Protein AF-0000000077122809 (afdb_homodimer)

Structure (mmCIF, N/CA/C/O backbone):
data_AF-0000000077122809-model_v1
#
loop_
_entity.id
_entity.type
_entity.pdbx_description
1 polymer 'Pyruvate decarboxylase'
#
loop_
_atom_site.group_PDB
_atom_site.id
_atom_site.type_symbol
_atom_site.label_atom_id
_atom_site.label_alt_id
_atom_site.label_comp_id
_atom_site.label_asym_id
_atom_site.label_entity_id
_atom_site.label_seq_id
_atom_site.pdbx_PDB_ins_code
_atom_site.Cartn_x
_atom_site.Cartn_y
_atom_site.Cartn_z
_atom_site.occupancy
_atom_site.B_iso_or_equiv
_atom_site.auth_seq_id
_atom_site.auth_comp_id
_atom_site.auth_asym_id
_atom_site.auth_atom_id
_atom_site.pdbx_PDB_model_num
ATOM 1 N N . MET A 1 1 ? 47.25 -5.969 -13.57 1 22.34 1 MET A N 1
ATOM 2 C CA . MET A 1 1 ? 46.344 -5.777 -12.445 1 22.34 1 MET A CA 1
ATOM 3 C C . MET A 1 1 ? 46 -4.301 -12.273 1 22.34 1 MET A C 1
ATOM 5 O O . MET A 1 1 ? 46.844 -3.494 -11.914 1 22.34 1 MET A O 1
ATOM 9 N N . GLY A 1 2 ? 45.219 -3.748 -13.172 1 27.33 2 GLY A N 1
ATOM 10 C CA . GLY A 1 2 ? 45.219 -2.369 -13.633 1 27.33 2 GLY A CA 1
ATOM 11 C C . GLY A 1 2 ? 44.844 -1.376 -12.555 1 27.33 2 GLY A C 1
ATOM 12 O O . GLY A 1 2 ? 44.219 -1.742 -11.562 1 27.33 2 GLY A O 1
ATOM 13 N N . ASP A 1 3 ? 45.625 -0.295 -12.414 1 30.34 3 ASP A N 1
ATOM 14 C CA . ASP A 1 3 ? 45.5 0.813 -11.477 1 30.34 3 ASP A CA 1
ATOM 15 C C . ASP A 1 3 ? 44.062 1.25 -11.344 1 30.34 3 ASP A C 1
ATOM 17 O O . ASP A 1 3 ? 43.438 1.667 -12.328 1 30.34 3 ASP A O 1
ATOM 21 N N . VAL A 1 4 ? 43.094 0.472 -10.688 1 37.81 4 VAL A N 1
ATOM 22 C CA . VAL A 1 4 ? 41.812 1.066 -10.312 1 37.81 4 VAL A CA 1
ATOM 23 C C . VAL A 1 4 ? 42 2.572 -10.125 1 37.81 4 VAL A C 1
ATOM 25 O O . VAL A 1 4 ? 42.719 3.016 -9.227 1 37.81 4 VAL A O 1
ATOM 28 N N . THR A 1 5 ? 42.094 3.377 -11.133 1 41.06 5 THR A N 1
ATOM 29 C CA . THR A 1 5 ? 42.312 4.82 -11.148 1 41.06 5 THR A CA 1
ATOM 30 C C . THR A 1 5 ? 41.5 5.5 -10.055 1 41.06 5 THR A C 1
ATOM 32 O O . THR A 1 5 ? 40.281 5.25 -9.93 1 41.06 5 THR A O 1
ATOM 35 N N . ALA A 1 6 ? 42 6.066 -8.883 1 53.34 6 ALA A N 1
ATOM 36 C CA . ALA A 1 6 ? 41.75 6.707 -7.598 1 53.34 6 ALA A CA 1
ATOM 37 C C . ALA A 1 6 ? 40.625 7.727 -7.703 1 53.34 6 ALA A C 1
ATOM 39 O O . ALA A 1 6 ? 40.125 8.211 -6.688 1 53.34 6 ALA A O 1
ATOM 40 N N . ASP A 1 7 ? 39.938 8.086 -8.859 1 84.69 7 ASP A N 1
ATOM 41 C CA . ASP A 1 7 ? 39.094 9.281 -8.906 1 84.69 7 ASP A CA 1
ATOM 42 C C . ASP A 1 7 ? 37.688 8.953 -9.414 1 84.69 7 ASP A C 1
ATOM 44 O O . ASP A 1 7 ? 37 9.828 -9.938 1 84.69 7 ASP A O 1
ATOM 48 N N . LYS A 1 8 ? 37.281 7.676 -9.445 1 96.31 8 LYS A N 1
ATOM 49 C CA . LYS A 1 8 ? 35.969 7.32 -9.938 1 96.31 8 LYS A CA 1
ATOM 50 C C . LYS A 1 8 ? 35.156 6.602 -8.859 1 96.31 8 LYS A C 1
ATOM 52 O O . LYS A 1 8 ? 35.719 5.949 -7.984 1 96.31 8 LYS A O 1
ATOM 57 N N . ILE A 1 9 ? 33.875 6.66 -8.891 1 97.44 9 ILE A N 1
ATOM 58 C CA . ILE A 1 9 ? 32.906 5.977 -8.031 1 97.44 9 ILE A CA 1
ATOM 59 C C . ILE A 1 9 ? 31.734 5.469 -8.867 1 97.44 9 ILE A C 1
ATOM 61 O O . ILE A 1 9 ? 31.531 5.914 -10 1 97.44 9 ILE A O 1
ATOM 65 N N . SER A 1 10 ? 31.031 4.445 -8.352 1 98 10 SER A N 1
ATOM 66 C CA . SER A 1 10 ? 29.859 3.973 -9.07 1 98 10 SER A CA 1
ATOM 67 C C . SER A 1 10 ? 28.766 5.039 -9.117 1 98 10 SER A C 1
ATOM 69 O O . SER A 1 10 ? 28.719 5.918 -8.258 1 98 10 SER A O 1
ATOM 71 N N . LEU A 1 11 ? 27.922 5.012 -10.141 1 98.56 11 LEU A N 1
ATOM 72 C CA . LEU A 1 11 ? 26.797 5.938 -10.234 1 98.56 11 LEU A CA 1
ATOM 73 C C . LEU A 1 11 ? 25.891 5.824 -9.008 1 98.56 11 LEU A C 1
ATOM 75 O O . LEU A 1 11 ? 25.344 6.828 -8.539 1 98.56 11 LEU A O 1
ATOM 79 N N . GLY A 1 12 ? 25.672 4.539 -8.523 1 98.44 12 GLY A N 1
ATOM 80 C CA . GLY A 1 12 ? 24.922 4.363 -7.289 1 98.44 12 GLY A CA 1
ATOM 81 C C . GLY A 1 12 ? 25.516 5.129 -6.121 1 98.44 12 GLY A C 1
ATOM 82 O O . GLY A 1 12 ? 24.797 5.816 -5.398 1 98.44 12 GLY A O 1
ATOM 83 N N . GLN A 1 13 ? 26.797 4.988 -5.938 1 98.31 13 GLN A N 1
ATOM 84 C CA . GLN A 1 13 ? 27.469 5.707 -4.859 1 98.31 13 GLN A CA 1
ATOM 85 C C . GLN A 1 13 ? 27.375 7.215 -5.066 1 98.31 13 GLN A C 1
ATOM 87 O O . GLN A 1 13 ? 27.219 7.969 -4.102 1 98.31 13 GLN A O 1
ATOM 92 N N . TYR A 1 14 ? 27.547 7.672 -6.332 1 98.56 14 TYR A N 1
ATOM 93 C CA . TYR A 1 14 ? 27.406 9.086 -6.656 1 98.56 14 TYR A CA 1
ATOM 94 C C . TYR A 1 14 ? 26.047 9.609 -6.184 1 98.56 14 TYR A C 1
ATOM 96 O O . TYR A 1 14 ? 25.984 10.633 -5.496 1 98.56 14 TYR A O 1
ATOM 104 N N . MET A 1 15 ? 24.969 8.93 -6.539 1 98.75 15 MET A N 1
ATOM 105 C CA . MET A 1 15 ? 23.594 9.336 -6.199 1 98.75 15 MET A CA 1
ATOM 106 C C . MET A 1 15 ? 23.422 9.43 -4.688 1 98.75 15 MET A C 1
ATOM 108 O O . MET A 1 15 ? 22.922 10.438 -4.176 1 98.75 15 MET A O 1
ATOM 112 N N . TRP A 1 16 ? 23.906 8.398 -3.961 1 98.88 16 TRP A N 1
ATOM 113 C CA . TRP A 1 16 ? 23.734 8.383 -2.512 1 98.88 16 TRP A CA 1
ATOM 114 C C . TRP A 1 16 ? 24.562 9.492 -1.858 1 98.88 16 TRP A C 1
ATOM 116 O O . TRP A 1 16 ? 24.109 10.133 -0.904 1 98.88 16 TRP A O 1
ATOM 126 N N . THR A 1 17 ? 25.766 9.68 -2.352 1 98.62 17 THR A N 1
ATOM 127 C CA . THR A 1 17 ? 26.609 10.742 -1.829 1 98.62 17 THR A CA 1
ATOM 128 C C . THR A 1 17 ? 25.969 12.109 -2.061 1 98.62 17 THR A C 1
ATOM 130 O O . THR A 1 17 ? 26 12.969 -1.18 1 98.62 17 THR A O 1
ATOM 133 N N . ARG A 1 18 ? 25.391 12.32 -3.23 1 98.44 18 ARG A N 1
ATOM 134 C CA . ARG A 1 18 ? 24.703 13.57 -3.541 1 98.44 18 ARG A CA 1
ATOM 135 C C . ARG A 1 18 ? 23.562 13.828 -2.559 1 98.44 18 ARG A C 1
ATOM 137 O O . ARG A 1 18 ? 23.406 14.938 -2.062 1 98.44 18 ARG A O 1
ATOM 144 N N . LEU A 1 19 ? 22.781 12.797 -2.303 1 98.75 19 LEU A N 1
ATOM 145 C CA . LEU A 1 19 ? 21.672 12.922 -1.376 1 98.75 19 LEU A CA 1
ATOM 146 C C . LEU A 1 19 ? 22.156 13.25 0.029 1 98.75 19 LEU A C 1
ATOM 148 O O . LEU A 1 19 ? 21.547 14.055 0.733 1 98.75 19 LEU A O 1
ATOM 152 N N . HIS A 1 20 ? 23.281 12.633 0.409 1 98.75 20 HIS A N 1
ATOM 153 C CA . HIS A 1 20 ? 23.875 12.945 1.703 1 98.75 20 HIS A CA 1
ATOM 154 C C . HIS A 1 20 ? 24.375 14.391 1.739 1 98.75 20 HIS A C 1
ATOM 156 O O . HIS A 1 20 ? 24.25 15.062 2.764 1 98.75 20 HIS A O 1
ATOM 162 N N . GLN A 1 21 ? 24.906 14.852 0.613 1 98.44 21 GLN A N 1
ATOM 163 C CA . GLN A 1 21 ? 25.484 16.188 0.53 1 98.44 21 GLN A CA 1
ATOM 164 C C . GLN A 1 21 ? 24.406 17.25 0.707 1 98.44 21 GLN A C 1
ATOM 166 O O . GLN A 1 21 ? 24.688 18.359 1.172 1 98.44 21 GLN A O 1
ATOM 171 N N . ILE A 1 22 ? 23.188 16.922 0.423 1 98.12 22 ILE A N 1
ATOM 172 C CA . ILE A 1 22 ? 22.141 17.922 0.556 1 98.12 22 ILE A CA 1
ATOM 173 C C . ILE A 1 22 ? 21.5 17.828 1.942 1 98.12 22 ILE A C 1
ATOM 175 O O . ILE A 1 22 ? 20.531 18.547 2.24 1 98.12 22 ILE A O 1
ATOM 179 N N . GLY A 1 23 ? 21.969 16.906 2.746 1 97.75 23 GLY A N 1
ATOM 180 C CA . GLY A 1 23 ? 21.594 16.938 4.148 1 97.75 23 GLY A CA 1
ATOM 181 C C . GLY A 1 23 ? 20.844 15.695 4.59 1 97.75 23 GLY A C 1
ATOM 182 O O . GLY A 1 23 ? 20.516 15.547 5.77 1 97.75 23 GLY A O 1
ATOM 183 N N . ILE A 1 24 ? 20.594 14.758 3.713 1 98.69 24 ILE A N 1
ATOM 184 C CA . ILE A 1 24 ? 19.906 13.523 4.074 1 98.69 24 ILE A CA 1
ATOM 185 C C . ILE A 1 24 ? 20.891 12.594 4.789 1 98.69 24 ILE A C 1
ATOM 187 O O . ILE A 1 24 ? 21.953 12.266 4.254 1 98.69 24 ILE A O 1
ATOM 191 N N . ASN A 1 25 ? 20.531 12.164 5.93 1 98.69 25 ASN A N 1
ATOM 192 C CA . ASN A 1 25 ? 21.406 11.258 6.668 1 98.69 25 ASN A CA 1
ATOM 193 C C . ASN A 1 25 ? 20.812 9.859 6.773 1 98.69 25 ASN A C 1
ATOM 195 O O . ASN A 1 25 ? 21.5 8.898 7.117 1 98.69 25 ASN A O 1
ATOM 199 N N . THR A 1 26 ? 19.5 9.727 6.488 1 98.81 26 THR A N 1
ATOM 200 C CA . THR A 1 26 ? 18.844 8.43 6.578 1 98.81 26 THR A CA 1
ATOM 201 C C . THR A 1 26 ? 17.938 8.195 5.371 1 98.81 26 THR A C 1
ATOM 203 O O . THR A 1 26 ? 17.125 9.055 5.031 1 98.81 26 THR A O 1
ATOM 206 N N . ILE A 1 27 ? 18.141 7.098 4.742 1 98.75 27 ILE A N 1
ATOM 207 C CA . ILE A 1 27 ? 17.297 6.617 3.658 1 98.75 27 ILE A CA 1
ATOM 208 C C . ILE A 1 27 ? 16.297 5.594 4.195 1 98.75 27 ILE A C 1
ATOM 210 O O . ILE A 1 27 ? 16.641 4.758 5.035 1 98.75 27 ILE A O 1
ATOM 214 N N . PHE A 1 28 ? 15.016 5.684 3.795 1 98.88 28 PHE A N 1
ATOM 215 C CA . PHE A 1 28 ? 14 4.684 4.121 1 98.88 28 PHE A CA 1
ATOM 216 C C . PHE A 1 28 ? 13.711 3.793 2.922 1 98.88 28 PHE A C 1
ATOM 218 O O . PHE A 1 28 ? 13.969 4.18 1.778 1 98.88 28 PHE A O 1
ATOM 225 N N . GLY A 1 29 ? 13.242 2.629 3.135 1 98.38 29 GLY A N 1
ATOM 226 C CA . GLY A 1 29 ? 12.922 1.812 1.977 1 98.38 29 GLY A CA 1
ATOM 227 C C . GLY A 1 29 ? 12.734 0.345 2.314 1 98.38 29 GLY A C 1
ATOM 228 O O . GLY A 1 29 ? 12.633 -0.019 3.488 1 98.38 29 GLY A O 1
ATOM 229 N N . VAL A 1 30 ? 12.484 -0.468 1.307 1 98.25 30 VAL A N 1
ATOM 230 C CA . VAL A 1 30 ? 12.383 -1.924 1.336 1 98.25 30 VAL A CA 1
ATOM 231 C C . VAL A 1 30 ? 13.32 -2.527 0.293 1 98.25 30 VAL A C 1
ATOM 233 O O . VAL A 1 30 ? 13.297 -2.135 -0.876 1 98.25 30 VAL A O 1
ATOM 236 N N . PRO A 1 31 ? 14.195 -3.445 0.746 1 97.81 31 PRO A N 1
ATOM 237 C CA . PRO A 1 31 ? 15.07 -4.082 -0.244 1 97.81 31 PRO A CA 1
ATOM 238 C C . PRO A 1 31 ? 14.312 -5 -1.199 1 97.81 31 PRO A C 1
ATOM 240 O O . PRO A 1 31 ? 13.328 -5.637 -0.801 1 97.81 31 PRO A O 1
ATOM 243 N N . GLY A 1 32 ? 14.703 -5.027 -2.412 1 96.62 32 GLY A N 1
ATOM 244 C CA . GLY A 1 32 ? 14.188 -5.918 -3.441 1 96.62 32 GLY A CA 1
ATOM 245 C C . GLY A 1 32 ? 15.203 -6.215 -4.531 1 96.62 32 GLY A C 1
ATOM 246 O O . GLY A 1 32 ? 16.25 -5.562 -4.609 1 96.62 32 GLY A O 1
ATOM 247 N N . ASP A 1 33 ? 14.945 -7.168 -5.32 1 94.69 33 ASP A N 1
ATOM 248 C CA . ASP A 1 33 ? 15.914 -7.77 -6.238 1 94.69 33 ASP A CA 1
ATOM 249 C C . ASP A 1 33 ? 16.469 -6.727 -7.203 1 94.69 33 ASP A C 1
ATOM 251 O O . ASP A 1 33 ? 17.641 -6.816 -7.613 1 94.69 33 ASP A O 1
ATOM 255 N N . PHE A 1 34 ? 15.75 -5.605 -7.445 1 96.88 34 PHE A N 1
ATOM 256 C CA . PHE A 1 34 ? 16.234 -4.656 -8.438 1 96.88 34 PHE A CA 1
ATOM 257 C C . PHE A 1 34 ? 16.859 -3.438 -7.762 1 96.88 34 PHE A C 1
ATOM 259 O O . PHE A 1 34 ? 17.062 -2.404 -8.398 1 96.88 34 PHE A O 1
ATOM 266 N N . ASN A 1 35 ? 17.062 -3.51 -6.508 1 97.5 35 ASN A N 1
ATOM 267 C CA . ASN A 1 35 ? 17.734 -2.375 -5.891 1 97.5 35 ASN A CA 1
ATOM 268 C C . ASN A 1 35 ? 18.875 -2.832 -4.984 1 97.5 35 ASN A C 1
ATOM 270 O O . ASN A 1 35 ? 19.656 -2.012 -4.496 1 97.5 35 ASN A O 1
ATOM 274 N N . LEU A 1 36 ? 19.141 -4.141 -4.777 1 97 36 LEU A N 1
ATOM 275 C CA . LEU A 1 36 ? 20.062 -4.656 -3.777 1 97 36 LEU A CA 1
ATOM 276 C C . LEU A 1 36 ? 21.484 -4.176 -4.055 1 97 36 LEU A C 1
ATOM 278 O O . LEU A 1 36 ? 22.188 -3.734 -3.141 1 97 36 LEU A O 1
ATOM 282 N N . GLN A 1 37 ? 21.875 -4.176 -5.289 1 94.44 37 GLN A N 1
ATOM 283 C CA . GLN A 1 37 ? 23.266 -3.873 -5.645 1 94.44 37 GLN A CA 1
ATOM 284 C C . GLN A 1 37 ? 23.625 -2.441 -5.262 1 94.44 37 GLN A C 1
ATOM 286 O O . GLN A 1 37 ? 24.719 -2.193 -4.727 1 94.44 37 GLN A O 1
ATOM 291 N N . PHE A 1 38 ? 22.703 -1.53 -5.539 1 95.88 38 PHE A N 1
ATOM 292 C CA . PHE A 1 38 ? 23.109 -0.164 -5.23 1 95.88 38 PHE A CA 1
ATOM 293 C C . PHE A 1 38 ? 22.734 0.2 -3.799 1 95.88 38 PHE A C 1
ATOM 295 O O . PHE A 1 38 ? 23.141 1.246 -3.291 1 95.88 38 PHE A O 1
ATOM 302 N N . LEU A 1 39 ? 21.969 -0.646 -3.08 1 98.31 39 LEU A N 1
ATOM 303 C CA . LEU A 1 39 ? 21.828 -0.47 -1.64 1 98.31 39 LEU A CA 1
ATOM 304 C C . LEU A 1 39 ? 23.172 -0.644 -0.939 1 98.31 39 LEU A C 1
ATOM 306 O O . LEU A 1 39 ? 23.438 0.03 0.055 1 98.31 39 LEU A O 1
ATOM 310 N N . ASP A 1 40 ? 24.047 -1.552 -1.474 1 97.19 40 ASP A N 1
ATOM 311 C CA . ASP A 1 40 ? 25.391 -1.738 -0.925 1 97.19 40 ASP A CA 1
ATOM 312 C C . ASP A 1 40 ? 26.156 -0.414 -0.859 1 97.19 40 ASP A C 1
ATOM 314 O O . ASP A 1 40 ? 26.891 -0.16 0.097 1 97.19 40 ASP A O 1
ATOM 318 N N . SER A 1 41 ? 25.953 0.368 -1.872 1 96.94 41 SER A N 1
ATOM 319 C CA . SER A 1 41 ? 26.719 1.596 -2.018 1 96.94 41 SER A CA 1
ATOM 320 C C . SER A 1 41 ? 26.375 2.607 -0.935 1 96.94 41 SER A C 1
ATOM 322 O O . SER A 1 41 ? 27.125 3.547 -0.683 1 96.94 41 SER A O 1
ATOM 324 N N . ILE A 1 42 ? 25.188 2.451 -0.277 1 98.12 42 ILE A N 1
ATOM 325 C CA . ILE A 1 42 ? 24.812 3.326 0.829 1 98.12 42 ILE A CA 1
ATOM 326 C C . ILE A 1 42 ? 25.859 3.232 1.938 1 98.12 42 ILE A C 1
ATOM 328 O O . ILE A 1 42 ? 26.219 4.242 2.539 1 98.12 42 ILE A O 1
ATOM 332 N N . TYR A 1 43 ? 26.422 2.045 2.152 1 96.75 43 TYR A N 1
ATOM 333 C CA . TYR A 1 43 ? 27.344 1.789 3.252 1 96.75 43 TYR A CA 1
ATOM 334 C C . TYR A 1 43 ? 28.734 2.309 2.924 1 96.75 43 TYR A C 1
ATOM 336 O O . TYR A 1 43 ? 29.609 2.35 3.793 1 96.75 43 TYR A O 1
ATOM 344 N N . HIS A 1 44 ? 28.922 2.74 1.677 1 96.38 44 HIS A N 1
ATOM 345 C CA . HIS A 1 44 ? 30.188 3.352 1.275 1 96.38 44 HIS A CA 1
ATOM 346 C C . HIS A 1 44 ? 30.156 4.863 1.479 1 96.38 44 HIS A C 1
ATOM 348 O O . HIS A 1 44 ? 31.156 5.543 1.266 1 96.38 44 HIS A O 1
ATOM 354 N N . VAL A 1 45 ? 29.062 5.379 1.909 1 98.12 45 VAL A N 1
ATOM 355 C CA . VAL A 1 45 ? 28.922 6.805 2.186 1 98.12 45 VAL A CA 1
ATOM 356 C C . VAL A 1 45 ? 28.906 7.039 3.693 1 98.12 45 VAL A C 1
ATOM 358 O O . VAL A 1 45 ? 27.859 6.914 4.336 1 98.12 45 VAL A O 1
ATOM 361 N N . PRO A 1 46 ? 30.016 7.469 4.223 1 97.62 46 PRO A N 1
ATOM 362 C CA . PRO A 1 46 ? 30.062 7.68 5.672 1 97.62 46 PRO A CA 1
ATOM 363 C C . PRO A 1 46 ? 28.984 8.641 6.16 1 97.62 46 PRO A C 1
ATOM 365 O O . PRO A 1 46 ? 28.844 9.742 5.621 1 97.62 46 PRO A O 1
ATOM 368 N N . GLY A 1 47 ? 28.266 8.211 7.145 1 97.5 47 GLY A N 1
ATOM 369 C CA . GLY A 1 47 ? 27.25 9.055 7.762 1 97.5 47 GLY A CA 1
ATOM 370 C C . GLY A 1 47 ? 25.859 8.836 7.184 1 97.5 47 GLY A C 1
ATOM 371 O O . GLY A 1 47 ? 24.875 9.352 7.715 1 97.5 47 GLY A O 1
ATOM 372 N N . LEU A 1 48 ? 25.781 8.133 6.105 1 98.38 48 LEU A N 1
ATOM 373 C CA . LEU A 1 48 ? 24.484 7.82 5.508 1 98.38 48 LEU A CA 1
ATOM 374 C C . LEU A 1 48 ? 23.969 6.48 6.016 1 98.38 48 LEU A C 1
ATOM 376 O O . LEU A 1 48 ? 24.719 5.504 6.094 1 98.38 48 LEU A O 1
ATOM 380 N N . ASN A 1 49 ? 22.672 6.434 6.414 1 98.25 49 ASN A N 1
ATOM 381 C CA . ASN A 1 49 ? 22.062 5.234 6.988 1 98.25 49 ASN A CA 1
ATOM 382 C C . ASN A 1 49 ? 20.875 4.758 6.168 1 98.25 49 ASN A C 1
ATOM 384 O O . ASN A 1 49 ? 20.266 5.543 5.438 1 98.25 49 ASN A O 1
ATOM 388 N N . LEU A 1 50 ? 20.641 3.488 6.27 1 98.31 50 LEU A N 1
ATOM 389 C CA . LEU A 1 50 ? 19.453 2.896 5.66 1 98.31 50 LEU A CA 1
ATOM 390 C C . LEU A 1 50 ? 18.547 2.275 6.723 1 98.31 50 LEU A C 1
ATOM 392 O O . LEU A 1 50 ? 19 1.42 7.492 1 98.31 50 LEU A O 1
ATOM 396 N N . THR A 1 51 ? 17.344 2.768 6.852 1 98.31 51 THR A N 1
ATOM 397 C CA . THR A 1 51 ? 16.297 2.17 7.68 1 98.31 51 THR A CA 1
ATOM 398 C C . THR A 1 51 ? 15.281 1.423 6.82 1 98.31 51 THR A C 1
ATOM 400 O O . THR A 1 51 ? 14.547 2.037 6.043 1 98.31 51 THR A O 1
ATOM 403 N N . CYS A 1 52 ? 15.211 0.134 6.969 1 98.25 52 CYS A N 1
ATOM 404 C CA . CYS A 1 52 ? 14.297 -0.681 6.18 1 98.25 52 CYS A CA 1
ATOM 405 C C . CYS A 1 52 ? 12.93 -0.779 6.852 1 98.25 52 CYS A C 1
ATOM 407 O O . CYS A 1 52 ? 12.844 -1.13 8.031 1 98.25 52 CYS A O 1
ATOM 409 N N . ASN A 1 53 ? 11.945 -0.423 6.133 1 98.56 53 ASN A N 1
ATOM 410 C CA . ASN A 1 53 ? 10.562 -0.474 6.598 1 98.56 53 ASN A CA 1
ATOM 411 C C . ASN A 1 53 ? 9.914 -1.818 6.281 1 98.56 53 ASN A C 1
ATOM 413 O O . ASN A 1 53 ? 10.492 -2.637 5.562 1 98.56 53 ASN A O 1
ATOM 417 N N . GLN A 1 54 ? 8.719 -2.035 6.863 1 97.75 54 GLN A N 1
ATOM 418 C CA . GLN A 1 54 ? 8.07 -3.334 6.691 1 97.75 54 GLN A CA 1
ATOM 419 C C . GLN A 1 54 ? 7.09 -3.314 5.527 1 97.75 54 GLN A C 1
ATOM 421 O O . GLN A 1 54 ? 6.312 -4.258 5.348 1 97.75 54 GLN A O 1
ATOM 426 N N . ASN A 1 55 ? 6.992 -2.291 4.746 1 97.56 55 ASN A N 1
ATOM 427 C CA . ASN A 1 55 ? 6.453 -2.189 3.393 1 97.56 55 ASN A CA 1
ATOM 428 C C . ASN A 1 55 ? 6.695 -0.808 2.793 1 97.56 55 ASN A C 1
ATOM 430 O O . ASN A 1 55 ? 7.133 0.108 3.492 1 97.56 55 ASN A O 1
ATOM 434 N N . GLU A 1 56 ? 6.484 -0.633 1.555 1 98.69 56 GLU A N 1
ATOM 435 C CA . GLU A 1 56 ? 6.902 0.553 0.814 1 98.69 56 GLU A CA 1
ATOM 436 C C . GLU A 1 56 ? 5.988 1.74 1.108 1 98.69 56 GLU A C 1
ATOM 438 O O . GLU A 1 56 ? 6.43 2.891 1.089 1 98.69 56 GLU A O 1
ATOM 443 N N . LEU A 1 57 ? 4.645 1.502 1.414 1 98.75 57 LEU A N 1
ATOM 444 C CA . LEU A 1 57 ? 3.766 2.59 1.828 1 98.75 57 LEU A CA 1
ATOM 445 C C . LEU A 1 57 ? 4.273 3.24 3.109 1 98.75 57 LEU A C 1
ATOM 447 O O . LEU A 1 57 ? 4.336 4.469 3.205 1 98.75 57 LEU A O 1
ATOM 451 N N . ASN A 1 58 ? 4.641 2.412 4.109 1 98.81 58 ASN A N 1
ATOM 452 C CA . ASN A 1 58 ? 5.199 2.9 5.367 1 98.81 58 ASN A CA 1
ATOM 453 C C . ASN A 1 58 ? 6.508 3.656 5.145 1 98.81 58 ASN A C 1
ATOM 455 O O . ASN A 1 58 ? 6.77 4.66 5.809 1 98.81 58 ASN A O 1
ATOM 459 N N . ALA A 1 59 ? 7.324 3.16 4.184 1 98.94 59 ALA A N 1
ATOM 460 C CA . ALA A 1 59 ? 8.57 3.855 3.852 1 98.94 59 ALA A CA 1
ATOM 461 C C . ALA A 1 59 ? 8.281 5.258 3.314 1 98.94 59 ALA A C 1
ATOM 463 O O . ALA A 1 59 ? 8.977 6.215 3.664 1 98.94 59 ALA A O 1
ATOM 464 N N . ALA A 1 60 ? 7.316 5.355 2.455 1 98.94 60 ALA A N 1
ATOM 465 C CA . ALA A 1 60 ? 6.945 6.648 1.889 1 98.94 60 ALA A CA 1
ATOM 466 C C . ALA A 1 60 ? 6.461 7.605 2.977 1 98.94 60 ALA A C 1
ATOM 468 O O . ALA A 1 60 ? 6.816 8.789 2.977 1 98.94 60 ALA A O 1
ATOM 469 N N . TYR A 1 61 ? 5.656 7.125 3.932 1 98.94 61 TYR A N 1
ATOM 470 C CA . TYR A 1 61 ? 5.176 7.938 5.043 1 98.94 61 TYR A CA 1
ATOM 471 C C . TYR A 1 61 ? 6.328 8.367 5.941 1 98.94 61 TYR A C 1
ATOM 473 O O . TYR A 1 61 ? 6.363 9.508 6.418 1 98.94 61 TYR A O 1
ATOM 481 N N . ALA A 1 62 ? 7.266 7.426 6.16 1 98.94 62 ALA A N 1
ATOM 482 C CA . ALA A 1 62 ? 8.43 7.758 6.973 1 98.94 62 ALA A CA 1
ATOM 483 C C . ALA A 1 62 ? 9.266 8.852 6.316 1 98.94 62 ALA A C 1
ATOM 485 O O . ALA A 1 62 ? 9.711 9.789 6.984 1 98.94 62 ALA A O 1
ATOM 486 N N . ALA A 1 63 ? 9.469 8.742 4.996 1 98.94 63 ALA A N 1
ATOM 487 C CA . ALA A 1 63 ? 10.211 9.758 4.262 1 98.94 63 ALA A CA 1
ATOM 488 C C . ALA A 1 63 ? 9.516 11.117 4.352 1 98.94 63 ALA A C 1
ATOM 490 O O . ALA A 1 63 ? 10.172 12.148 4.496 1 98.94 63 ALA A O 1
ATOM 491 N N . ASP A 1 64 ? 8.227 11.117 4.285 1 98.88 64 ASP A N 1
ATOM 492 C CA . ASP A 1 64 ? 7.426 12.328 4.434 1 98.88 64 ASP A CA 1
ATOM 493 C C . ASP A 1 64 ? 7.641 12.969 5.801 1 98.88 64 ASP A C 1
ATOM 495 O O . ASP A 1 64 ? 8.008 14.141 5.895 1 98.88 64 ASP A O 1
ATOM 499 N N . GLY A 1 65 ? 7.473 12.172 6.867 1 98.88 65 GLY A N 1
ATOM 500 C CA . GLY A 1 65 ? 7.691 12.672 8.211 1 98.88 65 GLY A CA 1
ATOM 501 C C . GLY A 1 65 ? 9.094 13.203 8.43 1 98.88 65 GLY A C 1
ATOM 502 O O . GLY A 1 65 ? 9.281 14.258 9.039 1 98.88 65 GLY A O 1
ATOM 503 N N . TYR A 1 66 ? 10.07 12.484 7.887 1 98.88 66 TYR A N 1
ATOM 504 C CA . TYR A 1 66 ? 11.469 12.883 7.977 1 98.88 66 TYR A CA 1
ATOM 505 C C . TYR A 1 66 ? 11.68 14.266 7.359 1 98.88 66 TYR A C 1
ATOM 507 O O . TYR A 1 66 ? 12.312 15.133 7.969 1 98.88 66 TYR A O 1
ATOM 515 N N . ALA A 1 67 ? 11.133 14.469 6.215 1 98.81 67 ALA A N 1
ATOM 516 C CA . ALA A 1 67 ? 11.328 15.703 5.453 1 98.81 67 ALA A CA 1
ATOM 517 C C . ALA A 1 67 ? 10.742 16.906 6.191 1 98.81 67 ALA A C 1
ATOM 519 O O . ALA A 1 67 ? 11.336 17.984 6.211 1 98.81 67 ALA A O 1
ATOM 520 N N . ARG A 1 68 ? 9.594 16.75 6.812 1 98.19 68 ARG A N 1
ATOM 521 C CA . ARG A 1 68 ? 8.883 17.844 7.473 1 98.19 68 ARG A CA 1
ATOM 522 C C . ARG A 1 68 ? 9.664 18.359 8.68 1 98.19 68 ARG A C 1
ATOM 524 O O . ARG A 1 68 ? 9.57 19.531 9.039 1 98.19 68 ARG A O 1
ATOM 531 N N . VAL A 1 69 ? 10.43 17.484 9.242 1 97.56 69 VAL A N 1
ATOM 532 C CA . VAL A 1 69 ? 11.148 17.844 10.461 1 97.56 69 VAL A CA 1
ATOM 533 C C . VAL A 1 69 ? 12.578 18.25 10.125 1 97.56 69 VAL A C 1
ATOM 535 O O . VAL A 1 69 ? 13.078 19.266 10.617 1 97.56 69 VAL A O 1
ATOM 538 N N . LYS A 1 70 ? 13.219 17.5 9.227 1 95.94 70 LYS A N 1
ATOM 539 C CA . LYS A 1 70 ? 14.641 17.672 8.922 1 95.94 70 LYS A CA 1
ATOM 540 C C . LYS A 1 70 ? 14.883 18.953 8.133 1 95.94 70 LYS A C 1
ATOM 542 O O . LYS A 1 70 ? 15.961 19.531 8.219 1 95.94 70 LYS A O 1
ATOM 547 N N . GLY A 1 71 ? 13.852 19.297 7.285 1 93.31 71 GLY A N 1
ATOM 548 C CA . GLY A 1 71 ? 13.992 20.484 6.473 1 93.31 71 GLY A CA 1
ATOM 549 C C . GLY A 1 71 ? 14.656 20.234 5.137 1 93.31 71 GLY A C 1
ATOM 550 O O . GLY A 1 71 ? 14.812 21.156 4.328 1 93.31 71 GLY A O 1
ATOM 551 N N . VAL A 1 72 ? 15.094 19.078 4.922 1 97.19 72 VAL A N 1
ATOM 552 C CA . VAL A 1 72 ? 15.57 18.609 3.625 1 97.19 72 VAL A CA 1
ATOM 553 C C . VAL A 1 72 ? 14.68 17.469 3.137 1 97.19 72 VAL A C 1
ATOM 555 O O . VAL A 1 72 ? 13.836 16.953 3.887 1 97.19 72 VAL A O 1
ATOM 558 N N . PRO A 1 73 ? 14.844 17.094 1.858 1 98.75 73 PRO A N 1
ATOM 559 C CA . PRO A 1 73 ? 13.969 16.031 1.349 1 98.75 73 PRO A CA 1
ATOM 560 C C . PRO A 1 73 ? 14.125 14.711 2.111 1 98.75 73 PRO A C 1
ATOM 562 O O . PRO A 1 73 ? 15.234 14.367 2.525 1 98.75 73 PRO A O 1
ATOM 565 N N . GLY A 1 74 ? 12.969 14.062 2.377 1 98.88 74 GLY A N 1
ATOM 566 C CA . GLY A 1 74 ? 13.07 12.641 2.688 1 98.88 74 GLY A CA 1
ATOM 567 C C . GLY A 1 74 ? 13.422 11.789 1.482 1 98.88 74 GLY A C 1
ATOM 568 O O . GLY A 1 74 ? 13.273 12.234 0.34 1 98.88 74 GLY A O 1
ATOM 569 N N . CYS A 1 75 ? 13.945 10.633 1.727 1 98.94 75 CYS A N 1
ATOM 570 C CA . CYS A 1 75 ? 14.297 9.734 0.635 1 98.94 75 CYS A CA 1
ATOM 571 C C . CYS A 1 75 ? 13.789 8.32 0.905 1 98.94 75 CYS A C 1
ATOM 573 O O . CYS A 1 75 ? 13.898 7.824 2.027 1 98.94 75 CYS A O 1
ATOM 575 N N . LEU A 1 76 ? 13.109 7.738 -0.08 1 98.69 76 LEU A N 1
ATOM 576 C CA . LEU A 1 76 ? 12.797 6.312 -0.02 1 98.69 76 LEU A CA 1
ATOM 577 C C . LEU A 1 76 ? 13.312 5.594 -1.263 1 98.69 76 LEU A C 1
ATOM 579 O O . LEU A 1 76 ? 13.422 6.195 -2.332 1 98.69 76 LEU A O 1
ATOM 583 N N . VAL A 1 77 ? 13.688 4.336 -1.079 1 98.88 77 VAL A N 1
ATOM 584 C CA . VAL A 1 77 ? 14.188 3.488 -2.156 1 98.88 77 VAL A CA 1
ATOM 585 C C . VAL A 1 77 ? 13.344 2.221 -2.256 1 98.88 77 VAL A C 1
ATOM 587 O O . VAL A 1 77 ? 12.984 1.624 -1.238 1 98.88 77 VAL A O 1
ATOM 590 N N . THR A 1 78 ? 12.914 1.878 -3.477 1 98.69 78 THR A N 1
ATOM 591 C CA . THR A 1 78 ? 12.086 0.699 -3.715 1 98.69 78 THR A CA 1
ATOM 592 C C . THR A 1 78 ? 12.586 -0.077 -4.93 1 98.69 78 THR A C 1
ATOM 594 O O . THR A 1 78 ? 13.383 0.438 -5.715 1 98.69 78 THR A O 1
ATOM 597 N N . THR A 1 79 ? 12.195 -1.337 -5.008 1 98.19 79 THR A N 1
ATOM 598 C CA . THR A 1 79 ? 12.461 -2.172 -6.172 1 98.19 79 THR A CA 1
ATOM 599 C C . THR A 1 79 ? 11.469 -1.87 -7.293 1 98.19 79 THR A C 1
ATOM 601 O O . THR A 1 79 ? 10.484 -1.156 -7.082 1 98.19 79 THR A O 1
ATOM 604 N N . HIS A 1 80 ? 11.688 -2.426 -8.461 1 97.88 80 HIS A N 1
ATOM 605 C CA . HIS A 1 80 ? 10.93 -2.205 -9.688 1 97.88 80 HIS A CA 1
ATOM 606 C C . HIS A 1 80 ? 9.508 -2.748 -9.57 1 97.88 80 HIS A C 1
ATOM 608 O O . HIS A 1 80 ? 9.312 -3.924 -9.25 1 97.88 80 HIS A O 1
ATOM 614 N N . GLY A 1 81 ? 8.562 -1.872 -9.93 1 97.81 81 GLY A N 1
ATOM 615 C CA . GLY A 1 81 ? 7.184 -2.295 -10.102 1 97.81 81 GLY A CA 1
ATOM 616 C C . GLY A 1 81 ? 6.453 -2.502 -8.789 1 97.81 81 GLY A C 1
ATOM 617 O O . GLY A 1 81 ? 5.781 -1.592 -8.297 1 97.81 81 GLY A O 1
ATOM 618 N N . VAL A 1 82 ? 6.695 -3.607 -8.102 1 98 82 VAL A N 1
ATOM 619 C CA . VAL A 1 82 ? 5.938 -4.039 -6.926 1 98 82 VAL A CA 1
ATOM 620 C C . VAL A 1 82 ? 6.164 -3.062 -5.777 1 98 82 VAL A C 1
ATOM 622 O O . VAL A 1 82 ? 5.211 -2.643 -5.113 1 98 82 VAL A O 1
ATOM 625 N N . GLY A 1 83 ? 7.402 -2.646 -5.551 1 98.06 83 GLY A N 1
ATOM 626 C CA . GLY A 1 83 ? 7.691 -1.683 -4.5 1 98.06 83 GLY A CA 1
ATOM 627 C C . GLY A 1 83 ? 7.293 -0.265 -4.863 1 98.06 83 GLY A C 1
ATOM 628 O O . GLY A 1 83 ? 6.719 0.455 -4.043 1 98.06 83 GLY A O 1
ATOM 629 N N . GLU A 1 84 ? 7.594 0.089 -6.109 1 97.75 84 GLU A N 1
ATOM 630 C CA . GLU A 1 84 ? 7.301 1.419 -6.633 1 97.75 84 GLU A CA 1
ATOM 631 C C . GLU A 1 84 ? 5.816 1.744 -6.516 1 97.75 84 GLU A C 1
ATOM 633 O O . GLU A 1 84 ? 5.445 2.805 -6.008 1 97.75 84 GLU A O 1
ATOM 638 N N . LEU A 1 85 ? 4.945 0.824 -6.895 1 98.56 85 LEU A N 1
ATOM 639 C CA . LEU A 1 85 ? 3.502 1.036 -6.891 1 98.56 85 LEU A CA 1
ATOM 640 C C . LEU A 1 85 ? 2.957 1.018 -5.465 1 98.56 85 LEU A C 1
ATOM 642 O O . LEU A 1 85 ? 1.989 1.718 -5.16 1 98.56 85 LEU A O 1
ATOM 646 N N . SER A 1 86 ? 3.572 0.247 -4.57 1 98.69 86 SER A N 1
ATOM 647 C CA . SER A 1 86 ? 3.127 0.159 -3.182 1 98.69 86 SER A CA 1
ATOM 648 C C . SER A 1 86 ? 3.367 1.469 -2.439 1 98.69 86 SER A C 1
ATOM 650 O O . SER A 1 86 ? 2.73 1.735 -1.418 1 98.69 86 SER A O 1
ATOM 652 N N . ALA A 1 87 ? 4.27 2.322 -2.977 1 98.75 87 ALA A N 1
ATOM 653 C CA . ALA A 1 87 ? 4.629 3.574 -2.316 1 98.75 87 ALA A CA 1
ATOM 654 C C . ALA A 1 87 ? 3.793 4.734 -2.854 1 98.75 87 ALA A C 1
ATOM 656 O O . ALA A 1 87 ? 3.834 5.84 -2.309 1 98.75 87 ALA A O 1
ATOM 657 N N . LEU A 1 88 ? 2.996 4.516 -3.836 1 98.75 88 LEU A N 1
ATOM 658 C CA . LEU A 1 88 ? 2.465 5.59 -4.668 1 98.75 88 LEU A CA 1
ATOM 659 C C . LEU A 1 88 ? 1.512 6.473 -3.871 1 98.75 88 LEU A C 1
ATOM 661 O O . LEU A 1 88 ? 1.469 7.688 -4.074 1 98.75 88 LEU A O 1
ATOM 665 N N . ASN A 1 89 ? 0.695 5.883 -3.004 1 98.75 89 ASN A N 1
ATOM 666 C CA . ASN A 1 89 ? -0.181 6.691 -2.162 1 98.75 89 ASN A CA 1
ATOM 667 C C . ASN A 1 89 ? 0.616 7.656 -1.285 1 98.75 89 ASN A C 1
ATOM 669 O O . ASN A 1 89 ? 0.231 8.812 -1.119 1 98.75 89 ASN A O 1
ATOM 673 N N . GLY A 1 90 ? 1.729 7.145 -0.654 1 98.81 90 GLY A N 1
ATOM 674 C CA . GLY A 1 90 ? 2.576 8.016 0.143 1 98.81 90 GLY A CA 1
ATOM 675 C C . GLY A 1 90 ? 3.191 9.148 -0.658 1 98.81 90 GLY A C 1
ATOM 676 O O . GLY A 1 90 ? 3.285 10.273 -0.176 1 98.81 90 GLY A O 1
ATOM 677 N N . ILE A 1 91 ? 3.57 8.875 -1.931 1 98.88 91 ILE A N 1
ATOM 678 C CA . ILE A 1 91 ? 4.137 9.883 -2.82 1 98.88 91 ILE A CA 1
ATOM 679 C C . ILE A 1 91 ? 3.076 10.93 -3.154 1 98.88 91 ILE A C 1
ATOM 681 O O . ILE A 1 91 ? 3.354 12.133 -3.131 1 98.88 91 ILE A O 1
ATOM 685 N N . ALA A 1 92 ? 1.879 10.445 -3.447 1 98.69 92 ALA A N 1
ATOM 686 C CA . ALA A 1 92 ? 0.775 11.359 -3.732 1 98.69 92 ALA A CA 1
ATOM 687 C C . ALA A 1 92 ? 0.503 12.281 -2.547 1 98.69 92 ALA A C 1
ATOM 689 O O . ALA A 1 92 ? 0.183 13.453 -2.727 1 98.69 92 ALA A O 1
ATOM 690 N N . GLY A 1 93 ? 0.586 11.734 -1.333 1 98.56 93 GLY A N 1
ATOM 691 C CA . GLY A 1 93 ? 0.44 12.562 -0.144 1 98.56 93 GLY A CA 1
ATOM 692 C C . GLY A 1 93 ? 1.488 13.656 -0.043 1 98.56 93 GLY A C 1
ATOM 693 O O . GLY A 1 93 ? 1.171 14.797 0.295 1 98.56 93 GLY A O 1
ATOM 694 N N . ALA A 1 94 ? 2.725 13.266 -0.342 1 98.69 94 ALA A N 1
ATOM 695 C CA . ALA A 1 94 ? 3.797 14.258 -0.334 1 98.69 94 ALA A CA 1
ATOM 696 C C . ALA A 1 94 ? 3.537 15.359 -1.358 1 98.69 94 ALA A C 1
ATOM 698 O O . ALA A 1 94 ? 3.84 16.531 -1.113 1 98.69 94 ALA A O 1
ATOM 699 N N . MET A 1 95 ? 3.016 14.977 -2.473 1 98.44 95 MET A N 1
ATOM 700 C CA . MET A 1 95 ? 2.699 15.953 -3.506 1 98.44 95 MET A CA 1
ATOM 701 C C . MET A 1 95 ? 1.587 16.891 -3.045 1 98.44 95 MET A C 1
ATOM 703 O O . MET A 1 95 ? 1.71 18.109 -3.158 1 98.44 95 MET A O 1
ATOM 707 N N . CYS A 1 96 ? 0.533 16.328 -2.527 1 98 96 CYS A N 1
ATOM 708 C CA . CYS A 1 96 ? -0.622 17.094 -2.061 1 98 96 CYS A CA 1
ATOM 709 C C . CYS A 1 96 ? -0.221 18.078 -0.973 1 98 96 CYS A C 1
ATOM 711 O O . CYS A 1 96 ? -0.67 19.234 -0.974 1 98 96 CYS A O 1
ATOM 713 N N . GLU A 1 97 ? 0.653 17.656 -0.096 1 98.06 97 GLU A N 1
ATOM 714 C CA . GLU A 1 97 ? 1.051 18.422 1.077 1 98.06 97 GLU A CA 1
ATOM 715 C C . GLU A 1 97 ? 2.299 19.25 0.793 1 98.06 97 GLU A C 1
ATOM 717 O O . GLU A 1 97 ? 2.783 19.984 1.668 1 98.06 97 GLU A O 1
ATOM 722 N N . HIS A 1 98 ? 2.877 19.203 -0.385 1 98 98 HIS A N 1
ATOM 723 C CA . HIS A 1 98 ? 4.082 19.922 -0.798 1 98 98 HIS A CA 1
ATOM 724 C C . HIS A 1 98 ? 5.266 19.562 0.098 1 98 98 HIS A C 1
ATOM 726 O O . HIS A 1 98 ? 5.961 20.438 0.597 1 98 98 HIS A O 1
ATOM 732 N N . VAL A 1 99 ? 5.469 18.281 0.256 1 98.69 99 VAL A N 1
ATOM 733 C CA . VAL A 1 99 ? 6.582 17.766 1.053 1 98.69 99 VAL A CA 1
ATOM 734 C C . VAL A 1 99 ? 7.688 17.25 0.13 1 98.69 99 VAL A C 1
ATOM 736 O O . VAL A 1 99 ? 7.414 16.531 -0.827 1 98.69 99 VAL A O 1
ATOM 739 N N . LYS A 1 100 ? 8.898 17.656 0.351 1 98.81 100 LYS A N 1
ATOM 740 C CA . LYS A 1 100 ? 10.055 17.266 -0.461 1 98.81 100 LYS A CA 1
ATOM 741 C C . LYS A 1 100 ? 10.422 15.805 -0.234 1 98.81 100 LYS A C 1
ATOM 743 O O . LYS A 1 100 ? 10.922 15.438 0.832 1 98.81 100 LYS A O 1
ATOM 748 N N . VAL A 1 101 ? 10.266 14.961 -1.27 1 98.94 101 VAL A N 1
ATOM 749 C CA . VAL A 1 101 ? 10.617 13.547 -1.176 1 98.94 101 VAL A CA 1
ATOM 750 C C . VAL A 1 101 ? 11.32 13.109 -2.457 1 98.94 101 VAL A C 1
ATOM 752 O O . VAL A 1 101 ? 10.875 13.422 -3.561 1 98.94 101 VAL A O 1
ATOM 755 N N . VAL A 1 102 ? 12.461 12.453 -2.334 1 98.94 102 VAL A N 1
ATOM 756 C CA . VAL A 1 102 ? 13.133 11.812 -3.457 1 98.94 102 VAL A CA 1
ATOM 757 C C . VAL A 1 102 ? 12.859 10.305 -3.434 1 98.94 102 VAL A C 1
ATOM 759 O O . VAL A 1 102 ? 13.227 9.617 -2.479 1 98.94 102 VAL A O 1
ATOM 762 N N . HIS A 1 103 ? 12.164 9.828 -4.41 1 98.94 103 HIS A N 1
ATOM 763 C CA . HIS A 1 103 ? 11.891 8.406 -4.551 1 98.94 103 HIS A CA 1
ATOM 764 C C . HIS A 1 103 ? 12.859 7.75 -5.531 1 98.94 103 HIS A C 1
ATOM 766 O O . HIS A 1 103 ? 12.789 8 -6.734 1 98.94 103 HIS A O 1
ATOM 772 N N . VAL A 1 104 ? 13.781 6.98 -5 1 98.94 104 VAL A N 1
ATOM 773 C CA . VAL A 1 104 ? 14.711 6.223 -5.828 1 98.94 104 VAL A CA 1
ATOM 774 C C . VAL A 1 104 ? 14.133 4.848 -6.141 1 98.94 104 VAL A C 1
ATOM 776 O O . VAL A 1 104 ? 13.789 4.09 -5.23 1 98.94 104 VAL A O 1
ATOM 779 N N . VAL A 1 105 ? 14.031 4.543 -7.414 1 98.81 105 VAL A N 1
ATOM 780 C CA . VAL A 1 105 ? 13.461 3.268 -7.836 1 98.81 105 VAL A CA 1
ATOM 781 C C . VAL A 1 105 ? 14.516 2.459 -8.594 1 98.81 105 VAL A C 1
ATOM 783 O O . VAL A 1 105 ? 15.008 2.896 -9.641 1 98.81 105 VAL A O 1
ATOM 786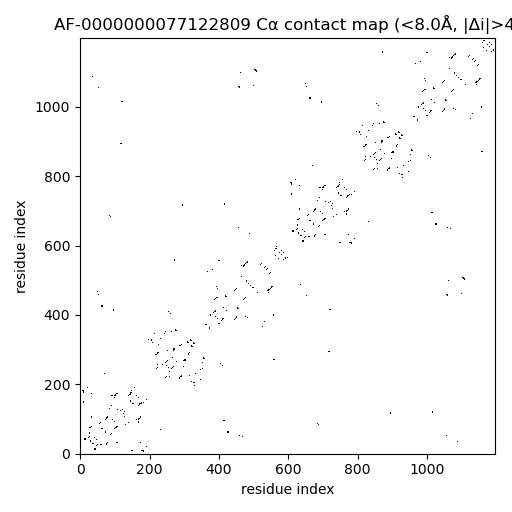 N N . GLY A 1 106 ? 14.867 1.275 -8.047 1 98.44 106 GLY A N 1
ATOM 787 C CA . GLY A 1 106 ? 15.633 0.34 -8.859 1 98.44 106 GLY A CA 1
ATOM 788 C C . GLY A 1 106 ? 14.852 -0.211 -10.031 1 98.44 106 GLY A C 1
ATOM 789 O O . GLY A 1 106 ? 13.672 -0.547 -9.898 1 98.44 106 GLY A O 1
ATOM 790 N N . GLN A 1 107 ? 15.508 -0.282 -11.195 1 97.5 107 GLN A N 1
ATOM 791 C CA . GLN A 1 107 ? 14.828 -0.76 -12.398 1 97.5 107 GLN A CA 1
ATOM 792 C C . GLN A 1 107 ? 15.555 -1.967 -12.992 1 97.5 107 GLN A C 1
ATOM 794 O O . GLN A 1 107 ? 16.719 -2.215 -12.672 1 97.5 107 GLN A O 1
ATOM 799 N N . THR A 1 108 ? 14.836 -2.707 -13.844 1 97.19 108 THR A N 1
ATOM 800 C CA . THR A 1 108 ? 15.461 -3.754 -14.648 1 97.19 108 THR A CA 1
ATOM 801 C C . THR A 1 108 ? 16.609 -3.188 -15.477 1 97.19 108 THR A C 1
ATOM 803 O O . THR A 1 108 ? 16.688 -1.978 -15.695 1 97.19 108 THR A O 1
ATOM 806 N N . THR A 1 109 ? 17.531 -3.998 -15.883 1 96.81 109 THR A N 1
ATOM 807 C CA . THR A 1 109 ? 18.688 -3.527 -16.641 1 96.81 109 THR A CA 1
ATOM 808 C C . THR A 1 109 ? 18.266 -2.93 -17.969 1 96.81 109 THR A C 1
ATOM 810 O O . THR A 1 109 ? 17.156 -3.178 -18.438 1 96.81 109 THR A O 1
ATOM 813 N N . ARG A 1 110 ? 19.172 -2.15 -18.594 1 96.88 110 ARG A N 1
ATOM 814 C CA . ARG A 1 110 ? 18.891 -1.536 -19.891 1 96.88 110 ARG A CA 1
ATOM 815 C C . ARG A 1 110 ? 18.672 -2.596 -20.953 1 96.88 110 ARG A C 1
ATOM 817 O O . ARG A 1 110 ? 17.781 -2.457 -21.797 1 96.88 110 ARG A O 1
ATOM 824 N N . ALA A 1 111 ? 19.297 -3.684 -20.844 1 95.94 111 ALA A N 1
ATOM 825 C CA . ALA A 1 111 ? 19.141 -4.773 -21.797 1 95.94 111 ALA A CA 1
ATOM 826 C C . ALA A 1 111 ? 17.766 -5.434 -21.656 1 95.94 111 ALA A C 1
ATOM 828 O O . ALA A 1 111 ? 17.109 -5.738 -22.656 1 95.94 111 ALA A O 1
ATOM 829 N N . MET A 1 112 ? 17.328 -5.727 -20.422 1 96.69 112 MET A N 1
ATOM 830 C CA . MET A 1 112 ? 16.016 -6.32 -20.172 1 96.69 112 MET A CA 1
ATOM 831 C C . MET A 1 112 ? 14.898 -5.43 -20.719 1 96.69 112 MET A C 1
ATOM 833 O O . MET A 1 112 ? 13.938 -5.926 -21.297 1 96.69 112 MET A O 1
ATOM 837 N N . GLN A 1 113 ? 15.047 -4.125 -20.453 1 97.06 113 GLN A N 1
ATOM 838 C CA . GLN A 1 113 ? 14.055 -3.162 -20.922 1 97.06 113 GLN A CA 1
ATOM 839 C C . GLN A 1 113 ? 14.023 -3.104 -22.438 1 97.06 113 GLN A C 1
ATOM 841 O O . GLN A 1 113 ? 12.953 -3.197 -23.047 1 97.06 113 GLN A O 1
ATOM 846 N N . ASN A 1 114 ? 15.234 -2.951 -23.078 1 96.81 114 ASN A N 1
ATOM 847 C CA . ASN A 1 114 ? 15.336 -2.82 -24.531 1 96.81 114 ASN A CA 1
ATOM 848 C C . ASN A 1 114 ? 14.781 -4.047 -25.234 1 96.81 114 ASN A C 1
ATOM 850 O O . ASN A 1 114 ? 14.203 -3.932 -26.328 1 96.81 114 ASN A O 1
ATOM 854 N N . ASN A 1 115 ? 14.984 -5.219 -24.672 1 96.38 115 ASN A N 1
ATOM 855 C CA . ASN A 1 115 ? 14.578 -6.469 -25.297 1 96.38 115 ASN A CA 1
ATOM 856 C C . ASN A 1 115 ? 13.18 -6.891 -24.875 1 96.38 115 ASN A C 1
ATOM 858 O O . ASN A 1 115 ? 12.703 -7.961 -25.25 1 96.38 115 ASN A O 1
ATOM 862 N N . HIS A 1 116 ? 12.539 -6.086 -24.047 1 97.25 116 HIS A N 1
ATOM 863 C CA . HIS A 1 116 ? 11.188 -6.348 -23.578 1 97.25 116 HIS A CA 1
ATOM 864 C C . HIS A 1 116 ? 11.07 -7.742 -22.984 1 97.25 116 HIS A C 1
ATOM 866 O O . HIS A 1 116 ? 10.148 -8.492 -23.312 1 97.25 116 HIS A O 1
ATOM 872 N N . MET A 1 117 ? 12.023 -8.125 -22.156 1 96.56 117 MET A N 1
ATOM 873 C CA . MET A 1 117 ? 12.062 -9.469 -21.594 1 96.56 117 MET A CA 1
ATOM 874 C C . MET A 1 117 ? 10.945 -9.68 -20.594 1 96.56 117 MET A C 1
ATOM 876 O O . MET A 1 117 ? 10.641 -8.773 -19.797 1 96.56 117 MET A O 1
ATOM 880 N N . MET A 1 118 ? 10.367 -10.875 -20.578 1 97.12 118 MET A N 1
ATOM 881 C CA . MET A 1 118 ? 9.344 -11.234 -19.609 1 97.12 118 MET A CA 1
ATOM 882 C C . MET A 1 118 ? 9.969 -11.562 -18.25 1 97.12 118 MET A C 1
ATOM 884 O O . MET A 1 118 ? 9.852 -12.688 -17.766 1 97.12 118 MET A O 1
ATOM 888 N N . ILE A 1 119 ? 10.5 -10.438 -17.656 1 96.44 119 ILE A N 1
ATOM 889 C CA . ILE A 1 119 ? 11.07 -10.5 -16.312 1 96.44 119 ILE A CA 1
ATOM 890 C C . ILE A 1 119 ? 9.953 -10.352 -15.281 1 96.44 119 ILE A C 1
ATOM 892 O O . ILE A 1 119 ? 9 -9.602 -15.492 1 96.44 119 ILE A O 1
ATOM 896 N N . HIS A 1 120 ? 10.055 -11.141 -14.164 1 96.25 120 HIS A N 1
ATOM 897 C CA . HIS A 1 120 ? 9.07 -10.938 -13.109 1 96.25 120 HIS A CA 1
ATOM 898 C C . HIS A 1 120 ? 8.883 -9.453 -12.805 1 96.25 120 HIS A C 1
ATOM 900 O O . HIS A 1 120 ? 9.805 -8.656 -13 1 96.25 120 HIS A O 1
ATOM 906 N N . HIS A 1 121 ? 7.699 -8.969 -12.398 1 96.12 121 HIS A N 1
ATOM 907 C CA . HIS A 1 121 ? 7.223 -7.609 -12.172 1 96.12 121 HIS A CA 1
ATOM 908 C C . HIS A 1 121 ? 6.891 -6.914 -13.484 1 96.12 121 HIS A C 1
ATOM 910 O O . HIS A 1 121 ? 6.793 -5.684 -13.539 1 96.12 121 HIS A O 1
ATOM 916 N N . SER A 1 122 ? 6.84 -7.609 -14.586 1 96.06 122 SER A N 1
ATOM 917 C CA . SER A 1 122 ? 6.484 -6.961 -15.844 1 96.06 122 SER A CA 1
ATOM 918 C C . SER A 1 122 ? 5.152 -7.473 -16.375 1 96.06 122 SER A C 1
ATOM 920 O O . SER A 1 122 ? 4.684 -8.539 -15.961 1 96.06 122 SER A O 1
ATOM 922 N N . ILE A 1 123 ? 4.543 -6.754 -17.203 1 96.06 123 ILE A N 1
ATOM 923 C CA . ILE A 1 123 ? 3.188 -7.074 -17.625 1 96.06 123 ILE A CA 1
ATOM 924 C C . ILE A 1 123 ? 3.158 -7.266 -19.141 1 96.06 123 ILE A C 1
ATOM 926 O O . ILE A 1 123 ? 3.623 -6.402 -19.891 1 96.06 123 ILE A O 1
ATOM 930 N N . GLY A 1 124 ? 2.607 -8.414 -19.578 1 92.19 124 GLY A N 1
ATOM 931 C CA . GLY A 1 124 ? 2.385 -8.664 -21 1 92.19 124 GLY A CA 1
ATOM 932 C C . GLY A 1 124 ? 3.42 -9.594 -21.609 1 92.19 124 GLY A C 1
ATOM 933 O O . GLY A 1 124 ? 4.363 -10 -20.938 1 92.19 124 GLY A O 1
ATOM 934 N N . HIS A 1 125 ? 3.279 -9.922 -22.875 1 92.38 125 HIS A N 1
ATOM 935 C CA . HIS A 1 125 ? 4.141 -10.844 -23.594 1 92.38 125 HIS A CA 1
ATOM 936 C C . HIS A 1 125 ? 5.367 -10.133 -24.156 1 92.38 125 HIS A C 1
ATOM 938 O O . HIS A 1 125 ? 6.383 -10.773 -24.453 1 92.38 125 HIS A O 1
ATOM 944 N N . LYS A 1 126 ? 5.227 -8.898 -24.359 1 95.75 126 LYS A N 1
ATOM 945 C CA . LYS A 1 126 ? 6.301 -7.973 -24.703 1 95.75 126 LYS A CA 1
ATOM 946 C C . LYS A 1 126 ? 6.273 -6.738 -23.812 1 95.75 126 LYS A C 1
ATOM 948 O O . LYS A 1 126 ? 5.949 -5.641 -24.266 1 95.75 126 LYS A O 1
ATOM 953 N N . PRO A 1 127 ? 6.75 -6.949 -22.625 1 97.38 127 PRO A N 1
ATOM 954 C CA . PRO A 1 127 ? 6.477 -5.953 -21.594 1 97.38 127 PRO A CA 1
ATOM 955 C C . PRO A 1 127 ? 7.18 -4.621 -21.859 1 97.38 127 PRO A C 1
ATOM 957 O O . PRO A 1 127 ? 8.32 -4.605 -22.312 1 97.38 127 PRO A O 1
ATOM 960 N N . ASP A 1 128 ? 6.453 -3.537 -21.641 1 97.69 128 ASP A N 1
ATOM 961 C CA . ASP A 1 128 ? 7.059 -2.229 -21.406 1 97.69 128 ASP A CA 1
ATOM 962 C C . ASP A 1 128 ? 7.406 -2.045 -19.922 1 97.69 128 ASP A C 1
ATOM 964 O O . ASP A 1 128 ? 6.523 -1.82 -19.094 1 97.69 128 ASP A O 1
ATOM 968 N N . HIS A 1 129 ? 8.711 -2.133 -19.672 1 97.44 129 HIS A N 1
ATOM 969 C CA . HIS A 1 129 ? 9.141 -2.092 -18.281 1 97.44 129 HIS A CA 1
ATOM 970 C C . HIS A 1 129 ? 8.945 -0.703 -17.688 1 97.44 129 HIS A C 1
ATOM 972 O O . HIS A 1 129 ? 9.055 -0.526 -16.469 1 97.44 129 HIS A O 1
ATOM 978 N N . GLN A 1 130 ? 8.578 0.297 -18.484 1 96.94 130 GLN A N 1
ATOM 979 C CA . GLN A 1 130 ? 8.367 1.663 -18.016 1 96.94 130 GLN A CA 1
ATOM 980 C C . GLN A 1 130 ? 6.902 1.911 -17.672 1 96.94 130 GLN A C 1
ATOM 982 O O . GLN A 1 130 ? 6.508 3.045 -17.406 1 96.94 130 GLN A O 1
ATOM 987 N N . LEU A 1 131 ? 6.125 0.857 -17.719 1 97 131 LEU A N 1
ATOM 988 C CA . LEU A 1 131 ? 4.695 0.965 -17.438 1 97 131 LEU A CA 1
ATOM 989 C C . LEU A 1 131 ? 4.449 1.568 -16.062 1 97 131 LEU A C 1
ATOM 991 O O . LEU A 1 131 ? 3.562 2.41 -15.898 1 97 131 LEU A O 1
ATOM 995 N N . TYR A 1 132 ? 5.195 1.16 -15.086 1 97.5 132 TYR A N 1
ATOM 996 C CA . TYR A 1 132 ? 5.012 1.623 -13.711 1 97.5 132 TYR A CA 1
ATOM 997 C C . TYR A 1 132 ? 5.461 3.072 -13.562 1 97.5 132 TYR A C 1
ATOM 999 O O . TYR A 1 132 ? 4.871 3.834 -12.789 1 97.5 132 TYR A O 1
ATOM 1007 N N . ASN A 1 133 ? 6.551 3.453 -14.281 1 97.31 133 ASN A N 1
ATOM 1008 C CA . ASN A 1 133 ? 6.984 4.844 -14.344 1 97.31 133 ASN A CA 1
ATOM 1009 C C . ASN A 1 133 ? 5.84 5.77 -14.758 1 97.31 133 ASN A C 1
ATOM 1011 O O . ASN A 1 133 ? 5.668 6.844 -14.18 1 97.31 133 ASN A O 1
ATOM 1015 N N . LYS A 1 134 ? 5.039 5.309 -15.664 1 97.12 134 LYS A N 1
ATOM 1016 C CA . LYS A 1 134 ? 3.924 6.094 -16.188 1 97.12 134 LYS A CA 1
ATOM 1017 C C . LYS A 1 134 ? 2.852 6.297 -15.117 1 97.12 134 LYS A C 1
ATOM 1019 O O . LYS A 1 134 ? 2.168 7.324 -15.102 1 97.12 134 LYS A O 1
ATOM 1024 N N . ALA A 1 135 ? 2.697 5.383 -14.227 1 97.56 135 ALA A N 1
ATOM 1025 C CA . ALA A 1 135 ? 1.672 5.445 -13.188 1 97.56 135 ALA A CA 1
ATOM 1026 C C . ALA A 1 135 ? 1.929 6.605 -12.234 1 97.56 135 ALA A C 1
ATOM 1028 O O . ALA A 1 135 ? 0.99 7.172 -11.672 1 97.56 135 ALA A O 1
ATOM 1029 N N . SER A 1 136 ? 3.182 7.043 -12.055 1 97.88 136 SER A N 1
ATOM 1030 C CA . SER A 1 136 ? 3.525 8.094 -11.094 1 97.88 136 SER A CA 1
ATOM 1031 C C . SER A 1 136 ? 3.656 9.445 -11.781 1 97.88 136 SER A C 1
ATOM 1033 O O . SER A 1 136 ? 3.885 10.461 -11.125 1 97.88 136 SER A O 1
ATOM 1035 N N . ALA A 1 137 ? 3.518 9.508 -13.109 1 98 137 ALA A N 1
ATOM 1036 C CA . ALA A 1 137 ? 3.855 10.695 -13.883 1 98 137 ALA A CA 1
ATOM 1037 C C . ALA A 1 137 ? 3.053 11.906 -13.414 1 98 137 ALA A C 1
ATOM 1039 O O . ALA A 1 137 ? 3.58 13.016 -13.336 1 98 137 ALA A O 1
ATOM 1040 N N . GLY A 1 138 ? 1.821 11.758 -13.07 1 97 138 GLY A N 1
ATOM 1041 C CA . GLY A 1 138 ? 0.982 12.859 -12.641 1 97 138 GLY A CA 1
ATOM 1042 C C . GLY A 1 138 ? 1.109 13.164 -11.156 1 97 138 GLY A C 1
ATOM 1043 O O . GLY A 1 138 ? 0.487 14.094 -10.648 1 97 138 GLY A O 1
ATOM 1044 N N . LEU A 1 139 ? 1.941 12.406 -10.461 1 98.12 139 LEU A N 1
ATOM 1045 C CA . LEU A 1 139 ? 2.012 12.484 -9.008 1 98.12 139 LEU A CA 1
ATOM 1046 C C . LEU A 1 139 ? 3.418 12.867 -8.547 1 98.12 139 LEU A C 1
ATOM 1048 O O . LEU A 1 139 ? 3.789 12.625 -7.398 1 98.12 139 LEU A O 1
ATOM 1052 N N . ARG A 1 140 ? 4.25 13.406 -9.398 1 98.38 140 ARG A N 1
ATOM 1053 C CA . ARG A 1 140 ? 5.598 13.891 -9.125 1 98.38 140 ARG A CA 1
ATOM 1054 C C . ARG A 1 140 ? 5.895 15.156 -9.914 1 98.38 140 ARG A C 1
ATOM 1056 O O . ARG A 1 140 ? 5.211 15.461 -10.891 1 98.38 140 ARG A O 1
ATOM 1063 N N . TYR A 1 141 ? 6.922 15.945 -9.547 1 98.25 141 TYR A N 1
ATOM 1064 C CA . TYR A 1 141 ? 7.258 17.188 -10.227 1 98.25 141 TYR A CA 1
ATOM 1065 C C . TYR A 1 141 ? 8.32 16.953 -11.297 1 98.25 141 TYR A C 1
ATOM 1067 O O . TYR A 1 141 ? 8.383 17.688 -12.297 1 98.25 141 TYR A O 1
ATOM 1075 N N . ALA A 1 142 ? 9.203 15.969 -11.031 1 98.69 142 ALA A N 1
ATOM 1076 C CA . ALA A 1 142 ? 10.281 15.68 -11.969 1 98.69 142 ALA A CA 1
ATOM 1077 C C . ALA A 1 142 ? 10.75 14.234 -11.828 1 98.69 142 ALA A C 1
ATOM 1079 O O . ALA A 1 142 ? 10.461 13.57 -10.828 1 98.69 142 ALA A O 1
ATOM 1080 N N . ALA A 1 143 ? 11.383 13.727 -12.859 1 98.75 143 ALA A N 1
ATOM 1081 C CA . ALA A 1 143 ? 11.945 12.383 -12.828 1 98.75 143 ALA A CA 1
ATOM 1082 C C . ALA A 1 143 ? 13.25 12.32 -13.625 1 98.75 143 ALA A C 1
ATOM 1084 O O . ALA A 1 143 ? 13.367 12.945 -14.68 1 98.75 143 ALA A O 1
ATOM 1085 N N . ALA A 1 144 ? 14.211 11.625 -13.055 1 98.75 144 ALA A N 1
ATOM 1086 C CA . ALA A 1 144 ? 15.406 11.219 -13.781 1 98.75 144 ALA A CA 1
ATOM 1087 C C . ALA A 1 144 ? 15.281 9.797 -14.305 1 98.75 144 ALA A C 1
ATOM 1089 O O . ALA A 1 144 ? 15.484 8.836 -13.562 1 98.75 144 ALA A O 1
ATOM 1090 N N . GLU A 1 145 ? 14.914 9.641 -15.539 1 97.94 145 GLU A N 1
ATOM 1091 C CA . GLU A 1 145 ? 14.906 8.352 -16.219 1 97.94 145 GLU A CA 1
ATOM 1092 C C . GLU A 1 145 ? 16.266 8.055 -16.859 1 97.94 145 GLU A C 1
ATOM 1094 O O . GLU A 1 145 ? 16.516 8.43 -18.016 1 97.94 145 GLU A O 1
ATOM 1099 N N . LEU A 1 146 ? 17.109 7.352 -16.188 1 98.31 146 LEU A N 1
ATOM 1100 C CA . LEU A 1 146 ? 18.531 7.273 -16.5 1 98.31 146 LEU A CA 1
ATOM 1101 C C . LEU A 1 146 ? 18.812 6.141 -17.484 1 98.31 146 LEU A C 1
ATOM 1103 O O . LEU A 1 146 ? 18.375 5.008 -17.266 1 98.31 146 LEU A O 1
ATOM 1107 N N . TRP A 1 147 ? 19.578 6.449 -18.516 1 97.25 147 TRP A N 1
ATOM 1108 C CA . TRP A 1 147 ? 19.875 5.469 -19.547 1 97.25 147 TRP A CA 1
ATOM 1109 C C . TRP A 1 147 ? 21.359 5.543 -19.938 1 97.25 147 TRP A C 1
ATOM 1111 O O . TRP A 1 147 ? 21.875 4.613 -20.562 1 97.25 147 TRP A O 1
ATOM 1121 N N . ASP A 1 148 ? 22.031 6.695 -19.75 1 98 148 ASP A N 1
ATOM 1122 C CA . ASP A 1 148 ? 23.406 6.953 -20.156 1 98 148 ASP A CA 1
ATOM 1123 C C . ASP A 1 148 ? 24.234 7.457 -18.984 1 98 148 ASP A C 1
ATOM 1125 O O . ASP A 1 148 ? 23.938 8.492 -18.391 1 98 148 ASP A O 1
ATOM 1129 N N . VAL A 1 149 ? 25.328 6.766 -18.672 1 98.19 149 VAL A N 1
ATOM 1130 C CA . VAL A 1 149 ? 26.156 7.047 -17.5 1 98.19 149 VAL A CA 1
ATOM 1131 C C . VAL A 1 149 ? 26.797 8.43 -17.656 1 98.19 149 VAL A C 1
ATOM 1133 O O . VAL A 1 149 ? 27.078 9.094 -16.656 1 98.19 149 VAL A O 1
ATOM 1136 N N . LYS A 1 150 ? 26.984 8.906 -18.828 1 98 150 LYS A N 1
ATOM 1137 C CA . LYS A 1 150 ? 27.625 10.195 -19.078 1 98 150 LYS A CA 1
ATOM 1138 C C . LYS A 1 150 ? 26.734 11.352 -18.641 1 98 150 LYS A C 1
ATOM 1140 O O . LYS A 1 150 ? 27.219 12.367 -18.125 1 98 150 LYS A O 1
ATOM 1145 N N . THR A 1 151 ? 25.453 11.227 -18.812 1 98.31 151 THR A N 1
ATOM 1146 C CA . THR A 1 151 ? 24.531 12.32 -18.531 1 98.31 151 THR A CA 1
ATOM 1147 C C . THR A 1 151 ? 23.828 12.102 -17.188 1 98.31 151 THR A C 1
ATOM 1149 O O . THR A 1 151 ? 23.25 13.023 -16.625 1 98.31 151 THR A O 1
ATOM 1152 N N . ALA A 1 152 ? 23.938 10.891 -16.641 1 98.75 152 ALA A N 1
ATOM 1153 C CA . ALA A 1 152 ? 23.172 10.477 -15.461 1 98.75 152 ALA A CA 1
ATOM 1154 C C . ALA A 1 152 ? 23.453 11.383 -14.273 1 98.75 152 ALA A C 1
ATOM 1156 O O . ALA A 1 152 ? 22.531 11.828 -13.586 1 98.75 152 ALA A O 1
ATOM 1157 N N . PRO A 1 153 ? 24.734 11.719 -14 1 98.62 153 PRO A N 1
ATOM 1158 C CA . PRO A 1 153 ? 25 12.578 -12.844 1 98.62 153 PRO A CA 1
ATOM 1159 C C . PRO A 1 153 ? 24.281 13.922 -12.93 1 98.62 153 PRO A C 1
ATOM 1161 O O . PRO A 1 153 ? 23.656 14.352 -11.961 1 98.62 153 PRO A O 1
ATOM 1164 N N . ALA A 1 154 ? 24.312 14.562 -14.086 1 98.62 154 ALA A N 1
ATOM 1165 C CA . ALA A 1 154 ? 23.672 15.859 -14.266 1 98.62 154 ALA A CA 1
ATOM 1166 C C . ALA A 1 154 ? 22.156 15.758 -14.086 1 98.62 154 ALA A C 1
ATOM 1168 O O . ALA A 1 154 ? 21.531 16.656 -13.539 1 98.62 154 ALA A O 1
ATOM 1169 N N . GLU A 1 155 ? 21.578 14.68 -14.594 1 98.69 155 GLU A N 1
ATOM 1170 C CA . GLU A 1 155 ? 20.141 14.461 -14.469 1 98.69 155 GLU A CA 1
ATOM 1171 C C . GLU A 1 155 ? 19.734 14.25 -13.008 1 98.69 155 GLU A C 1
ATOM 1173 O O . GLU A 1 155 ? 18.688 14.719 -12.57 1 98.69 155 GLU A O 1
ATOM 1178 N N . ILE A 1 156 ? 20.516 13.516 -12.297 1 98.88 156 ILE A N 1
ATOM 1179 C CA . ILE A 1 156 ? 20.281 13.305 -10.875 1 98.88 156 ILE A CA 1
ATOM 1180 C C . ILE A 1 156 ? 20.281 14.648 -10.148 1 98.88 156 ILE A C 1
ATOM 1182 O O . ILE A 1 156 ? 19.359 14.953 -9.391 1 98.88 156 ILE A O 1
ATOM 1186 N N . ASP A 1 157 ? 21.312 15.469 -10.414 1 98.81 157 ASP A N 1
ATOM 1187 C CA . ASP A 1 157 ? 21.422 16.781 -9.773 1 98.81 157 ASP A CA 1
ATOM 1188 C C . ASP A 1 157 ? 20.234 17.656 -10.117 1 98.81 157 ASP A C 1
ATOM 1190 O O . ASP A 1 157 ? 19.703 18.359 -9.25 1 98.81 157 ASP A O 1
ATOM 1194 N N . ARG A 1 158 ? 19.797 17.625 -11.359 1 98.62 158 ARG A N 1
ATOM 1195 C CA . ARG A 1 158 ? 18.672 18.438 -11.812 1 98.62 158 ARG A CA 1
ATOM 1196 C C . ARG A 1 158 ? 17.406 18.078 -11.039 1 98.62 158 ARG A C 1
ATOM 1198 O O . ARG A 1 158 ? 16.672 18.969 -10.602 1 98.62 158 ARG A O 1
ATOM 1205 N N . VAL A 1 159 ? 17.172 16.844 -10.93 1 98.69 159 VAL A N 1
ATOM 1206 C CA . VAL A 1 159 ? 15.938 16.375 -10.305 1 98.69 159 VAL A CA 1
ATOM 1207 C C . VAL A 1 159 ? 15.969 16.672 -8.812 1 98.69 159 VAL A C 1
ATOM 1209 O O . VAL A 1 159 ? 14.938 17.016 -8.219 1 98.69 159 VAL A O 1
ATOM 1212 N N . ILE A 1 160 ? 17.094 16.516 -8.172 1 98.81 160 ILE A N 1
ATOM 1213 C CA . ILE A 1 160 ? 17.234 16.875 -6.762 1 98.81 160 ILE A CA 1
ATOM 1214 C C . ILE A 1 160 ? 16.938 18.359 -6.574 1 98.81 160 ILE A C 1
ATOM 1216 O O . ILE A 1 160 ? 16.219 18.734 -5.641 1 98.81 160 ILE A O 1
ATOM 1220 N N . ARG A 1 161 ? 17.469 19.203 -7.445 1 98.56 161 ARG A N 1
ATOM 1221 C CA . ARG A 1 161 ? 17.188 20.625 -7.379 1 98.56 161 ARG A CA 1
ATOM 1222 C C . ARG A 1 161 ? 15.688 20.891 -7.5 1 98.56 161 ARG A C 1
ATOM 1224 O O . ARG A 1 161 ? 15.125 21.703 -6.754 1 98.56 161 ARG A O 1
ATOM 1231 N N . GLU A 1 162 ? 15.016 20.234 -8.422 1 98.5 162 GLU A N 1
ATOM 1232 C CA . GLU A 1 162 ? 13.586 20.422 -8.617 1 98.5 162 GLU A CA 1
ATOM 1233 C C . GLU A 1 162 ? 12.797 20.062 -7.359 1 98.5 162 GLU A C 1
ATOM 1235 O O . GLU A 1 162 ? 11.773 20.688 -7.07 1 98.5 162 GLU A O 1
ATOM 1240 N N . CYS A 1 163 ? 13.266 19.062 -6.668 1 98.81 163 CYS A N 1
ATOM 1241 C CA . CYS A 1 163 ? 12.641 18.672 -5.41 1 98.81 163 CYS A CA 1
ATOM 1242 C C . CYS A 1 163 ? 12.586 19.844 -4.441 1 98.81 163 CYS A C 1
ATOM 1244 O O . CYS A 1 163 ? 11.562 20.062 -3.791 1 98.81 163 CYS A O 1
ATOM 1246 N N . PHE A 1 164 ? 13.664 20.625 -4.359 1 98.19 164 PHE A N 1
ATOM 1247 C CA . PHE A 1 164 ? 13.75 21.797 -3.482 1 98.19 164 PHE A CA 1
ATOM 1248 C C . PHE A 1 164 ? 12.898 22.938 -4.016 1 98.19 164 PHE A C 1
ATOM 1250 O O . PHE A 1 164 ? 12.109 23.531 -3.277 1 98.19 164 PHE A O 1
ATOM 1257 N N . ILE A 1 165 ? 13 23.203 -5.305 1 97 165 ILE A N 1
ATOM 1258 C CA . ILE A 1 165 ? 12.383 24.375 -5.906 1 97 165 ILE A CA 1
ATOM 1259 C C . ILE A 1 165 ? 10.859 24.219 -5.895 1 97 165 ILE A C 1
ATOM 1261 O O . ILE A 1 165 ? 10.141 25.188 -5.609 1 97 165 ILE A O 1
ATOM 1265 N N . LYS A 1 166 ? 10.422 23.016 -6.152 1 97 166 LYS A N 1
ATOM 1266 C CA . LYS A 1 166 ? 8.984 22.781 -6.277 1 97 166 LYS A CA 1
ATOM 1267 C C . LYS A 1 166 ? 8.375 22.359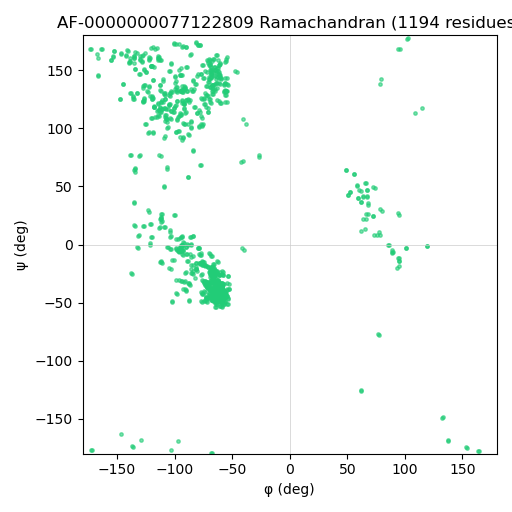 -4.945 1 97 166 LYS A C 1
ATOM 1269 O O . LYS A 1 166 ? 7.156 22.375 -4.777 1 97 166 LYS A O 1
ATOM 1274 N N . SER A 1 167 ? 9.234 22.094 -3.986 1 98.12 167 SER A N 1
ATOM 1275 C CA . SER A 1 167 ? 8.797 21.562 -2.701 1 98.12 167 SER A CA 1
ATOM 1276 C C . SER A 1 167 ? 7.848 20.375 -2.885 1 98.12 167 SER A C 1
ATOM 1278 O O . SER A 1 167 ? 6.707 20.422 -2.422 1 98.12 167 SER A O 1
ATOM 1280 N N . GLY A 1 168 ? 8.281 19.312 -3.43 1 98.31 168 GLY A N 1
ATOM 1281 C CA . GLY A 1 168 ? 7.453 18.141 -3.689 1 98.31 168 GLY A CA 1
ATOM 1282 C C . GLY A 1 168 ? 8.242 16.953 -4.18 1 98.31 168 GLY A C 1
ATOM 1283 O O . GLY A 1 168 ? 9.469 17 -4.254 1 98.31 168 GLY A O 1
ATOM 1284 N N . PRO A 1 169 ? 7.559 15.883 -4.492 1 98.81 169 PRO A N 1
ATOM 1285 C CA . PRO A 1 169 ? 8.25 14.625 -4.789 1 98.81 169 PRO A CA 1
ATOM 1286 C C . PRO A 1 169 ? 8.867 14.609 -6.188 1 98.81 169 PRO A C 1
ATOM 1288 O O . PRO A 1 169 ? 8.305 15.18 -7.121 1 98.81 169 PRO A O 1
ATOM 1291 N N . VAL A 1 170 ? 9.992 13.922 -6.281 1 98.94 170 VAL A N 1
ATOM 1292 C CA . VAL A 1 170 ? 10.648 13.625 -7.547 1 98.94 170 VAL A CA 1
ATOM 1293 C C . VAL A 1 170 ? 11.086 12.164 -7.566 1 98.94 170 VAL A C 1
ATOM 1295 O O . VAL A 1 170 ? 11.125 11.508 -6.527 1 98.94 170 VAL A O 1
ATOM 1298 N N . TYR A 1 171 ? 11.352 11.672 -8.789 1 98.94 171 TYR A N 1
ATOM 1299 C CA . TYR A 1 171 ? 11.781 10.289 -8.953 1 98.94 171 TYR A CA 1
ATOM 1300 C C . TYR A 1 171 ? 13.172 10.219 -9.57 1 98.94 171 TYR A C 1
ATOM 1302 O O . TYR A 1 171 ? 13.523 11.039 -10.422 1 98.94 171 TYR A O 1
ATOM 1310 N N . ILE A 1 172 ? 13.938 9.289 -9.086 1 98.94 172 ILE A N 1
ATOM 1311 C CA . ILE A 1 172 ? 15.156 8.859 -9.758 1 98.94 172 ILE A CA 1
ATOM 1312 C C . ILE A 1 172 ? 15.062 7.371 -10.094 1 98.94 172 ILE A C 1
ATOM 1314 O O . ILE A 1 172 ? 15.055 6.523 -9.203 1 98.94 172 ILE A O 1
ATOM 1318 N N . PHE A 1 173 ? 14.922 7.082 -11.383 1 98.75 173 PHE A N 1
ATOM 1319 C CA . PHE A 1 173 ? 14.883 5.703 -11.852 1 98.75 173 PHE A CA 1
ATOM 1320 C C . PHE A 1 173 ? 16.281 5.215 -12.219 1 98.75 173 PHE A C 1
ATOM 1322 O O . PHE A 1 173 ? 16.922 5.762 -13.117 1 98.75 173 PHE A O 1
ATOM 1329 N N . LEU A 1 174 ? 16.703 4.176 -11.555 1 98.5 174 LEU A N 1
ATOM 1330 C CA . LEU A 1 174 ? 18.094 3.74 -11.688 1 98.5 174 LEU A CA 1
ATOM 1331 C C . LEU A 1 174 ? 18.156 2.275 -12.102 1 98.5 174 LEU A C 1
ATOM 1333 O O . LEU A 1 174 ? 18.016 1.379 -11.266 1 98.5 174 LEU A O 1
ATOM 1337 N N . PRO A 1 175 ? 18.469 1.987 -13.422 1 98 175 PRO A N 1
ATOM 1338 C CA . PRO A 1 175 ? 18.688 0.598 -13.836 1 98 175 PRO A CA 1
ATOM 1339 C C . PRO A 1 175 ? 19.844 -0.064 -13.086 1 98 175 PRO A C 1
ATOM 1341 O O . PRO A 1 175 ? 20.859 0.576 -12.828 1 98 175 PRO A O 1
ATOM 1344 N N . LEU A 1 176 ? 19.656 -1.332 -12.797 1 96.06 176 LEU A N 1
ATOM 1345 C CA . LEU A 1 176 ? 20.609 -2.08 -11.992 1 96.06 176 LEU A CA 1
ATOM 1346 C C . LEU A 1 176 ? 22 -2.045 -12.617 1 96.06 176 LEU A C 1
ATOM 1348 O O . LEU A 1 176 ? 22.984 -1.815 -11.922 1 96.06 176 LEU A O 1
ATOM 1352 N N . ASP A 1 177 ? 22.141 -2.256 -13.898 1 96.25 177 ASP A N 1
ATOM 1353 C CA . ASP A 1 177 ? 23.422 -2.301 -14.586 1 96.25 177 ASP A CA 1
ATOM 1354 C C . ASP A 1 177 ? 24.078 -0.922 -14.609 1 96.25 177 ASP A C 1
ATOM 1356 O O . ASP A 1 177 ? 25.281 -0.801 -14.43 1 96.25 177 ASP A O 1
ATOM 1360 N N . LEU A 1 178 ? 23.266 0.089 -14.781 1 97.81 178 LEU A N 1
ATOM 1361 C CA . LEU A 1 178 ? 23.766 1.455 -14.844 1 97.81 178 LEU A CA 1
ATOM 1362 C C . LEU A 1 178 ? 24.312 1.9 -13.492 1 97.81 178 LEU A C 1
ATOM 1364 O O . LEU A 1 178 ? 25.297 2.654 -13.43 1 97.81 178 LEU A O 1
ATOM 1368 N N . SER A 1 179 ? 23.75 1.48 -12.43 1 97.62 179 SER A N 1
ATOM 1369 C CA . SER A 1 179 ? 24.141 1.894 -11.086 1 97.62 179 SER A CA 1
ATOM 1370 C C . SER A 1 179 ? 25.594 1.509 -10.781 1 97.62 179 SER A C 1
ATOM 1372 O O . SER A 1 179 ? 26.25 2.158 -9.977 1 97.62 179 SER A O 1
ATOM 1374 N N . ALA A 1 180 ? 26.094 0.464 -11.453 1 96.38 180 ALA A N 1
ATOM 1375 C CA . ALA A 1 180 ? 27.422 -0.063 -11.18 1 96.38 180 ALA A CA 1
ATOM 1376 C C . ALA A 1 180 ? 28.484 0.641 -12.039 1 96.38 180 ALA A C 1
ATOM 1378 O O . ALA A 1 180 ? 29.672 0.526 -11.773 1 96.38 180 ALA A O 1
ATOM 1379 N N . GLU A 1 181 ? 28.047 1.337 -13.023 1 98 181 GLU A N 1
ATOM 1380 C CA . GLU A 1 181 ? 28.984 2.027 -13.898 1 98 181 GLU A CA 1
ATOM 1381 C C . GLU A 1 181 ? 29.672 3.182 -13.172 1 98 181 GLU A C 1
ATOM 1383 O O . GLU A 1 181 ? 29.141 3.705 -12.188 1 98 181 GLU A O 1
ATOM 1388 N N . MET A 1 182 ? 30.875 3.529 -13.688 1 98.12 182 MET A N 1
ATOM 1389 C CA . MET A 1 182 ? 31.734 4.449 -12.961 1 98.12 182 MET A CA 1
ATOM 1390 C C . MET A 1 182 ? 31.609 5.867 -13.516 1 98.12 182 MET A C 1
ATOM 1392 O O . MET A 1 182 ? 31.469 6.055 -14.719 1 98.12 182 MET A O 1
ATOM 1396 N N . VAL A 1 183 ? 31.609 6.871 -12.586 1 98.38 183 VAL A N 1
ATOM 1397 C CA . VAL A 1 183 ? 31.578 8.281 -12.945 1 98.38 183 VAL A CA 1
ATOM 1398 C C . VAL A 1 183 ? 32.688 9.023 -12.195 1 98.38 183 VAL A C 1
ATOM 1400 O O . VAL A 1 183 ? 33.25 8.5 -11.234 1 98.38 183 VAL A O 1
ATOM 1403 N N . ASP A 1 184 ? 33.031 10.203 -12.664 1 97.62 184 ASP A N 1
ATOM 1404 C CA . ASP A 1 184 ? 34.094 11.008 -12.055 1 97.62 184 ASP A CA 1
ATOM 1405 C C . ASP A 1 184 ? 33.656 11.516 -10.68 1 97.62 184 ASP A C 1
ATOM 1407 O O . ASP A 1 184 ? 32.688 12.242 -10.547 1 97.62 184 ASP A O 1
ATOM 1411 N N . ALA A 1 185 ? 34.438 11.18 -9.68 1 97.38 185 ALA A N 1
ATOM 1412 C CA . ALA A 1 185 ? 34.125 11.602 -8.312 1 97.38 185 ALA A CA 1
ATOM 1413 C C . ALA A 1 185 ? 34.219 13.117 -8.172 1 97.38 185 ALA A C 1
ATOM 1415 O O . ALA A 1 185 ? 33.594 13.695 -7.281 1 97.38 185 ALA A O 1
ATOM 1416 N N . LYS A 1 186 ? 34.906 13.781 -9.031 1 97.31 186 LYS A N 1
ATOM 1417 C CA . LYS A 1 186 ? 35.125 15.219 -8.953 1 97.31 186 LYS A CA 1
ATOM 1418 C C . LYS A 1 186 ? 33.812 15.984 -9.156 1 97.31 186 LYS A C 1
ATOM 1420 O O . LYS A 1 186 ? 33.688 17.141 -8.766 1 97.31 186 LYS A O 1
ATOM 1425 N N . LEU A 1 187 ? 32.875 15.32 -9.789 1 97.69 187 LEU A N 1
ATOM 1426 C CA . LEU A 1 187 ? 31.578 15.945 -10 1 97.69 187 LEU A CA 1
ATOM 1427 C C . LEU A 1 187 ? 30.922 16.297 -8.664 1 97.69 187 LEU A C 1
ATOM 1429 O O . LEU A 1 187 ? 30.094 17.219 -8.594 1 97.69 187 LEU A O 1
ATOM 1433 N N . LEU A 1 188 ? 31.297 15.617 -7.602 1 97.94 188 LEU A N 1
ATOM 1434 C CA . LEU A 1 188 ? 30.719 15.805 -6.273 1 97.94 188 LEU A CA 1
ATOM 1435 C C . LEU A 1 188 ? 31.25 17.094 -5.641 1 97.94 188 LEU A C 1
ATOM 1437 O O . LEU A 1 188 ? 30.688 17.578 -4.648 1 97.94 188 LEU A O 1
ATOM 1441 N N . ASN A 1 189 ? 32.281 17.609 -6.195 1 97.75 189 ASN A N 1
ATOM 1442 C CA . ASN A 1 189 ? 32.906 18.797 -5.617 1 97.75 189 ASN A CA 1
ATOM 1443 C C . ASN A 1 189 ? 32.062 20.047 -5.867 1 97.75 189 ASN A C 1
ATOM 1445 O O . ASN A 1 189 ? 32.219 21.062 -5.199 1 97.75 189 ASN A O 1
ATOM 1449 N N . THR A 1 190 ? 31.156 20 -6.832 1 97.81 190 THR A N 1
ATOM 1450 C CA . THR A 1 190 ? 30.266 21.125 -7.102 1 97.81 190 THR A CA 1
ATOM 1451 C C . THR A 1 190 ? 28.938 20.953 -6.363 1 97.81 190 THR A C 1
ATOM 1453 O O . THR A 1 190 ? 28.188 20.016 -6.648 1 97.81 190 THR A O 1
ATOM 1456 N N . PRO A 1 191 ? 28.672 21.781 -5.398 1 97.5 191 PRO A N 1
ATOM 1457 C CA . PRO A 1 191 ? 27.406 21.656 -4.684 1 97.5 191 PRO A CA 1
ATOM 1458 C C . PRO A 1 191 ? 26.188 21.859 -5.59 1 97.5 191 PRO A C 1
ATOM 1460 O O . PRO A 1 191 ? 26.266 22.594 -6.574 1 97.5 191 PRO A O 1
ATOM 1463 N N . ILE A 1 192 ? 25.094 21.203 -5.293 1 97.62 192 ILE A N 1
ATOM 1464 C CA . ILE A 1 192 ? 23.828 21.422 -5.996 1 97.62 192 ILE A CA 1
ATOM 1465 C C . ILE A 1 192 ? 23.203 22.734 -5.555 1 97.62 192 ILE A C 1
ATOM 1467 O O . ILE A 1 192 ? 23.047 22.984 -4.355 1 97.62 192 ILE A O 1
ATOM 1471 N N . ASP A 1 193 ? 22.891 23.609 -6.492 1 96.62 193 ASP A N 1
ATOM 1472 C CA . ASP A 1 193 ? 22.188 24.844 -6.176 1 96.62 193 ASP A CA 1
ATOM 1473 C C . ASP A 1 193 ? 20.719 24.578 -5.902 1 96.62 193 ASP A C 1
ATOM 1475 O O . ASP A 1 193 ? 19.922 24.453 -6.832 1 96.62 193 ASP A O 1
ATOM 1479 N N . THR A 1 194 ? 20.344 24.594 -4.625 1 96.31 194 THR A N 1
ATOM 1480 C CA . THR A 1 194 ? 18.984 24.219 -4.238 1 96.31 194 THR A CA 1
ATOM 1481 C C . THR A 1 194 ? 18.125 25.469 -4.023 1 96.31 194 THR A C 1
ATOM 1483 O O . THR A 1 194 ? 16.969 25.359 -3.6 1 96.31 194 THR A O 1
ATOM 1486 N N . GLU A 1 195 ? 18.594 26.641 -4.281 1 95.69 195 GLU A N 1
ATOM 1487 C CA . GLU A 1 195 ? 17.875 27.891 -4.023 1 95.69 195 GLU A CA 1
ATOM 1488 C C . GLU A 1 195 ? 17.141 28.375 -5.27 1 95.69 195 GLU A C 1
ATOM 1490 O O . GLU A 1 195 ? 17.656 28.234 -6.387 1 95.69 195 GLU A O 1
ATOM 1495 N N . PRO A 1 196 ? 15.992 28.984 -5.078 1 96.19 196 PRO A N 1
ATOM 1496 C CA . PRO A 1 196 ? 15.289 29.547 -6.23 1 96.19 196 PRO A CA 1
ATOM 1497 C C . PRO A 1 196 ? 15.914 30.844 -6.738 1 96.19 196 PRO A C 1
ATOM 1499 O O . PRO A 1 196 ? 16.578 31.547 -5.977 1 96.19 196 PRO A O 1
ATOM 1502 N N . HIS A 1 197 ? 15.68 31.062 -7.988 1 95.69 197 HIS A N 1
ATOM 1503 C CA . HIS A 1 197 ? 16.047 32.375 -8.539 1 95.69 197 HIS A CA 1
ATOM 1504 C C . HIS A 1 197 ? 15.102 33.469 -8.055 1 95.69 197 HIS A C 1
ATOM 1506 O O . HIS A 1 197 ? 13.883 33.281 -8.031 1 95.69 197 HIS A O 1
ATOM 1512 N N . ILE A 1 198 ? 15.68 34.625 -7.672 1 97.62 198 ILE A N 1
ATOM 1513 C CA . ILE A 1 198 ? 14.883 35.719 -7.164 1 97.62 198 ILE A CA 1
ATOM 1514 C C . ILE A 1 198 ? 14.812 36.844 -8.219 1 97.62 198 ILE A C 1
ATOM 1516 O O . ILE A 1 198 ? 15.844 37.375 -8.625 1 97.62 198 ILE A O 1
ATOM 1520 N N . ASP A 1 199 ? 13.625 37.125 -8.703 1 98.25 199 ASP A N 1
ATOM 1521 C CA . ASP A 1 199 ? 13.375 38.312 -9.516 1 98.25 199 ASP A CA 1
ATOM 1522 C C . ASP A 1 199 ? 13.242 39.562 -8.648 1 98.25 199 ASP A C 1
ATOM 1524 O O . ASP A 1 199 ? 12.156 39.875 -8.172 1 98.25 199 ASP A O 1
ATOM 1528 N N . GLN A 1 200 ? 14.297 40.375 -8.578 1 98.12 200 GLN A N 1
ATOM 1529 C CA . GLN A 1 200 ? 14.367 41.5 -7.652 1 98.12 200 GLN A CA 1
ATOM 1530 C C . GLN A 1 200 ? 13.312 42.531 -7.984 1 98.12 200 GLN A C 1
ATOM 1532 O O . GLN A 1 200 ? 12.703 43.125 -7.082 1 98.12 200 GLN A O 1
ATOM 1537 N N . GLU A 1 201 ? 13.125 42.812 -9.195 1 98.44 201 GLU A N 1
ATOM 1538 C CA . GLU A 1 201 ? 12.125 43.812 -9.609 1 98.44 201 GLU A CA 1
ATOM 1539 C C . GLU A 1 201 ? 10.719 43.375 -9.203 1 98.44 201 GLU A C 1
ATOM 1541 O O . GLU A 1 201 ? 9.945 44.188 -8.688 1 98.44 201 GLU A O 1
ATOM 1546 N N . ALA A 1 202 ? 10.461 42.125 -9.492 1 98.44 202 ALA A N 1
ATOM 1547 C CA . ALA A 1 202 ? 9.156 41.594 -9.109 1 98.44 202 ALA A CA 1
ATOM 1548 C C . ALA A 1 202 ? 8.969 41.625 -7.598 1 98.44 202 ALA A C 1
ATOM 1550 O O . ALA A 1 202 ? 7.891 42 -7.113 1 98.44 202 ALA A O 1
ATOM 1551 N N . GLN A 1 203 ? 9.961 41.25 -6.871 1 98.56 203 GLN A N 1
ATOM 1552 C CA . GLN A 1 203 ? 9.914 41.25 -5.414 1 98.56 203 GLN A CA 1
ATOM 1553 C C . GLN A 1 203 ? 9.703 42.656 -4.875 1 98.56 203 GLN A C 1
ATOM 1555 O O . GLN A 1 203 ? 8.875 42.875 -3.982 1 98.56 203 GLN A O 1
ATOM 1560 N N . ASP A 1 204 ? 10.43 43.656 -5.434 1 98.62 204 ASP A N 1
ATOM 1561 C CA . ASP A 1 204 ? 10.32 45.031 -4.969 1 98.62 204 ASP A CA 1
ATOM 1562 C C . ASP A 1 204 ? 8.914 45.594 -5.203 1 98.62 204 ASP A C 1
ATOM 1564 O O . ASP A 1 204 ? 8.375 46.281 -4.352 1 98.62 204 ASP A O 1
ATOM 1568 N N . ALA A 1 205 ? 8.406 45.281 -6.328 1 98.69 205 ALA A N 1
ATOM 1569 C CA . ALA A 1 205 ? 7.047 45.719 -6.645 1 98.69 205 ALA A CA 1
ATOM 1570 C C . ALA A 1 205 ? 6.039 45.125 -5.664 1 98.69 205 ALA A C 1
ATOM 1572 O O . ALA A 1 205 ? 5.129 45.812 -5.207 1 98.69 205 ALA A O 1
ATOM 1573 N N . ALA A 1 206 ? 6.18 43.844 -5.379 1 98.81 206 ALA A N 1
ATOM 1574 C CA . ALA A 1 206 ? 5.289 43.188 -4.438 1 98.81 206 ALA A CA 1
ATOM 1575 C C . ALA A 1 206 ? 5.438 43.781 -3.033 1 98.81 206 ALA A C 1
ATOM 1577 O O . ALA A 1 206 ? 4.441 44 -2.338 1 98.81 206 ALA A O 1
ATOM 1578 N N . VAL A 1 207 ? 6.672 44 -2.629 1 98.81 207 VAL A N 1
ATOM 1579 C CA . VAL A 1 207 ? 6.945 44.562 -1.305 1 98.81 207 VAL A CA 1
ATOM 1580 C C . VAL A 1 207 ? 6.273 45.906 -1.163 1 98.81 207 VAL A C 1
ATOM 1582 O O . VAL A 1 207 ? 5.621 46.188 -0.155 1 98.81 207 VAL A O 1
ATOM 1585 N N . LYS A 1 208 ? 6.418 46.75 -2.145 1 98.5 208 LYS A N 1
ATOM 1586 C CA . LYS A 1 208 ? 5.82 48.094 -2.119 1 98.5 208 LYS A CA 1
ATOM 1587 C C . LYS A 1 208 ? 4.301 48 -1.989 1 98.5 208 LYS A C 1
ATOM 1589 O O . LYS A 1 208 ? 3.699 48.719 -1.195 1 98.5 208 LYS A O 1
ATOM 1594 N N . ALA A 1 209 ? 3.754 47.125 -2.77 1 98.69 209 ALA A N 1
ATOM 1595 C CA . ALA A 1 209 ? 2.303 46.969 -2.766 1 98.69 209 ALA A CA 1
ATOM 1596 C C . ALA A 1 209 ? 1.808 46.469 -1.409 1 98.69 209 ALA A C 1
ATOM 1598 O O . ALA A 1 209 ? 0.794 46.938 -0.897 1 98.69 209 ALA A O 1
ATOM 1599 N N . VAL A 1 210 ? 2.475 45.5 -0.831 1 98.75 210 VAL A N 1
ATOM 1600 C CA . VAL A 1 210 ? 2.068 44.906 0.435 1 98.75 210 VAL A CA 1
ATOM 1601 C C . VAL A 1 210 ? 2.223 45.906 1.564 1 98.75 210 VAL A C 1
ATOM 1603 O O . VAL A 1 210 ? 1.324 46.062 2.395 1 98.75 210 VAL A O 1
ATOM 1606 N N . VAL A 1 211 ? 3.352 46.625 1.608 1 98.19 211 VAL A N 1
ATOM 1607 C CA . VAL A 1 211 ? 3.607 47.625 2.654 1 98.19 211 VAL A CA 1
ATOM 1608 C C . VAL A 1 211 ? 2.561 48.719 2.586 1 98.19 211 VAL A C 1
ATOM 1610 O O . VAL A 1 211 ? 2.08 49.188 3.619 1 98.19 211 VAL A O 1
ATOM 1613 N N . SER A 1 212 ? 2.264 49.125 1.387 1 98.12 212 SER A N 1
ATOM 1614 C CA . SER A 1 212 ? 1.23 50.156 1.214 1 98.12 212 SER A CA 1
ATOM 1615 C C . SER A 1 212 ? -0.11 49.656 1.764 1 98.12 212 SER A C 1
ATOM 1617 O O . SER A 1 212 ? -0.785 50.406 2.49 1 98.12 212 SER A O 1
ATOM 1619 N N . ALA A 1 213 ? -0.49 48.469 1.433 1 98.44 213 ALA A N 1
ATOM 1620 C CA . ALA A 1 213 ? -1.754 47.906 1.906 1 98.44 213 ALA A CA 1
ATOM 1621 C C . ALA A 1 213 ? -1.782 47.844 3.43 1 98.44 213 ALA A C 1
ATOM 1623 O O . ALA A 1 213 ? -2.793 48.156 4.055 1 98.44 213 ALA A O 1
ATOM 1624 N N . ILE A 1 214 ? -0.706 47.438 4.012 1 98.25 214 ILE A N 1
ATOM 1625 C CA . ILE A 1 214 ? -0.605 47.281 5.461 1 98.25 214 ILE A CA 1
ATOM 1626 C C . ILE A 1 214 ? -0.702 48.656 6.117 1 98.25 214 ILE A C 1
ATOM 1628 O O . ILE A 1 214 ? -1.417 48.844 7.105 1 98.25 214 ILE A O 1
ATOM 1632 N N . SER A 1 215 ? -0.045 49.594 5.531 1 96.88 215 SER A N 1
ATOM 1633 C CA . SER A 1 215 ? 0.005 50.938 6.109 1 96.88 215 SER A CA 1
ATOM 1634 C C . SER A 1 215 ? -1.362 51.625 6.062 1 96.88 215 SER A C 1
ATOM 1636 O O . SER A 1 215 ? -1.679 52.438 6.91 1 96.88 215 SER A O 1
ATOM 1638 N N . GLU A 1 216 ? -2.143 51.25 5.125 1 97.25 216 GLU A N 1
ATOM 1639 C CA . GLU A 1 216 ? -3.457 51.844 4.938 1 97.25 216 GLU A CA 1
ATOM 1640 C C . GLU A 1 216 ? -4.5 51.188 5.844 1 97.25 216 GLU A C 1
ATOM 1642 O O . GLU A 1 216 ? -5.562 51.781 6.086 1 97.25 216 GLU A O 1
ATOM 1647 N N . ALA A 1 217 ? -4.211 50.062 6.348 1 97.88 217 ALA A N 1
ATOM 1648 C CA . ALA A 1 217 ? -5.16 49.312 7.168 1 97.88 217 ALA A CA 1
ATOM 1649 C C . ALA A 1 217 ? -5.195 49.844 8.594 1 97.88 217 ALA A C 1
ATOM 1651 O O . ALA A 1 217 ? -4.164 50.25 9.141 1 97.88 217 ALA A O 1
ATOM 1652 N N . LYS A 1 218 ? -6.332 49.812 9.172 1 97.31 218 LYS A N 1
ATOM 1653 C CA . LYS A 1 218 ? -6.496 50.219 10.562 1 97.31 218 LYS A CA 1
ATOM 1654 C C . LYS A 1 218 ? -6.344 49.062 11.516 1 97.31 218 LYS A C 1
ATOM 1656 O O . LYS A 1 218 ? -5.852 49.219 12.633 1 97.31 218 LYS A O 1
ATOM 1661 N N . HIS A 1 219 ? -6.832 47.969 11.133 1 97.56 219 HIS A N 1
ATOM 1662 C CA . HIS A 1 219 ? -6.824 46.781 11.969 1 97.56 219 HIS A CA 1
ATOM 1663 C C . HIS A 1 219 ? -6.387 45.562 11.18 1 97.56 219 HIS A C 1
ATOM 1665 O O . HIS A 1 219 ? -7.137 44.562 11.07 1 97.56 219 HIS A O 1
ATOM 1671 N N . PRO A 1 220 ? -5.117 45.531 10.727 1 98.19 220 PRO A N 1
ATOM 1672 C CA . PRO A 1 220 ? -4.629 44.344 9.992 1 98.19 220 PRO A CA 1
ATOM 1673 C C . PRO A 1 220 ? -4.398 43.156 10.906 1 98.19 220 PRO A C 1
ATOM 1675 O O . PRO A 1 220 ? -4.172 43.312 12.102 1 98.19 220 PRO A O 1
ATOM 1678 N N . SER A 1 221 ? -4.562 41.969 10.438 1 98.31 221 SER A N 1
ATOM 1679 C CA . SER A 1 221 ? -4.215 40.719 11.094 1 98.31 221 SER A CA 1
ATOM 1680 C C . SER A 1 221 ? -3.494 39.781 10.133 1 98.31 221 SER A C 1
ATOM 1682 O O . SER A 1 221 ? -3.463 40.031 8.922 1 98.31 221 SER A O 1
ATOM 1684 N N . VAL A 1 222 ? -2.865 38.75 10.672 1 98.56 222 VAL A N 1
ATOM 1685 C CA . VAL A 1 222 ? -2.127 37.781 9.875 1 98.56 222 VAL A CA 1
ATOM 1686 C C . VAL A 1 222 ? -2.68 36.375 10.125 1 98.56 222 VAL A C 1
ATOM 1688 O O . VAL A 1 222 ? -3.027 36.031 11.258 1 98.56 222 VAL A O 1
ATOM 1691 N N . ILE A 1 223 ? -2.863 35.594 9.086 1 98.62 223 ILE A N 1
ATOM 1692 C CA . ILE A 1 223 ? -3.107 34.156 9.203 1 98.62 223 ILE A CA 1
ATOM 1693 C C . ILE A 1 223 ? -1.936 33.406 8.602 1 98.62 223 ILE A C 1
ATOM 1695 O O . ILE A 1 223 ? -1.592 33.594 7.434 1 98.62 223 ILE A O 1
ATOM 1699 N N . VAL A 1 224 ? -1.293 32.562 9.391 1 98.75 224 VAL A N 1
ATOM 1700 C CA . VAL A 1 224 ? -0.154 31.766 8.969 1 98.75 224 VAL A CA 1
ATOM 1701 C C . VAL A 1 224 ? -0.616 30.344 8.648 1 98.75 224 VAL A C 1
ATOM 1703 O O . VAL A 1 224 ? -1.366 29.75 9.422 1 98.75 224 VAL A O 1
ATOM 1706 N N . ASP A 1 225 ? -0.163 29.812 7.496 1 98.44 225 ASP A N 1
ATOM 1707 C CA . ASP A 1 225 ? -0.564 28.469 7.066 1 98.44 225 ASP A CA 1
ATOM 1708 C C . ASP A 1 225 ? 0.63 27.688 6.527 1 98.44 225 ASP A C 1
ATOM 1710 O O . ASP A 1 225 ? 1.769 28.156 6.594 1 98.44 225 ASP A O 1
ATOM 1714 N N . ALA A 1 226 ? 0.46 26.562 6.004 1 97.88 226 ALA A N 1
ATOM 1715 C CA . ALA A 1 226 ? 1.434 25.469 5.93 1 97.88 226 ALA A CA 1
ATOM 1716 C C . ALA A 1 226 ? 2.471 25.734 4.844 1 97.88 226 ALA A C 1
ATOM 1718 O O . ALA A 1 226 ? 3.605 25.266 4.93 1 97.88 226 ALA A O 1
ATOM 1719 N N . TRP A 1 227 ? 2.15 26.516 3.797 1 98.06 227 TRP A N 1
ATOM 1720 C CA . TRP A 1 227 ? 3.117 26.703 2.725 1 98.06 227 TRP A CA 1
ATOM 1721 C C . TRP A 1 227 ? 4.336 27.484 3.227 1 98.06 227 TRP A C 1
ATOM 1723 O O . TRP A 1 227 ? 5.41 27.406 2.625 1 98.06 227 TRP A O 1
ATOM 1733 N N . VAL A 1 228 ? 4.152 28.172 4.363 1 98.31 228 VAL A N 1
ATOM 1734 C CA . VAL A 1 228 ? 5.281 28.859 4.992 1 98.31 228 VAL A CA 1
ATOM 1735 C C . VAL A 1 228 ? 6.371 27.844 5.332 1 98.31 228 VAL A C 1
ATOM 1737 O O . VAL A 1 228 ? 7.531 28.016 4.949 1 98.31 228 VAL A O 1
ATOM 1740 N N . GLN A 1 229 ? 5.941 26.766 5.977 1 97.62 229 GLN A N 1
ATOM 1741 C CA . GLN A 1 229 ? 6.891 25.734 6.387 1 97.62 229 GLN A CA 1
ATOM 1742 C C . GLN A 1 229 ? 7.359 24.906 5.188 1 97.62 229 GLN A C 1
ATOM 1744 O O . GLN A 1 229 ? 8.539 24.578 5.086 1 97.62 229 GLN A O 1
ATOM 1749 N N . ARG A 1 230 ? 6.469 24.594 4.277 1 98 230 ARG A N 1
ATOM 1750 C CA . ARG A 1 230 ? 6.773 23.703 3.16 1 98 230 ARG A CA 1
ATOM 1751 C C . ARG A 1 230 ? 7.816 24.312 2.236 1 98 230 ARG A C 1
ATOM 1753 O O . ARG A 1 230 ? 8.586 23.594 1.597 1 98 230 ARG A O 1
ATOM 1760 N N . PHE A 1 231 ? 7.828 25.641 2.207 1 97.75 231 PHE A N 1
ATOM 1761 C CA . PHE A 1 231 ? 8.758 26.328 1.32 1 97.75 231 PHE A CA 1
ATOM 1762 C C . PHE A 1 231 ? 9.867 27 2.117 1 97.75 231 PHE A C 1
ATOM 1764 O O . PHE A 1 231 ? 10.539 27.906 1.619 1 97.75 231 PHE A O 1
ATOM 1771 N N . GLY A 1 232 ? 10.047 26.641 3.418 1 96.38 232 GLY A N 1
ATOM 1772 C CA . GLY A 1 232 ? 11.234 26.938 4.203 1 96.38 232 GLY A CA 1
ATOM 1773 C C . GLY A 1 232 ? 11.242 28.359 4.734 1 96.38 232 GLY A C 1
ATOM 1774 O O . GLY A 1 232 ? 12.312 28.922 4.98 1 96.38 232 GLY A O 1
ATOM 1775 N N . ALA A 1 233 ? 10.078 28.953 4.977 1 98 233 ALA A N 1
ATOM 1776 C CA . ALA A 1 233 ? 10.023 30.375 5.32 1 98 233 ALA A CA 1
ATOM 1777 C C . ALA A 1 233 ? 9.594 30.562 6.773 1 98 233 ALA A C 1
ATOM 1779 O O . ALA A 1 233 ? 9.07 31.625 7.137 1 98 233 ALA A O 1
ATOM 1780 N N . THR A 1 234 ? 9.773 29.547 7.621 1 97.69 234 THR A N 1
ATOM 1781 C CA . THR A 1 234 ? 9.281 29.594 8.992 1 97.69 234 THR A CA 1
ATOM 1782 C C . THR A 1 234 ? 9.953 30.734 9.773 1 97.69 234 THR A C 1
ATOM 1784 O O . THR A 1 234 ? 9.273 31.547 10.398 1 97.69 234 THR A O 1
ATOM 1787 N N . LYS A 1 235 ? 11.289 30.844 9.719 1 97.19 235 LYS A N 1
ATOM 1788 C CA . LYS A 1 235 ? 12.016 31.891 10.453 1 97.19 235 LYS A CA 1
ATOM 1789 C C . LYS A 1 235 ? 11.625 33.281 9.969 1 97.19 235 LYS A C 1
ATOM 1791 O O . LYS A 1 235 ? 11.453 34.188 10.773 1 97.19 235 LYS A O 1
ATOM 1796 N N . GLU A 1 236 ? 11.5 33.406 8.695 1 98.44 236 GLU A N 1
ATOM 1797 C CA . GLU A 1 236 ? 11.109 34.656 8.102 1 98.44 236 GLU A CA 1
ATOM 1798 C C . GLU A 1 236 ? 9.703 35.062 8.531 1 98.44 236 GLU A C 1
ATOM 1800 O O . GLU A 1 236 ? 9.453 36.219 8.852 1 98.44 236 GLU A O 1
ATOM 1805 N N . ALA A 1 237 ? 8.82 34.094 8.57 1 98.56 237 ALA A N 1
ATOM 1806 C CA . ALA A 1 237 ? 7.445 34.344 8.977 1 98.56 237 ALA A CA 1
ATOM 1807 C C . ALA A 1 237 ? 7.387 34.781 10.438 1 98.56 237 ALA A C 1
ATOM 1809 O O . ALA A 1 237 ? 6.637 35.688 10.797 1 98.56 237 ALA A O 1
ATOM 1810 N N . GLN A 1 238 ? 8.164 34.125 11.289 1 98.19 238 GLN A N 1
ATOM 1811 C CA . GLN A 1 238 ? 8.203 34.469 12.703 1 98.19 238 GLN A CA 1
ATOM 1812 C C . GLN A 1 238 ? 8.727 35.875 12.922 1 98.19 238 GLN A C 1
ATOM 1814 O O . GLN A 1 238 ? 8.164 36.625 13.719 1 98.19 238 GLN A O 1
ATOM 1819 N N . SER A 1 239 ? 9.742 36.25 12.188 1 97.81 239 SER A N 1
ATOM 1820 C CA . SER A 1 239 ? 10.297 37.594 12.273 1 97.81 239 SER A CA 1
ATOM 1821 C C . SER A 1 239 ? 9.289 38.625 11.781 1 97.81 239 SER A C 1
ATOM 1823 O O . SER A 1 239 ? 9.18 39.719 12.359 1 97.81 239 SER A O 1
ATOM 1825 N N . PHE A 1 240 ? 8.625 38.344 10.719 1 97.94 240 PHE A N 1
ATOM 1826 C CA . PHE A 1 240 ? 7.672 39.25 10.102 1 97.94 240 PHE A CA 1
ATOM 1827 C C . PHE A 1 240 ? 6.516 39.562 11.055 1 97.94 240 PHE A C 1
ATOM 1829 O O . PHE A 1 240 ? 6.168 40.719 11.273 1 97.94 240 PHE A O 1
ATOM 1836 N N . VAL A 1 241 ? 5.926 38.5 11.656 1 97.75 241 VAL A N 1
ATOM 1837 C CA . VAL A 1 241 ? 4.742 38.688 12.484 1 97.75 241 VAL A CA 1
ATOM 1838 C C . VAL A 1 241 ? 5.121 39.406 13.766 1 97.75 241 VAL A C 1
ATOM 1840 O O . VAL A 1 241 ? 4.336 40.219 14.281 1 97.75 241 VAL A O 1
ATOM 1843 N N . ARG A 1 242 ? 6.328 39.188 14.312 1 96 242 ARG A N 1
ATOM 1844 C CA . ARG A 1 242 ? 6.785 39.906 15.508 1 96 242 ARG A CA 1
ATOM 1845 C C . ARG A 1 242 ? 6.961 41.375 15.234 1 96 242 ARG A C 1
ATOM 1847 O O . ARG A 1 242 ? 6.566 42.219 16.047 1 96 242 ARG A O 1
ATOM 1854 N N . LYS A 1 243 ? 7.551 41.656 14.094 1 96.88 243 LYS A N 1
ATOM 1855 C CA . LYS A 1 243 ? 7.801 43.031 13.758 1 96.88 243 LYS A CA 1
ATOM 1856 C C . LYS A 1 243 ? 6.496 43.781 13.438 1 96.88 243 LYS A C 1
ATOM 1858 O O . LYS A 1 243 ? 6.332 44.938 13.789 1 96.88 243 LYS A O 1
ATOM 1863 N N . LEU A 1 244 ? 5.641 43.125 12.695 1 97 244 LEU A N 1
ATOM 1864 C CA . LEU A 1 244 ? 4.367 43.719 12.312 1 97 244 LEU A CA 1
ATOM 1865 C C . LEU A 1 244 ? 3.512 44 13.547 1 97 244 LEU A C 1
ATOM 1867 O O . LEU A 1 244 ? 2.799 45 13.586 1 97 244 LEU A O 1
ATOM 1871 N N . ASP A 1 245 ? 3.527 43.125 14.547 1 97.38 245 ASP A N 1
ATOM 1872 C CA . ASP A 1 245 ? 2.943 43.281 15.875 1 97.38 245 ASP A CA 1
ATOM 1873 C C . ASP A 1 245 ? 1.434 43.5 15.789 1 97.38 245 ASP A C 1
ATOM 1875 O O . ASP A 1 245 ? 0.904 44.438 16.359 1 97.38 245 ASP A O 1
ATOM 1879 N N . VAL A 1 246 ? 0.757 42.719 15.031 1 98.12 246 VAL A N 1
ATOM 1880 C CA . VAL A 1 246 ? -0.696 42.719 14.906 1 98.12 246 VAL A CA 1
ATOM 1881 C C . VAL A 1 246 ? -1.229 41.344 15.312 1 98.12 246 VAL A C 1
ATOM 1883 O O . VAL A 1 246 ? -0.453 40.406 15.586 1 98.12 246 VAL A O 1
ATOM 1886 N N . PRO A 1 247 ? -2.584 41.094 15.508 1 98.44 247 PRO A N 1
ATOM 1887 C CA . PRO A 1 247 ? -3.115 39.781 15.867 1 98.44 247 PRO A CA 1
ATOM 1888 C C . PRO A 1 247 ? -2.701 38.688 14.883 1 98.44 247 PRO A C 1
ATOM 1890 O O . PRO A 1 247 ? -2.785 38.875 13.672 1 98.44 247 PRO A O 1
ATOM 1893 N N . ILE A 1 248 ? -2.242 37.625 15.445 1 98.5 248 ILE A N 1
ATOM 1894 C CA . ILE A 1 248 ? -1.752 36.469 14.656 1 98.5 248 ILE A CA 1
ATOM 1895 C C . ILE A 1 248 ? -2.703 35.312 14.805 1 98.5 248 ILE A C 1
ATOM 1897 O O . ILE A 1 248 ? -2.982 34.844 15.922 1 98.5 248 ILE A O 1
ATOM 1901 N N . PHE A 1 249 ? -3.223 34.812 13.727 1 98.56 249 PHE A N 1
ATOM 1902 C CA . PHE A 1 249 ? -3.994 33.562 13.648 1 98.56 249 PHE A CA 1
ATOM 1903 C C . PHE A 1 249 ? -3.246 32.5 12.852 1 98.56 249 PHE A C 1
ATOM 1905 O O . PHE A 1 249 ? -2.338 32.844 12.078 1 98.56 249 PHE A O 1
ATOM 1912 N N . THR A 1 250 ? -3.578 31.281 13.055 1 98.38 250 THR A N 1
ATOM 1913 C CA . THR A 1 250 ? -3.102 30.188 12.211 1 98.38 250 THR A CA 1
ATOM 1914 C C . THR A 1 250 ? -4.27 29.359 11.695 1 98.38 250 THR A C 1
ATOM 1916 O O . THR A 1 250 ? -5.352 29.359 12.281 1 98.38 250 THR A O 1
ATOM 1919 N N . ALA A 1 251 ? -4.055 28.797 10.516 1 98.06 251 ALA A N 1
ATOM 1920 C CA . ALA A 1 251 ? -4.91 27.688 10.109 1 98.06 251 ALA A CA 1
ATOM 1921 C C . ALA A 1 251 ? -4.496 26.391 10.805 1 98.06 251 ALA A C 1
ATOM 1923 O O . ALA A 1 251 ? -3.482 26.344 11.508 1 98.06 251 ALA A O 1
ATOM 1924 N N . ASN A 1 252 ? -5.305 25.344 10.656 1 97.62 252 ASN A N 1
ATOM 1925 C CA . ASN A 1 252 ? -4.957 24.062 11.25 1 97.62 252 ASN A CA 1
ATOM 1926 C C . ASN A 1 252 ? -3.588 23.578 10.773 1 97.62 252 ASN A C 1
ATOM 1928 O O . ASN A 1 252 ? -2.76 23.156 11.586 1 97.62 252 ASN A O 1
ATOM 1932 N N . MET A 1 253 ? -3.33 23.672 9.516 1 97.94 253 MET A N 1
ATOM 1933 C CA . MET A 1 253 ? -2.098 23.156 8.938 1 97.94 253 MET A CA 1
ATOM 1934 C C . MET A 1 253 ? -0.919 24.062 9.234 1 97.94 253 MET A C 1
ATOM 1936 O O . MET A 1 253 ? 0.238 23.672 9.078 1 97.94 253 MET A O 1
ATOM 1940 N N . GLY A 1 254 ? -1.151 25.281 9.688 1 98.12 254 GLY A N 1
ATOM 1941 C CA . GLY A 1 254 ? -0.101 26.219 10.055 1 98.12 254 GLY A CA 1
ATOM 1942 C C . GLY A 1 254 ? 0.239 26.188 11.531 1 98.12 254 GLY A C 1
ATOM 1943 O O . GLY A 1 254 ? 1.12 26.922 11.984 1 98.12 254 GLY A O 1
ATOM 1944 N N . LYS A 1 255 ? -0.451 25.359 12.297 1 98.12 255 LYS A N 1
ATOM 1945 C CA . LYS A 1 255 ? -0.261 25.266 13.742 1 98.12 255 LYS A CA 1
ATOM 1946 C C . LYS A 1 255 ? 1.194 24.969 14.094 1 98.12 255 LYS A C 1
ATOM 1948 O O . LYS A 1 255 ? 1.82 24.109 13.477 1 98.12 255 LYS A O 1
ATOM 1953 N N . GLY A 1 256 ? 1.738 25.672 15 1 97 256 GLY A N 1
ATOM 1954 C CA . GLY A 1 256 ? 3.09 25.438 15.477 1 97 256 GLY A CA 1
ATOM 1955 C C . GLY A 1 256 ? 4.145 26.188 14.68 1 97 256 GLY A C 1
ATOM 1956 O O . GLY A 1 256 ? 5.309 26.25 15.086 1 97 256 GLY A O 1
ATOM 1957 N N . ILE A 1 257 ? 3.77 26.859 13.547 1 97.81 257 ILE A N 1
ATOM 1958 C CA . ILE A 1 257 ? 4.73 27.594 12.734 1 97.81 257 ILE A CA 1
ATOM 1959 C C . ILE A 1 257 ? 5.156 28.859 13.469 1 97.81 257 ILE A C 1
ATOM 1961 O O . ILE A 1 257 ? 6.34 29.203 13.484 1 97.81 257 ILE A O 1
ATOM 1965 N N . VAL A 1 258 ? 4.16 29.547 13.992 1 97.38 258 VAL A N 1
ATOM 1966 C CA . VAL A 1 258 ? 4.453 30.656 14.906 1 97.38 258 VAL A CA 1
ATOM 1967 C C . VAL A 1 258 ? 4.281 30.188 16.359 1 97.38 258 VAL A C 1
ATOM 1969 O O . VAL A 1 258 ? 3.471 29.297 16.625 1 97.38 258 VAL A O 1
ATOM 1972 N N . ASP A 1 259 ? 5.145 30.719 17.188 1 96.31 259 ASP A N 1
ATOM 1973 C CA . ASP A 1 259 ? 5.082 30.359 18.609 1 96.31 259 ASP A CA 1
ATOM 1974 C C . ASP A 1 259 ? 3.742 30.766 19.219 1 96.31 259 ASP A C 1
ATOM 1976 O O . ASP A 1 259 ? 3.391 31.953 19.219 1 96.31 259 ASP A O 1
ATOM 1980 N N . GLU A 1 260 ? 3.068 29.812 19.766 1 97.12 260 GLU A N 1
ATOM 1981 C CA . GLU A 1 260 ? 1.714 30.047 20.266 1 97.12 260 GLU A CA 1
ATOM 1982 C C . GLU A 1 260 ? 1.734 30.75 21.625 1 97.12 260 GLU A C 1
ATOM 1984 O O . GLU A 1 260 ? 0.691 31.172 22.125 1 97.12 260 GLU A O 1
ATOM 1989 N N . THR A 1 261 ? 2.941 30.969 22.125 1 95.38 261 THR A N 1
ATOM 1990 C CA . THR A 1 261 ? 3.082 31.672 23.391 1 95.38 261 THR A CA 1
ATOM 1991 C C . THR A 1 261 ? 3.277 33.188 23.141 1 95.38 261 THR A C 1
ATOM 1993 O O . THR A 1 261 ? 3.293 33.969 24.094 1 95.38 261 THR A O 1
ATOM 1996 N N . GLU A 1 262 ? 3.389 33.562 21.891 1 94.75 262 GLU A N 1
ATOM 1997 C CA . GLU A 1 262 ? 3.537 35 21.547 1 94.75 262 GLU A CA 1
ATOM 1998 C C . GLU A 1 262 ? 2.318 35.781 22 1 94.75 262 GLU A C 1
ATOM 2000 O O . GLU A 1 262 ? 1.186 35.312 21.891 1 94.75 262 GLU A O 1
ATOM 2005 N N . PRO A 1 263 ? 2.586 37 22.453 1 93.75 263 PRO A N 1
ATOM 2006 C CA . PRO A 1 263 ? 1.496 37.812 23 1 93.75 263 PRO A CA 1
ATOM 2007 C C . PRO A 1 263 ? 0.402 38.094 21.984 1 93.75 263 PRO A C 1
ATOM 2009 O O . PRO A 1 263 ? -0.775 38.188 22.344 1 93.75 263 PRO A O 1
ATOM 2012 N N . LYS A 1 264 ? 0.788 38.281 20.734 1 96.75 264 LYS A N 1
ATOM 2013 C CA . LYS A 1 264 ? -0.195 38.656 19.734 1 96.75 264 LYS A CA 1
ATOM 2014 C C . LYS A 1 264 ? -0.849 37.438 19.094 1 96.75 264 LYS A C 1
ATOM 2016 O O . LYS A 1 264 ? -1.728 37.562 18.25 1 96.75 264 LYS A O 1
ATOM 2021 N N . TYR A 1 265 ? -0.432 36.25 19.531 1 97.56 265 TYR A N 1
ATOM 2022 C CA . TYR A 1 265 ? -1.081 35.031 19.031 1 97.56 265 TYR A CA 1
ATOM 2023 C C . TYR A 1 265 ? -2.494 34.906 19.594 1 97.56 265 TYR A C 1
ATOM 2025 O O . TYR A 1 265 ? -2.701 35 20.812 1 97.56 265 TYR A O 1
ATOM 2033 N N . VAL A 1 266 ? -3.48 34.719 18.719 1 98.25 266 VAL A N 1
ATOM 2034 C CA . VAL A 1 266 ? -4.879 34.688 19.141 1 98.25 266 VAL A CA 1
ATOM 2035 C C . VAL A 1 266 ? -5.359 33.219 19.188 1 98.25 266 VAL A C 1
ATOM 2037 O O . VAL A 1 266 ? -6.004 32.812 20.156 1 98.25 266 VAL A O 1
ATOM 2040 N N . GLY A 1 267 ? -5.125 32.438 18.141 1 97.94 267 GLY A N 1
ATOM 2041 C CA . GLY A 1 267 ? -5.57 31.062 18.062 1 97.94 267 GLY A CA 1
ATOM 2042 C C . GLY A 1 267 ? -5.762 30.594 16.625 1 97.94 267 GLY A C 1
ATOM 2043 O O . GLY A 1 267 ? -5.371 31.266 15.688 1 97.94 267 GLY A O 1
ATOM 2044 N N . ILE A 1 268 ? -6.254 29.406 16.484 1 97.94 268 ILE A N 1
ATOM 2045 C CA . ILE A 1 268 ? -6.57 28.844 15.18 1 97.94 268 ILE A CA 1
ATOM 2046 C C . ILE A 1 268 ? -7.91 29.375 14.695 1 97.94 268 ILE A C 1
ATOM 2048 O O . ILE A 1 268 ? -8.945 29.156 15.328 1 97.94 268 ILE A O 1
ATOM 2052 N N . TRP A 1 269 ? -7.863 30.156 13.641 1 98.06 269 TRP A N 1
ATOM 2053 C CA . TRP A 1 269 ? -9.117 30.562 13.008 1 98.06 269 TRP A CA 1
ATOM 2054 C C . TRP A 1 269 ? -9.578 29.5 12 1 98.06 269 TRP A C 1
ATOM 2056 O O . TRP A 1 269 ? -9.102 29.469 10.867 1 98.06 269 TRP A O 1
ATOM 2066 N N . ASN A 1 270 ? -10.508 28.688 12.359 1 96.38 270 ASN A N 1
ATOM 2067 C CA . ASN A 1 270 ? -11.062 27.625 11.539 1 96.38 270 ASN A CA 1
ATOM 2068 C C . ASN A 1 270 ? -12.492 27.938 11.102 1 96.38 270 ASN A C 1
ATOM 2070 O O . ASN A 1 270 ? -13.398 27.109 11.305 1 96.38 270 ASN A O 1
ATOM 2074 N N . GLY A 1 271 ? -12.68 29.141 10.578 1 94.12 271 GLY A N 1
ATOM 2075 C CA . GLY A 1 271 ? -13.992 29.578 10.117 1 94.12 271 GLY A CA 1
ATOM 2076 C C . GLY A 1 271 ? -15.023 29.625 11.227 1 94.12 271 GLY A C 1
ATOM 2077 O O . GLY A 1 271 ? -14.797 30.234 12.266 1 94.12 271 GLY A O 1
ATOM 2078 N N . GLU A 1 272 ? -16.078 28.953 10.961 1 93.69 272 GLU A N 1
ATOM 2079 C CA . GLU A 1 272 ? -17.203 28.938 11.891 1 93.69 272 GLU A CA 1
ATOM 2080 C C . GLU A 1 272 ? -16.938 28 13.07 1 93.69 272 GLU A C 1
ATOM 2082 O O . GLU A 1 272 ? -17.609 28.094 14.102 1 93.69 272 GLU A O 1
ATOM 2087 N N . VAL A 1 273 ? -15.984 27.156 12.914 1 94.62 273 VAL A N 1
ATOM 2088 C CA . VAL A 1 273 ? -15.672 26.156 13.938 1 94.62 273 VAL A CA 1
ATOM 2089 C C . VAL A 1 273 ? -14.375 26.531 14.656 1 94.62 273 VAL A C 1
ATOM 2091 O O . VAL A 1 273 ? -13.367 25.828 14.539 1 94.62 273 VAL A O 1
ATOM 2094 N N . SER A 1 274 ? -14.406 27.641 15.367 1 95.19 274 SER A N 1
ATOM 2095 C CA . SER A 1 274 ? -13.266 28.172 16.109 1 95.19 274 SER A CA 1
ATOM 2096 C C . SER A 1 274 ? -13.57 28.234 17.609 1 95.19 274 SER A C 1
ATOM 2098 O O . SER A 1 274 ? -14.734 28.25 18.016 1 95.19 274 SER A O 1
ATOM 2100 N N . SER A 1 275 ? -12.516 28.141 18.391 1 94.5 275 SER A N 1
ATOM 2101 C CA . SER A 1 275 ? -12.688 28.328 19.828 1 94.5 275 SER A CA 1
ATOM 2102 C C . SER A 1 275 ? -13.367 29.656 20.125 1 94.5 275 SER A C 1
ATOM 2104 O O . SER A 1 275 ? -13.297 30.609 19.328 1 94.5 275 SER A O 1
ATOM 2106 N N . PRO A 1 276 ? -13.938 29.828 21.297 1 93.75 276 PRO A N 1
ATOM 2107 C CA . PRO A 1 276 ? -14.727 31.016 21.625 1 93.75 276 PRO A CA 1
ATOM 2108 C C . PRO A 1 276 ? -13.945 32.312 21.438 1 93.75 276 PRO A C 1
ATOM 2110 O O . PRO A 1 276 ? -12.844 32.469 21.969 1 93.75 276 PRO A O 1
ATOM 2113 N N . GLY A 1 277 ? -14.484 33.156 20.625 1 95.5 277 GLY A N 1
ATOM 2114 C CA . GLY A 1 277 ? -13.945 34.5 20.469 1 95.5 277 GLY A CA 1
ATOM 2115 C C . GLY A 1 277 ? -12.969 34.625 19.312 1 95.5 277 GLY A C 1
ATOM 2116 O O . GLY A 1 277 ? -12.695 35.75 18.844 1 95.5 277 GLY A O 1
ATOM 2117 N N . VAL A 1 278 ? -12.438 33.531 18.844 1 96.94 278 VAL A N 1
ATOM 2118 C CA . VAL A 1 278 ? -11.383 33.594 17.828 1 96.94 278 VAL A CA 1
ATOM 2119 C C . VAL A 1 278 ? -11.961 34.125 16.516 1 96.94 278 VAL A C 1
ATOM 2121 O O . VAL A 1 278 ? -11.383 35 15.883 1 96.94 278 VAL A O 1
ATOM 2124 N N . LYS A 1 279 ? -13.094 33.562 16.125 1 95.5 279 LYS A N 1
ATOM 2125 C CA . LYS A 1 279 ? -13.711 33.969 14.875 1 95.5 279 LYS A CA 1
ATOM 2126 C C . LYS A 1 279 ? -14.102 35.469 14.914 1 95.5 279 LYS A C 1
ATOM 2128 O O . LYS A 1 279 ? -13.898 36.188 13.938 1 95.5 279 LYS A O 1
ATOM 2133 N N . GLU A 1 280 ? -14.609 35.906 16 1 95.06 280 GLU A N 1
ATOM 2134 C CA . GLU A 1 280 ? -14.992 37.312 16.172 1 95.06 280 GLU A CA 1
ATOM 2135 C C . GLU A 1 280 ? -13.773 38.25 16.094 1 95.06 280 GLU A C 1
ATOM 2137 O O . GLU A 1 280 ? -13.836 39.312 15.469 1 95.06 280 GLU A O 1
ATOM 2142 N N . ALA A 1 281 ? -12.742 37.75 16.703 1 97.31 281 ALA A N 1
ATOM 2143 C CA . ALA A 1 281 ? -11.5 38.531 16.656 1 97.31 281 ALA A CA 1
ATOM 2144 C C . ALA A 1 281 ? -10.969 38.625 15.234 1 97.31 281 ALA A C 1
ATOM 2146 O O . ALA A 1 281 ? -10.531 39.688 14.789 1 97.31 281 ALA A O 1
ATOM 2147 N N . ALA A 1 282 ? -10.984 37.562 14.555 1 97.31 282 ALA A N 1
ATOM 2148 C CA . ALA A 1 282 ? -10.477 37.5 13.18 1 97.31 282 ALA A CA 1
ATOM 2149 C C . ALA A 1 282 ? -11.289 38.406 12.258 1 97.31 282 ALA A C 1
ATOM 2151 O O . ALA A 1 282 ? -10.734 39.062 11.375 1 97.31 282 ALA A O 1
ATOM 2152 N N . LYS A 1 283 ? -12.516 38.5 12.453 1 95.25 283 LYS A N 1
ATOM 2153 C CA . LYS A 1 283 ? -13.438 39.219 11.578 1 95.25 283 LYS A CA 1
ATOM 2154 C C . LYS A 1 283 ? -13.336 40.719 11.789 1 95.25 283 LYS A C 1
ATOM 2156 O O . LYS A 1 283 ? -13.852 41.5 10.984 1 95.25 283 LYS A O 1
ATOM 2161 N N . GLN A 1 284 ? -12.641 41.125 12.758 1 96 284 GLN A N 1
ATOM 2162 C CA . GLN A 1 284 ? -12.453 42.562 13.008 1 96 284 GLN A CA 1
ATOM 2163 C C . GLN A 1 284 ? -11.453 43.156 12.031 1 96 284 GLN A C 1
ATOM 2165 O O . GLN A 1 284 ? -11.398 44.375 11.875 1 96 284 GLN A O 1
ATOM 2170 N N . ALA A 1 285 ? -10.727 42.344 11.414 1 97.25 285 ALA A N 1
ATOM 2171 C CA . ALA A 1 285 ? -9.648 42.844 10.555 1 97.25 285 ALA A CA 1
ATOM 2172 C C . ALA A 1 285 ? -10.203 43.531 9.328 1 97.25 285 ALA A C 1
ATOM 2174 O O . ALA A 1 285 ? -11.188 43.094 8.734 1 97.25 285 ALA A O 1
ATOM 2175 N N . ASP A 1 286 ? -9.648 44.688 8.977 1 98.06 286 ASP A N 1
ATOM 2176 C CA . ASP A 1 286 ? -9.977 45.344 7.723 1 98.06 286 ASP A CA 1
ATOM 2177 C C . ASP A 1 286 ? -8.969 45 6.629 1 98.06 286 ASP A C 1
ATOM 2179 O O . ASP A 1 286 ? -9.125 45.406 5.48 1 98.06 286 ASP A O 1
ATOM 2183 N N . LEU A 1 287 ? -7.902 44.25 7.016 1 98.56 287 LEU A N 1
ATOM 2184 C CA . LEU A 1 287 ? -6.941 43.625 6.105 1 98.56 287 LEU A CA 1
ATOM 2185 C C . LEU A 1 287 ? -6.414 42.312 6.676 1 98.56 287 LEU A C 1
ATOM 2187 O O . LEU A 1 287 ? -5.934 42.281 7.809 1 98.56 287 LEU A O 1
ATOM 2191 N N . ILE A 1 288 ? -6.543 41.281 5.938 1 98.69 288 ILE A N 1
ATOM 2192 C CA . ILE A 1 288 ? -5.996 40 6.332 1 98.69 288 ILE A CA 1
ATOM 2193 C C . ILE A 1 288 ? -4.793 39.656 5.457 1 98.69 288 ILE A C 1
ATOM 2195 O O . ILE A 1 288 ? -4.922 39.531 4.238 1 98.69 288 ILE A O 1
ATOM 2199 N N . VAL A 1 289 ? -3.645 39.531 6.031 1 98.81 289 VAL A N 1
ATOM 2200 C CA . VAL A 1 289 ? -2.449 39.094 5.34 1 98.81 289 VAL A CA 1
ATOM 2201 C C . VAL A 1 289 ? -2.279 37.562 5.551 1 98.81 289 VAL A C 1
ATOM 2203 O O . VAL A 1 289 ? -2.055 37.125 6.676 1 98.81 289 VAL A O 1
ATOM 2206 N N . THR A 1 290 ? -2.441 36.812 4.531 1 98.75 290 THR A N 1
ATOM 2207 C CA . THR A 1 290 ? -2.229 35.375 4.648 1 98.75 290 THR A CA 1
ATOM 2208 C C . THR A 1 290 ? -0.809 35 4.227 1 98.75 290 THR A C 1
ATOM 2210 O O . THR A 1 290 ? -0.293 35.531 3.236 1 98.75 290 THR A O 1
ATOM 2213 N N . LEU A 1 291 ? -0.11 34.219 5 1 98.75 291 LEU A N 1
ATOM 2214 C CA . LEU A 1 291 ? 1.202 33.656 4.684 1 98.75 291 LEU A CA 1
ATOM 2215 C C . LEU A 1 291 ? 1.103 32.156 4.371 1 98.75 291 LEU A C 1
ATOM 2217 O O . LEU A 1 291 ? 0.905 31.344 5.273 1 98.75 291 LEU A O 1
ATOM 2221 N N . GLY A 1 292 ? 1.264 31.812 3.08 1 98.25 292 GLY A N 1
ATOM 2222 C CA . GLY A 1 292 ? 1.258 30.406 2.689 1 98.25 292 GLY A CA 1
ATOM 2223 C C . GLY A 1 292 ? -0.087 29.734 2.893 1 98.25 292 GLY A C 1
ATOM 2224 O O . GLY A 1 292 ? -0.164 28.656 3.484 1 98.25 292 GLY A O 1
ATOM 2225 N N . PHE A 1 293 ? -1.108 30.266 2.398 1 97.62 293 PHE A N 1
ATOM 2226 C CA . PHE A 1 293 ? -2.5 29.953 2.695 1 97.62 293 PHE A CA 1
ATOM 2227 C C . PHE A 1 293 ? -2.977 28.766 1.866 1 97.62 293 PHE A C 1
ATOM 2229 O O . PHE A 1 293 ? -2.725 28.703 0.661 1 97.62 293 PHE A O 1
ATOM 2236 N N . ILE A 1 294 ? -3.662 27.734 2.502 1 97.06 294 ILE A N 1
ATOM 2237 C CA . ILE A 1 294 ? -4.23 26.547 1.85 1 97.06 294 ILE A CA 1
ATOM 2238 C C . ILE A 1 294 ? -5.723 26.469 2.156 1 97.06 294 ILE A C 1
ATOM 2240 O O . ILE A 1 294 ? -6.125 25.844 3.146 1 97.06 294 ILE A O 1
ATOM 2244 N N . PRO A 1 295 ? -6.535 26.953 1.283 1 96.31 295 PRO A N 1
ATOM 2245 C CA . PRO A 1 295 ? -7.969 27.031 1.572 1 96.31 295 PRO A CA 1
ATOM 2246 C C . PRO A 1 295 ? -8.727 25.766 1.175 1 96.31 295 PRO A C 1
ATOM 2248 O O . PRO A 1 295 ? -9.734 25.844 0.475 1 96.31 295 PRO A O 1
ATOM 2251 N N . CYS A 1 296 ? -8.336 24.625 1.724 1 96.56 296 CYS A N 1
ATOM 2252 C CA . CYS A 1 296 ? -9.039 23.375 1.438 1 96.56 296 CYS A CA 1
ATOM 2253 C C . CYS A 1 296 ? -10.117 23.109 2.479 1 96.56 296 CYS A C 1
ATOM 2255 O O . CYS A 1 296 ? -10.18 23.781 3.504 1 96.56 296 CYS A O 1
ATOM 2257 N N . ASP A 1 297 ? -10.938 22.109 2.227 1 95.69 297 ASP A N 1
ATOM 2258 C CA . ASP A 1 297 ? -12.109 21.844 3.047 1 95.69 297 ASP A CA 1
ATOM 2259 C C . ASP A 1 297 ? -11.719 21.516 4.484 1 95.69 297 ASP A C 1
ATOM 2261 O O . ASP A 1 297 ? -12.211 22.125 5.426 1 95.69 297 ASP A O 1
ATOM 2265 N N . THR A 1 298 ? -10.758 20.672 4.715 1 95.88 298 THR A N 1
ATOM 2266 C CA . THR A 1 298 ? -10.422 20.156 6.039 1 95.88 298 THR A CA 1
ATOM 2267 C C . THR A 1 298 ? -9.555 21.156 6.805 1 95.88 298 THR A C 1
ATOM 2269 O O . THR A 1 298 ? -9.422 21.062 8.023 1 95.88 298 THR A O 1
ATOM 2272 N N . ASN A 1 299 ? -8.984 22.125 6.07 1 97.25 299 ASN A N 1
ATOM 2273 C CA . ASN A 1 299 ? -8.164 23.156 6.688 1 97.25 299 ASN A CA 1
ATOM 2274 C C . ASN A 1 299 ? -8.977 24.406 6.988 1 97.25 299 ASN A C 1
ATOM 2276 O O . ASN A 1 299 ? -8.461 25.359 7.574 1 97.25 299 ASN A O 1
ATOM 2280 N N . SER A 1 300 ? -10.297 24.453 6.578 1 96 300 SER A N 1
ATOM 2281 C CA . SER A 1 300 ? -11.133 25.641 6.727 1 96 300 SER A CA 1
ATOM 2282 C C . SER A 1 300 ? -12.508 25.281 7.273 1 96 300 SER A C 1
ATOM 2284 O O . SER A 1 300 ? -13.469 26.016 7.09 1 96 300 SER A O 1
ATOM 2286 N N . ALA A 1 301 ? -12.609 24.062 7.828 1 94.25 301 ALA A N 1
ATOM 2287 C CA . ALA A 1 301 ? -13.867 23.562 8.367 1 94.25 301 ALA A CA 1
ATOM 2288 C C . ALA A 1 301 ? -14.969 23.594 7.309 1 94.25 301 ALA A C 1
ATOM 2290 O O . ALA A 1 301 ? -16.016 24.203 7.516 1 94.25 301 ALA A O 1
ATOM 2291 N N . GLY A 1 302 ? -14.75 22.875 6.266 1 93.5 302 GLY A N 1
ATOM 2292 C CA . GLY A 1 302 ? -15.727 22.781 5.191 1 93.5 302 GLY A CA 1
ATOM 2293 C C . GLY A 1 302 ? -15.906 24.078 4.426 1 93.5 302 GLY A C 1
ATOM 2294 O O . GLY A 1 302 ? -17.031 24.484 4.113 1 93.5 302 GLY A O 1
ATOM 2295 N N . PHE A 1 303 ? -14.914 24.812 4.266 1 94.5 303 PHE A N 1
ATOM 2296 C CA . PHE A 1 303 ? -14.883 26.062 3.518 1 94.5 303 PHE A CA 1
ATOM 2297 C C . PHE A 1 303 ? -15.617 27.156 4.277 1 94.5 303 PHE A C 1
ATOM 2299 O O . PHE A 1 303 ? -16.062 28.141 3.68 1 94.5 303 PHE A O 1
ATOM 2306 N N . SER A 1 304 ? -15.711 27.047 5.547 1 93.94 304 SER A N 1
ATOM 2307 C CA . SER A 1 304 ? -16.438 28.031 6.328 1 93.94 304 SER A CA 1
ATOM 2308 C C . SER A 1 304 ? -15.578 29.266 6.598 1 93.94 304 SER A C 1
ATOM 2310 O O . SER A 1 304 ? -16.094 30.312 6.988 1 93.94 304 SER A O 1
ATOM 2312 N N . ARG A 1 305 ? -14.258 29.109 6.5 1 95.25 305 ARG A N 1
ATOM 2313 C CA . ARG A 1 305 ? -13.391 30.266 6.641 1 95.25 305 ARG A CA 1
ATOM 2314 C C . ARG A 1 305 ? -13.398 31.109 5.371 1 95.25 305 ARG A C 1
ATOM 2316 O O . ARG A 1 305 ? -12.773 30.75 4.371 1 95.25 305 ARG A O 1
ATOM 2323 N N . LYS A 1 306 ? -13.969 32.25 5.438 1 91.88 306 LYS A N 1
ATOM 2324 C CA . LYS A 1 306 ? -14.047 33.156 4.281 1 91.88 306 LYS A CA 1
ATOM 2325 C C . LYS A 1 306 ? -13.07 34.312 4.418 1 91.88 306 LYS A C 1
ATOM 2327 O O . LYS A 1 306 ? -13.078 35.031 5.43 1 91.88 306 LYS A O 1
ATOM 2332 N N . VAL A 1 307 ? -12.211 34.406 3.52 1 95.44 307 VAL A N 1
ATOM 2333 C CA . VAL A 1 307 ? -11.305 35.531 3.402 1 95.44 307 VAL A CA 1
ATOM 2334 C C . VAL A 1 307 ? -11.617 36.312 2.123 1 95.44 307 VAL A C 1
ATOM 2336 O O . VAL A 1 307 ? -11.5 35.781 1.02 1 95.44 307 VAL A O 1
ATOM 2339 N N . ASP A 1 308 ? -12.055 37.562 2.254 1 95.44 308 ASP A N 1
ATOM 2340 C CA . ASP A 1 308 ? -12.406 38.406 1.115 1 95.44 308 ASP A CA 1
ATOM 2341 C C . ASP A 1 308 ? -11.148 38.906 0.385 1 95.44 308 ASP A C 1
ATOM 2343 O O . ASP A 1 308 ? -10.344 39.625 0.951 1 95.44 308 ASP A O 1
ATOM 2347 N N . ASP A 1 309 ? -11.055 38.594 -0.825 1 95.75 309 ASP A N 1
ATOM 2348 C CA . ASP A 1 309 ? -9.875 38.938 -1.623 1 95.75 309 ASP A CA 1
ATOM 2349 C C . ASP A 1 309 ? -9.68 40.438 -1.707 1 95.75 309 ASP A C 1
ATOM 2351 O O . ASP A 1 309 ? -8.547 40.906 -1.809 1 95.75 309 ASP A O 1
ATOM 2355 N N . LYS A 1 310 ? -10.711 41.188 -1.58 1 96.62 310 LYS A N 1
ATOM 2356 C CA . LYS A 1 310 ? -10.633 42.625 -1.688 1 96.62 310 LYS A CA 1
ATOM 2357 C C . LYS A 1 310 ? -10.016 43.25 -0.433 1 96.62 310 LYS A C 1
ATOM 2359 O O . LYS A 1 310 ? -9.586 44.406 -0.446 1 96.62 310 LYS A O 1
ATOM 2364 N N . MET A 1 311 ? -10.023 42.469 0.564 1 97.5 311 MET A N 1
ATOM 2365 C CA . MET A 1 311 ? -9.469 42.938 1.835 1 97.5 311 MET A CA 1
ATOM 2366 C C . MET A 1 311 ? -8.344 42.031 2.301 1 97.5 311 MET A C 1
ATOM 2368 O O . MET A 1 311 ? -8.172 41.781 3.5 1 97.5 311 MET A O 1
ATOM 2372 N N . ALA A 1 312 ? -7.684 41.406 1.326 1 98.62 312 ALA A N 1
ATOM 2373 C CA . ALA A 1 312 ? -6.656 40.469 1.73 1 98.62 312 ALA A CA 1
ATOM 2374 C C . ALA A 1 312 ? -5.371 40.656 0.928 1 98.62 312 ALA A C 1
ATOM 2376 O O . ALA A 1 312 ? -5.406 41.188 -0.186 1 98.62 312 ALA A O 1
ATOM 2377 N N . VAL A 1 313 ? -4.273 40.344 1.515 1 98.81 313 VAL A N 1
ATOM 2378 C CA . VAL A 1 313 ? -2.98 40.125 0.873 1 98.81 313 VAL A CA 1
ATOM 2379 C C . VAL A 1 313 ? -2.574 38.688 1.006 1 98.81 313 VAL A C 1
ATOM 2381 O O . VAL A 1 313 ? -2.371 38.188 2.117 1 98.81 313 VAL A O 1
ATOM 2384 N N . HIS A 1 314 ? -2.584 37.969 -0.107 1 98.75 314 HIS A N 1
ATOM 2385 C CA . HIS A 1 314 ? -2.158 36.562 -0.096 1 98.75 314 HIS A CA 1
ATOM 2386 C C . HIS A 1 314 ? -0.701 36.438 -0.524 1 98.75 314 HIS A C 1
ATOM 2388 O O . HIS A 1 314 ? -0.371 36.656 -1.692 1 98.75 314 HIS A O 1
ATOM 2394 N N . ILE A 1 315 ? 0.147 36.094 0.387 1 98.75 315 ILE A N 1
ATOM 2395 C CA . ILE A 1 315 ? 1.536 35.781 0.078 1 98.75 315 ILE A CA 1
ATOM 2396 C C . ILE A 1 315 ? 1.678 34.281 -0.166 1 98.75 315 ILE A C 1
ATOM 2398 O O . ILE A 1 315 ? 1.741 33.5 0.783 1 98.75 315 ILE A O 1
ATOM 2402 N N . ASN A 1 316 ? 1.801 33.938 -1.424 1 98.06 316 ASN A N 1
ATOM 2403 C CA . ASN A 1 316 ? 1.883 32.531 -1.855 1 98.06 316 ASN A CA 1
ATOM 2404 C C . ASN A 1 316 ? 3.322 32.125 -2.148 1 98.06 316 ASN A C 1
ATOM 2406 O O . ASN A 1 316 ? 4.223 32.969 -2.152 1 98.06 316 ASN A O 1
ATOM 2410 N N . PRO A 1 317 ? 3.529 30.844 -2.408 1 97.5 317 PRO A N 1
ATOM 2411 C CA . PRO A 1 317 ? 4.895 30.375 -2.646 1 97.5 317 PRO A CA 1
ATOM 2412 C C . PRO A 1 317 ? 5.566 31.062 -3.824 1 97.5 317 PRO A C 1
ATOM 2414 O O . PRO A 1 317 ? 6.766 31.359 -3.775 1 97.5 317 PRO A O 1
ATOM 2417 N N . HIS A 1 318 ? 4.711 31.406 -4.871 1 97.25 318 HIS A N 1
ATOM 2418 C CA . HIS A 1 318 ? 5.348 31.859 -6.102 1 97.25 318 HIS A CA 1
ATOM 2419 C C . HIS A 1 318 ? 4.707 33.156 -6.613 1 97.25 318 HIS A C 1
ATOM 2421 O O . HIS A 1 318 ? 4.984 33.562 -7.734 1 97.25 318 HIS A O 1
ATOM 2427 N N . ASP A 1 319 ? 3.861 33.688 -5.84 1 98.12 319 ASP A N 1
ATOM 2428 C CA . ASP A 1 319 ? 3.225 34.969 -6.211 1 98.12 319 ASP A CA 1
ATOM 2429 C C . ASP A 1 319 ? 2.59 35.625 -5 1 98.12 319 ASP A C 1
ATOM 2431 O O . ASP A 1 319 ? 2.533 35.031 -3.916 1 98.12 319 ASP A O 1
ATOM 2435 N N . VAL A 1 320 ? 2.207 36.875 -5.18 1 98.75 320 VAL A N 1
ATOM 2436 C CA . VAL A 1 320 ? 1.475 37.656 -4.184 1 98.75 320 VAL A CA 1
ATOM 2437 C C . VAL A 1 320 ? 0.214 38.25 -4.812 1 98.75 320 VAL A C 1
ATOM 2439 O O . VAL A 1 320 ? 0.237 38.688 -5.961 1 98.75 320 VAL A O 1
ATOM 2442 N N . VAL A 1 321 ? -0.87 38.156 -4.141 1 98.75 321 VAL A N 1
ATOM 2443 C CA . VAL A 1 321 ? -2.102 38.844 -4.559 1 98.75 321 VAL A CA 1
ATOM 2444 C C . VAL A 1 321 ? -2.486 39.906 -3.541 1 98.75 321 VAL A C 1
ATOM 2446 O O . VAL A 1 321 ? -2.713 39.594 -2.367 1 98.75 321 VAL A O 1
ATOM 2449 N N . VAL A 1 322 ? -2.473 41.156 -3.939 1 98.81 322 VAL A N 1
ATOM 2450 C CA . VAL A 1 322 ? -2.805 42.281 -3.072 1 98.81 322 VAL A CA 1
ATOM 2451 C C . VAL A 1 322 ? -4.168 42.875 -3.467 1 98.81 322 VAL A C 1
ATOM 2453 O O . VAL A 1 322 ? -4.293 43.531 -4.5 1 98.81 322 VAL A O 1
ATOM 2456 N N . LYS A 1 323 ? -5.156 42.594 -2.617 1 98.25 323 LYS A N 1
ATOM 2457 C CA . LYS A 1 323 ? -6.508 43.094 -2.844 1 98.25 323 LYS A CA 1
ATOM 2458 C C . LYS A 1 323 ? -6.98 42.781 -4.258 1 98.25 323 LYS A C 1
ATOM 2460 O O . LYS A 1 323 ? -7.492 43.656 -4.961 1 98.25 323 LYS A O 1
ATOM 2465 N N . GLY A 1 324 ? -6.672 41.531 -4.68 1 97.44 324 GLY A N 1
ATOM 2466 C CA . GLY A 1 324 ? -7.16 41.031 -5.957 1 97.44 324 GLY A CA 1
ATOM 2467 C C . GLY A 1 324 ? -6.164 41.219 -7.086 1 97.44 324 GLY A C 1
ATOM 2468 O O . GLY A 1 324 ? -6.305 40.625 -8.148 1 97.44 324 GLY A O 1
ATOM 2469 N N . LYS A 1 325 ? -5.133 42.031 -6.887 1 98.06 325 LYS A N 1
ATOM 2470 C CA . LYS A 1 325 ? -4.129 42.25 -7.922 1 98.06 325 LYS A CA 1
ATOM 2471 C C . LYS A 1 325 ? -2.945 41.312 -7.75 1 98.06 325 LYS A C 1
ATOM 2473 O O . LYS A 1 325 ? -2.383 41.219 -6.66 1 98.06 325 LYS A O 1
ATOM 2478 N N . SER A 1 326 ? -2.598 40.688 -8.844 1 98 326 SER A N 1
ATOM 2479 C CA . SER A 1 326 ? -1.562 39.656 -8.797 1 98 326 SER A CA 1
ATOM 2480 C C . SER A 1 326 ? -0.18 40.25 -9.047 1 98 326 SER A C 1
ATOM 2482 O O . SER A 1 326 ? -0.016 41.125 -9.914 1 98 326 SER A O 1
ATOM 2484 N N . TYR A 1 327 ? 0.782 39.875 -8.273 1 98.44 327 TYR A N 1
ATOM 2485 C CA . TYR A 1 327 ? 2.213 40.094 -8.43 1 98.44 327 TYR A CA 1
ATOM 2486 C C . TYR A 1 327 ? 2.973 38.781 -8.547 1 98.44 327 TYR A C 1
ATOM 2488 O O . TYR A 1 327 ? 3.32 38.188 -7.535 1 98.44 327 TYR A O 1
ATOM 2496 N N . PRO A 1 328 ? 3.266 38.344 -9.805 1 97.94 328 PRO A N 1
ATOM 2497 C CA . PRO A 1 328 ? 3.869 37.031 -10.039 1 97.94 328 PRO A CA 1
ATOM 2498 C C . PRO A 1 328 ? 5.383 37.031 -9.836 1 97.94 328 PRO A C 1
ATOM 2500 O O . PRO A 1 328 ? 5.973 38.094 -9.586 1 97.94 328 PRO A O 1
ATOM 2503 N N . ASN A 1 329 ? 5.992 35.875 -9.914 1 97.75 329 ASN A N 1
ATOM 2504 C CA . ASN A 1 329 ? 7.43 35.625 -9.969 1 97.75 329 ASN A CA 1
ATOM 2505 C C . ASN A 1 329 ? 8.117 36.094 -8.688 1 97.75 329 ASN A C 1
ATOM 2507 O O . ASN A 1 329 ? 9.125 36.781 -8.734 1 97.75 329 ASN A O 1
ATOM 2511 N N . THR A 1 330 ? 7.477 35.812 -7.59 1 98.19 330 THR A N 1
ATOM 2512 C CA . THR A 1 330 ? 8.078 36.031 -6.277 1 98.19 330 THR A CA 1
ATOM 2513 C C . THR A 1 330 ? 8.305 34.688 -5.559 1 98.19 330 THR A C 1
ATOM 2515 O O . THR A 1 330 ? 7.816 33.656 -6 1 98.19 330 THR A O 1
ATOM 2518 N N . CYS A 1 331 ? 9.148 34.688 -4.559 1 98.12 331 CYS A N 1
ATOM 2519 C CA . CYS A 1 331 ? 9.422 33.562 -3.697 1 98.12 331 CYS A CA 1
ATOM 2520 C C . CYS A 1 331 ? 9.086 33.875 -2.244 1 98.12 331 CYS A C 1
ATOM 2522 O O . CYS A 1 331 ? 9.578 34.844 -1.687 1 98.12 331 CYS A O 1
ATOM 2524 N N . ILE A 1 332 ? 8.328 33.094 -1.644 1 98.56 332 ILE A N 1
ATOM 2525 C CA . ILE A 1 332 ? 7.711 33.406 -0.352 1 98.56 332 ILE A CA 1
ATOM 2526 C C . ILE A 1 332 ? 8.797 33.688 0.684 1 98.56 332 ILE A C 1
ATOM 2528 O O . ILE A 1 332 ? 8.68 34.625 1.476 1 98.56 332 ILE A O 1
ATOM 2532 N N . LYS A 1 333 ? 9.867 32.875 0.692 1 98.31 333 LYS A N 1
ATOM 2533 C CA . LYS A 1 333 ? 10.906 33.031 1.704 1 98.31 333 LYS A CA 1
ATOM 2534 C C . LYS A 1 333 ? 11.617 34.375 1.565 1 98.31 333 LYS A C 1
ATOM 2536 O O . LYS A 1 333 ? 11.68 35.125 2.521 1 98.31 333 LYS A O 1
ATOM 2541 N N . SER A 1 334 ? 12.102 34.625 0.372 1 98.44 334 SER A N 1
ATOM 2542 C CA . SER A 1 334 ? 12.812 35.875 0.113 1 98.44 334 SER A CA 1
ATOM 2543 C C . SER A 1 334 ? 11.883 37.094 0.247 1 98.44 334 SER A C 1
ATOM 2545 O O . SER A 1 334 ? 12.297 38.156 0.73 1 98.44 334 SER A O 1
ATOM 2547 N N . LEU A 1 335 ? 10.656 36.969 -0.177 1 98.69 335 LEU A N 1
ATOM 2548 C CA . LEU A 1 335 ? 9.68 38.031 -0.135 1 98.69 335 LEU A CA 1
ATOM 2549 C C . LEU A 1 335 ? 9.375 38.438 1.304 1 98.69 335 LEU A C 1
ATOM 2551 O O . LEU A 1 335 ? 9.336 39.625 1.629 1 98.69 335 LEU A O 1
ATOM 2555 N N . ILE A 1 336 ? 9.117 37.469 2.201 1 98.75 336 ILE A N 1
ATOM 2556 C CA . ILE A 1 336 ? 8.773 37.75 3.588 1 98.75 336 ILE A CA 1
ATOM 2557 C C . ILE A 1 336 ? 9.953 38.438 4.277 1 98.75 336 ILE A C 1
ATOM 2559 O O . ILE A 1 336 ? 9.773 39.344 5.082 1 98.75 336 ILE A O 1
ATOM 2563 N N . ALA A 1 337 ? 11.172 38 3.98 1 98.56 337 ALA A N 1
ATOM 2564 C CA . ALA A 1 337 ? 12.367 38.625 4.512 1 98.56 337 ALA A CA 1
ATOM 2565 C C . ALA A 1 337 ? 12.438 40.094 4.07 1 98.56 337 ALA A C 1
ATOM 2567 O O . ALA A 1 337 ? 12.734 40.969 4.879 1 98.56 337 ALA A O 1
ATOM 2568 N N . ALA A 1 338 ? 12.211 40.312 2.803 1 98.62 338 ALA A N 1
ATOM 2569 C CA . ALA A 1 338 ? 12.242 41.656 2.254 1 98.62 338 ALA A CA 1
ATOM 2570 C C . ALA A 1 338 ? 11.148 42.531 2.867 1 98.62 338 ALA A C 1
ATOM 2572 O O . ALA A 1 338 ? 11.367 43.719 3.129 1 98.62 338 ALA A O 1
ATOM 2573 N N . LEU A 1 339 ? 9.984 42 3.021 1 98.5 339 LEU A N 1
ATOM 2574 C CA . LEU A 1 339 ? 8.875 42.688 3.648 1 98.5 339 LEU A CA 1
ATOM 2575 C C . LEU A 1 339 ? 9.234 43.125 5.07 1 98.5 339 LEU A C 1
ATOM 2577 O O . LEU A 1 339 ? 8.945 44.25 5.477 1 98.5 339 LEU A O 1
ATOM 2581 N N . THR A 1 340 ? 9.836 42.188 5.844 1 98.38 340 THR A N 1
ATOM 2582 C CA . THR A 1 340 ? 10.234 42.469 7.219 1 98.38 340 THR A CA 1
ATOM 2583 C C . THR A 1 340 ? 11.219 43.625 7.273 1 98.38 340 THR A C 1
ATOM 2585 O O . THR A 1 340 ? 11.102 44.5 8.133 1 98.38 340 THR A O 1
ATOM 2588 N N . ALA A 1 341 ? 12.117 43.594 6.324 1 98 341 ALA A N 1
ATOM 2589 C CA . ALA A 1 341 ? 13.125 44.656 6.254 1 98 341 ALA A CA 1
ATOM 2590 C C . ALA A 1 341 ? 12.484 46 5.91 1 98 341 ALA A C 1
ATOM 2592 O O . ALA A 1 341 ? 12.953 47.062 6.359 1 98 341 ALA A O 1
ATOM 2593 N N . ALA A 1 342 ? 11.469 45.969 5.164 1 97.81 342 ALA A N 1
ATOM 2594 C CA . ALA A 1 342 ? 10.828 47.188 4.672 1 97.81 342 ALA A CA 1
ATOM 2595 C C . ALA A 1 342 ? 9.906 47.781 5.727 1 97.81 342 ALA A C 1
ATOM 2597 O O . ALA A 1 342 ? 9.539 48.969 5.633 1 97.81 342 ALA A O 1
ATOM 2598 N N . LEU A 1 343 ? 9.461 47.031 6.684 1 96.5 343 LEU A N 1
ATOM 2599 C CA . LEU A 1 343 ? 8.609 47.531 7.754 1 96.5 343 LEU A CA 1
ATOM 2600 C C . LEU A 1 343 ? 9.375 48.5 8.648 1 96.5 343 LEU A C 1
ATOM 2602 O O . LEU A 1 343 ? 10.586 48.344 8.852 1 96.5 343 LEU A O 1
ATOM 2606 N N . PRO A 1 344 ? 8.672 49.469 9.172 1 94.12 344 PRO A N 1
ATOM 2607 C CA . PRO A 1 344 ? 9.359 50.406 10.086 1 94.12 344 PRO A CA 1
ATOM 2608 C C . PRO A 1 344 ? 9.789 49.719 11.391 1 94.12 344 PRO A C 1
ATOM 2610 O O . PRO A 1 344 ? 9.234 48.688 11.766 1 94.12 344 PRO A O 1
ATOM 2613 N N . ALA A 1 345 ? 10.789 50.312 12.062 1 91.94 345 ALA A N 1
ATOM 2614 C CA . ALA A 1 345 ? 11.305 49.781 13.328 1 91.94 345 ALA A CA 1
ATOM 2615 C C . ALA A 1 345 ? 10.219 49.781 14.398 1 91.94 345 ALA A C 1
ATOM 2617 O O . ALA A 1 345 ? 10.164 48.844 15.219 1 91.94 345 ALA A O 1
ATOM 2618 N N . THR A 1 346 ? 9.469 50.875 14.352 1 92.94 346 THR A N 1
ATOM 2619 C CA . THR A 1 346 ? 8.305 50.906 15.234 1 92.94 346 THR A CA 1
ATOM 2620 C C . THR A 1 346 ? 7.059 50.438 14.516 1 92.94 346 THR A C 1
ATOM 2622 O O . THR A 1 346 ? 6.77 50.844 13.391 1 92.94 346 THR A O 1
ATOM 2625 N N . PRO A 1 347 ? 6.355 49.562 15.195 1 92.31 347 PRO A N 1
ATOM 2626 C CA . PRO A 1 347 ? 5.141 49.062 14.555 1 92.31 347 PRO A CA 1
ATOM 2627 C C . PRO A 1 347 ? 4.195 50.188 14.117 1 92.31 347 PRO A C 1
ATOM 2629 O O . PRO A 1 347 ? 4.039 51.188 14.844 1 92.31 347 PRO A O 1
ATOM 2632 N N . ILE A 1 348 ? 3.646 49.875 13.016 1 90.5 348 ILE A N 1
ATOM 2633 C CA . ILE A 1 348 ? 2.723 50.844 12.438 1 90.5 348 ILE A CA 1
ATOM 2634 C C . ILE A 1 348 ? 1.434 50.875 13.25 1 90.5 348 ILE A C 1
ATOM 2636 O O . ILE A 1 348 ? 0.867 51.938 13.484 1 90.5 348 ILE A O 1
ATOM 2640 N N . HIS A 1 349 ? 1.062 49.75 13.711 1 95.25 349 HIS A N 1
ATOM 2641 C CA . HIS A 1 349 ? -0.235 49.625 14.359 1 95.25 349 HIS A CA 1
ATOM 2642 C C . HIS A 1 349 ? -0.079 49.406 15.859 1 95.25 349 HIS A C 1
ATOM 2644 O O . HIS A 1 349 ? 0.864 48.75 16.312 1 95.25 349 HIS A O 1
ATOM 2650 N N . SER A 1 350 ? -0.973 50 16.609 1 93.56 350 SER A N 1
ATOM 2651 C CA . SER A 1 350 ? -1.098 49.75 18.047 1 93.56 350 SER A CA 1
ATOM 2652 C C . SER A 1 350 ? -2.41 49.062 18.375 1 93.56 350 SER A C 1
ATOM 2654 O O . SER A 1 350 ? -3.354 49.688 18.859 1 93.56 350 SER A O 1
ATOM 2656 N N . ILE A 1 351 ? -2.424 47.844 18.109 1 94.75 351 ILE A N 1
ATOM 2657 C CA . ILE A 1 351 ? -3.621 47.031 18.344 1 94.75 351 ILE A CA 1
ATOM 2658 C C . ILE A 1 351 ? -3.508 46.281 19.672 1 94.75 351 ILE A C 1
ATOM 2660 O O . ILE A 1 351 ? -2.535 45.562 19.906 1 94.75 351 ILE A O 1
ATOM 2664 N N . PRO A 1 352 ? -4.445 46.469 20.531 1 93.38 352 PRO A N 1
ATOM 2665 C CA . PRO A 1 352 ? -4.391 45.781 21.812 1 93.38 352 PRO A CA 1
ATOM 2666 C C . PRO A 1 352 ? -4.457 44.25 21.656 1 93.38 352 PRO A C 1
ATOM 2668 O O . PRO A 1 352 ? -4.996 43.75 20.672 1 93.38 352 PRO A O 1
ATOM 2671 N N . LYS A 1 353 ? -3.834 43.656 22.656 1 94.75 353 LYS A N 1
ATOM 2672 C CA . LYS A 1 353 ? -3.936 42.188 22.688 1 94.75 353 LYS A CA 1
ATOM 2673 C C . LYS A 1 353 ? -5.395 41.75 22.719 1 94.75 353 LYS A C 1
ATOM 2675 O O . LYS A 1 353 ? -6.211 42.344 23.453 1 94.75 353 LYS A O 1
ATOM 2680 N N . VAL A 1 354 ? -5.633 40.719 21.922 1 96.19 354 VAL A N 1
ATOM 2681 C CA . VAL A 1 354 ? -6.996 40.219 21.875 1 96.19 354 VAL A CA 1
ATOM 2682 C C . VAL A 1 354 ? -7.309 39.469 23.156 1 96.19 354 VAL A C 1
ATOM 2684 O O . VAL A 1 354 ? -6.52 38.625 23.594 1 96.19 354 VAL A O 1
ATOM 2687 N N . GLN A 1 355 ? -8.383 39.781 23.75 1 95.12 355 GLN A N 1
ATOM 2688 C CA . GLN A 1 355 ? -8.875 39.062 24.906 1 95.12 355 GLN A CA 1
ATOM 2689 C C . GLN A 1 355 ? -9.977 38.094 24.516 1 95.12 355 GLN A C 1
ATOM 2691 O O . GLN A 1 355 ? -11.039 38.5 24.031 1 95.12 355 GLN A O 1
ATOM 2696 N N . LEU A 1 356 ? -9.688 36.875 24.734 1 95.75 356 LEU A N 1
ATOM 2697 C CA . LEU A 1 356 ? -10.656 35.875 24.391 1 95.75 356 LEU A CA 1
ATOM 2698 C C . LEU A 1 356 ? -11.508 35.469 25.594 1 95.75 356 LEU A C 1
ATOM 2700 O O . LEU A 1 356 ? -11.047 35.531 26.734 1 95.75 356 LEU A O 1
ATOM 2704 N N . PRO A 1 357 ? -12.781 35.062 25.297 1 95 357 PRO A N 1
ATOM 2705 C CA . PRO A 1 357 ? -13.578 34.469 26.375 1 95 357 PRO A CA 1
ATOM 2706 C C . PRO A 1 357 ? -12.984 33.188 26.938 1 95 357 PRO A C 1
ATOM 2708 O O . PRO A 1 357 ? -12.133 32.562 26.281 1 95 357 PRO A O 1
ATOM 2711 N N . PRO A 1 358 ? -13.414 32.875 28.156 1 92.88 358 PRO A N 1
ATOM 2712 C CA . PRO A 1 358 ? -12.984 31.562 28.672 1 92.88 358 PRO A CA 1
ATOM 2713 C C . PRO A 1 358 ? -13.477 30.406 27.797 1 92.88 358 PRO A C 1
ATOM 2715 O O . PRO A 1 358 ? -14.477 30.531 27.094 1 92.88 358 PRO A O 1
ATOM 2718 N N . PRO A 1 359 ? -12.703 29.312 27.906 1 91.12 359 PRO A N 1
ATOM 2719 C CA . PRO A 1 359 ? -13.18 28.125 27.172 1 91.12 359 PRO A CA 1
ATOM 2720 C C . PRO A 1 359 ? -14.547 27.656 27.656 1 91.12 359 PRO A C 1
ATOM 2722 O O . PRO A 1 359 ? -14.906 27.875 28.812 1 91.12 359 PRO A O 1
ATOM 2725 N N . ARG A 1 360 ? -15.211 27 26.75 1 92.44 360 ARG A N 1
ATOM 2726 C CA . ARG A 1 360 ? -16.484 26.391 27.125 1 92.44 360 ARG A CA 1
ATOM 2727 C C . ARG A 1 360 ? -16.266 25.234 28.094 1 92.44 360 ARG A C 1
ATOM 2729 O O . ARG A 1 360 ? -15.227 24.578 28.062 1 92.44 360 ARG A O 1
ATOM 2736 N N . THR A 1 361 ? -17.297 25.031 28.969 1 95.31 361 THR A N 1
ATOM 2737 C CA . THR A 1 361 ? -17.281 23.891 29.875 1 95.31 361 THR A CA 1
ATOM 2738 C C . THR A 1 361 ? -18 22.703 29.25 1 95.31 361 THR A C 1
ATOM 2740 O O . THR A 1 361 ? -19.172 22.781 28.906 1 95.31 361 THR A O 1
ATOM 2743 N N . PRO A 1 362 ? -17.297 21.609 29.125 1 96.88 362 PRO A N 1
ATOM 2744 C CA . PRO A 1 362 ? -17.953 20.453 28.516 1 96.88 362 PRO A CA 1
ATOM 2745 C C . PRO A 1 362 ? -19.125 19.922 29.344 1 96.88 362 PRO A C 1
ATOM 2747 O O . PRO A 1 362 ? -19.047 19.922 30.578 1 96.88 362 PRO A O 1
ATOM 2750 N N . LEU A 1 363 ? -20.141 19.375 28.688 1 96.5 363 LEU A N 1
ATOM 2751 C CA . LEU A 1 363 ? -21.312 18.812 29.359 1 96.5 363 LEU A CA 1
ATOM 2752 C C . LEU A 1 363 ? -20.953 17.531 30.109 1 96.5 363 LEU A C 1
ATOM 2754 O O . LEU A 1 363 ? -21.625 17.172 31.078 1 96.5 363 LEU A O 1
ATOM 2758 N N . ASP A 1 364 ? -19.859 16.875 29.672 1 96.12 364 ASP A N 1
ATOM 2759 C CA . ASP A 1 364 ? -19.453 15.609 30.297 1 96.12 364 ASP A CA 1
ATOM 2760 C C . ASP A 1 364 ? -18.328 15.82 31.297 1 96.12 364 ASP A C 1
ATOM 2762 O O . ASP A 1 364 ? -17.531 14.906 31.547 1 96.12 364 ASP A O 1
ATOM 2766 N N . LYS A 1 365 ? -18.172 16.953 31.859 1 96.12 365 LYS A N 1
ATOM 2767 C CA . LYS A 1 365 ? -17.094 17.297 32.781 1 96.12 365 LYS A CA 1
ATOM 2768 C C . LYS A 1 365 ? -17.078 16.359 34 1 96.12 365 LYS A C 1
ATOM 2770 O O . LYS A 1 365 ? -16.016 16.109 34.562 1 96.12 365 LYS A O 1
ATOM 2775 N N . ASP A 1 366 ? -18.266 15.75 34.375 1 97.06 366 ASP A N 1
ATOM 2776 C CA . ASP A 1 366 ? -18.375 14.938 35.594 1 97.06 366 ASP A CA 1
ATOM 2777 C C . ASP A 1 366 ? -18.203 13.453 35.281 1 97.06 366 ASP A C 1
ATOM 2779 O O . ASP A 1 366 ? -18.234 12.609 36.188 1 97.06 366 ASP A O 1
ATOM 2783 N N . ALA A 1 367 ? -18.047 13.195 33.969 1 97.44 367 ALA A N 1
ATOM 2784 C CA . ALA A 1 367 ? -17.812 11.805 33.625 1 97.44 367 ALA A CA 1
ATOM 2785 C C . ALA A 1 367 ? -16.531 11.273 34.25 1 97.44 367 ALA A C 1
ATOM 2787 O O . ALA A 1 367 ? -15.555 12.008 34.438 1 97.44 367 ALA A O 1
ATOM 2788 N N . THR A 1 368 ? -16.547 9.938 34.656 1 98.25 368 THR A N 1
ATOM 2789 C CA . THR A 1 368 ? -15.359 9.32 35.219 1 98.25 368 THR A CA 1
ATOM 2790 C C . THR A 1 368 ? -14.57 8.547 34.188 1 98.25 368 THR A C 1
ATOM 2792 O O . THR A 1 368 ? -13.352 8.445 34.25 1 98.25 368 THR A O 1
ATOM 2795 N N . HIS A 1 369 ? -15.305 8.008 33.188 1 98.38 369 HIS A N 1
ATOM 2796 C CA . HIS A 1 369 ? -14.617 7.352 32.094 1 98.38 369 HIS A CA 1
ATOM 2797 C C . HIS A 1 369 ? -13.875 8.359 31.219 1 98.38 369 HIS A C 1
ATOM 2799 O O . HIS A 1 369 ? -14.125 9.562 31.312 1 98.38 369 HIS A O 1
ATOM 2805 N N . LEU A 1 370 ? -12.922 7.938 30.484 1 98.62 370 LEU A N 1
ATOM 2806 C CA . LEU A 1 370 ? -12.125 8.812 29.641 1 98.62 370 LEU A CA 1
ATOM 2807 C C . LEU A 1 370 ? -12.969 9.383 28.5 1 98.62 370 LEU A C 1
ATOM 2809 O O . LEU A 1 370 ? -13.703 8.648 27.844 1 98.62 370 LEU A O 1
ATOM 2813 N N . THR A 1 371 ? -12.914 10.68 28.266 1 98.38 371 THR A N 1
ATOM 2814 C CA . THR A 1 371 ? -13.656 11.359 27.203 1 98.38 371 THR A CA 1
ATOM 2815 C C . THR A 1 371 ? -12.719 12.227 26.359 1 98.38 371 THR A C 1
ATOM 2817 O O . THR A 1 371 ? -11.633 12.594 26.812 1 98.38 371 THR A O 1
ATOM 2820 N N . GLN A 1 372 ? -13.109 12.508 25.156 1 97.94 372 GLN A N 1
ATOM 2821 C CA . GLN A 1 372 ? -12.344 13.391 24.281 1 97.94 372 GLN A CA 1
ATOM 2822 C C . GLN A 1 372 ? -12.164 14.773 24.891 1 97.94 372 GLN A C 1
ATOM 2824 O O . GLN A 1 372 ? -11.109 15.391 24.766 1 97.94 372 GLN A O 1
ATOM 2829 N N . SER A 1 373 ? -13.203 15.242 25.594 1 97.62 373 SER A N 1
ATOM 2830 C CA . SER A 1 373 ? -13.164 16.594 26.141 1 97.62 373 SER A CA 1
ATOM 2831 C C . SER A 1 373 ? -12.133 16.703 27.266 1 97.62 373 SER A C 1
ATOM 2833 O O . SER A 1 373 ? -11.594 17.781 27.516 1 97.62 373 SER A O 1
ATOM 2835 N N . PHE A 1 374 ? -11.859 15.562 27.953 1 98.12 374 PHE A N 1
ATOM 2836 C CA . PHE A 1 374 ? -10.867 15.539 29.016 1 98.12 374 PHE A CA 1
ATOM 2837 C C . PHE A 1 374 ? -9.477 15.258 28.438 1 98.12 374 PHE A C 1
ATOM 2839 O O . PHE A 1 374 ? -8.477 15.766 28.953 1 98.12 374 PHE A O 1
ATOM 2846 N N . LEU A 1 375 ? -9.398 14.477 27.422 1 98.69 375 LEU A N 1
ATOM 2847 C CA . LEU A 1 375 ? -8.156 13.969 26.844 1 98.69 375 LEU A CA 1
ATOM 2848 C C . LEU A 1 375 ? -7.262 15.117 26.391 1 98.69 375 LEU A C 1
ATOM 2850 O O . LEU A 1 375 ? -6.082 15.172 26.75 1 98.69 375 LEU A O 1
ATOM 2854 N N . TRP A 1 376 ? -7.746 16.047 25.656 1 98.25 376 TRP A N 1
ATOM 2855 C CA . TRP A 1 376 ? -6.918 17 24.922 1 98.25 376 TRP A CA 1
ATOM 2856 C C . TRP A 1 376 ? -6.355 18.062 25.875 1 98.25 376 TRP A C 1
ATOM 2858 O O . TRP A 1 376 ? -5.168 18.391 25.812 1 98.25 376 TRP A O 1
ATOM 2868 N N . PRO A 1 377 ? -7.16 18.594 26.859 1 97.38 377 PRO A N 1
ATOM 2869 C CA . PRO A 1 377 ? -6.516 19.422 27.875 1 97.38 377 PRO A CA 1
ATOM 2870 C C . PRO A 1 377 ? -5.43 18.688 28.656 1 97.38 377 PRO A C 1
ATOM 2872 O O . PRO A 1 377 ? -4.43 19.281 29.047 1 97.38 377 PRO A O 1
ATOM 2875 N N . SER A 1 378 ? -5.656 17.375 28.891 1 98.62 378 SER A N 1
ATOM 2876 C CA . SER A 1 378 ? -4.637 16.578 29.562 1 98.62 378 SER A CA 1
ATOM 2877 C C . SER A 1 378 ? -3.367 16.484 28.734 1 98.62 378 SER A C 1
ATOM 2879 O O . SER A 1 378 ? -2.26 16.594 29.266 1 98.62 378 SER A O 1
ATOM 2881 N N . ILE A 1 379 ? -3.5 16.266 27.438 1 98.69 379 ILE A N 1
ATOM 2882 C CA . ILE A 1 379 ? -2.363 16.219 26.516 1 98.69 379 ILE A CA 1
ATOM 2883 C C . ILE A 1 379 ? -1.676 17.578 26.469 1 98.69 379 ILE A C 1
ATOM 2885 O O . ILE A 1 379 ? -0.446 17.656 26.453 1 98.69 379 ILE A O 1
ATOM 2889 N N . GLU A 1 380 ? -2.504 18.656 26.438 1 98.12 380 GLU A N 1
ATOM 2890 C CA . GLU A 1 380 ? -1.957 20 26.453 1 98.12 380 GLU A CA 1
ATOM 2891 C C . GLU A 1 380 ? -1.006 20.203 27.625 1 98.12 380 GLU A C 1
ATOM 2893 O O . GLU A 1 380 ? 0.102 20.719 27.453 1 98.12 380 GLU A O 1
ATOM 2898 N N . SER A 1 381 ? -1.446 19.75 28.797 1 97.94 381 SER A N 1
ATOM 2899 C CA . SER A 1 381 ? -0.663 19.922 30.031 1 97.94 381 SER A CA 1
ATOM 2900 C C . SER A 1 381 ? 0.578 19.031 30 1 97.94 381 SER A C 1
ATOM 2902 O O . SER A 1 381 ? 1.554 19.312 30.703 1 97.94 381 SER A O 1
ATOM 2904 N N . PHE A 1 382 ? 0.532 18 29.234 1 98.62 382 PHE A N 1
ATOM 2905 C CA . PHE A 1 382 ? 1.602 17 29.156 1 98.62 382 PHE A CA 1
ATOM 2906 C C . PHE A 1 382 ? 2.709 17.484 28.219 1 98.62 382 PHE A C 1
ATOM 2908 O O . PHE A 1 382 ? 3.873 17.109 28.391 1 98.62 382 PHE A O 1
ATOM 2915 N N . LEU A 1 383 ? 2.404 18.312 27.219 1 98.38 383 LEU A N 1
ATOM 2916 C CA . LEU A 1 383 ? 3.35 18.766 26.188 1 98.38 383 LEU A CA 1
ATOM 2917 C C . LEU A 1 383 ? 4.41 19.672 26.797 1 98.38 383 LEU A C 1
ATOM 2919 O O . LEU A 1 383 ? 4.156 20.344 27.812 1 98.38 383 LEU A O 1
ATOM 2923 N N . ARG A 1 384 ? 5.582 19.672 26.234 1 97.44 384 ARG A N 1
ATOM 2924 C CA . ARG A 1 384 ? 6.723 20.5 26.609 1 97.44 384 ARG A CA 1
ATOM 2925 C C . ARG A 1 384 ? 7.332 21.203 25.406 1 97.44 384 ARG A C 1
ATOM 2927 O O . ARG A 1 384 ? 7.09 20.797 24.266 1 97.44 384 ARG A O 1
ATOM 2934 N N . PRO A 1 385 ? 8.07 22.281 25.688 1 96.62 385 PRO A N 1
ATOM 2935 C CA . PRO A 1 385 ? 8.773 22.922 24.578 1 96.62 385 PRO A CA 1
ATOM 2936 C C . PRO A 1 385 ? 9.648 21.953 23.781 1 96.62 385 PRO A C 1
ATOM 2938 O O . PRO A 1 385 ? 10.297 21.078 24.375 1 96.62 385 PRO A O 1
ATOM 2941 N N . ASN A 1 386 ? 9.664 22 22.531 1 96.31 386 ASN A N 1
ATOM 2942 C CA . ASN A 1 386 ? 10.523 21.266 21.609 1 96.31 386 ASN A CA 1
ATOM 2943 C C . ASN A 1 386 ? 9.953 19.891 21.281 1 96.31 386 ASN A C 1
ATOM 2945 O O . ASN A 1 386 ? 10.523 19.156 20.484 1 96.31 386 ASN A O 1
ATOM 2949 N N . ASP A 1 387 ? 8.805 19.531 21.844 1 98 387 ASP A N 1
ATOM 2950 C CA . ASP A 1 387 ? 8.156 18.297 21.406 1 98 387 ASP A CA 1
ATOM 2951 C C . ASP A 1 387 ? 7.773 18.359 19.938 1 98 387 ASP A C 1
ATOM 2953 O O . ASP A 1 387 ? 7.547 19.438 19.391 1 98 387 ASP A O 1
ATOM 2957 N N . ILE A 1 388 ? 7.824 17.281 19.266 1 98.44 388 ILE A N 1
ATOM 2958 C CA . ILE A 1 388 ? 7.223 17.125 17.938 1 98.44 388 ILE A CA 1
ATOM 2959 C C . ILE A 1 388 ? 6.043 16.156 18.016 1 98.44 388 ILE A C 1
ATOM 2961 O O . ILE A 1 388 ? 6.191 15.023 18.469 1 98.44 388 ILE A O 1
ATOM 2965 N N . ILE A 1 389 ? 4.906 16.609 17.609 1 98.75 389 ILE A N 1
ATOM 2966 C CA . ILE A 1 389 ? 3.674 15.828 17.703 1 98.75 389 ILE A CA 1
ATOM 2967 C C . ILE A 1 389 ? 3.227 15.398 16.312 1 98.75 389 ILE A C 1
ATOM 2969 O O . ILE A 1 389 ? 3.203 16.203 15.383 1 98.75 389 ILE A O 1
ATOM 2973 N N . VAL A 1 390 ? 2.963 14.141 16.156 1 98.81 390 VAL A N 1
ATOM 2974 C CA . VAL A 1 390 ? 2.363 13.609 14.945 1 98.81 390 VAL A CA 1
ATOM 2975 C C . VAL A 1 390 ? 0.889 13.289 15.188 1 98.81 390 VAL A C 1
ATOM 2977 O O . VAL A 1 390 ? 0.553 12.539 16.109 1 98.81 390 VAL A O 1
ATOM 2980 N N . GLY A 1 391 ? 0.052 13.898 14.438 1 98.56 391 GLY A N 1
ATOM 2981 C CA . GLY A 1 391 ? -1.381 13.688 14.57 1 98.56 391 GLY A CA 1
ATOM 2982 C C . GLY A 1 391 ? -1.993 12.984 13.375 1 98.56 391 GLY A C 1
ATOM 2983 O O . GLY A 1 391 ? -1.716 13.344 12.227 1 98.56 391 GLY A O 1
ATOM 2984 N N . GLU A 1 392 ? -2.816 11.977 13.625 1 98.12 392 GLU A N 1
ATOM 2985 C CA . GLU A 1 392 ? -3.494 11.211 12.586 1 98.12 392 GLU A CA 1
ATOM 2986 C C . GLU A 1 392 ? -4.848 11.82 12.242 1 98.12 392 GLU A C 1
ATOM 2988 O O . GLU A 1 392 ? -5.477 12.461 13.078 1 98.12 392 GLU A O 1
ATOM 2993 N N . THR A 1 393 ? -5.258 11.57 10.969 1 94.81 393 THR A N 1
ATOM 2994 C CA . THR A 1 393 ? -6.617 11.906 10.562 1 94.81 393 THR A CA 1
ATOM 2995 C C . THR A 1 393 ? -7.637 11.211 11.453 1 94.81 393 THR A C 1
ATOM 2997 O O . THR A 1 393 ? -7.512 10.016 11.734 1 94.81 393 THR A O 1
ATOM 3000 N N . GLY A 1 394 ? -8.562 11.914 11.93 1 94.5 394 GLY A N 1
ATOM 3001 C CA . GLY A 1 394 ? -9.562 11.422 12.859 1 94.5 394 GLY A CA 1
ATOM 3002 C C . GLY A 1 394 ? -9.773 12.344 14.055 1 94.5 394 GLY A C 1
ATOM 3003 O O . GLY A 1 394 ? -9.602 13.555 13.938 1 94.5 394 GLY A O 1
ATOM 3004 N N . THR A 1 395 ? -10.125 11.758 15.219 1 96.12 395 THR A N 1
ATOM 3005 C CA . THR A 1 395 ? -10.391 12.57 16.406 1 96.12 395 THR A CA 1
ATOM 3006 C C . THR A 1 395 ? -9.102 13.211 16.922 1 96.12 395 THR A C 1
ATOM 3008 O O . THR A 1 395 ? -9.133 14.305 17.484 1 96.12 395 THR A O 1
ATOM 3011 N N . SER A 1 396 ? -7.988 12.586 16.625 1 97 396 SER A N 1
ATOM 3012 C CA . SER A 1 396 ? -6.715 13.062 17.156 1 97 396 SER A CA 1
ATOM 3013 C C . SER A 1 396 ? -6.336 14.406 16.547 1 97 396 SER A C 1
ATOM 3015 O O . SER A 1 396 ? -6.02 15.359 17.266 1 97 396 SER A O 1
ATOM 3017 N N . ASN A 1 397 ? -6.426 14.547 15.234 1 96.81 397 ASN A N 1
ATOM 3018 C CA . ASN A 1 397 ? -6.082 15.805 14.578 1 96.81 397 ASN A CA 1
ATOM 3019 C C . ASN A 1 397 ? -6.953 16.953 15.086 1 96.81 397 ASN A C 1
ATOM 3021 O O . ASN A 1 397 ? -6.461 18.062 15.312 1 96.81 397 ASN A O 1
ATOM 3025 N N . TRP A 1 398 ? -8.18 16.672 15.25 1 96.94 398 TRP A N 1
ATOM 3026 C CA . TRP A 1 398 ? -9.125 17.719 15.656 1 96.94 398 TRP A CA 1
ATOM 3027 C C . TRP A 1 398 ? -8.898 18.109 17.109 1 96.94 398 TRP A C 1
ATOM 3029 O O . TRP A 1 398 ? -9.062 19.281 17.469 1 96.94 398 TRP A O 1
ATOM 3039 N N . GLY A 1 399 ? -8.555 17.125 17.922 1 97.38 399 GLY A N 1
ATOM 3040 C CA . GLY A 1 399 ? -8.211 17.406 19.312 1 97.38 399 GLY A CA 1
ATOM 3041 C C . GLY A 1 399 ? -6.93 18.203 19.453 1 97.38 399 GLY A C 1
ATOM 3042 O O . GLY A 1 399 ? -6.879 19.172 20.219 1 97.38 399 GLY A O 1
ATOM 3043 N N . LEU A 1 400 ? -5.938 17.828 18.688 1 98.06 400 LEU A N 1
ATOM 3044 C CA . LEU A 1 400 ? -4.637 18.484 18.75 1 98.06 400 LEU A CA 1
ATOM 3045 C C . LEU A 1 400 ? -4.738 19.922 18.266 1 98.06 400 LEU A C 1
ATOM 3047 O O . LEU A 1 400 ? -4.027 20.797 18.766 1 98.06 400 LEU A O 1
ATOM 3051 N N . CYS A 1 401 ? -5.633 20.172 17.328 1 97.19 401 CYS A N 1
ATOM 3052 C CA . CYS A 1 401 ? -5.797 21.5 16.781 1 97.19 401 CYS A CA 1
ATOM 3053 C C . CYS A 1 401 ? -6.621 22.375 17.719 1 97.19 401 CYS A C 1
ATOM 3055 O O . CYS A 1 401 ? -6.762 23.578 17.484 1 97.19 401 CYS A O 1
ATOM 3057 N N . ASP A 1 402 ? -7.086 21.828 18.797 1 95.88 402 ASP A N 1
ATOM 3058 C CA . ASP A 1 402 ? -7.922 22.578 19.734 1 95.88 402 ASP A CA 1
ATOM 3059 C C . ASP A 1 402 ? -7.133 22.984 20.969 1 95.88 402 ASP A C 1
ATOM 3061 O O . ASP A 1 402 ? -7.668 23.641 21.875 1 95.88 402 ASP A O 1
ATOM 3065 N N . ILE A 1 403 ? -5.934 22.594 21.109 1 96.75 403 ILE A N 1
ATOM 3066 C CA . ILE A 1 403 ? -5.168 22.922 22.312 1 96.75 403 ILE A CA 1
ATOM 3067 C C . ILE A 1 403 ? -4.012 23.844 21.953 1 96.75 403 ILE A C 1
ATOM 3069 O O . ILE A 1 403 ? -3.627 23.953 20.781 1 96.75 403 ILE A O 1
ATOM 3073 N N . THR A 1 404 ? -3.488 24.516 22.922 1 96.62 404 THR A N 1
ATOM 3074 C CA . THR A 1 404 ? -2.379 25.453 22.734 1 96.62 404 THR A CA 1
ATOM 3075 C C . THR A 1 404 ? -1.043 24.75 22.984 1 96.62 404 THR A C 1
ATOM 3077 O O . THR A 1 404 ? -0.907 23.969 23.922 1 96.62 404 THR A O 1
ATOM 3080 N N . PHE A 1 405 ? -0.113 25 22.141 1 98.12 405 PHE A N 1
ATOM 3081 C CA . PHE A 1 405 ? 1.198 24.359 22.234 1 98.12 405 PHE A CA 1
ATOM 3082 C C . PHE A 1 405 ? 2.168 25.234 23.016 1 98.12 405 PHE A C 1
ATOM 3084 O O . PHE A 1 405 ? 2.119 26.469 22.922 1 98.12 405 PHE A O 1
ATOM 3091 N N . PRO A 1 406 ? 3.117 24.562 23.812 1 97.06 406 PRO A N 1
ATOM 3092 C CA . PRO A 1 406 ? 4.262 25.312 24.328 1 97.06 406 PRO A CA 1
ATOM 3093 C C . PRO A 1 406 ? 5.223 25.766 23.234 1 97.06 406 PRO A C 1
ATOM 3095 O O . PRO A 1 406 ? 4.977 25.5 22.047 1 97.06 406 PRO A O 1
ATOM 3098 N N . ALA A 1 407 ? 6.258 26.422 23.656 1 95.44 407 ALA A N 1
ATOM 3099 C CA . ALA A 1 407 ? 7.188 27.031 22.703 1 95.44 407 ALA A CA 1
ATOM 3100 C C . ALA A 1 407 ? 7.891 25.969 21.875 1 95.44 407 ALA A C 1
ATOM 3102 O O . ALA A 1 407 ? 8.25 24.906 22.391 1 95.44 407 ALA A O 1
ATOM 3103 N N . ASN A 1 408 ? 8.039 26.188 20.609 1 94.56 408 ASN A N 1
ATOM 3104 C CA . ASN A 1 408 ? 8.875 25.422 19.688 1 94.56 408 ASN A CA 1
ATOM 3105 C C . ASN A 1 408 ? 8.344 24.016 19.484 1 94.56 408 ASN A C 1
ATOM 3107 O O . ASN A 1 408 ? 9.125 23.078 19.312 1 94.56 408 ASN A O 1
ATOM 3111 N N . VAL A 1 409 ? 7.07 23.812 19.656 1 97.06 409 VAL A N 1
ATOM 3112 C CA . VAL A 1 409 ? 6.434 22.547 19.312 1 97.06 409 VAL A CA 1
ATOM 3113 C C . VAL A 1 409 ? 6.125 22.516 17.812 1 97.06 409 VAL A C 1
ATOM 3115 O O . VAL A 1 409 ? 5.742 23.547 17.234 1 97.06 409 VAL A O 1
ATOM 3118 N N . GLN A 1 410 ? 6.348 21.438 17.172 1 96.94 410 GLN A N 1
ATOM 3119 C CA . GLN A 1 410 ? 5.992 21.234 15.773 1 96.94 410 GLN A CA 1
ATOM 3120 C C . GLN A 1 410 ? 4.887 20.188 15.633 1 96.94 410 GLN A C 1
ATOM 3122 O O . GLN A 1 410 ? 4.887 19.172 16.328 1 96.94 410 GLN A O 1
ATOM 3127 N N . LEU A 1 411 ? 3.951 20.453 14.797 1 98.25 411 LEU A N 1
ATOM 3128 C CA . LEU A 1 411 ? 2.875 19.516 14.484 1 98.25 411 LEU A CA 1
ATOM 3129 C C . LEU A 1 411 ? 3.041 18.938 13.086 1 98.25 411 LEU A C 1
ATOM 3131 O O . LEU A 1 411 ? 3.209 19.688 12.117 1 98.25 411 LEU A O 1
ATOM 3135 N N . VAL A 1 412 ? 3.07 17.609 12.992 1 98.31 412 VAL A N 1
ATOM 3136 C CA . VAL A 1 412 ? 3.111 16.906 11.719 1 98.31 412 VAL A CA 1
ATOM 3137 C C . VAL A 1 412 ? 1.787 16.172 11.492 1 98.31 412 VAL A C 1
ATOM 3139 O O . VAL A 1 412 ? 1.407 15.305 12.281 1 98.31 412 VAL A O 1
ATOM 3142 N N . THR A 1 413 ? 1.065 16.531 10.477 1 97.38 413 THR A N 1
ATOM 3143 C CA . THR A 1 413 ? -0.22 15.906 10.172 1 97.38 413 THR A CA 1
ATOM 3144 C C . THR A 1 413 ? -0.524 16 8.68 1 97.38 413 THR A C 1
ATOM 3146 O O . THR A 1 413 ? 0.146 16.734 7.953 1 97.38 413 THR A O 1
ATOM 3149 N N . GLN A 1 414 ? -1.46 15.188 8.156 1 96.94 414 GLN A N 1
ATOM 3150 C CA . GLN A 1 414 ? -2.055 15.305 6.832 1 96.94 414 GLN A CA 1
ATOM 3151 C C . GLN A 1 414 ? -3.508 15.758 6.918 1 96.94 414 GLN A C 1
ATOM 3153 O O . GLN A 1 414 ? -4.426 14.938 6.926 1 96.94 414 GLN A O 1
ATOM 3158 N N . ILE A 1 415 ? -3.639 17.031 6.859 1 97.12 415 ILE A N 1
ATOM 3159 C CA . ILE A 1 415 ? -4.992 17.547 6.996 1 97.12 415 ILE A CA 1
ATOM 3160 C C . ILE A 1 415 ? -5.641 17.672 5.617 1 97.12 415 ILE A C 1
ATOM 3162 O O . ILE A 1 415 ? -6.848 17.469 5.469 1 97.12 415 ILE A O 1
ATOM 3166 N N . TYR A 1 416 ? -4.824 17.953 4.59 1 97.5 416 TYR A N 1
ATOM 3167 C CA . TYR A 1 416 ? -5.387 18.109 3.252 1 97.5 416 TYR A CA 1
ATOM 3168 C C . TYR A 1 416 ? -5.477 16.766 2.535 1 97.5 416 TYR A C 1
ATOM 3170 O O . TYR A 1 416 ? -6.527 16.406 1.991 1 97.5 416 TYR A O 1
ATOM 3178 N N . TYR A 1 417 ? -4.418 15.969 2.52 1 98 417 TYR A N 1
ATOM 3179 C CA . TYR A 1 417 ? -4.457 14.672 1.852 1 98 417 TYR A CA 1
ATOM 3180 C C . TYR A 1 417 ? -5.27 13.664 2.658 1 98 417 TYR A C 1
ATOM 3182 O O . TYR A 1 417 ? -6.129 12.969 2.109 1 98 417 TYR A O 1
ATOM 3190 N N . GLY A 1 418 ? -4.988 13.609 3.938 1 97.38 418 GLY A N 1
ATOM 3191 C CA . GLY A 1 418 ? -5.832 12.898 4.879 1 97.38 418 GLY A CA 1
ATOM 3192 C C . GLY A 1 418 ? -5.828 11.391 4.66 1 97.38 418 GLY A C 1
ATOM 3193 O O . GLY A 1 418 ? -6.879 10.75 4.719 1 97.38 418 GLY A O 1
ATOM 3194 N N . SER A 1 419 ? -4.699 10.766 4.379 1 97.69 419 SER A N 1
ATOM 3195 C CA . SER A 1 419 ? -4.617 9.312 4.27 1 97.69 419 SER A CA 1
ATOM 3196 C C . SER A 1 419 ? -4.59 8.656 5.645 1 97.69 419 SER A C 1
ATOM 3198 O O . SER A 1 419 ? -3.619 8.812 6.391 1 97.69 419 SER A O 1
ATOM 3200 N N .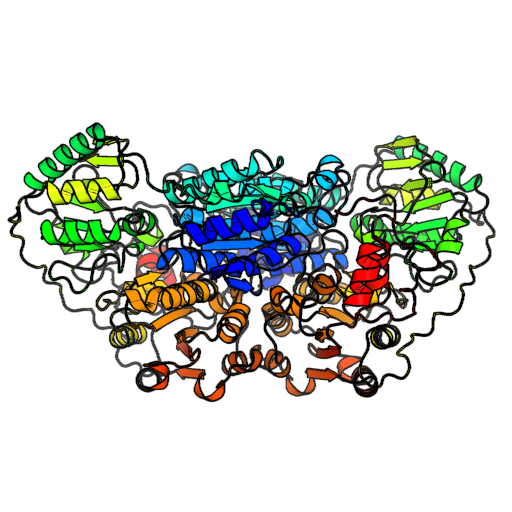 ILE A 1 420 ? -5.625 7.914 5.941 1 96.88 420 ILE A N 1
ATOM 3201 C CA . ILE A 1 420 ? -5.672 7.227 7.227 1 96.88 420 ILE A CA 1
ATOM 3202 C C . ILE A 1 420 ? -4.59 6.152 7.277 1 96.88 420 ILE A C 1
ATOM 3204 O O . ILE A 1 420 ? -4.387 5.414 6.309 1 96.88 420 ILE A O 1
ATOM 3208 N N . GLY A 1 421 ? -3.85 6.078 8.375 1 97.31 421 GLY A N 1
ATOM 3209 C CA . GLY A 1 421 ? -2.73 5.16 8.516 1 97.31 421 GLY A CA 1
ATOM 3210 C C . GLY A 1 421 ? -1.383 5.828 8.312 1 97.31 421 GLY A C 1
ATOM 3211 O O . GLY A 1 421 ? -0.34 5.219 8.57 1 97.31 421 GLY A O 1
ATOM 3212 N N . PHE A 1 422 ? -1.369 7.098 7.977 1 98.62 422 PHE A N 1
ATOM 3213 C CA . PHE A 1 422 ? -0.185 7.887 7.668 1 98.62 422 PHE A CA 1
ATOM 3214 C C . PHE A 1 422 ? 0.696 8.055 8.898 1 98.62 422 PHE A C 1
ATOM 3216 O O . PHE A 1 422 ? 1.91 7.852 8.836 1 98.62 422 PHE A O 1
ATOM 3223 N N . ALA A 1 423 ? 0.206 8.352 9.992 1 98.62 423 ALA A N 1
ATOM 3224 C CA . ALA A 1 423 ? 0.9 8.961 11.125 1 98.62 423 ALA A CA 1
ATOM 3225 C C . ALA A 1 423 ? 1.857 7.965 11.773 1 98.62 423 ALA A C 1
ATOM 3227 O O . ALA A 1 423 ? 2.928 8.344 12.258 1 98.62 423 ALA A O 1
ATOM 3228 N N . ASN A 1 424 ? 1.485 6.656 11.797 1 97.88 424 ASN A N 1
ATOM 3229 C CA . ASN A 1 424 ? 2.344 5.668 12.438 1 97.88 424 ASN A CA 1
ATOM 3230 C C . ASN A 1 424 ? 3.729 5.625 11.797 1 97.88 424 ASN A C 1
ATOM 3232 O O . ASN A 1 424 ? 4.734 5.84 12.477 1 97.88 424 ASN A O 1
ATOM 3236 N N . ALA A 1 425 ? 3.73 5.465 10.523 1 98.5 425 ALA A N 1
ATOM 3237 C CA . ALA A 1 425 ? 5.008 5.344 9.828 1 98.5 425 ALA A CA 1
ATOM 3238 C C . ALA A 1 425 ? 5.711 6.695 9.727 1 98.5 425 ALA A C 1
ATOM 3240 O O . ALA A 1 425 ? 6.941 6.77 9.773 1 98.5 425 ALA A O 1
ATOM 3241 N N . ALA A 1 426 ? 4.926 7.766 9.609 1 98.88 426 ALA A N 1
ATOM 3242 C CA . ALA A 1 426 ? 5.52 9.102 9.609 1 98.88 426 ALA A CA 1
ATOM 3243 C C . ALA A 1 426 ? 6.258 9.375 10.914 1 98.88 426 ALA A C 1
ATOM 3245 O O . ALA A 1 426 ? 7.281 10.062 10.93 1 98.88 426 ALA A O 1
ATOM 3246 N N . THR A 1 427 ? 5.758 8.836 12.016 1 98.94 427 THR A N 1
ATOM 3247 C CA . THR A 1 427 ? 6.371 9.023 13.328 1 98.94 427 THR A CA 1
ATOM 3248 C C . THR A 1 427 ? 7.797 8.484 13.344 1 98.94 427 THR A C 1
ATOM 3250 O O . THR A 1 427 ? 8.688 9.078 13.953 1 98.94 427 THR A O 1
ATOM 3253 N N . LEU A 1 428 ? 8.016 7.34 12.656 1 98.88 428 LEU A N 1
ATOM 3254 C CA . LEU A 1 428 ? 9.375 6.816 12.539 1 98.88 428 LEU A CA 1
ATOM 3255 C C . LEU A 1 428 ? 10.305 7.852 11.914 1 98.88 428 LEU A C 1
ATOM 3257 O O . LEU A 1 428 ? 11.375 8.148 12.453 1 98.88 428 LEU A O 1
ATOM 3261 N N . GLY A 1 429 ? 9.883 8.414 10.734 1 98.88 429 GLY A N 1
ATOM 3262 C CA . GLY A 1 429 ? 10.688 9.422 10.062 1 98.88 429 GLY A CA 1
ATOM 3263 C C . GLY A 1 429 ? 10.906 10.664 10.898 1 98.88 429 GLY A C 1
ATOM 3264 O O . GLY A 1 429 ? 12.016 11.211 10.93 1 98.88 429 GLY A O 1
ATOM 3265 N N . VAL A 1 430 ? 9.859 11.094 11.625 1 98.81 430 VAL A N 1
ATOM 3266 C CA . VAL A 1 430 ? 9.922 12.258 12.5 1 98.81 430 VAL A CA 1
ATOM 3267 C C . VAL A 1 430 ? 10.938 12.016 13.617 1 98.81 430 VAL A C 1
ATOM 3269 O O . VAL A 1 430 ? 11.781 12.875 13.898 1 98.81 430 VAL A O 1
ATOM 3272 N N . ASP A 1 431 ? 10.875 10.875 14.211 1 98.69 431 ASP A N 1
ATOM 3273 C CA . ASP A 1 431 ? 11.75 10.523 15.32 1 98.69 431 ASP A CA 1
ATOM 3274 C C . ASP A 1 431 ? 13.211 10.492 14.875 1 98.69 431 ASP A C 1
ATOM 3276 O O . ASP A 1 431 ? 14.094 11 15.57 1 98.69 431 ASP A O 1
ATOM 3280 N N . VAL A 1 432 ? 13.469 9.883 13.719 1 98.5 432 VAL A N 1
ATOM 3281 C CA . VAL A 1 432 ? 14.82 9.805 13.172 1 98.5 432 VAL A CA 1
ATOM 3282 C C . VAL A 1 432 ? 15.352 11.219 12.906 1 98.5 432 VAL A C 1
ATOM 3284 O O . VAL A 1 432 ? 16.469 11.547 13.305 1 98.5 432 VAL A O 1
ATOM 3287 N N . ALA A 1 433 ? 14.531 12.047 12.25 1 98.38 433 ALA A N 1
ATOM 3288 C CA . ALA A 1 433 ? 14.93 13.422 11.938 1 98.38 433 ALA A CA 1
ATOM 3289 C C . ALA A 1 433 ? 15.195 14.219 13.211 1 98.38 433 ALA A C 1
ATOM 3291 O O . ALA A 1 433 ? 16.172 14.969 13.289 1 98.38 433 ALA A O 1
ATOM 3292 N N . ARG A 1 434 ? 14.32 14.109 14.188 1 97.62 434 ARG A N 1
ATOM 3293 C CA . ARG A 1 434 ? 14.484 14.82 15.445 1 97.62 434 ARG A CA 1
ATOM 3294 C C . ARG A 1 434 ? 15.812 14.453 16.109 1 97.62 434 ARG A C 1
ATOM 3296 O O . ARG A 1 434 ? 16.547 15.328 16.578 1 97.62 434 ARG A O 1
ATOM 3303 N N . ARG A 1 435 ? 16.109 13.188 16.188 1 96.38 435 ARG A N 1
ATOM 3304 C CA . ARG A 1 435 ? 17.328 12.719 16.812 1 96.38 435 ARG A CA 1
ATOM 3305 C C . ARG A 1 435 ? 18.562 13.234 16.078 1 96.38 435 ARG A C 1
ATOM 3307 O O . ARG A 1 435 ? 19.562 13.602 16.688 1 96.38 435 ARG A O 1
ATOM 3314 N N . GLU A 1 436 ? 18.438 13.297 14.766 1 96.94 436 GLU A N 1
ATOM 3315 C CA . GLU A 1 436 ? 19.547 13.805 13.953 1 96.94 436 GLU A CA 1
ATOM 3316 C C . GLU A 1 436 ? 19.781 15.289 14.211 1 96.94 436 GLU A C 1
ATOM 3318 O O . GLU A 1 436 ? 20.891 15.797 13.984 1 96.94 436 GLU A O 1
ATOM 3323 N N . GLN A 1 437 ? 18.75 15.953 14.695 1 95.19 437 GLN A N 1
ATOM 3324 C CA . GLN A 1 437 ? 18.859 17.391 14.883 1 95.19 437 GLN A CA 1
ATOM 3325 C C . GLN A 1 437 ? 18.812 17.766 16.359 1 95.19 437 GLN A C 1
ATOM 3327 O O . GLN A 1 437 ? 18.578 18.922 16.703 1 95.19 437 GLN A O 1
ATOM 3332 N N . GLU A 1 438 ? 18.969 16.875 17.203 1 91.56 438 GLU A N 1
ATOM 3333 C CA . GLU A 1 438 ? 18.766 17.109 18.625 1 91.56 438 GLU A CA 1
ATOM 3334 C C . GLU A 1 438 ? 19.703 18.172 19.156 1 91.56 438 GLU A C 1
ATOM 3336 O O . GLU A 1 438 ? 19.312 19 20 1 91.56 438 GLU A O 1
ATOM 3341 N N . ALA A 1 439 ? 20.969 18.172 18.672 1 89.06 439 ALA A N 1
ATOM 3342 C CA . ALA A 1 439 ? 21.953 19.156 19.125 1 89.06 439 ALA A CA 1
ATOM 3343 C C . ALA A 1 439 ? 21.516 20.578 18.781 1 89.06 439 ALA A C 1
ATOM 3345 O O . ALA A 1 439 ? 21.75 21.5 19.562 1 89.06 439 ALA A O 1
ATOM 3346 N N . LYS A 1 440 ? 20.812 20.703 17.734 1 88.19 440 LYS A N 1
ATOM 3347 C CA . LYS A 1 440 ? 20.391 22.016 17.25 1 88.19 440 LYS A CA 1
ATOM 3348 C C . LYS A 1 440 ? 19.047 22.406 17.859 1 88.19 440 LYS A C 1
ATOM 3350 O O . LYS A 1 440 ? 18.844 23.578 18.188 1 88.19 440 LYS A O 1
ATOM 3355 N N . ARG A 1 441 ? 18.156 21.562 18.016 1 87.19 441 ARG A N 1
ATOM 3356 C CA . ARG A 1 441 ? 16.766 21.844 18.375 1 87.19 441 ARG A CA 1
ATOM 3357 C C . ARG A 1 441 ? 16.594 21.828 19.891 1 87.19 441 ARG A C 1
ATOM 3359 O O . ARG A 1 441 ? 15.68 22.453 20.422 1 87.19 441 ARG A O 1
ATOM 3366 N N . GLY A 1 442 ? 17.453 21.125 20.547 1 88.12 442 GLY A N 1
ATOM 3367 C CA . GLY A 1 442 ? 17.234 20.875 21.969 1 88.12 442 GLY A CA 1
ATOM 3368 C C . GLY A 1 442 ? 16.547 19.547 22.234 1 88.12 442 GLY A C 1
ATOM 3369 O O . GLY A 1 442 ? 15.969 18.953 21.328 1 88.12 442 GLY A O 1
ATOM 3370 N N . LYS A 1 443 ? 16.578 19.219 23.484 1 89.69 443 LYS A N 1
ATOM 3371 C CA . LYS A 1 443 ? 15.953 17.953 23.859 1 89.69 443 LYS A CA 1
ATOM 3372 C C . LYS A 1 443 ? 14.438 18.031 23.719 1 89.69 443 LYS A C 1
ATOM 3374 O O . LYS A 1 443 ? 13.82 19.031 24.094 1 89.69 443 LYS A O 1
ATOM 3379 N N . GLY A 1 444 ? 13.797 17.188 23.016 1 93.62 444 GLY A N 1
ATOM 3380 C CA . GLY A 1 444 ? 12.359 17.062 22.844 1 93.62 444 GLY A CA 1
ATOM 3381 C C . GLY A 1 444 ? 11.898 15.633 22.656 1 93.62 444 GLY A C 1
ATOM 3382 O O . GLY A 1 444 ? 12.727 14.727 22.516 1 93.62 444 GLY A O 1
ATOM 3383 N N . ARG A 1 445 ? 10.688 15.445 22.812 1 97.75 445 ARG A N 1
ATOM 3384 C CA . ARG A 1 445 ? 10.094 14.125 22.641 1 97.75 445 ARG A CA 1
ATOM 3385 C C . ARG A 1 445 ? 9.336 14.023 21.312 1 97.75 445 ARG A C 1
ATOM 3387 O O . ARG A 1 445 ? 8.914 15.047 20.766 1 97.75 445 ARG A O 1
ATOM 3394 N N . THR A 1 446 ? 9.289 12.812 20.703 1 98.75 446 THR A N 1
ATOM 3395 C CA . THR A 1 446 ? 8.391 12.484 19.609 1 98.75 446 THR A CA 1
ATOM 3396 C C . THR A 1 446 ? 7.109 11.836 20.125 1 98.75 446 THR A C 1
ATOM 3398 O O . THR A 1 446 ? 7.156 10.805 20.797 1 98.75 446 THR A O 1
ATOM 3401 N N . ILE A 1 447 ? 5.941 12.414 19.797 1 98.88 447 ILE A N 1
ATOM 3402 C CA . ILE A 1 447 ? 4.656 11.969 20.328 1 98.88 447 ILE A CA 1
ATOM 3403 C C . ILE A 1 447 ? 3.689 11.703 19.188 1 98.88 447 ILE A C 1
ATOM 3405 O O . ILE A 1 447 ? 3.467 12.578 18.344 1 98.88 447 ILE A O 1
ATOM 3409 N N . LEU A 1 448 ? 3.188 10.5 19.141 1 98.88 448 LEU A N 1
ATOM 3410 C CA . LEU A 1 448 ? 2.162 10.141 18.156 1 98.88 448 LEU A CA 1
ATOM 3411 C C . LEU A 1 448 ? 0.791 10.055 18.828 1 98.88 448 LEU A C 1
ATOM 3413 O O . LEU A 1 448 ? 0.641 9.422 19.875 1 98.88 448 LEU A O 1
ATOM 3417 N N . CYS A 1 449 ? -0.174 10.727 18.281 1 98.88 449 CYS A N 1
ATOM 3418 C CA . CYS A 1 449 ? -1.585 10.516 18.578 1 98.88 449 CYS A CA 1
ATOM 3419 C C . CYS A 1 449 ? -2.326 9.945 17.375 1 98.88 449 CYS A C 1
ATOM 3421 O O . CYS A 1 449 ? -2.438 10.602 16.344 1 98.88 449 CYS A O 1
ATOM 3423 N N . THR A 1 450 ? -2.807 8.711 17.516 1 98.62 450 THR A N 1
ATOM 3424 C CA . THR A 1 450 ? -3.453 8.031 16.406 1 98.62 450 THR A CA 1
ATOM 3425 C C . THR A 1 450 ? -4.672 7.25 16.891 1 98.62 450 THR A C 1
ATOM 3427 O O . THR A 1 450 ? -4.855 7.047 18.094 1 98.62 450 THR A O 1
ATOM 3430 N N . GLY A 1 451 ? -5.617 6.992 15.969 1 98 451 GLY A N 1
ATOM 3431 C CA . GLY A 1 451 ? -6.746 6.129 16.281 1 98 451 GLY A CA 1
ATOM 3432 C C . GLY A 1 451 ? -6.449 4.656 16.062 1 98 451 GLY A C 1
ATOM 3433 O O . GLY A 1 451 ? -5.512 4.309 15.336 1 98 451 GLY A O 1
ATOM 3434 N N . ASP A 1 452 ? -7.324 3.809 16.656 1 98.19 452 ASP A N 1
ATOM 3435 C CA . ASP A 1 452 ? -7.129 2.367 16.516 1 98.19 452 ASP A CA 1
ATOM 3436 C C . ASP A 1 452 ? -7.312 1.925 15.07 1 98.19 452 ASP A C 1
ATOM 3438 O O . ASP A 1 452 ? -6.609 1.031 14.594 1 98.19 452 ASP A O 1
ATOM 3442 N N . GLY A 1 453 ? -8.258 2.527 14.328 1 97.56 453 GLY A N 1
ATOM 3443 C CA . GLY A 1 453 ? -8.406 2.211 12.914 1 97.56 453 GLY A CA 1
ATOM 3444 C C . GLY A 1 453 ? -7.172 2.523 12.094 1 97.56 453 GLY A C 1
ATOM 3445 O O . GLY A 1 453 ? -6.754 1.719 11.258 1 97.56 453 GLY A O 1
ATOM 3446 N N . SER A 1 454 ? -6.605 3.727 12.312 1 97.75 454 SER A N 1
ATOM 3447 C CA . SER A 1 454 ? -5.395 4.129 11.602 1 97.75 454 SER A CA 1
ATOM 3448 C C . SER A 1 454 ? -4.207 3.256 12 1 97.75 454 SER A C 1
ATOM 3450 O O . SER A 1 454 ? -3.4 2.877 11.148 1 97.75 454 SER A O 1
ATOM 3452 N N . MET A 1 455 ? -4.102 2.977 13.266 1 98.25 455 MET A N 1
ATOM 3453 C CA . MET A 1 455 ? -3.041 2.098 13.75 1 98.25 455 MET A CA 1
ATOM 3454 C C . MET A 1 455 ? -3.086 0.747 13.047 1 98.25 455 MET A C 1
ATOM 3456 O O . MET A 1 455 ? -2.049 0.21 12.656 1 98.25 455 MET A O 1
ATOM 3460 N N . ALA A 1 456 ? -4.234 0.223 12.859 1 97.94 456 ALA A N 1
ATOM 3461 C CA . ALA A 1 456 ? -4.418 -1.097 12.258 1 97.94 456 ALA A CA 1
ATOM 3462 C C . ALA A 1 456 ? -3.873 -1.133 10.836 1 97.94 456 ALA A C 1
ATOM 3464 O O . ALA A 1 456 ? -3.338 -2.152 10.391 1 97.94 456 ALA A O 1
ATOM 3465 N N . LEU A 1 457 ? -3.914 -0.074 10.102 1 97.94 457 LEU A N 1
ATOM 3466 C CA . LEU A 1 457 ? -3.557 -0.029 8.688 1 97.94 457 LEU A CA 1
ATOM 3467 C C . LEU A 1 457 ? -2.051 -0.182 8.5 1 97.94 457 LEU A C 1
ATOM 3469 O O . LEU A 1 457 ? -1.596 -0.706 7.48 1 97.94 457 LEU A O 1
ATOM 3473 N N . THR A 1 458 ? -1.268 0.326 9.469 1 98.12 458 THR A N 1
ATOM 3474 C CA . THR A 1 458 ? 0.185 0.333 9.328 1 98.12 458 THR A CA 1
ATOM 3475 C C . THR A 1 458 ? 0.854 -0.128 10.617 1 98.12 458 THR A C 1
ATOM 3477 O O . THR A 1 458 ? 1.944 0.336 10.961 1 98.12 458 THR A O 1
ATOM 3480 N N . ILE A 1 459 ? 0.295 -1.075 11.344 1 98.38 459 ILE A N 1
ATOM 3481 C CA . ILE A 1 459 ? 0.65 -1.461 12.711 1 98.38 459 ILE A CA 1
ATOM 3482 C C . ILE A 1 459 ? 2.053 -2.066 12.727 1 98.38 459 ILE A C 1
ATOM 3484 O O . ILE A 1 459 ? 2.77 -1.958 13.719 1 98.38 459 ILE A O 1
ATOM 3488 N N . GLN A 1 460 ? 2.473 -2.689 11.648 1 97.56 460 GLN A N 1
ATOM 3489 C CA . GLN A 1 460 ? 3.754 -3.387 11.625 1 97.56 460 GLN A CA 1
ATOM 3490 C C . GLN A 1 460 ? 4.914 -2.404 11.758 1 97.56 460 GLN A C 1
ATOM 3492 O O . GLN A 1 460 ? 6.027 -2.793 12.125 1 97.56 460 GLN A O 1
ATOM 3497 N N . GLU A 1 461 ? 4.664 -1.098 11.523 1 98.25 461 GLU A N 1
ATOM 3498 C CA . GLU A 1 461 ? 5.738 -0.112 11.594 1 98.25 461 GLU A CA 1
ATOM 3499 C C . GLU A 1 461 ? 6.172 0.138 13.031 1 98.25 461 GLU A C 1
ATOM 3501 O O . GLU A 1 461 ? 7.254 0.676 13.281 1 98.25 461 GLU A O 1
ATOM 3506 N N . ILE A 1 462 ? 5.363 -0.216 14.016 1 98.69 462 ILE A N 1
ATOM 3507 C CA . ILE A 1 462 ? 5.777 -0.18 15.414 1 98.69 462 ILE A CA 1
ATOM 3508 C C . ILE A 1 462 ? 7.008 -1.062 15.609 1 98.69 462 ILE A C 1
ATOM 3510 O O . ILE A 1 462 ? 7.918 -0.71 16.359 1 98.69 462 ILE A O 1
ATOM 3514 N N . GLY A 1 463 ? 7.012 -2.223 14.898 1 98.69 463 GLY A N 1
ATOM 3515 C CA . GLY A 1 463 ? 8.188 -3.082 14.945 1 98.69 463 GLY A CA 1
ATOM 3516 C C . GLY A 1 463 ? 9.445 -2.396 14.453 1 98.69 463 GLY A C 1
ATOM 3517 O O . GLY A 1 463 ? 10.516 -2.539 15.062 1 98.69 463 GLY A O 1
ATOM 3518 N N . THR A 1 464 ? 9.359 -1.648 13.367 1 98.69 464 THR A N 1
ATOM 3519 C CA . THR A 1 464 ? 10.508 -0.921 12.828 1 98.69 464 THR A CA 1
ATOM 3520 C C . THR A 1 464 ? 11 0.125 13.82 1 98.69 464 THR A C 1
ATOM 3522 O O . THR A 1 464 ? 12.203 0.323 13.977 1 98.69 464 THR A O 1
ATOM 3525 N N . MET A 1 465 ? 10.031 0.831 14.477 1 98.81 465 MET A N 1
ATOM 3526 C CA . MET A 1 465 ? 10.406 1.822 15.477 1 98.81 465 MET A CA 1
ATOM 3527 C C . MET A 1 465 ? 11.195 1.179 16.609 1 98.81 465 MET A C 1
ATOM 3529 O O . MET A 1 465 ? 12.219 1.716 17.047 1 98.81 465 MET A O 1
ATOM 3533 N N . ILE A 1 466 ? 10.695 0.038 17.047 1 98.75 466 ILE A N 1
ATOM 3534 C CA . ILE A 1 466 ? 11.352 -0.659 18.156 1 98.75 466 ILE A CA 1
ATOM 3535 C C . ILE A 1 466 ? 12.75 -1.096 17.734 1 98.75 466 ILE A C 1
ATOM 3537 O O . ILE A 1 466 ? 13.719 -0.9 18.469 1 98.75 466 ILE A O 1
ATOM 3541 N N . LYS A 1 467 ? 12.859 -1.68 16.516 1 98.06 467 LYS A N 1
ATOM 3542 C CA . LYS A 1 467 ? 14.156 -2.1 16 1 98.06 467 LYS A CA 1
ATOM 3543 C C . LYS A 1 467 ? 15.117 -0.92 15.906 1 98.06 467 LYS A C 1
ATOM 3545 O O . LYS A 1 467 ? 16.312 -1.077 16.109 1 98.06 467 LYS A O 1
ATOM 3550 N N . ASN A 1 468 ? 14.57 0.282 15.609 1 97.56 468 ASN A N 1
ATOM 3551 C CA . ASN A 1 468 ? 15.375 1.496 15.477 1 97.56 468 ASN A CA 1
ATOM 3552 C C . ASN A 1 468 ? 15.594 2.172 16.828 1 97.56 468 ASN A C 1
ATOM 3554 O O . ASN A 1 468 ? 16.062 3.311 16.891 1 97.56 468 ASN A O 1
ATOM 3558 N N . LYS A 1 469 ? 15.18 1.561 17.938 1 97.75 469 LYS A N 1
ATOM 3559 C CA . LYS A 1 469 ? 15.383 2.027 19.312 1 97.75 469 LYS A CA 1
ATOM 3560 C C . LYS A 1 469 ? 14.695 3.373 19.531 1 97.75 469 LYS A C 1
ATOM 3562 O O . LYS A 1 469 ? 15.258 4.262 20.188 1 97.75 469 LYS A O 1
ATOM 3567 N N . SER A 1 470 ? 13.57 3.514 18.906 1 98.38 470 SER A N 1
ATOM 3568 C CA . SER A 1 470 ? 12.781 4.727 19.078 1 98.38 470 SER A CA 1
ATOM 3569 C C . SER A 1 470 ? 12.352 4.906 20.531 1 98.38 470 SER A C 1
ATOM 3571 O O . SER A 1 470 ? 12.078 3.928 21.234 1 98.38 470 SER A O 1
ATOM 3573 N N . LYS A 1 471 ? 12.289 6.164 20.969 1 98.25 471 LYS A N 1
ATOM 3574 C CA . LYS A 1 471 ? 11.812 6.512 22.297 1 98.25 471 LYS A CA 1
ATOM 3575 C C . LYS A 1 471 ? 10.477 7.254 22.234 1 98.25 471 LYS A C 1
ATOM 3577 O O . LYS A 1 471 ? 10.109 7.973 23.156 1 98.25 471 LYS A O 1
ATOM 3582 N N . ALA A 1 472 ? 9.766 7.121 21.109 1 98.69 472 ALA A N 1
ATOM 3583 C CA . ALA A 1 472 ? 8.516 7.84 20.891 1 98.69 472 ALA A CA 1
ATOM 3584 C C . ALA A 1 472 ? 7.438 7.395 21.875 1 98.69 472 ALA A C 1
ATOM 3586 O O . ALA A 1 472 ? 7.48 6.273 22.391 1 98.69 472 ALA A O 1
ATOM 3587 N N . ILE A 1 473 ? 6.574 8.297 22.172 1 98.94 473 ILE A N 1
ATOM 3588 C CA . ILE A 1 473 ? 5.348 8.008 22.906 1 98.94 473 ILE A CA 1
ATOM 3589 C C . ILE A 1 473 ? 4.18 7.863 21.938 1 98.94 473 ILE A C 1
ATOM 3591 O O . ILE A 1 473 ? 3.873 8.789 21.188 1 98.94 473 ILE A O 1
ATOM 3595 N N . VAL A 1 474 ? 3.582 6.68 21.969 1 98.88 474 VAL A N 1
ATOM 3596 C CA . VAL A 1 474 ? 2.482 6.391 21.047 1 98.88 474 VAL A CA 1
ATOM 3597 C C . VAL A 1 474 ? 1.166 6.348 21.828 1 98.88 474 VAL A C 1
ATOM 3599 O O . VAL A 1 474 ? 0.929 5.426 22.609 1 98.88 474 VAL A O 1
ATOM 3602 N N . PHE A 1 475 ? 0.322 7.336 21.625 1 98.94 475 PHE A N 1
ATOM 3603 C CA . PHE A 1 475 ? -1.05 7.32 22.109 1 98.94 475 PHE A CA 1
ATOM 3604 C C . PHE A 1 475 ? -1.995 6.742 21.062 1 98.94 475 PHE A C 1
ATOM 3606 O O . PHE A 1 475 ? -2.156 7.312 19.984 1 98.94 475 PHE A O 1
ATOM 3613 N N . VAL A 1 476 ? -2.619 5.637 21.391 1 98.81 476 VAL A N 1
ATOM 3614 C CA . VAL A 1 476 ? -3.617 5.055 20.5 1 98.81 476 VAL A CA 1
ATOM 3615 C C . VAL A 1 476 ? -5.012 5.242 21.094 1 98.81 476 VAL A C 1
ATOM 3617 O O . VAL A 1 476 ? -5.336 4.66 22.125 1 98.81 476 VAL A O 1
ATOM 3620 N N . ILE A 1 477 ? -5.746 6.062 20.438 1 98.62 477 ILE A N 1
ATOM 3621 C CA . ILE A 1 477 ? -7.141 6.25 20.812 1 98.62 477 ILE A CA 1
ATOM 3622 C C . ILE A 1 477 ? -7.977 5.07 20.328 1 98.62 477 ILE A C 1
ATOM 3624 O O . ILE A 1 477 ? -8.289 4.98 19.141 1 98.62 477 ILE A O 1
ATOM 3628 N N . ASN A 1 478 ? -8.32 4.188 21.234 1 98.5 478 ASN A N 1
ATOM 3629 C CA . ASN A 1 478 ? -9.141 3.018 20.938 1 98.5 478 ASN A CA 1
ATOM 3630 C C . ASN A 1 478 ? -10.625 3.295 21.172 1 98.5 478 ASN A C 1
ATOM 3632 O O . ASN A 1 478 ? -11.133 3.104 22.266 1 98.5 478 ASN A O 1
ATOM 3636 N N . ASN A 1 479 ? -11.258 3.711 20.156 1 97.75 479 ASN A N 1
ATOM 3637 C CA . ASN A 1 479 ? -12.688 3.957 20.219 1 97.75 479 ASN A CA 1
ATOM 3638 C C . ASN A 1 479 ? -13.477 2.951 19.375 1 97.75 479 ASN A C 1
ATOM 3640 O O . ASN A 1 479 ? -14.539 3.275 18.844 1 97.75 479 ASN A O 1
ATOM 3644 N N . ASP A 1 480 ? -12.906 1.827 19.125 1 96.94 480 ASP A N 1
ATOM 3645 C CA . ASP A 1 480 ? -13.539 0.622 18.594 1 96.94 480 ASP A CA 1
ATOM 3646 C C . ASP A 1 480 ? -14 0.833 17.156 1 96.94 480 ASP A C 1
ATOM 3648 O O . ASP A 1 480 ? -15.156 0.565 16.812 1 96.94 480 ASP A O 1
ATOM 3652 N N . GLY A 1 481 ? -13.227 1.347 16.344 1 96.88 481 GLY A N 1
ATOM 3653 C CA . GLY A 1 481 ? -13.586 1.438 14.938 1 96.88 481 GLY A CA 1
ATOM 3654 C C . GLY A 1 481 ? -13.234 2.779 14.32 1 96.88 481 GLY A C 1
ATOM 3655 O O . GLY A 1 481 ? -12.383 3.502 14.828 1 96.88 481 GLY A O 1
ATOM 3656 N N . TYR A 1 482 ? -13.719 3.033 13.133 1 97.25 482 TYR A N 1
ATOM 3657 C CA . TYR A 1 482 ? -13.531 4.285 12.406 1 97.25 482 TYR A CA 1
ATOM 3658 C C . TYR A 1 482 ? -14.555 5.324 12.844 1 97.25 482 TYR A C 1
ATOM 3660 O O . TYR A 1 482 ? -15.523 5.602 12.125 1 97.25 482 TYR A O 1
ATOM 3668 N N . THR A 1 483 ? -14.281 5.961 13.961 1 97.12 483 THR A N 1
ATOM 3669 C CA . THR A 1 483 ? -15.234 6.91 14.523 1 97.12 483 THR A CA 1
ATOM 3670 C C . THR A 1 483 ? -15.453 8.086 13.578 1 97.12 483 THR A C 1
ATOM 3672 O O . THR A 1 483 ? -16.578 8.562 13.422 1 97.12 483 THR A O 1
ATOM 3675 N N . VAL A 1 484 ? -14.414 8.547 12.969 1 96.44 484 VAL A N 1
ATOM 3676 C CA . VAL A 1 484 ? -14.594 9.656 12.039 1 96.44 484 VAL A CA 1
ATOM 3677 C C . VAL A 1 484 ? -15.516 9.234 10.906 1 96.44 484 VAL A C 1
ATOM 3679 O O . VAL A 1 484 ? -16.359 10.023 10.461 1 96.44 484 VAL A O 1
ATOM 3682 N N . GLU A 1 485 ? -15.383 8.008 10.43 1 97 485 GLU A N 1
ATOM 3683 C CA . GLU A 1 485 ? -16.266 7.512 9.383 1 97 485 GLU A CA 1
ATOM 3684 C C . GLU A 1 485 ? -17.703 7.387 9.891 1 97 485 GLU A C 1
ATOM 3686 O O . GLU A 1 485 ? -18.656 7.691 9.164 1 97 485 GLU A O 1
ATOM 3691 N N . ARG A 1 486 ? -17.859 6.945 11.156 1 97.56 486 ARG A N 1
ATOM 3692 C CA . ARG A 1 486 ? -19.188 6.863 11.766 1 97.56 486 ARG A CA 1
ATOM 3693 C C . ARG A 1 486 ? -19.875 8.227 11.758 1 97.56 486 ARG A C 1
ATOM 3695 O O . ARG A 1 486 ? -21.078 8.312 11.539 1 97.56 486 ARG A O 1
ATOM 3702 N N . LEU A 1 487 ? -19.094 9.25 12.023 1 96.94 487 LEU A N 1
ATOM 3703 C CA . LEU A 1 487 ? -19.641 10.594 12.062 1 96.94 487 LEU A CA 1
ATOM 3704 C C . LEU A 1 487 ? -20.094 11.047 10.68 1 96.94 487 LEU A C 1
ATOM 3706 O O . LEU A 1 487 ? -21.062 11.789 10.547 1 96.94 487 LEU A O 1
ATOM 3710 N N . ILE A 1 488 ? -19.391 10.555 9.719 1 95.75 488 ILE A N 1
ATOM 3711 C CA . ILE A 1 488 ? -19.703 10.945 8.352 1 95.75 488 ILE A CA 1
ATOM 3712 C C . ILE A 1 488 ? -20.953 10.195 7.867 1 95.75 488 ILE A C 1
ATOM 3714 O O . ILE A 1 488 ? -21.844 10.781 7.266 1 95.75 488 ILE A O 1
ATOM 3718 N N . TRP A 1 489 ? -20.922 8.898 8.086 1 95.44 489 TRP A N 1
ATOM 3719 C CA . TRP A 1 489 ? -22.016 8.062 7.609 1 95.44 489 TRP A CA 1
ATOM 3720 C C . TRP A 1 489 ? -21.953 6.68 8.25 1 95.44 489 TRP A C 1
ATOM 3722 O O . TRP A 1 489 ? -20.875 6.176 8.562 1 95.44 489 TRP A O 1
ATOM 3732 N N . GLY A 1 490 ? -23.125 6.156 8.492 1 96.56 490 GLY A N 1
ATOM 3733 C CA . GLY A 1 490 ? -23.203 4.758 8.883 1 96.56 490 GLY A CA 1
ATOM 3734 C C . GLY A 1 490 ? -22.75 4.508 10.305 1 96.56 490 GLY A C 1
ATOM 3735 O O . GLY A 1 490 ? -21.938 3.617 10.547 1 96.56 490 GLY A O 1
ATOM 3736 N N . ALA A 1 491 ? -23.234 5.277 11.234 1 97.06 491 ALA A N 1
ATOM 3737 C CA . ALA A 1 491 ? -22.781 5.246 12.625 1 97.06 491 ALA A CA 1
ATOM 3738 C C . ALA A 1 491 ? -22.859 3.83 13.195 1 97.06 491 ALA A C 1
ATOM 3740 O O . ALA A 1 491 ? -22.031 3.449 14.031 1 97.06 491 ALA A O 1
ATOM 3741 N N . ARG A 1 492 ? -23.75 3.02 12.664 1 95.56 492 ARG A N 1
ATOM 3742 C CA . ARG A 1 492 ? -23.984 1.702 13.242 1 95.56 492 ARG A CA 1
ATOM 3743 C C . ARG A 1 492 ? -23.703 0.597 12.234 1 95.56 492 ARG A C 1
ATOM 3745 O O . ARG A 1 492 ? -24 -0.573 12.484 1 95.56 492 ARG A O 1
ATOM 3752 N N . GLN A 1 493 ? -23.188 0.981 11.102 1 97.06 493 GLN A N 1
ATOM 3753 C CA . GLN A 1 493 ? -22.906 -0.009 10.07 1 97.06 493 GLN A CA 1
ATOM 3754 C C . GLN A 1 493 ? -21.656 -0.816 10.406 1 97.06 493 GLN A C 1
ATOM 3756 O O . GLN A 1 493 ? -20.688 -0.273 10.945 1 97.06 493 GLN A O 1
ATOM 3761 N N . PRO A 1 494 ? -21.641 -2.088 10.094 1 96.81 494 PRO A N 1
ATOM 3762 C CA . PRO A 1 494 ? -20.531 -2.973 10.484 1 96.81 494 PRO A CA 1
ATOM 3763 C C . PRO A 1 494 ? -19.219 -2.631 9.773 1 96.81 494 PRO A C 1
ATOM 3765 O O . PRO A 1 494 ? -18.141 -2.975 10.266 1 96.81 494 PRO A O 1
ATOM 3768 N N . TYR A 1 495 ? -19.312 -1.99 8.625 1 97.31 495 TYR A N 1
ATOM 3769 C CA . TYR A 1 495 ? -18.078 -1.706 7.898 1 97.31 495 TYR A CA 1
ATOM 3770 C C . TYR A 1 495 ? -17.234 -0.679 8.641 1 97.31 495 TYR A C 1
ATOM 3772 O O . TYR A 1 495 ? -16.062 -0.48 8.312 1 97.31 495 TYR A O 1
ATOM 3780 N N . ASN A 1 496 ? -17.766 -0.041 9.688 1 97.75 496 ASN A N 1
ATOM 3781 C CA . ASN A 1 496 ? -16.984 0.883 10.508 1 97.75 496 ASN A CA 1
ATOM 3782 C C . ASN A 1 496 ? -16.375 0.181 11.719 1 97.75 496 ASN A C 1
ATOM 3784 O O . ASN A 1 496 ? -15.625 0.787 12.484 1 97.75 496 ASN A O 1
ATOM 3788 N N . ASP A 1 497 ? -16.719 -1.099 11.906 1 97.25 497 ASP A N 1
ATOM 3789 C CA . ASP A 1 497 ? -16.125 -1.911 12.969 1 97.25 497 ASP A CA 1
ATOM 3790 C C . ASP A 1 497 ? -14.812 -2.553 12.5 1 97.25 497 ASP A C 1
ATOM 3792 O O . ASP A 1 497 ? -14.797 -3.299 11.523 1 97.25 497 ASP A O 1
ATOM 3796 N N . ILE A 1 498 ? -13.758 -2.338 13.203 1 97.62 498 ILE A N 1
ATOM 3797 C CA . ILE A 1 498 ? -12.445 -2.82 12.781 1 97.62 498 ILE A CA 1
ATOM 3798 C C . ILE A 1 498 ? -12.117 -4.121 13.508 1 97.62 498 ILE A C 1
ATOM 3800 O O . ILE A 1 498 ? -12.875 -4.57 14.367 1 97.62 498 ILE A O 1
ATOM 3804 N N . VAL A 1 499 ? -11.031 -4.773 13.133 1 97.94 499 VAL A N 1
ATOM 3805 C CA . VAL A 1 499 ? -10.477 -5.91 13.859 1 97.94 499 VAL A CA 1
ATOM 3806 C C . VAL A 1 499 ? -10.086 -5.48 15.273 1 97.94 499 VAL A C 1
ATOM 3808 O O . VAL A 1 499 ? -9.359 -4.5 15.453 1 97.94 499 VAL A O 1
ATOM 3811 N N . PRO A 1 500 ? -10.625 -6.098 16.25 1 96.75 500 PRO A N 1
ATOM 3812 C CA . PRO A 1 500 ? -10.234 -5.715 17.609 1 96.75 500 PRO A CA 1
ATOM 3813 C C . PRO A 1 500 ? -8.789 -6.086 17.938 1 96.75 500 PRO A C 1
ATOM 3815 O O . PRO A 1 500 ? -8.289 -7.117 17.484 1 96.75 500 PRO A O 1
ATOM 3818 N N . HIS A 1 501 ? -8.117 -5.289 18.766 1 98.12 501 HIS A N 1
ATOM 3819 C CA . HIS A 1 501 ? -6.73 -5.512 19.141 1 98.12 501 HIS A CA 1
ATOM 3820 C C . HIS A 1 501 ? -6.574 -5.539 20.672 1 98.12 501 HIS A C 1
ATOM 3822 O O . HIS A 1 501 ? -7.215 -4.758 21.375 1 98.12 501 HIS A O 1
ATOM 3828 N N . SER A 1 502 ? -5.797 -6.461 21.141 1 98.25 502 SER A N 1
ATOM 3829 C CA . SER A 1 502 ? -5.23 -6.414 22.484 1 98.25 502 SER A CA 1
ATOM 3830 C C . SER A 1 502 ? -3.799 -5.891 22.453 1 98.25 502 SER A C 1
ATOM 3832 O O . SER A 1 502 ? -2.846 -6.672 22.422 1 98.25 502 SER A O 1
ATOM 3834 N N . TYR A 1 503 ? -3.662 -4.629 22.703 1 98.38 503 TYR A N 1
ATOM 3835 C CA . TYR A 1 503 ? -2.418 -3.936 22.391 1 98.38 503 TYR A CA 1
ATOM 3836 C C . TYR A 1 503 ? -1.3 -4.363 23.328 1 98.38 503 TYR A C 1
ATOM 3838 O O . TYR A 1 503 ? -0.121 -4.137 23.047 1 98.38 503 TYR A O 1
ATOM 3846 N N . ASP A 1 504 ? -1.61 -4.945 24.484 1 97.81 504 ASP A N 1
ATOM 3847 C CA . ASP A 1 504 ? -0.582 -5.41 25.406 1 97.81 504 ASP A CA 1
ATOM 3848 C C . ASP A 1 504 ? 0.267 -6.512 24.781 1 97.81 504 ASP A C 1
ATOM 3850 O O . ASP A 1 504 ? 1.354 -6.824 25.266 1 97.81 504 ASP A O 1
ATOM 3854 N N . HIS A 1 505 ? -0.143 -7.129 23.656 1 98.56 505 HIS A N 1
ATOM 3855 C CA . HIS A 1 505 ? 0.603 -8.18 22.984 1 98.56 505 HIS A CA 1
ATOM 3856 C C . HIS A 1 505 ? 1.443 -7.617 21.844 1 98.56 505 HIS A C 1
ATOM 3858 O O . HIS A 1 505 ? 2.266 -8.328 21.266 1 98.56 505 HIS A O 1
ATOM 3864 N N . LEU A 1 506 ? 1.288 -6.328 21.531 1 98.81 506 LEU A N 1
ATOM 3865 C CA . LEU A 1 506 ? 1.956 -5.734 20.391 1 98.81 506 LEU A CA 1
ATOM 3866 C C . LEU A 1 506 ? 3.451 -5.578 20.641 1 98.81 506 LEU A C 1
ATOM 3868 O O . LEU A 1 506 ? 4.273 -5.945 19.797 1 98.81 506 LEU A O 1
ATOM 3872 N N . LEU A 1 507 ? 3.836 -5 21.812 1 98.81 507 LEU A N 1
ATOM 3873 C CA . LEU A 1 507 ? 5.234 -4.723 22.109 1 98.81 507 LEU A CA 1
ATOM 3874 C C . LEU A 1 507 ? 6.039 -6.02 22.203 1 98.81 507 LEU A C 1
ATOM 3876 O O . LEU A 1 507 ? 7.117 -6.129 21.609 1 98.81 507 LEU A O 1
ATOM 3880 N N . PRO A 1 508 ? 5.516 -7.09 22.859 1 98.5 508 PRO A N 1
ATOM 3881 C CA . PRO A 1 508 ? 6.246 -8.359 22.891 1 98.5 508 PRO A CA 1
ATOM 3882 C C . PRO A 1 508 ? 6.379 -8.984 21.5 1 98.5 508 PRO A C 1
ATOM 3884 O O . PRO A 1 508 ? 7.379 -9.648 21.203 1 98.5 508 PRO A O 1
ATOM 3887 N N . LEU A 1 509 ? 5.395 -8.828 20.656 1 98.62 509 LEU A N 1
ATOM 3888 C CA . LEU A 1 509 ? 5.453 -9.352 19.297 1 98.62 509 LEU A CA 1
ATOM 3889 C C . LEU A 1 509 ? 6.723 -8.898 18.594 1 98.62 509 LEU A C 1
ATOM 3891 O O . LEU A 1 509 ? 7.328 -9.664 17.844 1 98.62 509 LEU A O 1
ATOM 3895 N N . TYR A 1 510 ? 7.125 -7.676 18.953 1 98.62 510 TYR A N 1
ATOM 3896 C CA . TYR A 1 510 ? 8.242 -7.086 18.234 1 98.62 510 TYR A CA 1
ATOM 3897 C C . TYR A 1 510 ? 9.469 -6.973 19.141 1 98.62 510 TYR A C 1
ATOM 3899 O O . TYR A 1 510 ? 10.289 -6.062 18.969 1 98.62 510 TYR A O 1
ATOM 3907 N N . HIS A 1 511 ? 9.641 -7.73 20.109 1 98.12 511 HIS A N 1
ATOM 3908 C CA . HIS A 1 511 ? 10.82 -7.875 20.953 1 98.12 511 HIS A CA 1
ATOM 3909 C C . HIS A 1 511 ? 11.172 -6.555 21.625 1 98.12 511 HIS A C 1
ATOM 3911 O O . HIS A 1 511 ? 12.344 -6.176 21.688 1 98.12 511 HIS A O 1
ATOM 3917 N N . HIS A 1 512 ? 10.188 -5.844 22.062 1 98.62 512 HIS A N 1
ATOM 3918 C CA . HIS A 1 512 ? 10.438 -4.641 22.844 1 98.62 512 HIS A CA 1
ATOM 3919 C C . HIS A 1 512 ? 11.289 -4.945 24.078 1 98.62 512 HIS A C 1
ATOM 3921 O O . HIS A 1 512 ? 11.086 -5.973 24.734 1 98.62 512 HIS A O 1
ATOM 3927 N N . PRO A 1 513 ? 12.242 -4.07 24.391 1 98.12 513 PRO A N 1
ATOM 3928 C CA . PRO A 1 513 ? 13.148 -4.391 25.484 1 98.12 513 PRO A CA 1
ATOM 3929 C C . PRO A 1 513 ? 12.453 -4.418 26.844 1 98.12 513 PRO A C 1
ATOM 3931 O O . PRO A 1 513 ? 12.852 -5.168 27.734 1 98.12 513 PRO A O 1
ATOM 3934 N N . THR A 1 514 ? 11.414 -3.578 27.031 1 98.06 514 THR A N 1
ATOM 3935 C CA . THR A 1 514 ? 10.672 -3.502 28.281 1 98.06 514 THR A CA 1
ATOM 3936 C C . THR A 1 514 ? 9.172 -3.479 28.031 1 98.06 514 THR A C 1
ATOM 3938 O O . THR A 1 514 ? 8.484 -2.529 28.422 1 98.06 514 THR A O 1
ATOM 3941 N N . PRO A 1 515 ? 8.617 -4.562 27.438 1 97.81 515 PRO A N 1
ATOM 3942 C CA . PRO A 1 515 ? 7.23 -4.527 26.984 1 97.81 515 PRO A CA 1
ATOM 3943 C C . PRO A 1 515 ? 6.227 -4.348 28.109 1 97.81 515 PRO A C 1
ATOM 3945 O O . PRO A 1 515 ? 5.227 -3.646 27.953 1 97.81 515 PRO A O 1
ATOM 3948 N N . THR A 1 516 ? 6.469 -4.879 29.312 1 96.12 516 THR A N 1
ATOM 3949 C CA . THR A 1 516 ? 5.512 -4.867 30.422 1 96.12 516 THR A CA 1
ATOM 3950 C C . THR A 1 516 ? 5.41 -3.475 31.031 1 96.12 516 THR A C 1
ATOM 3952 O O . THR A 1 516 ? 4.328 -3.051 31.453 1 96.12 516 THR A O 1
ATOM 3955 N N . THR A 1 517 ? 6.504 -2.74 31.062 1 97.31 517 THR A N 1
ATOM 3956 C CA . THR A 1 517 ? 6.508 -1.436 31.719 1 97.31 517 THR A CA 1
ATOM 3957 C C . THR A 1 517 ? 6.301 -0.32 30.703 1 97.31 517 THR A C 1
ATOM 3959 O O . THR A 1 517 ? 6.141 0.845 31.062 1 97.31 517 THR A O 1
ATOM 3962 N N . SER A 1 518 ? 6.266 -0.723 29.391 1 98.62 518 SER A N 1
ATOM 3963 C CA . SER A 1 518 ? 6.16 0.293 28.359 1 98.62 518 SER A CA 1
ATOM 3964 C C . SER A 1 518 ? 4.762 0.316 27.75 1 98.62 518 SER A C 1
ATOM 3966 O O . SER A 1 518 ? 4.488 1.102 26.828 1 98.62 518 SER A O 1
ATOM 3968 N N . PHE A 1 519 ? 3.912 -0.581 28.203 1 98.75 519 PHE A N 1
ATOM 3969 C CA . PHE A 1 519 ? 2.506 -0.553 27.812 1 98.75 519 PHE A CA 1
ATOM 3970 C C . PHE A 1 519 ? 1.648 0.016 28.938 1 98.75 519 PHE A C 1
ATOM 3972 O O . PHE A 1 519 ? 1.818 -0.352 30.094 1 98.75 519 PHE A O 1
ATOM 3979 N N . HIS A 1 520 ? 0.776 0.951 28.609 1 98.81 520 HIS A N 1
ATOM 3980 C CA . HIS A 1 520 ? -0.172 1.568 29.531 1 98.81 520 HIS A CA 1
ATOM 3981 C C . HIS A 1 520 ? -1.581 1.575 28.953 1 98.81 520 HIS A C 1
ATOM 3983 O O . HIS A 1 520 ? -1.752 1.615 27.734 1 98.81 520 HIS A O 1
ATOM 3989 N N . ARG A 1 521 ? -2.537 1.451 29.766 1 98.81 521 ARG A N 1
ATOM 3990 C CA . ARG A 1 521 ? -3.934 1.459 29.344 1 98.81 521 ARG A CA 1
ATOM 3991 C C . ARG A 1 521 ? -4.781 2.334 30.266 1 98.81 521 ARG A C 1
ATOM 3993 O O . ARG A 1 521 ? -4.699 2.215 31.484 1 98.81 521 ARG A O 1
ATOM 4000 N N . ALA A 1 522 ? -5.488 3.295 29.703 1 98.88 522 ALA A N 1
ATOM 4001 C CA . ALA A 1 522 ? -6.375 4.176 30.469 1 98.88 522 ALA A CA 1
ATOM 4002 C C . ALA A 1 522 ? -7.82 4.043 29.984 1 98.88 522 ALA A C 1
ATOM 4004 O O . ALA A 1 522 ? -8.094 4.188 28.797 1 98.88 522 ALA A O 1
ATOM 4005 N N . THR A 1 523 ? -8.734 3.748 30.875 1 98.75 523 THR A N 1
ATOM 4006 C CA . THR A 1 523 ? -10.164 3.727 30.578 1 98.75 523 THR A CA 1
ATOM 4007 C C . THR A 1 523 ? -10.883 4.855 31.312 1 98.75 523 THR A C 1
ATOM 4009 O O . THR A 1 523 ? -12.023 5.191 31 1 98.75 523 THR A O 1
ATOM 4012 N N . THR A 1 524 ? -10.164 5.469 32.312 1 98.81 524 THR A N 1
ATOM 4013 C CA . THR A 1 524 ? -10.742 6.547 33.125 1 98.81 524 THR A CA 1
ATOM 4014 C C . THR A 1 524 ? -9.836 7.777 33.125 1 98.81 524 THR A C 1
ATOM 4016 O O . THR A 1 524 ? -8.656 7.684 32.781 1 98.81 524 THR A O 1
ATOM 4019 N N . LYS A 1 525 ? -10.43 8.898 33.531 1 98.75 525 LYS A N 1
ATOM 4020 C CA . LYS A 1 525 ? -9.688 10.156 33.656 1 98.75 525 LYS A CA 1
ATOM 4021 C C . LYS A 1 525 ? -8.555 10.023 34.688 1 98.75 525 LYS A C 1
ATOM 4023 O O . LYS A 1 525 ? -7.438 10.477 34.438 1 98.75 525 LYS A O 1
ATOM 4028 N N . ALA A 1 526 ? -8.797 9.375 35.75 1 98.69 526 ALA A N 1
ATOM 4029 C CA . ALA A 1 526 ? -7.809 9.195 36.812 1 98.69 526 ALA A CA 1
ATOM 4030 C C . ALA A 1 526 ? -6.633 8.352 36.344 1 98.69 526 ALA A C 1
ATOM 4032 O O . ALA A 1 526 ? -5.477 8.648 36.656 1 98.69 526 ALA A O 1
ATOM 4033 N N . GLU A 1 527 ? -6.918 7.316 35.594 1 98.81 527 GLU A N 1
ATOM 4034 C CA . GLU A 1 527 ? -5.863 6.461 35.062 1 98.81 527 GLU A CA 1
ATOM 4035 C C . GLU A 1 527 ? -4.957 7.23 34.094 1 98.81 527 GLU A C 1
ATOM 4037 O O . GLU A 1 527 ? -3.734 7.086 34.156 1 98.81 527 GLU A O 1
ATOM 4042 N N . LEU A 1 528 ? -5.551 8.055 33.219 1 98.88 528 LEU A N 1
ATOM 4043 C CA . LEU A 1 528 ? -4.742 8.836 32.281 1 98.88 528 LEU A CA 1
ATOM 4044 C C . LEU A 1 528 ? -3.836 9.805 33.062 1 98.88 528 LEU A C 1
ATOM 4046 O O . LEU A 1 528 ? -2.652 9.93 32.719 1 98.88 528 LEU A O 1
ATOM 4050 N N . THR A 1 529 ? -4.41 10.508 34.031 1 98.75 529 THR A N 1
ATOM 4051 C CA . THR A 1 529 ? -3.629 11.453 34.844 1 98.75 529 THR A CA 1
ATOM 4052 C C . THR A 1 529 ? -2.426 10.758 35.469 1 98.75 529 THR A C 1
ATOM 4054 O O . THR A 1 529 ? -1.31 11.281 35.438 1 98.75 529 THR A O 1
ATOM 4057 N N . ALA A 1 530 ? -2.643 9.578 36 1 98.81 530 ALA A N 1
ATOM 4058 C CA . ALA A 1 530 ? -1.573 8.812 36.625 1 98.81 530 ALA A CA 1
ATOM 4059 C C . ALA A 1 530 ? -0.525 8.383 35.625 1 98.81 530 ALA A C 1
ATOM 4061 O O . ALA A 1 530 ? 0.676 8.422 35.906 1 98.81 530 ALA A O 1
ATOM 4062 N N . ILE A 1 531 ? -0.954 7.93 34.469 1 98.81 531 ILE A N 1
ATOM 4063 C CA . ILE A 1 531 ? -0.058 7.453 33.406 1 98.81 531 ILE A CA 1
ATOM 4064 C C . ILE A 1 531 ? 0.826 8.602 32.938 1 98.81 531 ILE A C 1
ATOM 4066 O O . ILE A 1 531 ? 2.041 8.438 32.781 1 98.81 531 ILE A O 1
ATOM 4070 N N . LEU A 1 532 ? 0.25 9.789 32.688 1 98.88 532 LEU A N 1
ATOM 4071 C CA . LEU A 1 532 ? 0.977 10.945 32.156 1 98.88 532 LEU A CA 1
ATOM 4072 C C . LEU A 1 532 ? 2.035 11.414 33.156 1 98.88 532 LEU A C 1
ATOM 4074 O O . LEU A 1 532 ? 3.023 12.039 32.75 1 98.88 532 LEU A O 1
ATOM 4078 N N . ALA A 1 533 ? 1.869 11.102 34.406 1 98.38 533 ALA A N 1
ATOM 4079 C CA . ALA A 1 533 ? 2.791 11.547 35.438 1 98.38 533 ALA A CA 1
ATOM 4080 C C . ALA A 1 533 ? 3.963 10.578 35.594 1 98.38 533 ALA A C 1
ATOM 4082 O O . ALA A 1 533 ? 4.961 10.891 36.25 1 98.38 533 ALA A O 1
ATOM 4083 N N . LYS A 1 534 ? 3.914 9.422 34.938 1 98.31 534 LYS A N 1
ATOM 4084 C CA . LYS A 1 534 ? 4.973 8.43 35.062 1 98.31 534 LYS A CA 1
ATOM 4085 C C . LYS A 1 534 ? 6.293 8.945 34.5 1 98.31 534 LYS A C 1
ATOM 4087 O O . LYS A 1 534 ? 6.328 9.492 33.406 1 98.31 534 LYS A O 1
ATOM 4092 N N . PRO A 1 535 ? 7.41 8.773 35.219 1 97.38 535 PRO A N 1
ATOM 4093 C CA . PRO A 1 535 ? 8.719 9.195 34.719 1 97.38 535 PRO A CA 1
ATOM 4094 C C . PRO A 1 535 ? 9.078 8.562 33.375 1 97.38 535 PRO A C 1
ATOM 4096 O O . PRO A 1 535 ? 9.695 9.211 32.531 1 97.38 535 PRO A O 1
ATOM 4099 N N . SER A 1 536 ? 8.641 7.312 33.156 1 96.12 536 SER A N 1
ATOM 4100 C CA . SER A 1 536 ? 8.953 6.602 31.922 1 96.12 536 SER A CA 1
ATOM 4101 C C . SER A 1 536 ? 8.266 7.246 30.734 1 96.12 536 SER A C 1
ATOM 4103 O O . SER A 1 536 ? 8.734 7.129 29.594 1 96.12 536 SER A O 1
ATOM 4105 N N . LEU A 1 537 ? 7.148 7.906 30.984 1 97.69 537 LEU A N 1
ATOM 4106 C CA . LEU A 1 537 ? 6.465 8.617 29.906 1 97.69 537 LEU A CA 1
ATOM 4107 C C . LEU A 1 537 ? 7.016 10.031 29.766 1 97.69 537 LEU A C 1
ATOM 4109 O O . LEU A 1 537 ? 7.047 10.578 28.656 1 97.69 537 LEU A O 1
ATOM 4113 N N . GLN A 1 538 ? 7.41 10.625 30.859 1 97.56 538 GLN A N 1
ATOM 4114 C CA . GLN A 1 538 ? 7.953 11.977 30.859 1 97.56 538 GLN A CA 1
ATOM 4115 C C . GLN A 1 538 ? 9.312 12.016 30.172 1 97.56 538 GLN A C 1
ATOM 4117 O O . GLN A 1 538 ? 9.633 12.977 29.469 1 97.56 538 GLN A O 1
ATOM 4122 N N . ASP A 1 539 ? 10.102 11.031 30.359 1 96.94 539 ASP A N 1
ATOM 4123 C CA . ASP A 1 539 ? 11.43 10.891 29.766 1 96.94 539 ASP A CA 1
ATOM 4124 C C . ASP A 1 539 ? 11.68 9.461 29.297 1 96.94 539 ASP A C 1
ATOM 4126 O O . ASP A 1 539 ? 12.477 8.742 29.906 1 96.94 539 ASP A O 1
ATOM 4130 N N . PRO A 1 540 ? 11.102 9.117 28.172 1 97.69 540 PRO A N 1
ATOM 4131 C CA . PRO A 1 540 ? 11.133 7.719 27.75 1 97.69 540 PRO A CA 1
ATOM 4132 C C . PRO A 1 540 ? 12.531 7.266 27.328 1 97.69 540 PRO A C 1
ATOM 4134 O O . PRO A 1 540 ? 13.266 8.023 26.688 1 97.69 540 PRO A O 1
ATOM 4137 N N . GLU A 1 541 ? 12.875 5.988 27.641 1 97.06 541 GLU A N 1
ATOM 4138 C CA . GLU A 1 541 ? 14.117 5.355 27.203 1 97.06 541 GLU A CA 1
ATOM 4139 C C . GLU A 1 541 ? 13.867 4.387 26.047 1 97.06 541 GLU A C 1
ATOM 4141 O O . GLU A 1 541 ? 14.812 3.971 25.375 1 97.06 541 GLU A O 1
ATOM 4146 N N . ASN A 1 542 ? 12.703 3.982 25.938 1 98.06 542 ASN A N 1
ATOM 4147 C CA . ASN A 1 542 ? 12.18 3.141 24.875 1 98.06 542 ASN A CA 1
ATOM 4148 C C . ASN A 1 542 ? 10.781 3.572 24.453 1 98.06 542 ASN A C 1
ATOM 4150 O O . ASN A 1 542 ? 10.141 4.379 25.125 1 98.06 542 ASN A O 1
ATOM 4154 N N . LEU A 1 543 ? 10.359 3.039 23.328 1 98.75 543 LEU A N 1
ATOM 4155 C CA . LEU A 1 543 ? 9.023 3.365 22.844 1 98.75 543 LEU A CA 1
ATOM 4156 C C . LEU A 1 543 ? 7.977 3.068 23.906 1 98.75 543 LEU A C 1
ATOM 4158 O O . LEU A 1 543 ? 8.031 2.029 24.562 1 98.75 543 LEU A O 1
ATOM 4162 N N . GLN A 1 544 ? 7.062 3.998 24.172 1 98.88 544 GLN A N 1
ATOM 4163 C CA . GLN A 1 544 ? 5.934 3.842 25.078 1 98.88 544 GLN A CA 1
ATOM 4164 C C . GLN A 1 544 ? 4.617 3.758 24.312 1 98.88 544 GLN A C 1
ATOM 4166 O O . GLN A 1 544 ? 4.379 4.539 23.391 1 98.88 544 GLN A O 1
ATOM 4171 N N . LEU A 1 545 ? 3.812 2.754 24.641 1 98.94 545 LEU A N 1
ATOM 4172 C CA . LEU A 1 545 ? 2.496 2.582 24.031 1 98.94 545 LEU A CA 1
ATOM 4173 C C . LEU A 1 545 ? 1.393 2.812 25.062 1 98.94 545 LEU A C 1
ATOM 4175 O O . LEU A 1 545 ? 1.326 2.113 26.078 1 98.94 545 LEU A O 1
ATOM 4179 N N . VAL A 1 546 ? 0.568 3.824 24.828 1 98.94 546 VAL A N 1
ATOM 4180 C CA . VAL A 1 546 ? -0.535 4.16 25.719 1 98.94 546 VAL A CA 1
ATOM 4181 C C . VAL A 1 546 ? -1.865 3.965 25 1 98.94 546 VAL A C 1
ATOM 4183 O O . VAL A 1 546 ? -2.197 4.719 24.078 1 98.94 546 VAL A O 1
ATOM 4186 N N . GLU A 1 547 ? -2.607 2.949 25.406 1 98.88 547 GLU A N 1
ATOM 4187 C CA . GLU A 1 547 ? -3.957 2.73 24.891 1 98.88 547 GLU A CA 1
ATOM 4188 C C . GLU A 1 547 ? -4.973 3.598 25.625 1 98.88 547 GLU A C 1
ATOM 4190 O O . GLU A 1 547 ? -5.129 3.484 26.844 1 98.88 547 GLU A O 1
ATOM 4195 N N . LEU A 1 548 ? -5.602 4.453 24.906 1 98.88 548 LEU A N 1
ATOM 4196 C CA . LEU A 1 548 ? -6.66 5.309 25.438 1 98.88 548 LEU A CA 1
ATOM 4197 C C . LEU A 1 548 ? -8.031 4.801 25 1 98.88 548 LEU A C 1
ATOM 4199 O O . LEU A 1 548 ? -8.422 4.957 23.844 1 98.88 548 LEU A O 1
ATOM 4203 N N . VAL A 1 549 ? -8.789 4.234 25.969 1 98.81 549 VAL A N 1
ATOM 4204 C CA . VAL A 1 549 ? -10.07 3.623 25.641 1 98.81 549 VAL A CA 1
ATOM 4205 C C . VAL A 1 549 ? -11.188 4.66 25.766 1 98.81 549 VAL A C 1
ATOM 4207 O O . VAL A 1 549 ? -11.438 5.188 26.844 1 98.81 549 VAL A O 1
ATOM 4210 N N . LEU A 1 550 ? -11.805 5.012 24.656 1 98.5 550 LEU A N 1
ATOM 4211 C CA . LEU A 1 550 ? -12.914 5.961 24.609 1 98.5 550 LEU A CA 1
ATOM 4212 C C . LEU A 1 550 ? -14.148 5.324 23.984 1 98.5 550 LEU A C 1
ATOM 4214 O O . LEU A 1 550 ? -14.047 4.312 23.281 1 98.5 550 LEU A O 1
ATOM 4218 N N . ASP A 1 551 ? -15.289 5.895 24.25 1 97.25 551 ASP A N 1
ATOM 4219 C CA . ASP A 1 551 ? -16.531 5.406 23.656 1 97.25 551 ASP A CA 1
ATOM 4220 C C . ASP A 1 551 ? -16.531 5.605 22.141 1 97.25 551 ASP A C 1
ATOM 4222 O O . ASP A 1 551 ? -16.062 6.629 21.641 1 97.25 551 ASP A O 1
ATOM 4226 N N . LYS A 1 552 ? -17.172 4.637 21.484 1 96.06 552 LYS A N 1
ATOM 4227 C CA . LYS A 1 552 ? -17.156 4.629 20.031 1 96.06 552 LYS A CA 1
ATOM 4228 C C . LYS A 1 552 ? -17.859 5.855 19.453 1 96.06 552 LYS A C 1
ATOM 4230 O O . LYS A 1 552 ? -17.578 6.285 18.344 1 96.06 552 LYS A O 1
ATOM 4235 N N . MET A 1 553 ? -18.781 6.453 20.219 1 96.69 553 MET A N 1
ATOM 4236 C CA . MET A 1 553 ? -19.562 7.586 19.734 1 96.69 553 MET A CA 1
ATOM 4237 C C . MET A 1 553 ? -19.047 8.898 20.328 1 96.69 553 MET A C 1
ATOM 4239 O O . MET A 1 553 ? -19.656 9.945 20.141 1 96.69 553 MET A O 1
ATOM 4243 N N . ASP A 1 554 ? -17.922 8.836 21.047 1 97.25 554 ASP A N 1
ATOM 4244 C CA . ASP A 1 554 ? -17.281 10.031 21.578 1 97.25 554 ASP A CA 1
ATOM 4245 C C . ASP A 1 554 ? -16.391 10.695 20.516 1 97.25 554 ASP A C 1
ATOM 4247 O O . ASP A 1 554 ? -15.719 10.008 19.75 1 97.25 554 ASP A O 1
ATOM 4251 N N . THR A 1 555 ? -16.5 11.992 20.391 1 92.38 555 THR A N 1
ATOM 4252 C CA . THR A 1 555 ? -15.758 12.727 19.375 1 92.38 555 THR A CA 1
ATOM 4253 C C . THR A 1 555 ? -15.141 13.984 19.969 1 92.38 555 THR A C 1
ATOM 4255 O O . THR A 1 555 ? -15.594 14.484 21 1 92.38 555 THR A O 1
ATOM 4258 N N . SER A 1 556 ? -14.062 14.5 19.359 1 94.69 556 SER A N 1
ATOM 4259 C CA . SER A 1 556 ? -13.648 15.867 19.625 1 94.69 556 SER A CA 1
ATOM 4260 C C . SER A 1 556 ? -14.703 16.875 19.188 1 94.69 556 SER A C 1
ATOM 4262 O O . SER A 1 556 ? -15.359 16.688 18.156 1 94.69 556 SER A O 1
ATOM 4264 N N . TRP A 1 557 ? -14.945 17.875 19.938 1 95.75 557 TRP A N 1
ATOM 4265 C CA . TRP A 1 557 ? -16.062 18.781 19.641 1 95.75 557 TRP A CA 1
ATOM 4266 C C . TRP A 1 557 ? -15.883 19.453 18.297 1 95.75 557 TRP A C 1
ATOM 4268 O O . TRP A 1 557 ? -16.859 19.672 17.562 1 95.75 557 TRP A O 1
ATOM 4278 N N . LYS A 1 558 ? -14.633 19.797 17.891 1 96.12 558 LYS A N 1
ATOM 4279 C CA . LYS A 1 558 ? -14.406 20.469 16.625 1 96.12 558 LYS A CA 1
ATOM 4280 C C . LYS A 1 558 ? -14.805 19.594 15.445 1 96.12 558 LYS A C 1
ATOM 4282 O O . LYS A 1 558 ? -15.344 20.078 14.453 1 96.12 558 LYS A O 1
ATOM 4287 N N . LEU A 1 559 ? -14.484 18.25 15.57 1 96.12 559 LEU A N 1
ATOM 4288 C CA . LEU A 1 559 ? -14.844 17.328 14.508 1 96.12 559 LEU A CA 1
ATOM 4289 C C . LEU A 1 559 ? -16.359 17.234 14.359 1 96.12 559 LEU A C 1
ATOM 4291 O O . LEU A 1 559 ? -16.891 17.406 13.25 1 96.12 559 LEU A O 1
ATOM 4295 N N . GLY A 1 560 ? -17.047 16.984 15.461 1 95.75 560 GLY A N 1
ATOM 4296 C CA . GLY A 1 560 ? -18.5 16.922 15.422 1 95.75 560 GLY A CA 1
ATOM 4297 C C . GLY A 1 560 ? -19.141 18.203 14.93 1 95.75 560 GLY A C 1
ATOM 4298 O O . GLY A 1 560 ? -20.062 18.172 14.117 1 95.75 560 GLY A O 1
ATOM 4299 N N . THR A 1 561 ? -18.625 19.359 15.359 1 95.5 561 THR A N 1
ATOM 4300 C CA . THR A 1 561 ? -19.172 20.656 14.992 1 95.5 561 THR A CA 1
ATOM 4301 C C . THR A 1 561 ? -18.984 20.922 13.508 1 95.5 561 THR A C 1
ATOM 4303 O O . THR A 1 561 ? -19.875 21.453 12.844 1 95.5 561 THR A O 1
ATOM 4306 N N . ALA A 1 562 ? -17.797 20.594 13.008 1 94.94 562 ALA A N 1
ATOM 4307 C CA . ALA A 1 562 ? -17.516 20.797 11.586 1 94.94 562 ALA A CA 1
ATOM 4308 C C . ALA A 1 562 ? -18.5 20.031 10.711 1 94.94 562 ALA A C 1
ATOM 4310 O O . ALA A 1 562 ? -18.984 20.547 9.695 1 94.94 562 ALA A O 1
ATOM 4311 N N . LEU A 1 563 ? -18.766 18.797 11.102 1 94.81 563 LEU A N 1
ATOM 4312 C CA . LEU A 1 563 ? -19.703 17.984 10.344 1 94.81 563 LEU A CA 1
ATOM 4313 C C . LEU A 1 563 ? -21.125 18.484 10.523 1 94.81 563 LEU A C 1
ATOM 4315 O O . LEU A 1 563 ? -21.906 18.531 9.562 1 94.81 563 LEU A O 1
ATOM 4319 N N . ALA A 1 564 ? -21.469 18.922 11.719 1 94.69 564 ALA A N 1
ATOM 4320 C CA . ALA A 1 564 ? -22.797 19.453 11.992 1 94.69 564 ALA A CA 1
ATOM 4321 C C . ALA A 1 564 ? -23.031 20.75 11.211 1 94.69 564 ALA A C 1
ATOM 4323 O O . ALA A 1 564 ? -24.172 21.047 10.805 1 94.69 564 ALA A O 1
ATOM 4324 N N . TRP A 1 565 ? -22 21.5 11.008 1 94.44 565 TRP A N 1
ATOM 4325 C CA . TRP A 1 565 ? -22.094 22.781 10.328 1 94.44 565 TRP A CA 1
ATOM 4326 C C . TRP A 1 565 ? -22.438 22.594 8.852 1 94.44 565 TRP A C 1
ATOM 4328 O O . TRP A 1 565 ? -22.953 23.516 8.203 1 94.44 565 TRP A O 1
ATOM 4338 N N . ARG A 1 566 ? -22.156 21.406 8.305 1 91 566 ARG A N 1
ATOM 4339 C CA . ARG A 1 566 ? -22.297 21.172 6.871 1 91 566 ARG A CA 1
ATOM 4340 C C . ARG A 1 566 ? -23.75 21.359 6.434 1 91 566 ARG A C 1
ATOM 4342 O O . ARG A 1 566 ? -24.016 21.875 5.348 1 91 566 ARG A O 1
ATOM 4349 N N . SER A 1 567 ? -24.703 20.859 7.246 1 90.12 567 SER A N 1
ATOM 4350 C CA . SER A 1 567 ? -26.141 20.969 6.945 1 90.12 567 SER A CA 1
ATOM 4351 C C . SER A 1 567 ? -26.984 20.594 8.156 1 90.12 567 SER A C 1
ATOM 4353 O O . SER A 1 567 ? -26.5 19.922 9.07 1 90.12 567 SER A O 1
ATOM 4355 N N . GLU A 1 568 ? -28.188 20.953 8.094 1 90.75 568 GLU A N 1
ATOM 4356 C CA . GLU A 1 568 ? -29.125 20.562 9.148 1 90.75 568 GLU A CA 1
ATOM 4357 C C . GLU A 1 568 ? -29.312 19.047 9.18 1 90.75 568 GLU A C 1
ATOM 4359 O O . GLU A 1 568 ? -29.5 18.469 10.25 1 90.75 568 GLU A O 1
ATOM 4364 N N . GLU A 1 569 ? -29.234 18.469 8.039 1 90.88 569 GLU A N 1
ATOM 4365 C CA . GLU A 1 569 ? -29.375 17.016 7.953 1 90.88 569 GLU A CA 1
ATOM 4366 C C . GLU A 1 569 ? -28.25 16.312 8.695 1 90.88 569 GLU A C 1
ATOM 4368 O O . GLU A 1 569 ? -28.469 15.312 9.375 1 90.88 569 GLU A O 1
ATOM 4373 N N . HIS A 1 570 ? -27.094 16.812 8.547 1 92.69 570 HIS A N 1
ATOM 4374 C CA . HIS A 1 570 ? -25.953 16.219 9.234 1 92.69 570 HIS A CA 1
ATOM 4375 C C . HIS A 1 570 ? -26.047 16.438 10.734 1 92.69 570 HIS A C 1
ATOM 4377 O O . HIS A 1 570 ? -25.688 15.555 11.523 1 92.69 570 HIS A O 1
ATOM 4383 N N . ARG A 1 571 ? -26.422 17.656 11.055 1 93.69 571 ARG A N 1
ATOM 4384 C CA . ARG A 1 571 ? -26.625 17.953 12.477 1 93.69 571 ARG A CA 1
ATOM 4385 C C . ARG A 1 571 ? -27.625 17 13.102 1 93.69 571 ARG A C 1
ATOM 4387 O O . ARG A 1 571 ? -27.391 16.453 14.18 1 93.69 571 ARG A O 1
ATOM 4394 N N . ASP A 1 572 ? -28.75 16.734 12.438 1 94.75 572 ASP A N 1
ATOM 4395 C CA . ASP A 1 572 ? -29.781 15.805 12.891 1 94.75 572 ASP A CA 1
ATOM 4396 C C . ASP A 1 572 ? -29.25 14.375 12.961 1 94.75 572 ASP A C 1
ATOM 4398 O O . ASP A 1 572 ? -29.578 13.633 13.891 1 94.75 572 ASP A O 1
ATOM 4402 N N . TYR A 1 573 ? -28.5 14.07 11.984 1 95.94 573 TYR A N 1
ATOM 4403 C CA . TYR A 1 573 ? -27.891 12.742 11.938 1 95.94 573 TYR A CA 1
ATOM 4404 C C . TYR A 1 573 ? -27.031 12.492 13.164 1 95.94 573 TYR A C 1
ATOM 4406 O O . TYR A 1 573 ? -27.172 11.461 13.836 1 95.94 573 TYR A O 1
ATOM 4414 N N . LEU A 1 574 ? -26.141 13.398 13.492 1 97.12 574 LEU A N 1
ATOM 4415 C CA . LEU A 1 574 ? -25.25 13.25 14.633 1 97.12 574 LEU A CA 1
ATOM 4416 C C . LEU A 1 574 ? -26.047 13.125 15.93 1 97.12 574 LEU A C 1
ATOM 4418 O O . LEU A 1 574 ? -25.719 12.305 16.797 1 97.12 574 LEU A O 1
ATOM 4422 N N . THR A 1 575 ? -27.078 13.945 15.977 1 96.12 575 THR A N 1
ATOM 4423 C CA . THR A 1 575 ? -27.922 13.93 17.156 1 96.12 575 THR A CA 1
ATOM 4424 C C . THR A 1 575 ? -28.703 12.609 17.266 1 96.12 575 THR A C 1
ATOM 4426 O O . THR A 1 575 ? -28.719 11.977 18.312 1 96.12 575 THR A O 1
ATOM 4429 N N . ARG A 1 576 ? -29.234 12.203 16.203 1 97.38 576 ARG A N 1
ATOM 4430 C CA . ARG A 1 576 ? -30.062 11 16.172 1 97.38 576 ARG A CA 1
ATOM 4431 C C . ARG A 1 576 ? -29.234 9.758 16.469 1 97.38 576 ARG A C 1
ATOM 4433 O O . ARG A 1 576 ? -29.703 8.836 17.156 1 97.38 576 ARG A O 1
ATOM 4440 N N . GLU A 1 577 ? -28.062 9.711 15.969 1 97.12 577 GLU A N 1
ATOM 4441 C CA . GLU A 1 577 ? -27.219 8.523 16.125 1 97.12 577 GLU A CA 1
ATOM 4442 C C . GLU A 1 577 ? -26.609 8.477 17.516 1 97.12 577 GLU A C 1
ATOM 4444 O O . GLU A 1 577 ? -26.062 7.445 17.938 1 97.12 577 GLU A O 1
ATOM 4449 N N . GLY A 1 578 ? -26.625 9.57 18.234 1 96.38 578 GLY A N 1
ATOM 4450 C CA . GLY A 1 578 ? -26.25 9.555 19.641 1 96.38 578 GLY A CA 1
ATOM 4451 C C . GLY A 1 578 ? -24.781 9.898 19.859 1 96.38 578 GLY A C 1
ATOM 4452 O O . GLY A 1 578 ? -24.172 9.43 20.812 1 96.38 578 GLY A O 1
ATOM 4453 N N . PHE A 1 579 ? -24.156 10.656 18.969 1 97.31 579 PHE A N 1
ATOM 4454 C CA . PHE A 1 579 ? -22.781 11.117 19.188 1 97.31 579 PHE A CA 1
ATOM 4455 C C . PHE A 1 579 ? -22.734 12.133 20.312 1 97.31 579 PHE A C 1
ATOM 4457 O O . PHE A 1 579 ? -23.719 12.836 20.578 1 97.31 579 PHE A O 1
ATOM 4464 N N . VAL A 1 580 ? -21.609 12.18 20.922 1 95.75 580 VAL A N 1
ATOM 4465 C CA . VAL A 1 580 ? -21.453 13.078 22.062 1 95.75 580 VAL A CA 1
ATOM 4466 C C . VAL A 1 580 ? -21.391 14.523 21.578 1 95.75 580 VAL A C 1
ATOM 4468 O O . VAL A 1 580 ? -20.516 14.883 20.781 1 95.75 580 VAL A O 1
ATOM 4471 N N . ASP A 1 581 ? -22.328 15.32 22 1 95.88 581 ASP A N 1
ATOM 4472 C CA . ASP A 1 581 ? -22.344 16.766 21.781 1 95.88 581 ASP A CA 1
ATOM 4473 C C . ASP A 1 581 ? -21.75 17.5 22.969 1 95.88 581 ASP A C 1
ATOM 4475 O O . ASP A 1 581 ? -22.469 17.953 23.859 1 95.88 581 ASP A O 1
ATOM 4479 N N . THR A 1 582 ? -20.484 17.766 22.938 1 95.69 582 THR A N 1
ATOM 4480 C CA . THR A 1 582 ? -19.625 18.141 24.047 1 95.69 582 THR A CA 1
ATOM 4481 C C . THR A 1 582 ? -20.141 19.422 24.719 1 95.69 582 THR A C 1
ATOM 4483 O O . THR A 1 582 ? -20.062 19.578 25.938 1 95.69 582 THR A O 1
ATOM 4486 N N . TYR A 1 583 ? -20.672 20.406 23.922 1 95.25 583 TYR A N 1
ATOM 4487 C CA . TYR A 1 583 ? -20.984 21.703 24.469 1 95.25 583 TYR A CA 1
ATOM 4488 C C . TYR A 1 583 ? -22.453 22.047 24.281 1 95.25 583 TYR A C 1
ATOM 4490 O O . TYR A 1 583 ? -22.906 23.125 24.656 1 95.25 583 TYR A O 1
ATOM 4498 N N . GLY A 1 584 ? -23.266 21.188 23.656 1 93.56 584 GLY A N 1
ATOM 4499 C CA . GLY A 1 584 ? -24.625 21.5 23.297 1 93.56 584 GLY A CA 1
ATOM 4500 C C . GLY A 1 584 ? -24.734 22.344 22.031 1 93.56 584 GLY A C 1
ATOM 4501 O O . GLY A 1 584 ? -23.906 23.234 21.797 1 93.56 584 GLY A O 1
ATOM 4502 N N . GLY A 1 585 ? -25.75 22.062 21.219 1 92.06 585 GLY A N 1
ATOM 4503 C CA . GLY A 1 585 ? -25.922 22.766 19.969 1 92.06 585 GLY A CA 1
ATOM 4504 C C . GLY A 1 585 ? -24.766 22.562 19 1 92.06 585 GLY A C 1
ATOM 4505 O O . GLY A 1 585 ? -24.516 23.391 18.125 1 92.06 585 GLY A O 1
ATOM 4506 N N . TRP A 1 586 ? -23.922 21.578 19.359 1 94.19 586 TRP A N 1
ATOM 4507 C CA . TRP A 1 586 ? -22.734 21.203 18.609 1 94.19 586 TRP A CA 1
ATOM 4508 C C . TRP A 1 586 ? -21.703 22.328 18.625 1 94.19 586 TRP A C 1
ATOM 4510 O O . TRP A 1 586 ? -20.906 22.469 17.703 1 94.19 586 TRP A O 1
ATOM 4520 N N . GLY A 1 587 ? -21.906 23.156 19.656 1 90.75 587 GLY A N 1
ATOM 4521 C CA . GLY A 1 587 ? -20.953 24.25 19.844 1 90.75 587 GLY A CA 1
ATOM 4522 C C . GLY A 1 587 ? -21.156 25.391 18.859 1 90.75 587 GLY A C 1
ATOM 4523 O O . GLY A 1 587 ? -20.328 26.297 18.766 1 90.75 587 GLY A O 1
ATOM 4524 N N . LEU A 1 588 ? -22.234 25.328 18.094 1 88.88 588 LEU A N 1
ATOM 4525 C CA . LEU A 1 588 ? -22.547 26.359 17.109 1 88.88 588 LEU A CA 1
ATOM 4526 C C . LEU A 1 588 ? -23.484 27.391 17.703 1 88.88 588 LEU A C 1
ATOM 4528 O O . LEU A 1 588 ? -24.422 27.047 18.438 1 88.88 588 LEU A O 1
ATOM 4532 N N . ASP A 1 589 ? -23.25 28.703 17.578 1 78.81 589 ASP A N 1
ATOM 4533 C CA . ASP A 1 589 ? -24.141 29.766 18.047 1 78.81 589 ASP A CA 1
ATOM 4534 C C . ASP A 1 589 ? -25.203 30.094 17 1 78.81 589 ASP A C 1
ATOM 4536 O O . ASP A 1 589 ? -26.266 30.594 17.328 1 78.81 589 ASP A O 1
ATOM 4540 N N . GLY A 1 590 ? -24.984 29.703 15.797 1 75.69 590 GLY A N 1
ATOM 4541 C CA . GLY A 1 590 ? -25.891 30.047 14.719 1 75.69 590 GLY A CA 1
ATOM 4542 C C . GLY A 1 590 ? -26.328 28.859 13.883 1 75.69 590 GLY A C 1
ATOM 4543 O O . GLY A 1 590 ? -26.281 27.719 14.359 1 75.69 590 GLY A O 1
ATOM 4544 N N . ALA A 1 591 ? -26.953 29.219 12.773 1 76.44 591 ALA A N 1
ATOM 4545 C CA . ALA A 1 591 ? -27.516 28.203 11.883 1 76.44 591 ALA A CA 1
ATOM 4546 C C . ALA A 1 591 ? -26.406 27.422 11.172 1 76.44 591 ALA A C 1
ATOM 4548 O O . ALA A 1 591 ? -25.328 27.969 10.906 1 76.44 591 ALA A O 1
ATOM 4549 N N . ALA A 1 592 ? -26.688 26.141 11.102 1 75.06 592 ALA A N 1
ATOM 4550 C CA . ALA A 1 592 ? -25.859 25.281 10.266 1 75.06 592 ALA A CA 1
ATOM 4551 C C . ALA A 1 592 ? -26.078 25.578 8.789 1 75.06 592 ALA A C 1
ATOM 4553 O O . ALA A 1 592 ? -27.109 26.141 8.406 1 75.06 592 ALA A O 1
ATOM 4554 N N . GLY A 1 593 ? -25.062 25.266 8.047 1 76.81 593 GLY A N 1
ATOM 4555 C CA . GLY A 1 593 ? -25.266 25.297 6.609 1 76.81 593 GLY A CA 1
ATOM 4556 C C . GLY A 1 593 ? -24.438 26.359 5.914 1 76.81 593 GLY A C 1
ATOM 4557 O O . GLY A 1 593 ? -24.312 27.484 6.41 1 76.81 593 GLY A O 1
ATOM 4558 N N . GLY A 1 594 ? -23.562 26.031 5.066 1 72.88 594 GLY A N 1
ATOM 4559 C CA . GLY A 1 594 ? -22.734 26.891 4.211 1 72.88 594 GLY A CA 1
ATOM 4560 C C . GLY A 1 594 ? -23.219 26.922 2.771 1 72.88 594 GLY A C 1
ATOM 4561 O O . GLY A 1 594 ? -24.375 26.609 2.49 1 72.88 594 GLY A O 1
ATOM 4562 N N . ASP A 1 595 ? -22.562 27.562 1.997 1 76.31 595 ASP A N 1
ATOM 4563 C CA . ASP A 1 595 ? -22.906 27.703 0.585 1 76.31 595 ASP A CA 1
ATOM 4564 C C . ASP A 1 595 ? -22.391 26.516 -0.225 1 76.31 595 ASP A C 1
ATOM 4566 O O . ASP A 1 595 ? -22.516 26.484 -1.451 1 76.31 595 ASP A O 1
ATOM 4570 N N . VAL A 1 596 ? -21.891 25.547 0.549 1 76.75 596 VAL A N 1
ATOM 4571 C CA . VAL A 1 596 ? -21.297 24.406 -0.151 1 76.75 596 VAL A CA 1
ATOM 4572 C C . VAL A 1 596 ? -22.312 23.266 -0.222 1 76.75 596 VAL A C 1
ATOM 4574 O O . VAL A 1 596 ? -22.953 22.938 0.778 1 76.75 596 VAL A O 1
ATOM 4577 N N . LYS A 1 597 ? -22.5 22.656 -1.473 1 73.19 597 LYS A N 1
ATOM 4578 C CA . LYS A 1 597 ? -23.312 21.469 -1.655 1 73.19 597 LYS A CA 1
ATOM 4579 C C . LYS A 1 597 ? -22.5 20.203 -1.462 1 73.19 597 LYS A C 1
ATOM 4581 O O . LYS A 1 597 ? -21.719 19.812 -2.342 1 73.19 597 LYS A O 1
ATOM 4586 N N . TRP A 1 598 ? -22.656 19.562 -0.33 1 76.69 598 TRP A N 1
ATOM 4587 C CA . TRP A 1 598 ? -21.844 18.391 0.051 1 76.69 598 TRP A CA 1
ATOM 4588 C C . TRP A 1 598 ? -22.453 17.109 -0.513 1 76.69 598 TRP A C 1
ATOM 4590 O O . TRP A 1 598 ? -21.797 16.062 -0.494 1 76.69 598 TRP A O 1
ATOM 4600 N N . SER A 1 599 ? -23.547 16.891 -0.865 1 67 599 SER A N 1
ATOM 4601 C CA . SER A 1 599 ? -24.219 15.75 -1.479 1 67 599 SER A CA 1
ATOM 4602 C C . SER A 1 599 ? -25.125 16.188 -2.629 1 67 599 SER A C 1
ATOM 4604 O O . SER A 1 599 ? -25.609 17.328 -2.643 1 67 599 SER A O 1
ATOM 4606 N N . MET B 1 1 ? -48.281 12.164 -0.672 1 22.55 1 MET B N 1
ATOM 4607 C CA . MET B 1 1 ? -47.156 11.391 -0.121 1 22.55 1 MET B CA 1
ATOM 4608 C C . MET B 1 1 ? -46.781 10.258 -1.06 1 22.55 1 MET B C 1
ATOM 4610 O O . MET B 1 1 ? -47.562 9.328 -1.28 1 22.55 1 MET B O 1
ATOM 4614 N N . GLY B 1 2 ? -46.094 10.547 -2.135 1 26.88 2 GLY B N 1
ATOM 4615 C CA . GLY B 1 2 ? -46.188 9.938 -3.453 1 26.88 2 GLY B CA 1
ATOM 4616 C C . GLY B 1 2 ? -45.719 8.5 -3.479 1 26.88 2 GLY B C 1
ATOM 4617 O O . GLY B 1 2 ? -44.969 8.062 -2.584 1 26.88 2 GLY B O 1
ATOM 4618 N N . ASP B 1 3 ? -46.469 7.609 -4.16 1 30.3 3 ASP B N 1
ATOM 4619 C CA . ASP B 1 3 ? -46.219 6.188 -4.398 1 30.3 3 ASP B CA 1
ATOM 4620 C C . ASP B 1 3 ? -44.75 5.914 -4.711 1 30.3 3 ASP B C 1
ATOM 4622 O O . ASP B 1 3 ? -44.219 6.434 -5.695 1 30.3 3 ASP B O 1
ATOM 4626 N N . VAL B 1 4 ? -43.781 6 -3.744 1 37.56 4 VAL B N 1
ATOM 4627 C CA . VAL B 1 4 ? -42.438 5.438 -4.008 1 37.56 4 VAL B CA 1
ATOM 4628 C C . VAL B 1 4 ? -42.562 4.316 -5.035 1 37.56 4 VAL B C 1
ATOM 4630 O O . VAL B 1 4 ? -43.188 3.289 -4.777 1 37.56 4 VAL B O 1
ATOM 4633 N N . THR B 1 5 ? -42.75 4.559 -6.309 1 40.53 5 THR B N 1
ATOM 4634 C CA . THR B 1 5 ? -42.906 3.67 -7.453 1 40.53 5 THR B CA 1
ATOM 4635 C C . THR B 1 5 ? -42 2.455 -7.34 1 40.53 5 THR B C 1
ATOM 4637 O O . THR B 1 5 ? -40.781 2.6 -7.141 1 40.53 5 THR B O 1
ATOM 4640 N N . ALA B 1 6 ? -42.406 1.184 -6.98 1 53.38 6 ALA B N 1
ATOM 4641 C CA . ALA B 1 6 ? -42.062 -0.203 -6.668 1 53.38 6 ALA B CA 1
ATOM 4642 C C . ALA B 1 6 ? -40.969 -0.722 -7.598 1 53.38 6 ALA B C 1
ATOM 4644 O O . ALA B 1 6 ? -40.375 -1.769 -7.336 1 53.38 6 ALA B O 1
ATOM 4645 N N . ASP B 1 7 ? -40.406 -0.071 -8.68 1 84.62 7 ASP B N 1
ATOM 4646 C CA . ASP B 1 7 ? -39.625 -0.783 -9.672 1 84.62 7 ASP B CA 1
ATOM 4647 C C . ASP B 1 7 ? -38.25 -0.129 -9.852 1 84.62 7 ASP B C 1
ATOM 4649 O O . ASP B 1 7 ? -37.625 -0.244 -10.914 1 84.62 7 ASP B O 1
ATOM 4653 N N . LYS B 1 8 ? -37.812 0.732 -8.93 1 96.25 8 LYS B N 1
ATOM 4654 C CA . LYS B 1 8 ? -36.5 1.388 -9.07 1 96.25 8 LYS B CA 1
ATOM 4655 C C . LYS B 1 8 ? -35.594 1.042 -7.906 1 96.25 8 LYS B C 1
ATOM 4657 O O . LYS B 1 8 ? -36.062 0.752 -6.805 1 96.25 8 LYS B O 1
ATOM 4662 N N . ILE B 1 9 ? -34.312 1.072 -8.078 1 97.44 9 ILE B N 1
ATOM 4663 C CA . ILE B 1 9 ? -33.281 0.876 -7.082 1 97.44 9 ILE B CA 1
ATOM 4664 C C . ILE B 1 9 ? -32.156 1.891 -7.309 1 97.44 9 ILE B C 1
ATOM 4666 O O . ILE B 1 9 ? -32.062 2.496 -8.383 1 97.44 9 ILE B O 1
ATOM 4670 N N . SER B 1 10 ? -31.359 2.17 -6.25 1 98 10 SER B N 1
ATOM 4671 C CA . SER B 1 10 ? -30.234 3.078 -6.434 1 98 10 SER B CA 1
ATOM 4672 C C . SER B 1 10 ? -29.188 2.486 -7.383 1 98 10 SER B C 1
ATOM 4674 O O . SER B 1 10 ? -29.109 1.267 -7.535 1 98 10 SER B O 1
ATOM 4676 N N . LEU B 1 11 ? -28.422 3.326 -8.07 1 98.56 11 LEU B N 1
ATOM 4677 C CA . LEU B 1 11 ? -27.359 2.854 -8.945 1 98.56 11 LEU B CA 1
ATOM 4678 C C . LEU B 1 11 ? -26.344 2.012 -8.156 1 98.56 11 LEU B C 1
ATOM 4680 O O . LEU B 1 11 ? -25.797 1.04 -8.688 1 98.56 11 LEU B O 1
ATOM 4684 N N . GLY B 1 12 ? -26.047 2.457 -6.887 1 98.44 12 GLY B N 1
ATOM 4685 C CA . GLY B 1 12 ? -25.188 1.644 -6.039 1 98.44 12 GLY B CA 1
ATOM 4686 C C . GLY B 1 12 ? -25.703 0.23 -5.852 1 98.44 12 GLY B C 1
ATOM 4687 O O . GLY B 1 12 ? -24.953 -0.736 -5.992 1 98.44 12 GLY B O 1
ATOM 4688 N N . GLN B 1 13 ? -26.953 0.131 -5.516 1 98.31 13 GLN B N 1
ATOM 4689 C CA . GLN B 1 13 ? -27.562 -1.186 -5.34 1 98.31 13 GLN B CA 1
ATOM 4690 C C . GLN B 1 13 ? -27.547 -1.975 -6.645 1 98.31 13 GLN B C 1
ATOM 4692 O O . GLN B 1 13 ? -27.344 -3.189 -6.641 1 98.31 13 GLN B O 1
ATOM 4697 N N . TYR B 1 14 ? -27.844 -1.294 -7.777 1 98.56 14 TYR B N 1
ATOM 4698 C CA . TYR B 1 14 ? -27.781 -1.927 -9.086 1 98.56 14 TYR B CA 1
ATOM 4699 C C . TYR B 1 14 ? -26.406 -2.568 -9.312 1 98.56 14 TYR B C 1
ATOM 4701 O O . TYR B 1 14 ? -26.328 -3.742 -9.68 1 98.56 14 TYR B O 1
ATOM 4709 N N . MET B 1 15 ? -25.328 -1.817 -9.102 1 98.75 15 MET B N 1
ATOM 4710 C CA . MET B 1 15 ? -23.969 -2.281 -9.312 1 98.75 15 MET B CA 1
ATOM 4711 C C . MET B 1 15 ? -23.672 -3.506 -8.453 1 98.75 15 MET B C 1
ATOM 4713 O O . MET B 1 15 ? -23.172 -4.516 -8.953 1 98.75 15 MET B O 1
ATOM 4717 N N . TRP B 1 16 ? -24.047 -3.438 -7.164 1 98.88 16 TRP B N 1
ATOM 4718 C CA . TRP B 1 16 ? -23.766 -4.543 -6.258 1 98.88 16 TRP B CA 1
ATOM 4719 C C . TRP B 1 16 ? -24.562 -5.781 -6.641 1 98.88 16 TRP B C 1
ATOM 4721 O O . TRP B 1 16 ? -24.062 -6.902 -6.578 1 98.88 16 TRP B O 1
ATOM 4731 N N . THR B 1 17 ? -25.812 -5.562 -6.996 1 98.62 17 THR B N 1
ATOM 4732 C CA . THR B 1 17 ? -26.656 -6.676 -7.426 1 98.62 17 THR B CA 1
ATOM 4733 C C . THR B 1 17 ? -26.078 -7.328 -8.68 1 98.62 17 THR B C 1
ATOM 4735 O O . THR B 1 17 ? -26.078 -8.555 -8.797 1 98.62 17 THR B O 1
ATOM 4738 N N . ARG B 1 18 ? -25.625 -6.531 -9.625 1 98.44 18 ARG B N 1
ATOM 4739 C CA . ARG B 1 18 ? -25 -7.051 -10.844 1 98.44 18 ARG B CA 1
ATOM 4740 C C . ARG B 1 18 ? -23.797 -7.93 -10.523 1 98.44 18 ARG B C 1
ATOM 4742 O O . ARG B 1 18 ? -23.656 -9.016 -11.094 1 98.44 18 ARG B O 1
ATOM 4749 N N . LEU B 1 19 ? -22.969 -7.449 -9.633 1 98.75 19 LEU B N 1
ATOM 4750 C CA . LEU B 1 19 ? -21.781 -8.203 -9.242 1 98.75 19 LEU B CA 1
ATOM 4751 C C . LEU B 1 19 ? -22.172 -9.523 -8.57 1 98.75 19 LEU B C 1
ATOM 4753 O O . LEU B 1 19 ? -21.531 -10.547 -8.805 1 98.75 19 LEU B O 1
ATOM 4757 N N . HIS B 1 20 ? -23.234 -9.469 -7.758 1 98.75 20 HIS B N 1
ATOM 4758 C CA . HIS B 1 20 ? -23.734 -10.695 -7.145 1 98.75 20 HIS B CA 1
ATOM 4759 C C . HIS B 1 20 ? -24.281 -11.648 -8.195 1 98.75 20 HIS B C 1
ATOM 4761 O O . HIS B 1 20 ? -24.094 -12.867 -8.094 1 98.75 20 HIS B O 1
ATOM 4767 N N . GLN B 1 21 ? -24.922 -11.094 -9.211 1 98.44 21 GLN B N 1
ATOM 4768 C CA . GLN B 1 21 ? -25.547 -11.891 -10.258 1 98.44 21 GLN B CA 1
ATOM 4769 C C . GLN B 1 21 ? -24.5 -12.656 -11.062 1 98.44 21 GLN B C 1
ATOM 4771 O O . GLN B 1 21 ? -24.797 -13.734 -11.602 1 98.44 21 GLN B O 1
ATOM 4776 N N . ILE B 1 22 ? -23.297 -12.18 -11.086 1 98.12 22 ILE B N 1
ATOM 4777 C CA . ILE B 1 22 ? -22.281 -12.867 -11.875 1 98.12 22 ILE B CA 1
ATOM 4778 C C . ILE B 1 22 ? -21.531 -13.859 -10.984 1 98.12 22 ILE B C 1
ATOM 4780 O O . ILE B 1 22 ? -20.562 -14.492 -11.422 1 98.12 22 ILE B O 1
ATOM 4784 N N . GLY B 1 23 ? -21.891 -13.922 -9.719 1 97.69 23 GLY B N 1
ATOM 4785 C CA . GLY B 1 23 ? -21.406 -15.016 -8.891 1 97.69 23 GLY B CA 1
ATOM 4786 C C . GLY B 1 23 ? -20.578 -14.547 -7.715 1 97.69 23 GLY B C 1
ATOM 4787 O O . GLY B 1 23 ? -20.141 -15.352 -6.887 1 97.69 23 GLY B O 1
ATOM 4788 N N . ILE B 1 24 ? -20.359 -13.266 -7.562 1 98.69 24 ILE B N 1
ATOM 4789 C CA . ILE B 1 24 ? -19.609 -12.734 -6.43 1 98.69 24 ILE B CA 1
ATOM 4790 C C . ILE B 1 24 ? -20.484 -12.742 -5.18 1 98.69 24 ILE B C 1
ATOM 4792 O O . ILE B 1 24 ? -21.578 -12.172 -5.18 1 98.69 24 ILE B O 1
ATOM 4796 N N . ASN B 1 25 ? -20.031 -13.344 -4.164 1 98.69 25 ASN B N 1
ATOM 4797 C CA . ASN B 1 25 ? -20.797 -13.383 -2.928 1 98.69 25 ASN B CA 1
ATOM 4798 C C . ASN B 1 25 ? -20.141 -12.562 -1.827 1 98.69 25 ASN B C 1
ATOM 4800 O O . ASN B 1 25 ? -20.766 -12.258 -0.811 1 98.69 25 ASN B O 1
ATOM 4804 N N . THR B 1 26 ? -18.859 -12.211 -2.014 1 98.81 26 THR B N 1
ATOM 4805 C CA . THR B 1 26 ? -18.141 -11.43 -1.008 1 98.81 26 THR B CA 1
ATOM 4806 C C . THR B 1 26 ? -17.328 -10.32 -1.66 1 98.81 26 THR B C 1
ATOM 4808 O O . THR B 1 26 ? -16.578 -10.57 -2.604 1 98.81 26 THR B O 1
ATOM 4811 N N . ILE B 1 27 ? -17.531 -9.148 -1.18 1 98.75 27 ILE B N 1
ATOM 4812 C CA . ILE B 1 27 ? -16.75 -7.969 -1.56 1 98.75 27 ILE B CA 1
ATOM 4813 C C . ILE B 1 27 ? -15.68 -7.699 -0.51 1 98.75 27 ILE B C 1
ATOM 4815 O O . ILE B 1 27 ? -15.93 -7.836 0.69 1 98.75 27 ILE B O 1
ATOM 4819 N N . PHE B 1 28 ? -14.445 -7.402 -0.938 1 98.88 28 PHE B N 1
ATOM 4820 C CA . PHE B 1 28 ? -13.367 -6.984 -0.043 1 98.88 28 PHE B CA 1
ATOM 4821 C C . PHE B 1 28 ? -13.148 -5.48 -0.127 1 98.88 28 PHE B C 1
ATOM 4823 O O . PHE B 1 28 ? -13.523 -4.848 -1.116 1 98.88 28 PHE B O 1
ATOM 4830 N N . GLY B 1 29 ? -12.609 -4.898 0.864 1 98.38 29 GLY B N 1
ATOM 4831 C CA . GLY B 1 29 ? -12.359 -3.469 0.746 1 98.38 29 GLY B CA 1
ATOM 4832 C C . GLY B 1 29 ? -12.086 -2.799 2.08 1 98.38 29 GLY B C 1
ATOM 4833 O O . GLY B 1 29 ? -11.875 -3.477 3.088 1 98.38 29 GLY B O 1
ATOM 4834 N N . VAL B 1 30 ? -11.891 -1.501 2.061 1 98.25 30 VAL B N 1
ATOM 4835 C CA . VAL B 1 30 ? -11.727 -0.601 3.197 1 98.25 30 VAL B CA 1
ATOM 4836 C C . VAL B 1 30 ? -12.727 0.552 3.088 1 98.25 30 VAL B C 1
ATOM 4838 O O . VAL B 1 30 ? -12.812 1.211 2.049 1 98.25 30 VAL B O 1
ATOM 4841 N N . PRO B 1 31 ? -13.523 0.751 4.148 1 97.88 31 PRO B N 1
ATOM 4842 C CA . PRO B 1 31 ? -14.445 1.887 4.094 1 97.88 31 PRO B CA 1
ATOM 4843 C C . PRO B 1 31 ? -13.727 3.234 4.145 1 97.88 31 PRO B C 1
ATOM 4845 O O . PRO B 1 31 ? -12.695 3.363 4.797 1 97.88 31 PRO B O 1
ATOM 4848 N N . GLY B 1 32 ? -14.227 4.18 3.443 1 96.56 32 GLY B N 1
ATOM 4849 C CA . GLY B 1 32 ? -13.758 5.559 3.447 1 96.56 32 GLY B CA 1
ATOM 4850 C C . GLY B 1 32 ? -14.844 6.555 3.082 1 96.56 32 GLY B C 1
ATOM 4851 O O . GLY B 1 32 ? -15.914 6.168 2.613 1 96.56 32 GLY B O 1
ATOM 4852 N N . ASP B 1 33 ? -14.617 7.781 3.303 1 94.56 33 ASP B N 1
ATOM 4853 C CA . ASP B 1 33 ? -15.625 8.836 3.271 1 94.56 33 ASP B CA 1
ATOM 4854 C C . ASP B 1 33 ? -16.312 8.898 1.908 1 94.56 33 ASP B C 1
ATOM 4856 O O . ASP B 1 33 ? -17.5 9.219 1.819 1 94.56 33 ASP B O 1
ATOM 4860 N N . PHE B 1 34 ? -15.648 8.406 0.83 1 96.81 34 PHE B N 1
ATOM 4861 C CA . PHE B 1 34 ? -16.266 8.562 -0.485 1 96.81 34 PHE B CA 1
ATOM 4862 C C . PHE B 1 34 ? -16.859 7.246 -0.96 1 96.81 34 PHE B C 1
ATOM 4864 O O . PHE B 1 34 ? -17.156 7.082 -2.146 1 96.81 34 PHE B O 1
ATOM 4871 N N . ASN B 1 35 ? -16.953 6.309 -0.098 1 97.56 35 ASN B N 1
ATOM 4872 C CA . ASN B 1 35 ? -17.641 5.094 -0.534 1 97.56 35 ASN B CA 1
ATOM 4873 C C . ASN B 1 35 ? -18.672 4.633 0.483 1 97.56 35 ASN B C 1
ATOM 4875 O O . ASN B 1 35 ? -19.453 3.713 0.214 1 97.56 35 ASN B O 1
ATOM 4879 N N . LEU B 1 36 ? -18.859 5.281 1.646 1 96.88 36 LEU B N 1
ATOM 4880 C CA . LEU B 1 36 ? -19.672 4.801 2.752 1 96.88 36 LEU B CA 1
ATOM 4881 C C . LEU B 1 36 ? -21.141 4.66 2.324 1 96.88 36 LEU B C 1
ATOM 4883 O O . LEU B 1 36 ? -21.781 3.646 2.613 1 96.88 36 LEU B O 1
ATOM 4887 N N . GLN B 1 37 ? -21.641 5.602 1.579 1 94.38 37 GLN B N 1
ATOM 4888 C CA . GLN B 1 37 ? -23.047 5.637 1.237 1 94.38 37 GLN B CA 1
ATOM 4889 C C . GLN B 1 37 ? -23.453 4.418 0.403 1 94.38 37 GLN B C 1
ATOM 4891 O O . GLN B 1 37 ? -24.5 3.812 0.636 1 94.38 37 GLN B O 1
ATOM 4896 N N . PHE B 1 38 ? -22.578 4.094 -0.55 1 95.94 38 PHE B N 1
ATOM 4897 C CA . PHE B 1 38 ? -23.016 2.977 -1.38 1 95.94 38 PHE B CA 1
ATOM 4898 C C . PHE B 1 38 ? -22.547 1.65 -0.798 1 95.94 38 PHE B C 1
ATOM 4900 O O . PHE B 1 38 ? -22.953 0.582 -1.261 1 95.94 38 PHE B O 1
ATOM 4907 N N . LEU B 1 39 ? -21.688 1.651 0.245 1 98.31 39 LEU B N 1
ATOM 4908 C CA . LEU B 1 39 ? -21.438 0.427 0.999 1 98.31 39 LEU B CA 1
ATOM 4909 C C . LEU B 1 39 ? -22.719 -0.059 1.681 1 98.31 39 LEU B C 1
ATOM 4911 O O . LEU B 1 39 ? -22.938 -1.266 1.802 1 98.31 39 LEU B O 1
ATOM 4915 N N . ASP B 1 40 ? -23.609 0.893 2.117 1 97.19 40 ASP B N 1
ATOM 4916 C CA . ASP B 1 40 ? -24.891 0.531 2.715 1 97.19 40 ASP B CA 1
ATOM 4917 C C . ASP B 1 40 ? -25.688 -0.384 1.789 1 97.19 40 ASP B C 1
ATOM 4919 O O . ASP B 1 40 ? -26.344 -1.317 2.25 1 97.19 40 ASP B O 1
ATOM 4923 N N . SER B 1 41 ? -25.594 -0.075 0.535 1 97 41 SER B N 1
ATOM 4924 C CA . SER B 1 41 ? -26.422 -0.767 -0.447 1 97 41 SER B CA 1
ATOM 4925 C C . SER B 1 41 ? -26.016 -2.23 -0.581 1 97 41 SER B C 1
ATOM 4927 O O . SER B 1 41 ? -26.781 -3.049 -1.092 1 97 41 SER B O 1
ATOM 4929 N N . ILE B 1 42 ? -24.781 -2.598 -0.144 1 98.12 42 ILE B N 1
ATOM 4930 C CA . ILE B 1 42 ? -24.359 -3.992 -0.158 1 98.12 42 ILE B CA 1
ATOM 4931 C C . ILE B 1 42 ? -25.312 -4.832 0.694 1 98.12 42 ILE B C 1
ATOM 4933 O O . ILE B 1 42 ? -25.672 -5.949 0.316 1 98.12 42 ILE B O 1
ATOM 4937 N N . TYR B 1 43 ? -25.797 -4.273 1.8 1 96.69 43 TYR B N 1
ATOM 4938 C CA . TYR B 1 43 ? -26.625 -4.996 2.764 1 96.69 43 TYR B CA 1
ATOM 4939 C C . TYR B 1 43 ? -28.047 -5.125 2.268 1 96.69 43 TYR B C 1
ATOM 4941 O O . TYR B 1 43 ? -28.859 -5.859 2.852 1 96.69 43 TYR B O 1
ATOM 4949 N N . HIS B 1 44 ? -28.359 -4.43 1.163 1 96.44 44 HIS B N 1
ATOM 4950 C CA . HIS B 1 44 ? -29.672 -4.555 0.54 1 96.44 44 HIS B CA 1
ATOM 4951 C C . HIS B 1 44 ? -29.672 -5.664 -0.508 1 96.44 44 HIS B C 1
ATOM 4953 O O . HIS B 1 44 ? -30.719 -5.969 -1.089 1 96.44 44 HIS B O 1
ATOM 4959 N N . VAL B 1 45 ? -28.594 -6.281 -0.725 1 98.12 45 VAL B N 1
ATOM 4960 C CA . VAL B 1 45 ? -28.469 -7.387 -1.671 1 98.12 45 VAL B CA 1
ATOM 4961 C C . VAL B 1 45 ? -28.344 -8.703 -0.912 1 98.12 45 VAL B C 1
ATOM 4963 O O . VAL B 1 45 ? -27.25 -9.078 -0.496 1 98.12 45 VAL B O 1
ATOM 4966 N N . PRO B 1 46 ? -29.438 -9.43 -0.813 1 97.56 46 PRO B N 1
ATOM 4967 C CA . PRO B 1 46 ? -29.375 -10.695 -0.07 1 97.56 46 PRO B CA 1
ATOM 4968 C C . PRO B 1 46 ? -28.281 -11.633 -0.598 1 97.56 46 PRO B C 1
ATOM 4970 O O . PRO B 1 46 ? -28.234 -11.898 -1.802 1 97.56 46 PRO B O 1
ATOM 4973 N N . GLY B 1 47 ? -27.469 -12.102 0.293 1 97.5 47 GLY B N 1
ATOM 4974 C CA . GLY B 1 47 ? -26.438 -13.07 -0.062 1 97.5 47 GLY B CA 1
ATOM 4975 C C . GLY B 1 47 ? -25.094 -12.43 -0.367 1 97.5 47 GLY B C 1
ATOM 4976 O O . GLY B 1 47 ? -24.094 -13.133 -0.522 1 97.5 47 GLY B O 1
ATOM 4977 N N . LEU B 1 48 ? -25.078 -11.148 -0.503 1 98.31 48 LEU B N 1
ATOM 4978 C CA . LEU B 1 48 ? -23.828 -10.438 -0.738 1 98.31 48 LEU B CA 1
ATOM 4979 C C . LEU B 1 48 ? -23.203 -9.961 0.578 1 98.31 48 LEU B C 1
ATOM 4981 O O . LEU B 1 48 ? -23.906 -9.438 1.442 1 98.31 48 LEU B O 1
ATOM 4985 N N . ASN B 1 49 ? -21.891 -10.195 0.756 1 98.25 49 ASN B N 1
ATOM 4986 C CA . ASN B 1 49 ? -21.188 -9.867 1.995 1 98.25 49 ASN B CA 1
ATOM 4987 C C . ASN B 1 49 ? -20.047 -8.883 1.752 1 98.25 49 ASN B C 1
ATOM 4989 O O . ASN B 1 49 ? -19.531 -8.789 0.638 1 98.25 49 ASN B O 1
ATOM 4993 N N . LEU B 1 50 ? -19.75 -8.156 2.779 1 98.31 50 LEU B N 1
ATOM 4994 C CA . LEU B 1 50 ? -18.594 -7.27 2.762 1 98.31 50 LEU B CA 1
ATOM 4995 C C . LEU B 1 50 ? -17.594 -7.672 3.83 1 98.31 50 LEU B C 1
ATOM 4997 O O . LEU B 1 50 ? -17.938 -7.754 5.012 1 98.31 50 LEU B O 1
ATOM 5001 N N . THR B 1 51 ? -16.391 -8.023 3.43 1 98.31 51 THR B N 1
ATOM 5002 C CA . THR B 1 51 ? -15.258 -8.25 4.324 1 98.31 51 THR B CA 1
ATOM 5003 C C . THR B 1 51 ? -14.297 -7.07 4.281 1 98.31 51 THR B C 1
ATOM 5005 O O . THR B 1 51 ? -13.648 -6.832 3.262 1 98.31 51 THR B O 1
ATOM 5008 N N . CYS B 1 52 ? -14.164 -6.371 5.363 1 98.31 52 CYS B N 1
ATOM 5009 C CA . CYS B 1 52 ? -13.289 -5.207 5.426 1 98.31 52 CYS B CA 1
ATOM 5010 C C . CYS B 1 52 ? -11.875 -5.613 5.809 1 98.31 52 CYS B C 1
ATOM 5012 O O . CYS B 1 52 ? -11.664 -6.301 6.809 1 98.31 52 CYS B O 1
ATOM 5014 N N . ASN B 1 53 ? -10.961 -5.242 4.996 1 98.56 53 ASN B N 1
ATOM 5015 C CA . ASN B 1 53 ? -9.539 -5.516 5.215 1 98.56 53 ASN B CA 1
ATOM 5016 C C . ASN B 1 53 ? -8.867 -4.398 6.008 1 98.56 53 ASN B C 1
ATOM 5018 O O . ASN B 1 53 ? -9.477 -3.35 6.242 1 98.56 53 ASN B O 1
ATOM 5022 N N . GLN B 1 54 ? -7.621 -4.66 6.438 1 97.69 54 GLN B N 1
ATOM 5023 C CA . GLN B 1 54 ? -6.945 -3.686 7.289 1 97.69 54 GLN B CA 1
ATOM 5024 C C . GLN B 1 54 ? -6.059 -2.754 6.469 1 97.69 54 GLN B C 1
ATOM 5026 O O . GLN B 1 54 ? -5.289 -1.97 7.023 1 97.69 54 GLN B O 1
ATOM 5031 N N . ASN B 1 55 ? -6.059 -2.803 5.176 1 97.5 55 ASN B N 1
ATOM 5032 C CA . ASN B 1 55 ? -5.629 -1.797 4.211 1 97.5 55 ASN B CA 1
ATOM 5033 C C . ASN B 1 55 ? -5.973 -2.209 2.783 1 97.5 55 ASN B C 1
ATOM 5035 O O . ASN B 1 55 ? -6.387 -3.344 2.541 1 97.5 55 ASN B O 1
ATOM 5039 N N . GLU B 1 56 ? -5.875 -1.344 1.858 1 98.69 56 GLU B N 1
ATOM 5040 C CA . GLU B 1 56 ? -6.398 -1.53 0.509 1 98.69 56 GLU B CA 1
ATOM 5041 C C . GLU B 1 56 ? -5.516 -2.473 -0.302 1 98.69 56 GLU B C 1
ATOM 5043 O O . GLU B 1 56 ? -6.004 -3.203 -1.167 1 98.69 56 GLU B O 1
ATOM 5048 N N . LEU B 1 57 ? -4.148 -2.502 -0.037 1 98.75 57 LEU B N 1
ATOM 5049 C CA . LEU B 1 57 ? -3.281 -3.471 -0.697 1 98.75 57 LEU B CA 1
ATOM 5050 C C . LEU B 1 57 ? -3.703 -4.898 -0.36 1 98.75 57 LEU B C 1
ATOM 5052 O O . LEU B 1 57 ? -3.809 -5.746 -1.249 1 98.75 57 LEU B O 1
ATOM 5056 N N . ASN B 1 58 ? -3.959 -5.168 0.935 1 98.81 58 ASN B N 1
ATOM 5057 C CA . ASN B 1 58 ? -4.43 -6.477 1.387 1 98.81 58 ASN B CA 1
ATOM 5058 C C . ASN B 1 58 ? -5.777 -6.832 0.771 1 98.81 58 ASN B C 1
ATOM 5060 O O . ASN B 1 58 ? -6.023 -7.988 0.428 1 98.81 58 ASN B O 1
ATOM 5064 N N . ALA B 1 59 ? -6.652 -5.805 0.625 1 98.94 59 ALA B N 1
ATOM 5065 C CA . ALA B 1 59 ? -7.941 -6.035 -0.018 1 98.94 59 ALA B CA 1
ATOM 5066 C C . ALA B 1 59 ? -7.762 -6.488 -1.464 1 98.94 59 ALA B C 1
ATOM 5068 O O . ALA B 1 59 ? -8.461 -7.391 -1.931 1 98.94 59 ALA B O 1
ATOM 5069 N N . ALA B 1 60 ? -6.879 -5.844 -2.164 1 98.94 60 ALA B N 1
ATOM 5070 C CA . ALA B 1 60 ? -6.609 -6.207 -3.553 1 98.94 60 ALA B CA 1
ATOM 5071 C C . ALA B 1 60 ? -6.078 -7.633 -3.656 1 98.94 60 ALA B C 1
ATOM 5073 O O . ALA B 1 60 ? -6.48 -8.391 -4.543 1 98.94 60 ALA B O 1
ATOM 5074 N N . TYR B 1 61 ? -5.172 -8.039 -2.75 1 98.94 61 TYR B N 1
ATOM 5075 C CA . TYR B 1 61 ? -4.637 -9.398 -2.73 1 98.94 61 TYR B CA 1
ATOM 5076 C C . TYR B 1 61 ? -5.727 -10.406 -2.404 1 98.94 61 TYR B C 1
ATOM 5078 O O . TYR B 1 61 ? -5.766 -11.492 -2.986 1 98.94 61 TYR B O 1
ATOM 5086 N N . ALA B 1 62 ? -6.609 -10.023 -1.459 1 98.94 62 ALA B N 1
ATOM 5087 C CA . ALA B 1 62 ? -7.715 -10.914 -1.109 1 98.94 62 ALA B CA 1
ATOM 5088 C C . ALA B 1 62 ? -8.648 -11.125 -2.301 1 98.94 62 ALA B C 1
ATOM 5090 O O . ALA B 1 62 ? -9.07 -12.25 -2.572 1 98.94 62 ALA B O 1
ATOM 5091 N N . ALA B 1 63 ? -8.945 -10.031 -3.021 1 98.94 63 ALA B N 1
ATOM 5092 C CA . ALA B 1 63 ? -9.789 -10.133 -4.211 1 98.94 63 ALA B CA 1
ATOM 5093 C C . ALA B 1 63 ? -9.148 -11.031 -5.262 1 98.94 63 ALA B C 1
ATOM 5095 O O . ALA B 1 63 ? -9.828 -11.828 -5.918 1 98.94 63 ALA B O 1
ATOM 5096 N N . ASP B 1 64 ? -7.871 -10.93 -5.414 1 98.88 64 ASP B N 1
ATOM 5097 C CA . ASP B 1 64 ? -7.109 -11.773 -6.328 1 98.88 64 ASP B CA 1
ATOM 5098 C C . ASP B 1 64 ? -7.234 -13.25 -5.949 1 98.88 64 ASP B C 1
ATOM 5100 O O . ASP B 1 64 ? -7.645 -14.078 -6.77 1 98.88 64 ASP B O 1
ATOM 5104 N N . GLY B 1 65 ? -6.941 -13.57 -4.676 1 98.81 65 GLY B N 1
ATOM 5105 C CA . GLY B 1 65 ? -7.07 -14.938 -4.203 1 98.81 65 GLY B CA 1
ATOM 5106 C C . GLY B 1 65 ? -8.469 -15.492 -4.363 1 98.81 65 GLY B C 1
ATOM 5107 O O . GLY B 1 65 ? -8.641 -16.641 -4.781 1 98.81 65 GLY B O 1
ATOM 5108 N N . TYR B 1 66 ? -9.453 -14.664 -4.066 1 98.88 66 TYR B N 1
ATOM 5109 C CA . TYR B 1 66 ? -10.852 -15.039 -4.199 1 98.88 66 TYR B CA 1
ATOM 5110 C C . TYR B 1 66 ? -11.172 -15.438 -5.633 1 98.88 66 TYR B C 1
ATOM 5112 O O . TYR B 1 66 ? -11.789 -16.484 -5.875 1 98.88 66 TYR B O 1
ATOM 5120 N N . ALA B 1 67 ? -10.734 -14.656 -6.559 1 98.81 67 ALA B N 1
ATOM 5121 C CA . ALA B 1 67 ? -11.039 -14.852 -7.977 1 98.81 67 ALA B CA 1
ATOM 5122 C C . ALA B 1 67 ? -10.445 -16.156 -8.492 1 98.81 67 ALA B C 1
ATOM 5124 O O . ALA B 1 67 ? -11.086 -16.875 -9.266 1 98.81 67 ALA B O 1
ATOM 5125 N N . ARG B 1 68 ? -9.242 -16.5 -8.086 1 98.19 68 ARG B N 1
ATOM 5126 C CA . ARG B 1 68 ? -8.523 -17.672 -8.578 1 98.19 68 ARG B CA 1
ATOM 5127 C C . ARG B 1 68 ? -9.227 -18.953 -8.156 1 98.19 68 ARG B C 1
ATOM 5129 O O . ARG B 1 68 ? -9.148 -19.969 -8.852 1 98.19 68 ARG B O 1
ATOM 5136 N N . VAL B 1 69 ? -9.906 -18.875 -7.066 1 97.56 69 VAL B N 1
ATOM 5137 C CA . VAL B 1 69 ? -10.523 -20.078 -6.52 1 97.56 69 VAL B CA 1
ATOM 5138 C C . VAL B 1 69 ? -12 -20.125 -6.918 1 97.56 69 VAL B C 1
ATOM 5140 O O . VAL B 1 69 ? -12.5 -21.172 -7.355 1 97.56 69 VAL B O 1
ATOM 5143 N N . LYS B 1 70 ? -12.68 -18.984 -6.848 1 95.81 70 LYS B N 1
ATOM 5144 C CA . LYS B 1 70 ? -14.125 -18.906 -7.055 1 95.81 70 LYS B CA 1
ATOM 5145 C C . LYS B 1 70 ? -14.484 -19.109 -8.523 1 95.81 70 LYS B C 1
ATOM 5147 O O . LYS B 1 70 ? -15.57 -19.594 -8.844 1 95.81 70 LYS B O 1
ATOM 5152 N N . GLY B 1 71 ? -13.539 -18.625 -9.406 1 93.12 71 GLY B N 1
ATOM 5153 C CA . GLY B 1 71 ? -13.789 -18.766 -10.828 1 93.12 71 GLY B CA 1
ATOM 5154 C C . GLY B 1 71 ? -14.547 -17.578 -11.414 1 93.12 71 GLY B C 1
ATOM 5155 O O . GLY B 1 71 ? -14.789 -17.531 -12.625 1 93.12 71 GLY B O 1
ATOM 5156 N N . VAL B 1 72 ? -14.969 -16.719 -10.617 1 97.12 72 VAL B N 1
ATOM 5157 C CA . VAL B 1 72 ? -15.531 -15.43 -11.023 1 97.12 72 VAL B CA 1
ATOM 5158 C C . VAL B 1 72 ? -14.641 -14.297 -10.516 1 97.12 72 VAL B C 1
ATOM 5160 O O . VAL B 1 72 ? -13.719 -14.523 -9.719 1 97.12 72 VAL B O 1
ATOM 5163 N N . PRO B 1 73 ? -14.898 -13.07 -11.008 1 98.69 73 PRO B N 1
ATOM 5164 C CA . PRO B 1 73 ? -14.023 -11.977 -10.578 1 98.69 73 PRO B CA 1
ATOM 5165 C C . PRO B 1 73 ? -14.062 -11.742 -9.07 1 98.69 73 PRO B C 1
ATOM 5167 O O . PRO B 1 73 ? -15.117 -11.891 -8.445 1 98.69 73 PRO B O 1
ATOM 5170 N N . GLY B 1 74 ? -12.867 -11.484 -8.492 1 98.88 74 GLY B N 1
ATOM 5171 C CA . GLY B 1 74 ? -12.891 -10.836 -7.188 1 98.88 74 GLY B CA 1
ATOM 5172 C C . GLY B 1 74 ? -13.305 -9.383 -7.254 1 98.88 74 GLY B C 1
ATOM 5173 O O . GLY B 1 74 ? -13.266 -8.766 -8.32 1 98.88 74 GLY B O 1
ATOM 5174 N N . CYS B 1 75 ? -13.75 -8.859 -6.164 1 98.94 75 CYS B N 1
ATOM 5175 C CA . CYS B 1 75 ? -14.148 -7.461 -6.121 1 98.94 75 CYS B CA 1
ATOM 5176 C C . CYS B 1 75 ? -13.562 -6.762 -4.898 1 98.94 75 CYS B C 1
ATOM 5178 O O . CYS B 1 75 ? -13.562 -7.32 -3.801 1 98.94 75 CYS B O 1
ATOM 5180 N N . LEU B 1 76 ? -12.945 -5.605 -5.117 1 98.69 76 LEU B N 1
ATOM 5181 C CA . LEU B 1 76 ? -12.57 -4.742 -4 1 98.69 76 LEU B CA 1
ATOM 5182 C C . LEU B 1 76 ? -13.156 -3.346 -4.176 1 98.69 76 LEU B C 1
ATOM 5184 O O . LEU B 1 76 ? -13.367 -2.893 -5.301 1 98.69 76 LEU B O 1
ATOM 5188 N N . VAL B 1 77 ? -13.469 -2.707 -3.057 1 98.88 77 VAL B N 1
ATOM 5189 C CA . VAL B 1 77 ? -14.023 -1.357 -3.033 1 98.88 77 VAL B CA 1
ATOM 5190 C C . VAL B 1 77 ? -13.141 -0.448 -2.186 1 98.88 77 VAL B C 1
ATOM 5192 O O . VAL B 1 77 ? -12.672 -0.847 -1.116 1 98.88 77 VAL B O 1
ATOM 5195 N N . THR B 1 78 ? -12.797 0.723 -2.713 1 98.69 78 THR B N 1
ATOM 5196 C CA . THR B 1 78 ? -11.945 1.683 -2.018 1 98.69 78 THR B CA 1
ATOM 5197 C C . THR B 1 78 ? -12.516 3.094 -2.137 1 98.69 78 THR B C 1
ATOM 5199 O O . THR B 1 78 ? -13.398 3.346 -2.957 1 98.69 78 THR B O 1
ATOM 5202 N N . THR B 1 79 ? -12.078 3.969 -1.242 1 98.19 79 THR B N 1
ATOM 5203 C CA . THR B 1 79 ? -12.406 5.391 -1.306 1 98.19 79 THR B CA 1
ATOM 5204 C C . THR B 1 79 ? -11.516 6.105 -2.318 1 98.19 79 THR B C 1
ATOM 5206 O O . THR B 1 79 ? -10.547 5.531 -2.818 1 98.19 79 THR B O 1
ATOM 5209 N N . HIS B 1 80 ? -11.805 7.348 -2.607 1 97.88 80 HIS B N 1
ATOM 5210 C CA . HIS B 1 80 ? -11.172 8.188 -3.613 1 97.88 80 HIS B CA 1
ATOM 5211 C C . HIS B 1 80 ? -9.727 8.508 -3.234 1 97.88 80 HIS B C 1
ATOM 5213 O O . HIS B 1 80 ? -9.461 9.016 -2.146 1 97.88 80 HIS B O 1
ATOM 5219 N N . GLY B 1 81 ? -8.844 8.266 -4.215 1 97.81 81 GLY B N 1
ATOM 5220 C CA . GLY B 1 81 ? -7.469 8.727 -4.105 1 97.81 81 GLY B CA 1
ATOM 5221 C C . GLY B 1 81 ? -6.625 7.863 -3.184 1 97.81 81 GLY B C 1
ATOM 5222 O O . GLY B 1 81 ? -5.949 6.934 -3.635 1 97.81 81 GLY B O 1
ATOM 5223 N N . VAL B 1 82 ? -6.766 8.016 -1.88 1 98.06 82 VAL B N 1
ATOM 5224 C CA . VAL B 1 82 ? -5.898 7.41 -0.874 1 98.06 82 VAL B CA 1
ATOM 5225 C C . VAL B 1 82 ? -6.062 5.895 -0.887 1 98.06 82 VAL B C 1
ATOM 5227 O O . VAL B 1 82 ? -5.078 5.152 -0.868 1 98.06 82 VAL B O 1
ATOM 5230 N N . GLY B 1 83 ? -7.293 5.402 -0.97 1 98.06 83 GLY B N 1
ATOM 5231 C CA . GLY B 1 83 ? -7.531 3.971 -1.029 1 98.06 83 GLY B CA 1
ATOM 5232 C C . GLY B 1 83 ? -7.219 3.369 -2.387 1 98.06 83 GLY B C 1
ATOM 5233 O O . GLY B 1 83 ? -6.602 2.305 -2.473 1 98.06 83 GLY B O 1
ATOM 5234 N N . GLU B 1 84 ? -7.641 4.102 -3.416 1 97.62 84 GLU B N 1
ATOM 5235 C CA . GLU B 1 84 ? -7.445 3.676 -4.797 1 97.62 84 GLU B CA 1
ATOM 5236 C C . GLU B 1 84 ? -5.969 3.443 -5.102 1 97.62 84 GLU B C 1
ATOM 5238 O O . GLU B 1 84 ? -5.598 2.396 -5.637 1 97.62 84 GLU B O 1
ATOM 5243 N N . LEU B 1 85 ? -5.105 4.359 -4.699 1 98.56 85 LEU B N 1
ATOM 5244 C CA . LEU B 1 85 ? -3.674 4.281 -4.98 1 98.56 85 LEU B CA 1
ATOM 5245 C C . LEU B 1 85 ? -3.006 3.215 -4.117 1 98.56 85 LEU B C 1
ATOM 5247 O O . LEU B 1 85 ? -2.045 2.576 -4.551 1 98.56 85 LEU B O 1
ATOM 5251 N N . SER B 1 86 ? -3.508 2.979 -2.908 1 98.69 86 SER B N 1
ATOM 5252 C CA . SER B 1 86 ? -2.943 1.979 -2.008 1 98.69 86 SER B CA 1
ATOM 5253 C C . SER B 1 86 ? -3.176 0.566 -2.537 1 98.69 86 SER B C 1
ATOM 5255 O O . SER B 1 86 ? -2.467 -0.368 -2.156 1 98.69 86 SER B O 1
ATOM 5257 N N . ALA B 1 87 ? -4.152 0.406 -3.455 1 98.75 87 ALA B N 1
ATOM 5258 C CA . ALA B 1 87 ? -4.504 -0.91 -3.982 1 98.75 87 ALA B CA 1
ATOM 5259 C C . ALA B 1 87 ? -3.762 -1.193 -5.285 1 98.75 87 ALA B C 1
ATOM 5261 O O . ALA B 1 87 ? -3.803 -2.314 -5.801 1 98.75 87 ALA B O 1
ATOM 5262 N N . LEU B 1 88 ? -3.045 -0.264 -5.797 1 98.75 88 LEU B N 1
ATOM 5263 C CA . LEU B 1 88 ? -2.627 -0.275 -7.195 1 98.75 88 LEU B CA 1
ATOM 5264 C C . LEU B 1 88 ? -1.649 -1.415 -7.461 1 98.75 88 LEU B C 1
ATOM 5266 O O . LEU B 1 88 ? -1.673 -2.021 -8.531 1 98.75 88 LEU B O 1
ATOM 5270 N N . ASN B 1 89 ? -0.739 -1.686 -6.523 1 98.75 89 ASN B N 1
ATOM 5271 C CA . ASN B 1 89 ? 0.167 -2.816 -6.691 1 98.75 89 ASN B CA 1
ATOM 5272 C C . ASN B 1 89 ? -0.595 -4.129 -6.828 1 98.75 89 ASN B C 1
ATOM 5274 O O . ASN B 1 89 ? -0.247 -4.973 -7.656 1 98.75 89 ASN B O 1
ATOM 5278 N N . GLY B 1 90 ? -1.628 -4.34 -5.953 1 98.81 90 GLY B N 1
ATOM 5279 C CA . GLY B 1 90 ? -2.441 -5.539 -6.059 1 98.81 90 GLY B CA 1
ATOM 5280 C C . GLY B 1 90 ? -3.166 -5.652 -7.391 1 98.81 90 GLY B C 1
ATOM 5281 O O . GLY B 1 90 ? -3.268 -6.742 -7.953 1 98.81 90 GLY B O 1
ATOM 5282 N N . ILE B 1 91 ? -3.637 -4.508 -7.941 1 98.88 91 ILE B N 1
ATOM 5283 C CA . ILE B 1 91 ? -4.312 -4.477 -9.234 1 98.88 91 ILE B CA 1
ATOM 5284 C C . ILE B 1 91 ? -3.328 -4.84 -10.344 1 98.88 91 ILE B C 1
ATOM 5286 O O . ILE B 1 91 ? -3.65 -5.625 -11.234 1 98.88 91 ILE B O 1
ATOM 5290 N N . ALA B 1 92 ? -2.141 -4.258 -10.25 1 98.69 92 ALA B N 1
ATOM 5291 C CA . ALA B 1 92 ? -1.104 -4.574 -11.227 1 98.69 92 ALA B CA 1
ATOM 5292 C C . ALA B 1 92 ? -0.776 -6.062 -11.227 1 98.69 92 ALA B C 1
ATOM 5294 O O . ALA B 1 92 ? -0.524 -6.656 -12.273 1 98.69 92 ALA B O 1
ATOM 5295 N N . GLY B 1 93 ? -0.73 -6.664 -10.039 1 98.56 93 GLY B N 1
ATOM 5296 C CA . GLY B 1 93 ? -0.523 -8.102 -9.945 1 98.56 93 GLY B CA 1
ATOM 5297 C C . GLY B 1 93 ? -1.604 -8.906 -10.641 1 98.56 93 GLY B C 1
ATOM 5298 O O . GLY B 1 93 ? -1.307 -9.875 -11.344 1 98.56 93 GLY B O 1
ATOM 5299 N N . ALA B 1 94 ? -2.844 -8.484 -10.422 1 98.69 94 ALA B N 1
ATOM 5300 C CA . ALA B 1 94 ? -3.953 -9.156 -11.094 1 98.69 94 ALA B CA 1
ATOM 5301 C C . ALA B 1 94 ? -3.824 -9.039 -12.609 1 98.69 94 ALA B C 1
ATOM 5303 O O . ALA B 1 94 ? -4.148 -9.984 -13.336 1 98.69 94 ALA B O 1
ATOM 5304 N N . MET B 1 95 ? -3.381 -7.918 -13.055 1 98.44 95 MET B N 1
ATOM 5305 C CA . MET B 1 95 ? -3.191 -7.723 -14.492 1 98.44 95 MET B CA 1
ATOM 5306 C C . MET B 1 95 ? -2.082 -8.625 -15.016 1 98.44 95 MET B C 1
ATOM 5308 O O . MET B 1 95 ? -2.264 -9.32 -16.016 1 98.44 95 MET B O 1
ATOM 5312 N N . CYS B 1 96 ? -0.967 -8.625 -14.352 1 98 96 CYS B N 1
ATOM 5313 C CA . CYS B 1 96 ? 0.192 -9.422 -14.742 1 98 96 CYS B CA 1
ATOM 5314 C C . CYS B 1 96 ? -0.157 -10.906 -14.797 1 98 96 CYS B C 1
ATOM 5316 O O . CYS B 1 96 ? 0.243 -11.609 -15.727 1 98 96 CYS B O 1
ATOM 5318 N N . GLU B 1 97 ? -0.94 -11.352 -13.852 1 98.06 97 GLU B N 1
ATOM 5319 C CA . GLU B 1 97 ? -1.271 -12.766 -13.68 1 98.06 97 GLU B CA 1
ATOM 5320 C C . GLU B 1 97 ? -2.57 -13.117 -14.398 1 98.06 97 GLU B C 1
ATOM 5322 O O . GLU B 1 97 ? -3.008 -14.266 -14.375 1 98.06 97 GLU B O 1
ATOM 5327 N N . HIS B 1 98 ? -3.24 -12.203 -15.039 1 98 98 HIS B N 1
ATOM 5328 C CA . HIS B 1 98 ? -4.504 -12.375 -15.75 1 98 98 HIS B CA 1
ATOM 5329 C C . HIS B 1 98 ? -5.594 -12.891 -14.812 1 98 98 HIS B C 1
ATOM 5331 O O . HIS B 1 98 ? -6.277 -13.867 -15.125 1 98 98 HIS B O 1
ATOM 5337 N N . VAL B 1 99 ? -5.734 -12.211 -13.711 1 98.69 99 VAL B N 1
ATOM 5338 C CA . VAL B 1 99 ? -6.762 -12.555 -12.727 1 98.69 99 VAL B CA 1
ATOM 5339 C C . VAL B 1 99 ? -7.914 -11.562 -12.812 1 98.69 99 VAL B C 1
ATOM 5341 O O . VAL B 1 99 ? -7.691 -10.352 -12.875 1 98.69 99 VAL B O 1
ATOM 5344 N N . LYS B 1 100 ? -9.117 -12.023 -12.883 1 98.81 100 LYS B N 1
ATOM 5345 C CA . LYS B 1 100 ? -10.312 -11.195 -12.992 1 98.81 100 LYS B CA 1
ATOM 5346 C C . LYS B 1 100 ? -10.602 -10.461 -11.688 1 98.81 100 LYS B C 1
ATOM 5348 O O . LYS B 1 100 ? -11 -11.086 -10.695 1 98.81 100 LYS B O 1
ATOM 5353 N N . VAL B 1 101 ? -10.508 -9.133 -11.695 1 98.94 101 VAL B N 1
ATOM 5354 C CA . VAL B 1 101 ? -10.797 -8.328 -10.508 1 98.94 101 VAL B CA 1
ATOM 5355 C C . VAL B 1 101 ? -11.578 -7.086 -10.906 1 98.94 101 VAL B C 1
ATOM 5357 O O . VAL B 1 101 ? -11.234 -6.41 -11.883 1 98.94 101 VAL B O 1
ATOM 5360 N N . VAL B 1 102 ? -12.672 -6.809 -10.234 1 98.94 102 VAL B N 1
ATOM 5361 C CA . VAL B 1 102 ? -13.414 -5.559 -10.383 1 98.94 102 VAL B CA 1
ATOM 5362 C C . VAL B 1 102 ? -13.078 -4.617 -9.227 1 98.94 102 VAL B C 1
ATOM 5364 O O . VAL B 1 102 ? -13.336 -4.941 -8.062 1 98.94 102 VAL B O 1
ATOM 5367 N N . HIS B 1 103 ? -12.445 -3.539 -9.531 1 98.94 103 HIS B N 1
ATOM 5368 C CA . HIS B 1 103 ? -12.133 -2.523 -8.531 1 98.94 103 HIS B CA 1
ATOM 5369 C C . HIS B 1 103 ? -13.148 -1.389 -8.562 1 98.94 103 HIS B C 1
ATOM 5371 O O . HIS B 1 103 ? -13.195 -0.611 -9.516 1 98.94 103 HIS B O 1
ATOM 5377 N N . VAL B 1 104 ? -13.992 -1.343 -7.551 1 98.94 104 VAL B N 1
ATOM 5378 C CA . VAL B 1 104 ? -14.961 -0.26 -7.406 1 98.94 104 VAL B CA 1
ATOM 5379 C C . VAL B 1 104 ? -14.352 0.873 -6.586 1 98.94 104 VAL B C 1
ATOM 5381 O O . VAL B 1 104 ? -13.906 0.66 -5.453 1 98.94 104 VAL B O 1
ATOM 5384 N N . VAL B 1 105 ? -14.344 2.047 -7.152 1 98.81 105 VAL B N 1
ATOM 5385 C CA . VAL B 1 105 ? -13.766 3.199 -6.473 1 98.81 105 VAL B CA 1
ATOM 5386 C C . VAL B 1 105 ? -14.836 4.258 -6.238 1 98.81 105 VAL B C 1
ATOM 5388 O O . VAL B 1 105 ? -15.438 4.766 -7.188 1 98.81 105 VAL B O 1
ATOM 5391 N N . GLY B 1 106 ? -15.094 4.57 -4.953 1 98.44 106 GLY B N 1
ATOM 5392 C CA . GLY B 1 106 ? -15.891 5.758 -4.676 1 98.44 106 GLY B CA 1
ATOM 5393 C C . GLY B 1 106 ? -15.188 7.047 -5.055 1 98.44 106 GLY B C 1
ATOM 5394 O O . GLY B 1 106 ? -13.992 7.207 -4.809 1 98.44 106 GLY B O 1
ATOM 5395 N N . GLN B 1 107 ? -15.938 7.965 -5.676 1 97.5 107 GLN B N 1
ATOM 5396 C CA . GLN B 1 107 ? -15.359 9.227 -6.117 1 97.5 107 GLN B CA 1
ATOM 5397 C C . GLN B 1 107 ? -16.078 10.414 -5.484 1 97.5 107 GLN B C 1
ATOM 5399 O O . GLN B 1 107 ? -17.203 10.281 -4.992 1 97.5 107 GLN B O 1
ATOM 5404 N N . THR B 1 108 ? -15.391 11.57 -5.492 1 97.12 108 THR B N 1
ATOM 5405 C CA . THR B 1 108 ? -16.047 12.82 -5.129 1 97.12 108 THR B CA 1
ATOM 5406 C C . THR B 1 108 ? -17.281 13.062 -5.992 1 97.12 108 THR B C 1
ATOM 5408 O O . THR B 1 108 ? -17.422 12.469 -7.066 1 97.12 108 THR B O 1
ATOM 5411 N N . THR B 1 109 ? -18.203 13.852 -5.543 1 96.81 109 THR B N 1
ATOM 5412 C CA . THR B 1 109 ? -19.453 14.086 -6.281 1 96.81 109 THR B CA 1
ATOM 5413 C C . THR B 1 109 ? -19.156 14.766 -7.617 1 96.81 109 THR B C 1
ATOM 5415 O O . THR B 1 109 ? -18.078 15.336 -7.809 1 96.81 109 THR B O 1
ATOM 5418 N N . ARG B 1 110 ? -20.125 14.719 -8.539 1 96.88 110 ARG B N 1
ATOM 5419 C CA . ARG B 1 110 ? -20 15.352 -9.844 1 96.88 110 ARG B CA 1
ATOM 5420 C C . ARG B 1 110 ? -19.812 16.859 -9.711 1 96.88 110 ARG B C 1
ATOM 5422 O O . ARG B 1 110 ? -19 17.453 -10.422 1 96.88 110 ARG B O 1
ATOM 5429 N N . ALA B 1 111 ? -20.391 17.422 -8.75 1 95.94 111 ALA B N 1
ATOM 5430 C CA . ALA B 1 111 ? -20.266 18.859 -8.516 1 95.94 111 ALA B CA 1
ATOM 5431 C C . ALA B 1 111 ? -18.875 19.219 -8.023 1 95.94 111 ALA B C 1
ATOM 5433 O O . ALA B 1 111 ? -18.297 20.219 -8.461 1 95.94 111 ALA B O 1
ATOM 5434 N N . MET B 1 112 ? -18.328 18.469 -7.055 1 96.75 112 MET B N 1
ATOM 5435 C CA . MET B 1 112 ? -16.969 18.688 -6.543 1 96.75 112 MET B CA 1
ATOM 5436 C C . MET B 1 112 ? -15.945 18.594 -7.664 1 96.75 112 MET B C 1
ATOM 5438 O O . MET B 1 112 ? -15.016 19.406 -7.727 1 96.75 112 MET B O 1
ATOM 5442 N N . GLN B 1 113 ? -16.109 17.562 -8.5 1 97 113 GLN B N 1
ATOM 5443 C CA . GLN B 1 113 ? -15.203 17.375 -9.625 1 97 113 GLN B CA 1
ATOM 5444 C C . GLN B 1 113 ? -15.297 18.516 -10.625 1 97 113 GLN B C 1
ATOM 5446 O O . GLN B 1 113 ? -14.281 19.094 -11.016 1 97 113 GLN B O 1
ATOM 5451 N N . ASN B 1 114 ? -16.562 18.859 -11.039 1 96.75 114 ASN B N 1
ATOM 5452 C CA . ASN B 1 114 ? -16.781 19.906 -12.039 1 96.75 114 ASN B CA 1
ATOM 5453 C C . ASN B 1 114 ? -16.25 21.25 -11.586 1 96.75 114 ASN B C 1
ATOM 5455 O O . ASN B 1 114 ? -15.75 22.047 -12.398 1 96.75 114 ASN B O 1
ATOM 5459 N N . ASN B 1 115 ? -16.359 21.531 -10.297 1 96.44 115 ASN B N 1
ATOM 5460 C CA . ASN B 1 115 ? -15.961 22.828 -9.758 1 96.44 115 ASN B CA 1
ATOM 5461 C C . ASN B 1 115 ? -14.516 22.812 -9.273 1 96.44 115 ASN B C 1
ATOM 5463 O O . ASN B 1 115 ? -14.031 23.812 -8.719 1 96.44 115 ASN B O 1
ATOM 5467 N N . HIS B 1 116 ? -13.836 21.703 -9.438 1 97.25 116 HIS B N 1
ATOM 5468 C CA . HIS B 1 116 ? -12.438 21.562 -9.047 1 97.25 116 HIS B CA 1
ATOM 5469 C C . HIS B 1 116 ? -12.219 21.984 -7.598 1 97.25 116 HIS B C 1
ATOM 5471 O O . HIS B 1 116 ? -11.305 22.75 -7.297 1 97.25 116 HIS B O 1
ATOM 5477 N N . MET B 1 117 ? -13.094 21.547 -6.711 1 96.62 117 MET B N 1
ATOM 5478 C CA . MET B 1 117 ? -13.039 21.969 -5.312 1 96.62 117 MET B CA 1
ATOM 5479 C C . MET B 1 117 ? -11.828 21.359 -4.609 1 96.62 117 MET B C 1
ATOM 5481 O O . MET B 1 117 ? -11.492 20.188 -4.84 1 96.62 117 MET B O 1
ATOM 5485 N N . MET B 1 118 ? -11.195 22.125 -3.723 1 97.12 118 MET B N 1
ATOM 5486 C CA . MET B 1 118 ? -10.086 21.641 -2.914 1 97.12 118 MET B CA 1
ATOM 5487 C C . MET B 1 118 ? -10.586 20.766 -1.768 1 97.12 118 MET B C 1
ATOM 5489 O O . MET B 1 118 ? -10.383 21.094 -0.597 1 97.12 118 MET B O 1
ATOM 5493 N N . ILE B 1 119 ? -11.102 19.578 -2.227 1 96.44 119 ILE B N 1
ATOM 5494 C CA . ILE B 1 119 ? -11.547 18.547 -1.289 1 96.44 119 ILE B CA 1
ATOM 5495 C C . ILE B 1 119 ? -10.359 17.703 -0.852 1 96.44 119 ILE B C 1
ATOM 5497 O O . ILE B 1 119 ? -9.453 17.438 -1.646 1 96.44 119 ILE B O 1
ATOM 5501 N N . HIS B 1 120 ? -10.336 17.312 0.456 1 96.19 120 HIS B N 1
ATOM 5502 C CA . HIS B 1 120 ? -9.266 16.422 0.88 1 96.19 120 HIS B CA 1
ATOM 5503 C C . HIS B 1 120 ? -9.102 15.258 -0.097 1 96.19 120 HIS B C 1
ATOM 5505 O O . HIS B 1 120 ? -10.055 14.867 -0.775 1 96.19 120 HIS B O 1
ATOM 5511 N N . HIS B 1 121 ? -7.906 14.68 -0.312 1 96.19 121 HIS B N 1
ATOM 5512 C CA . HIS B 1 121 ? -7.449 13.664 -1.251 1 96.19 121 HIS B CA 1
ATOM 5513 C C . HIS B 1 121 ? -7.215 14.258 -2.637 1 96.19 121 HIS B C 1
ATOM 5515 O O . HIS B 1 121 ? -7.082 13.523 -3.617 1 96.19 121 HIS B O 1
ATOM 5521 N N . SER B 1 122 ? -7.27 15.555 -2.795 1 96 122 SER B N 1
ATOM 5522 C CA . SER B 1 122 ? -7.051 16.141 -4.113 1 96 122 SER B CA 1
ATOM 5523 C C . SER B 1 122 ? -5.746 16.938 -4.16 1 96 122 SER B C 1
ATOM 5525 O O . SER B 1 122 ? -5.211 17.312 -3.115 1 96 122 SER B O 1
ATOM 5527 N N . ILE B 1 123 ? -5.238 17.141 -5.297 1 96.06 123 ILE B N 1
ATOM 5528 C CA . ILE B 1 123 ? -3.918 17.75 -5.434 1 96.06 123 ILE B CA 1
ATOM 5529 C C . ILE B 1 123 ? -4.023 19.047 -6.23 1 96.06 123 ILE B C 1
ATOM 5531 O O . ILE B 1 123 ? -4.586 19.062 -7.324 1 96.06 123 ILE B O 1
ATOM 5535 N N . GLY B 1 124 ? -3.473 20.141 -5.648 1 92.31 124 GLY B N 1
ATOM 5536 C CA . GLY B 1 124 ? -3.367 21.406 -6.355 1 92.31 124 GLY B CA 1
ATOM 5537 C C . GLY B 1 124 ? -4.43 22.406 -5.941 1 92.31 124 GLY B C 1
ATOM 5538 O O . GLY B 1 124 ? -5.309 22.094 -5.141 1 92.31 124 GLY B O 1
ATOM 5539 N N . HIS B 1 125 ? -4.383 23.609 -6.484 1 92.5 125 HIS B N 1
ATOM 5540 C CA . HIS B 1 125 ? -5.277 24.719 -6.148 1 92.5 125 HIS B CA 1
ATOM 5541 C C . HIS B 1 125 ? -6.57 24.641 -6.957 1 92.5 125 HIS B C 1
ATOM 5543 O O . HIS B 1 125 ? -7.586 25.219 -6.566 1 92.5 125 HIS B O 1
ATOM 5549 N N . LYS B 1 126 ? -6.484 24.016 -8.055 1 95.81 126 LYS B N 1
ATOM 5550 C CA . LYS B 1 126 ? -7.613 23.656 -8.906 1 95.81 126 LYS B CA 1
ATOM 5551 C C . LYS B 1 126 ? -7.551 22.188 -9.305 1 95.81 126 LYS B C 1
ATOM 5553 O O . LYS B 1 126 ? -7.305 21.859 -10.469 1 95.81 126 LYS B O 1
ATOM 5558 N N . PRO B 1 127 ? -7.91 21.391 -8.352 1 97.38 127 PRO B N 1
ATOM 5559 C CA . PRO B 1 127 ? -7.59 19.969 -8.492 1 97.38 127 PRO B CA 1
ATOM 5560 C C . PRO B 1 127 ? -8.367 19.297 -9.625 1 97.38 127 PRO B C 1
ATOM 5562 O O . PRO B 1 127 ? -9.547 19.594 -9.828 1 97.38 127 PRO B O 1
ATOM 5565 N N . ASP B 1 128 ? -7.668 18.469 -10.398 1 97.62 128 ASP B N 1
ATOM 5566 C CA . ASP B 1 128 ? -8.297 17.438 -11.219 1 97.62 128 ASP B CA 1
ATOM 5567 C C . ASP B 1 128 ? -8.539 16.156 -10.414 1 97.62 128 ASP B C 1
ATOM 5569 O O . ASP B 1 128 ? -7.605 15.406 -10.141 1 97.62 128 ASP B O 1
ATOM 5573 N N . HIS B 1 129 ? -9.82 15.977 -10.078 1 97.31 129 HIS B N 1
ATOM 5574 C CA . HIS B 1 129 ? -10.141 14.852 -9.203 1 97.31 129 HIS B CA 1
ATOM 5575 C C . HIS B 1 129 ? -9.953 13.523 -9.922 1 97.31 129 HIS B C 1
ATOM 5577 O O . HIS B 1 129 ? -9.969 12.461 -9.297 1 97.31 129 HIS B O 1
ATOM 5583 N N . GLN B 1 130 ? -9.695 13.547 -11.234 1 96.75 130 GLN B N 1
ATOM 5584 C CA . GLN B 1 130 ? -9.5 12.328 -12.023 1 96.75 130 GLN B CA 1
ATOM 5585 C C . GLN B 1 130 ? -8.023 11.969 -12.125 1 96.75 130 GLN B C 1
ATOM 5587 O O . GLN B 1 130 ? -7.656 11.047 -12.859 1 96.75 130 GLN B O 1
ATOM 5592 N N . LEU B 1 131 ? -7.211 12.688 -11.398 1 96.88 131 LEU B N 1
ATOM 5593 C CA . LEU B 1 131 ? -5.77 12.469 -11.445 1 96.88 131 LEU B CA 1
ATOM 5594 C C . LEU B 1 131 ? -5.426 11.023 -11.078 1 96.88 131 LEU B C 1
ATOM 5596 O O . LEU B 1 131 ? -4.566 10.406 -11.711 1 96.88 131 LEU B O 1
ATOM 5600 N N . TYR B 1 132 ? -6.062 10.484 -10.086 1 97.38 132 TYR B N 1
ATOM 5601 C CA . TYR B 1 132 ? -5.77 9.141 -9.602 1 97.38 132 TYR B CA 1
ATOM 5602 C C . TYR B 1 132 ? -6.258 8.086 -10.586 1 97.38 132 TYR B C 1
ATOM 5604 O O . TYR B 1 132 ? -5.637 7.031 -10.734 1 97.38 132 TYR B O 1
ATOM 5612 N N . ASN B 1 133 ? -7.414 8.359 -11.242 1 97.12 133 ASN B N 1
ATOM 5613 C CA . ASN B 1 133 ? -7.902 7.504 -12.32 1 97.12 133 ASN B CA 1
ATOM 5614 C C . ASN B 1 133 ? -6.832 7.281 -13.391 1 97.12 133 ASN B C 1
ATOM 5616 O O . ASN B 1 133 ? -6.656 6.164 -13.875 1 97.12 133 ASN B O 1
ATOM 5620 N N . LYS B 1 134 ? -6.082 8.305 -13.664 1 97 134 LYS B N 1
ATOM 5621 C CA . LYS B 1 134 ? -5.043 8.25 -14.68 1 97 134 LYS B CA 1
ATOM 5622 C C . LYS B 1 134 ? -3.896 7.34 -14.258 1 97 134 LYS B C 1
ATOM 5624 O O . LYS B 1 134 ? -3.252 6.707 -15.094 1 97 134 LYS B O 1
ATOM 5629 N N . ALA B 1 135 ? -3.643 7.242 -13 1 97.56 135 ALA B N 1
ATOM 5630 C CA . ALA B 1 135 ? -2.543 6.438 -12.477 1 97.56 135 ALA B CA 1
ATOM 5631 C C . ALA B 1 135 ? -2.77 4.953 -12.758 1 97.56 135 ALA B C 1
ATOM 5633 O O . ALA B 1 135 ? -1.812 4.191 -12.914 1 97.56 135 ALA B O 1
ATOM 5634 N N . SER B 1 136 ? -4.023 4.496 -12.898 1 97.81 136 SER B N 1
ATOM 5635 C CA . SER B 1 136 ? -4.332 3.084 -13.086 1 97.81 136 SER B CA 1
ATOM 5636 C C . SER B 1 136 ? -4.574 2.762 -14.555 1 97.81 136 SER B C 1
ATOM 5638 O O . SER B 1 136 ? -4.789 1.602 -14.914 1 97.81 136 SER B O 1
ATOM 5640 N N . ALA B 1 137 ? -4.551 3.752 -15.438 1 98 137 ALA B N 1
ATOM 5641 C CA . ALA B 1 137 ? -4.996 3.592 -16.828 1 98 137 ALA B CA 1
ATOM 5642 C C . ALA B 1 137 ? -4.203 2.494 -17.531 1 98 137 ALA B C 1
ATOM 5644 O O . ALA B 1 137 ? -4.766 1.712 -18.297 1 98 137 ALA B O 1
ATOM 5645 N N . GLY B 1 138 ? -2.943 2.377 -17.297 1 96.94 138 GLY B N 1
ATOM 5646 C CA . GLY B 1 138 ? -2.113 1.375 -17.953 1 96.94 138 GLY B CA 1
ATOM 5647 C C . 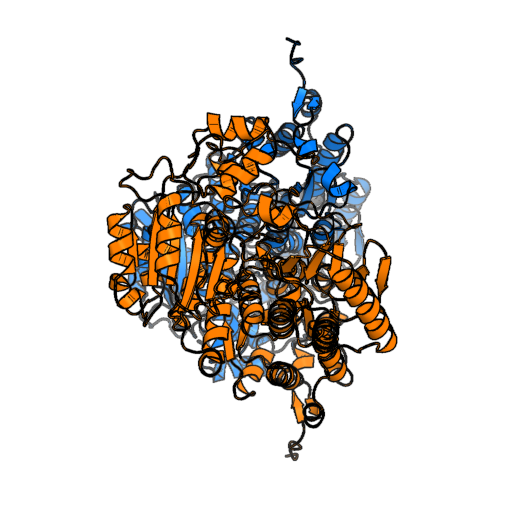GLY B 1 138 ? -2.135 0.033 -17.234 1 96.94 138 GLY B C 1
ATOM 5648 O O . GLY B 1 138 ? -1.515 -0.928 -17.703 1 96.94 138 GLY B O 1
ATOM 5649 N N . LEU B 1 139 ? -2.877 -0.069 -16.156 1 98.12 139 LEU B N 1
ATOM 5650 C CA . LEU B 1 139 ? -2.836 -1.25 -15.297 1 98.12 139 LEU B CA 1
ATOM 5651 C C . LEU B 1 139 ? -4.215 -1.896 -15.195 1 98.12 139 LEU B C 1
ATOM 5653 O O . LEU B 1 139 ? -4.48 -2.654 -14.258 1 98.12 139 LEU B O 1
ATOM 5657 N N . ARG B 1 140 ? -5.129 -1.609 -16.078 1 98.38 140 ARG B N 1
ATOM 5658 C CA . ARG B 1 140 ? -6.469 -2.184 -16.172 1 98.38 140 ARG B CA 1
ATOM 5659 C C . ARG B 1 140 ? -6.883 -2.377 -17.625 1 98.38 140 ARG B C 1
ATOM 5661 O O . ARG B 1 140 ? -6.297 -1.773 -18.531 1 98.38 140 ARG B O 1
ATOM 5668 N N . TYR B 1 141 ? -7.906 -3.193 -17.922 1 98.25 141 TYR B N 1
ATOM 5669 C CA . TYR B 1 141 ? -8.344 -3.459 -19.297 1 98.25 141 TYR B CA 1
ATOM 5670 C C . TYR B 1 141 ? -9.484 -2.529 -19.688 1 98.25 141 TYR B C 1
ATOM 5672 O O . TYR B 1 141 ? -9.656 -2.215 -20.875 1 98.25 141 TYR B O 1
ATOM 5680 N N . ALA B 1 142 ? -10.297 -2.154 -18.688 1 98.69 142 ALA B N 1
ATOM 5681 C CA . ALA B 1 142 ? -11.445 -1.285 -18.953 1 98.69 142 ALA B CA 1
ATOM 5682 C C . ALA B 1 142 ? -11.844 -0.504 -17.703 1 98.69 142 ALA B C 1
ATOM 5684 O O . ALA B 1 142 ? -11.438 -0.854 -16.594 1 98.69 142 ALA B O 1
ATOM 5685 N N . ALA B 1 143 ? -12.531 0.583 -17.906 1 98.75 143 ALA B N 1
ATOM 5686 C CA . ALA B 1 143 ? -13.047 1.384 -16.797 1 98.75 143 ALA B CA 1
ATOM 5687 C C . ALA B 1 143 ? -14.398 1.992 -17.141 1 98.75 143 ALA B C 1
ATOM 5689 O O . ALA B 1 143 ? -14.633 2.414 -18.266 1 98.75 143 ALA B O 1
ATOM 5690 N N . ALA B 1 144 ? -15.281 1.947 -16.156 1 98.69 144 ALA B N 1
ATOM 5691 C CA . ALA B 1 144 ? -16.516 2.721 -16.203 1 98.69 144 ALA B CA 1
ATOM 5692 C C . ALA B 1 144 ? -16.375 4.027 -15.43 1 98.69 144 ALA B C 1
ATOM 5694 O O . ALA B 1 144 ? -16.484 4.039 -14.203 1 98.69 144 ALA B O 1
ATOM 5695 N N . GLU B 1 145 ? -16.109 5.102 -16.109 1 97.81 145 GLU B N 1
ATOM 5696 C CA . GLU B 1 145 ? -16.109 6.441 -15.523 1 97.81 145 GLU B CA 1
ATOM 5697 C C . GLU B 1 145 ? -17.5 7.066 -15.586 1 97.81 145 GLU B C 1
ATOM 5699 O O . GLU B 1 145 ? -17.859 7.711 -16.578 1 97.81 145 GLU B O 1
ATOM 5704 N N . LEU B 1 146 ? -18.25 6.949 -14.547 1 98.25 146 LEU B N 1
ATOM 5705 C CA . LEU B 1 146 ? -19.688 7.191 -14.57 1 98.25 146 LEU B CA 1
ATOM 5706 C C . LEU B 1 146 ? -20 8.656 -14.289 1 98.25 146 LEU B C 1
ATOM 5708 O O . LEU B 1 146 ? -19.5 9.227 -13.32 1 98.25 146 LEU B O 1
ATOM 5712 N N . TRP B 1 147 ? -20.859 9.219 -15.117 1 97.19 147 TRP B N 1
ATOM 5713 C CA . TRP B 1 147 ? -21.203 10.633 -14.984 1 97.19 147 TRP B CA 1
ATOM 5714 C C . TRP B 1 147 ? -22.703 10.844 -15.172 1 97.19 147 TRP B C 1
ATOM 5716 O O . TRP B 1 147 ? -23.25 11.883 -14.789 1 97.19 147 TRP B O 1
ATOM 5726 N N . ASP B 1 148 ? -23.406 9.938 -15.883 1 97.94 148 ASP B N 1
ATOM 5727 C CA . ASP B 1 148 ? -24.828 10.039 -16.234 1 97.94 148 ASP B CA 1
ATOM 5728 C C . ASP B 1 148 ? -25.578 8.781 -15.812 1 97.94 148 ASP B C 1
ATOM 5730 O O . ASP B 1 148 ? -25.281 7.684 -16.281 1 97.94 148 ASP B O 1
ATOM 5734 N N . VAL B 1 149 ? -26.609 8.93 -15 1 98.19 149 VAL B N 1
ATOM 5735 C CA . VAL B 1 149 ? -27.359 7.816 -14.422 1 98.19 149 VAL B CA 1
ATOM 5736 C C . VAL B 1 149 ? -28.062 7.035 -15.523 1 98.19 149 VAL B C 1
ATOM 5738 O O . VAL B 1 149 ? -28.281 5.828 -15.398 1 98.19 149 VAL B O 1
ATOM 5741 N N . LYS B 1 150 ? -28.344 7.641 -16.609 1 98 150 LYS B N 1
ATOM 5742 C CA . LYS B 1 150 ? -29.062 6.996 -17.719 1 98 150 LYS B CA 1
ATOM 5743 C C . LYS B 1 150 ? -28.188 5.957 -18.406 1 98 150 LYS B C 1
ATOM 5745 O O . LYS B 1 150 ? -28.672 4.91 -18.828 1 98 150 LYS B O 1
ATOM 5750 N N . THR B 1 151 ? -26.922 6.23 -18.531 1 98.31 151 THR B N 1
ATOM 5751 C CA . THR B 1 151 ? -26.031 5.348 -19.266 1 98.31 151 THR B CA 1
ATOM 5752 C C . THR B 1 151 ? -25.219 4.473 -18.312 1 98.31 151 THR B C 1
ATOM 5754 O O . THR B 1 151 ? -24.625 3.477 -18.734 1 98.31 151 THR B O 1
ATOM 5757 N N . ALA B 1 152 ? -25.219 4.816 -17.031 1 98.75 152 ALA B N 1
ATOM 5758 C CA . ALA B 1 152 ? -24.344 4.195 -16.031 1 98.75 152 ALA B CA 1
ATOM 5759 C C . ALA B 1 152 ? -24.578 2.689 -15.969 1 98.75 152 ALA B C 1
ATOM 5761 O O . ALA B 1 152 ? -23.625 1.91 -15.961 1 98.75 152 ALA B O 1
ATOM 5762 N N . PRO B 1 153 ? -25.844 2.213 -15.953 1 98.69 153 PRO B N 1
ATOM 5763 C CA . PRO B 1 153 ? -26.047 0.764 -15.875 1 98.69 153 PRO B CA 1
ATOM 5764 C C . PRO B 1 153 ? -25.375 0.01 -17.031 1 98.69 153 PRO B C 1
ATOM 5766 O O . PRO B 1 153 ? -24.703 -0.992 -16.812 1 98.69 153 PRO B O 1
ATOM 5769 N N . ALA B 1 154 ? -25.547 0.502 -18.25 1 98.62 154 ALA B N 1
ATOM 5770 C CA . ALA B 1 154 ? -24.969 -0.152 -19.422 1 98.62 154 ALA B CA 1
ATOM 5771 C C . ALA B 1 154 ? -23.438 -0.164 -19.344 1 98.62 154 ALA B C 1
ATOM 5773 O O . ALA B 1 154 ? -22.797 -1.135 -19.75 1 98.62 154 ALA B O 1
ATOM 5774 N N . GLU B 1 155 ? -22.859 0.935 -18.875 1 98.69 155 GLU B N 1
ATOM 5775 C CA . GLU B 1 155 ? -21.406 1.028 -18.75 1 98.69 155 GLU B CA 1
ATOM 5776 C C . GLU B 1 155 ? -20.891 0.05 -17.703 1 98.69 155 GLU B C 1
ATOM 5778 O O . GLU B 1 155 ? -19.812 -0.544 -17.875 1 98.69 155 GLU B O 1
ATOM 5783 N N . ILE B 1 156 ? -21.562 -0.075 -16.625 1 98.88 156 ILE B N 1
ATOM 5784 C CA . ILE B 1 156 ? -21.203 -1.039 -15.594 1 98.88 156 ILE B CA 1
ATOM 5785 C C . ILE B 1 156 ? -21.203 -2.449 -16.172 1 98.88 156 ILE B C 1
ATOM 5787 O O . ILE B 1 156 ? -20.234 -3.193 -16.016 1 98.88 156 ILE B O 1
ATOM 5791 N N . ASP B 1 157 ? -22.297 -2.797 -16.891 1 98.81 157 ASP B N 1
ATOM 5792 C CA . ASP B 1 157 ? -22.406 -4.121 -17.484 1 98.81 157 ASP B CA 1
ATOM 5793 C C . ASP B 1 157 ? -21.266 -4.367 -18.484 1 98.81 157 ASP B C 1
ATOM 5795 O O . ASP B 1 157 ? -20.703 -5.457 -18.531 1 98.81 157 ASP B O 1
ATOM 5799 N N . ARG B 1 158 ? -20.938 -3.363 -19.281 1 98.62 158 ARG B N 1
ATOM 5800 C CA . ARG B 1 158 ? -19.875 -3.475 -20.281 1 98.62 158 ARG B CA 1
ATOM 5801 C C . ARG B 1 158 ? -18.547 -3.801 -19.625 1 98.62 158 ARG B C 1
ATOM 5803 O O . ARG B 1 158 ? -17.812 -4.672 -20.109 1 98.62 158 ARG B O 1
ATOM 5810 N N . VAL B 1 159 ? -18.266 -3.098 -18.625 1 98.69 159 VAL B N 1
ATOM 5811 C CA . VAL B 1 159 ? -16.969 -3.236 -17.969 1 98.69 159 VAL B CA 1
ATOM 5812 C C . VAL B 1 159 ? -16.875 -4.59 -17.266 1 98.69 159 VAL B C 1
ATOM 5814 O O . VAL B 1 159 ? -15.82 -5.219 -17.25 1 98.69 159 VAL B O 1
ATOM 5817 N N . ILE B 1 160 ? -17.938 -5.031 -16.656 1 98.81 160 ILE B N 1
ATOM 5818 C CA . ILE B 1 160 ? -17.984 -6.352 -16.047 1 98.81 160 ILE B CA 1
ATOM 5819 C C . ILE B 1 160 ? -17.719 -7.422 -17.094 1 98.81 160 ILE B C 1
ATOM 5821 O O . ILE B 1 160 ? -16.953 -8.359 -16.875 1 98.81 160 ILE B O 1
ATOM 5825 N N . ARG B 1 161 ? -18.359 -7.297 -18.25 1 98.56 161 ARG B N 1
ATOM 5826 C CA . ARG B 1 161 ? -18.125 -8.234 -19.344 1 98.56 161 ARG B CA 1
ATOM 5827 C C . ARG B 1 161 ? -16.656 -8.25 -19.75 1 98.56 161 ARG B C 1
ATOM 5829 O O . ARG B 1 161 ? -16.078 -9.312 -19.953 1 98.56 161 ARG B O 1
ATOM 5836 N N . GLU B 1 162 ? -16.031 -7.098 -19.859 1 98.5 162 GLU B N 1
ATOM 5837 C CA . GLU B 1 162 ? -14.633 -7.004 -20.25 1 98.5 162 GLU B CA 1
ATOM 5838 C C . GLU B 1 162 ? -13.734 -7.727 -19.25 1 98.5 162 GLU B C 1
ATOM 5840 O O . GLU B 1 162 ? -12.711 -8.297 -19.625 1 98.5 162 GLU B O 1
ATOM 5845 N N . CYS B 1 163 ? -14.109 -7.648 -18 1 98.75 163 CYS B N 1
ATOM 5846 C CA . CYS B 1 163 ? -13.367 -8.359 -16.969 1 98.75 163 CYS B CA 1
ATOM 5847 C C . CYS B 1 163 ? -13.273 -9.844 -17.281 1 98.75 163 CYS B C 1
ATOM 5849 O O . CYS B 1 163 ? -12.211 -10.453 -17.125 1 98.75 163 CYS B O 1
ATOM 5851 N N . PHE B 1 164 ? -14.375 -10.445 -17.75 1 98.19 164 PHE B N 1
ATOM 5852 C CA . PHE B 1 164 ? -14.43 -11.859 -18.094 1 98.19 164 PHE B CA 1
ATOM 5853 C C . PHE B 1 164 ? -13.672 -12.133 -19.375 1 98.19 164 PHE B C 1
ATOM 5855 O O . PHE B 1 164 ? -12.844 -13.047 -19.438 1 98.19 164 PHE B O 1
ATOM 5862 N N . ILE B 1 165 ? -13.891 -11.297 -20.375 1 96.94 165 ILE B N 1
ATOM 5863 C CA . ILE B 1 165 ? -13.375 -11.555 -21.719 1 96.94 165 ILE B CA 1
ATOM 5864 C C . ILE B 1 165 ? -11.859 -11.406 -21.719 1 96.94 165 ILE B C 1
ATOM 5866 O O . ILE B 1 165 ? -11.156 -12.203 -22.344 1 96.94 165 ILE B O 1
ATOM 5870 N N . LYS B 1 166 ? -11.391 -10.43 -20.984 1 97 166 LYS B N 1
ATOM 5871 C CA . LYS B 1 166 ? -9.961 -10.133 -21.016 1 97 166 LYS B CA 1
ATOM 5872 C C . LYS B 1 166 ? -9.227 -10.867 -19.891 1 97 166 LYS B C 1
ATOM 5874 O O . LYS B 1 166 ? -7.996 -10.961 -19.906 1 97 166 LYS B O 1
ATOM 5879 N N . SER B 1 167 ? -9.984 -11.469 -19.016 1 98.06 167 SER B N 1
ATOM 5880 C CA . SER B 1 167 ? -9.414 -12.117 -17.828 1 98.06 167 SER B CA 1
ATOM 5881 C C . SER B 1 167 ? -8.445 -11.195 -17.109 1 98.06 167 SER B C 1
ATOM 5883 O O . SER B 1 167 ? -7.27 -11.539 -16.938 1 98.06 167 SER B O 1
ATOM 5885 N N . GLY B 1 168 ? -8.883 -10.117 -16.594 1 98.31 168 GLY B N 1
ATOM 5886 C CA . GLY B 1 168 ? -8.031 -9.148 -15.914 1 98.31 168 GLY B CA 1
ATOM 5887 C C . GLY B 1 168 ? -8.812 -8.047 -15.227 1 98.31 168 GLY B C 1
ATOM 5888 O O . GLY B 1 168 ? -10.047 -8.062 -15.211 1 98.31 168 GLY B O 1
ATOM 5889 N N . PRO B 1 169 ? -8.109 -7.105 -14.656 1 98.81 169 PRO B N 1
ATOM 5890 C CA . PRO B 1 169 ? -8.781 -6.109 -13.812 1 98.81 169 PRO B CA 1
ATOM 5891 C C . PRO B 1 169 ? -9.508 -5.039 -14.617 1 98.81 169 PRO B C 1
ATOM 5893 O O . PRO B 1 169 ? -9.039 -4.648 -15.695 1 98.81 169 PRO B O 1
ATOM 5896 N N . VAL B 1 170 ? -10.602 -4.574 -14.062 1 98.94 170 VAL B N 1
ATOM 5897 C CA . VAL B 1 170 ? -11.352 -3.43 -14.57 1 98.94 170 VAL B CA 1
ATOM 5898 C C . VAL B 1 170 ? -11.734 -2.51 -13.414 1 98.94 170 VAL B C 1
ATOM 5900 O O . VAL B 1 170 ? -11.656 -2.904 -12.242 1 98.94 170 VAL B O 1
ATOM 5903 N N . TYR B 1 171 ? -12.078 -1.274 -13.773 1 98.94 171 TYR B N 1
ATOM 5904 C CA . TYR B 1 171 ? -12.461 -0.289 -12.766 1 98.94 171 TYR B CA 1
ATOM 5905 C C . TYR B 1 171 ? -13.898 0.179 -12.984 1 98.94 171 TYR B C 1
ATOM 5907 O O . TYR B 1 171 ? -14.352 0.302 -14.117 1 98.94 171 TYR B O 1
ATOM 5915 N N . ILE B 1 172 ? -14.578 0.367 -11.898 1 98.94 172 ILE B N 1
ATOM 5916 C CA . ILE B 1 172 ? -15.836 1.11 -11.875 1 98.94 172 ILE B CA 1
ATOM 5917 C C . ILE B 1 172 ? -15.703 2.314 -10.945 1 98.94 172 ILE B C 1
ATOM 5919 O O . ILE B 1 172 ? -15.586 2.156 -9.727 1 98.94 172 ILE B O 1
ATOM 5923 N N . PHE B 1 173 ? -15.664 3.492 -11.531 1 98.75 173 PHE B N 1
ATOM 5924 C CA . PHE B 1 173 ? -15.609 4.727 -10.766 1 98.75 173 PHE B CA 1
ATOM 5925 C C . PHE B 1 173 ? -17.016 5.262 -10.5 1 98.75 173 PHE B C 1
ATOM 5927 O O . PHE B 1 173 ? -17.75 5.586 -11.43 1 98.75 173 PHE B O 1
ATOM 5934 N N . LEU B 1 174 ? -17.344 5.395 -9.242 1 98.5 174 LEU B N 1
ATOM 5935 C CA . LEU B 1 174 ? -18.719 5.715 -8.875 1 98.5 174 LEU B CA 1
ATOM 5936 C C . LEU B 1 174 ? -18.766 6.957 -7.992 1 98.5 174 LEU B C 1
ATOM 5938 O O . LEU B 1 174 ? -18.516 6.879 -6.789 1 98.5 174 LEU B O 1
ATOM 5942 N N . PRO B 1 175 ? -19.172 8.141 -8.57 1 98 175 PRO B N 1
ATOM 5943 C CA . PRO B 1 175 ? -19.375 9.328 -7.73 1 98 175 PRO B CA 1
ATOM 5944 C C . PRO B 1 175 ? -20.422 9.117 -6.652 1 98 175 PRO B C 1
ATOM 5946 O O . PRO B 1 175 ? -21.453 8.477 -6.902 1 98 175 PRO B O 1
ATOM 5949 N N . LEU B 1 176 ? -20.156 9.695 -5.508 1 96.06 176 LEU B N 1
ATOM 5950 C CA . LEU B 1 176 ? -21 9.5 -4.336 1 96.06 176 LEU B CA 1
ATOM 5951 C C . LEU B 1 176 ? -22.438 9.906 -4.633 1 96.06 176 LEU B C 1
ATOM 5953 O O . LEU B 1 176 ? -23.391 9.188 -4.293 1 96.06 176 LEU B O 1
ATOM 5957 N N . ASP B 1 177 ? -22.688 11.031 -5.266 1 96.25 177 ASP B N 1
ATOM 5958 C CA . ASP B 1 177 ? -24.031 11.539 -5.547 1 96.25 177 ASP B CA 1
ATOM 5959 C C . ASP B 1 177 ? -24.734 10.664 -6.578 1 96.25 177 ASP B C 1
ATOM 5961 O O . ASP B 1 177 ? -25.938 10.398 -6.453 1 96.25 177 ASP B O 1
ATOM 5965 N N . LEU B 1 178 ? -23.984 10.195 -7.539 1 97.81 178 LEU B N 1
ATOM 5966 C CA . LEU B 1 178 ? -24.562 9.367 -8.602 1 97.81 178 LEU B CA 1
ATOM 5967 C C . LEU B 1 178 ? -25 8.016 -8.055 1 97.81 178 LEU B C 1
ATOM 5969 O O . LEU B 1 178 ? -26 7.457 -8.516 1 97.81 178 LEU B O 1
ATOM 5973 N N . SER B 1 179 ? -24.328 7.473 -7.105 1 97.62 179 SER B N 1
ATOM 5974 C CA . SER B 1 179 ? -24.625 6.156 -6.555 1 97.62 179 SER B CA 1
ATOM 5975 C C . SER B 1 179 ? -26.031 6.109 -5.949 1 97.62 179 SER B C 1
ATOM 5977 O O . SER B 1 179 ? -26.656 5.047 -5.895 1 97.62 179 SER B O 1
ATOM 5979 N N . ALA B 1 180 ? -26.531 7.273 -5.508 1 96.38 180 ALA B N 1
ATOM 5980 C CA . ALA B 1 180 ? -27.828 7.344 -4.82 1 96.38 180 ALA B CA 1
ATOM 5981 C C . ALA B 1 180 ? -28.969 7.523 -5.812 1 96.38 180 ALA B C 1
ATOM 5983 O O . ALA B 1 180 ? -30.141 7.344 -5.461 1 96.38 180 ALA B O 1
ATOM 5984 N N . GLU B 1 181 ? -28.656 7.859 -7.008 1 98 181 GLU B N 1
ATOM 5985 C CA . GLU B 1 181 ? -29.688 8.07 -8.016 1 98 181 GLU B CA 1
ATOM 5986 C C . GLU B 1 181 ? -30.359 6.75 -8.398 1 98 181 GLU B C 1
ATOM 5988 O O . GLU B 1 181 ? -29.766 5.68 -8.242 1 98 181 GLU B O 1
ATOM 5993 N N . MET B 1 182 ? -31.609 6.883 -8.883 1 98.12 182 MET B N 1
ATOM 5994 C CA . MET B 1 182 ? -32.438 5.703 -9.07 1 98.12 182 MET B CA 1
ATOM 5995 C C . MET B 1 182 ? -32.438 5.242 -10.523 1 98.12 182 MET B C 1
ATOM 5997 O O . MET B 1 182 ? -32.375 6.066 -11.438 1 98.12 182 MET B O 1
ATOM 6001 N N . VAL B 1 183 ? -32.375 3.895 -10.727 1 98.38 183 VAL B N 1
ATOM 6002 C CA . VAL B 1 183 ? -32.438 3.283 -12.055 1 98.38 183 VAL B CA 1
ATOM 6003 C C . VAL B 1 183 ? -33.5 2.188 -12.07 1 98.38 183 VAL B C 1
ATOM 6005 O O . VAL B 1 183 ? -33.969 1.752 -11.016 1 98.38 183 VAL B O 1
ATOM 6008 N N . ASP B 1 184 ? -33.938 1.795 -13.25 1 97.62 184 ASP B N 1
ATOM 6009 C CA . ASP B 1 184 ? -34.969 0.775 -13.414 1 97.62 184 ASP B CA 1
ATOM 6010 C C . ASP B 1 184 ? -34.438 -0.597 -12.984 1 97.62 184 ASP B C 1
ATOM 6012 O O . ASP B 1 184 ? -33.469 -1.116 -13.547 1 97.62 184 ASP B O 1
ATOM 6016 N N . ALA B 1 185 ? -35.094 -1.188 -12.039 1 97.38 185 ALA B N 1
ATOM 6017 C CA . ALA B 1 185 ? -34.719 -2.5 -11.523 1 97.38 185 ALA B CA 1
ATOM 6018 C C . ALA B 1 185 ? -34.844 -3.57 -12.609 1 97.38 185 ALA B C 1
ATOM 6020 O O . ALA B 1 185 ? -34.188 -4.605 -12.555 1 97.38 185 ALA B O 1
ATOM 6021 N N . LYS B 1 186 ? -35.625 -3.352 -13.594 1 97.38 186 LYS B N 1
ATOM 6022 C CA . LYS B 1 186 ? -35.906 -4.332 -14.641 1 97.38 186 LYS B CA 1
ATOM 6023 C C . LYS B 1 186 ? -34.656 -4.602 -15.477 1 97.38 186 LYS B C 1
ATOM 6025 O O . LYS B 1 186 ? -34.562 -5.637 -16.141 1 97.38 186 LYS B O 1
ATOM 6030 N N . LEU B 1 187 ? -33.75 -3.654 -15.438 1 97.69 187 LEU B N 1
ATOM 6031 C CA . LEU B 1 187 ? -32.469 -3.836 -16.156 1 97.69 187 LEU B CA 1
ATOM 6032 C C . LEU B 1 187 ? -31.734 -5.062 -15.648 1 97.69 187 LEU B C 1
ATOM 6034 O O . LEU B 1 187 ? -30.953 -5.668 -16.391 1 97.69 187 LEU B O 1
ATOM 6038 N N . LEU B 1 188 ? -31.984 -5.473 -14.422 1 97.94 188 LEU B N 1
ATOM 6039 C CA . LEU B 1 188 ? -31.312 -6.598 -13.789 1 97.94 188 LEU B CA 1
ATOM 6040 C C . LEU B 1 188 ? -31.828 -7.922 -14.344 1 97.94 188 LEU B C 1
ATOM 6042 O O . LEU B 1 188 ? -31.203 -8.969 -14.141 1 97.94 188 LEU B O 1
ATOM 6046 N N . ASN B 1 189 ? -32.938 -7.859 -15.008 1 97.81 189 ASN B N 1
ATOM 6047 C CA . ASN B 1 189 ? -33.531 -9.086 -15.516 1 97.81 189 ASN B CA 1
ATOM 6048 C C . ASN B 1 189 ? -32.781 -9.641 -16.703 1 97.81 189 ASN B C 1
ATOM 6050 O O . ASN B 1 189 ? -32.938 -10.812 -17.062 1 97.81 189 ASN B O 1
ATOM 6054 N N . THR B 1 190 ? -31.953 -8.828 -17.344 1 97.88 190 THR B N 1
ATOM 6055 C CA . THR B 1 190 ? -31.141 -9.289 -18.469 1 97.88 190 THR B CA 1
ATOM 6056 C C . THR B 1 190 ? -29.75 -9.695 -17.984 1 97.88 190 THR B C 1
ATOM 6058 O O . THR B 1 190 ? -28.984 -8.859 -17.5 1 97.88 190 THR B O 1
ATOM 6061 N N . PRO B 1 191 ? -29.438 -10.961 -18.062 1 97.5 191 PRO B N 1
ATOM 6062 C CA . PRO B 1 191 ? -28.109 -11.383 -17.609 1 97.5 191 PRO B CA 1
ATOM 6063 C C . PRO B 1 191 ? -26.984 -10.75 -18.438 1 97.5 191 PRO B C 1
ATOM 6065 O O . PRO B 1 191 ? -27.172 -10.453 -19.625 1 97.5 191 PRO B O 1
ATOM 6068 N N . ILE B 1 192 ? -25.844 -10.523 -17.844 1 97.62 192 ILE B N 1
ATOM 6069 C CA . ILE B 1 192 ? -24.656 -10.055 -18.547 1 97.62 192 ILE B CA 1
ATOM 6070 C C . ILE B 1 192 ? -24.047 -11.203 -19.359 1 97.62 192 ILE B C 1
ATOM 6072 O O . ILE B 1 192 ? -23.797 -12.289 -18.812 1 97.62 192 ILE B O 1
ATOM 6076 N N . ASP B 1 193 ? -23.844 -11 -20.625 1 96.69 193 ASP B N 1
ATOM 6077 C CA . ASP B 1 193 ? -23.172 -11.992 -21.453 1 96.69 193 ASP B CA 1
ATOM 6078 C C . ASP B 1 193 ? -21.656 -11.992 -21.203 1 96.69 193 ASP B C 1
ATOM 6080 O O . ASP B 1 193 ? -20.938 -11.164 -21.766 1 96.69 193 ASP B O 1
ATOM 6084 N N . THR B 1 194 ? -21.188 -12.969 -20.438 1 96.31 194 THR B N 1
ATOM 6085 C CA . THR B 1 194 ? -19.781 -12.992 -20.031 1 96.31 194 THR B CA 1
ATOM 6086 C C . THR B 1 194 ? -18.969 -13.906 -20.938 1 96.31 194 THR B C 1
ATOM 6088 O O . THR B 1 194 ? -17.781 -14.133 -20.688 1 96.31 194 THR B O 1
ATOM 6091 N N . GLU B 1 195 ? -19.516 -14.461 -21.969 1 95.62 195 GLU B N 1
ATOM 6092 C CA . GLU B 1 195 ? -18.828 -15.422 -22.828 1 95.62 195 GLU B CA 1
ATOM 6093 C C . GLU B 1 195 ? -18.219 -14.727 -24.047 1 95.62 195 GLU B C 1
ATOM 6095 O O . GLU B 1 195 ? -18.797 -13.797 -24.594 1 95.62 195 GLU B O 1
ATOM 6100 N N . PRO B 1 196 ? -17.078 -15.227 -24.5 1 96.06 196 PRO B N 1
ATOM 6101 C CA . PRO B 1 196 ? -16.484 -14.656 -25.703 1 96.06 196 PRO B CA 1
ATOM 6102 C C . PRO B 1 196 ? -17.203 -15.102 -26.984 1 96.06 196 PRO B C 1
ATOM 6104 O O . PRO B 1 196 ? -17.828 -16.172 -27 1 96.06 196 PRO B O 1
ATOM 6107 N N . HIS B 1 197 ? -17.078 -14.258 -27.953 1 95.56 197 HIS B N 1
ATOM 6108 C CA . HIS B 1 197 ? -17.547 -14.656 -29.281 1 95.56 197 HIS B CA 1
ATOM 6109 C C . HIS B 1 197 ? -16.609 -15.695 -29.891 1 95.56 197 HIS B C 1
ATOM 6111 O O . HIS B 1 197 ? -15.391 -15.555 -29.828 1 95.56 197 HIS B O 1
ATOM 6117 N N . ILE B 1 198 ? -17.203 -16.75 -30.5 1 97.5 198 ILE B N 1
ATOM 6118 C CA . ILE B 1 198 ? -16.422 -17.812 -31.125 1 97.5 198 ILE B CA 1
ATOM 6119 C C . ILE B 1 198 ? -16.484 -17.688 -32.656 1 97.5 198 ILE B C 1
ATOM 6121 O O . ILE B 1 198 ? -17.562 -17.75 -33.219 1 97.5 198 ILE B O 1
ATOM 6125 N N . ASP B 1 199 ? -15.344 -17.438 -33.281 1 98.19 199 ASP B N 1
ATOM 6126 C CA . ASP B 1 199 ? -15.219 -17.547 -34.719 1 98.19 199 ASP B CA 1
ATOM 6127 C C . ASP B 1 199 ? -15.062 -19 -35.156 1 98.19 199 ASP B C 1
ATOM 6129 O O . ASP B 1 199 ? -13.953 -19.531 -35.188 1 98.19 199 ASP B O 1
ATOM 6133 N N . GLN B 1 200 ? -16.141 -19.594 -35.656 1 98.06 200 GLN B N 1
ATOM 6134 C CA . GLN B 1 200 ? -16.172 -21.031 -35.938 1 98.06 200 GLN B CA 1
ATOM 6135 C C . GLN B 1 200 ? -15.188 -21.391 -37.062 1 98.06 200 GLN B C 1
ATOM 6137 O O . GLN B 1 200 ? -14.531 -22.422 -37 1 98.06 200 GLN B O 1
ATOM 6142 N N . GLU B 1 201 ? -15.109 -20.609 -38.031 1 98.38 201 GLU B N 1
ATOM 6143 C CA . GLU B 1 201 ? -14.195 -20.875 -39.156 1 98.38 201 GLU B CA 1
ATOM 6144 C C . GLU B 1 201 ? -12.742 -20.859 -38.656 1 98.38 201 GLU B C 1
ATOM 6146 O O . GLU B 1 201 ? -11.953 -21.734 -39.031 1 98.38 201 GLU B O 1
ATOM 6151 N N . ALA B 1 202 ? -12.461 -19.859 -37.906 1 98.44 202 ALA B N 1
ATOM 6152 C CA . ALA B 1 202 ? -11.109 -19.75 -37.344 1 98.44 202 ALA B CA 1
ATOM 6153 C C . ALA B 1 202 ? -10.797 -20.953 -36.469 1 98.44 202 ALA B C 1
ATOM 6155 O O . ALA B 1 202 ? -9.703 -21.516 -36.531 1 98.44 202 ALA B O 1
ATOM 6156 N N . GLN B 1 203 ? -11.703 -21.312 -35.625 1 98.56 203 GLN B N 1
ATOM 6157 C CA . GLN B 1 203 ? -11.539 -22.453 -34.719 1 98.56 203 GLN B CA 1
ATOM 6158 C C . GLN B 1 203 ? -11.344 -23.75 -35.5 1 98.56 203 GLN B C 1
ATOM 6160 O O . GLN B 1 203 ? -10.453 -24.547 -35.188 1 98.56 203 GLN B O 1
ATOM 6165 N N . ASP B 1 204 ? -12.156 -23.969 -36.562 1 98.62 204 ASP B N 1
ATOM 6166 C CA . ASP B 1 204 ? -12.062 -25.188 -37.344 1 98.62 204 ASP B CA 1
ATOM 6167 C C . ASP B 1 204 ? -10.703 -25.297 -38.031 1 98.62 204 ASP B C 1
ATOM 6169 O O . ASP B 1 204 ? -10.125 -26.375 -38.094 1 98.62 204 ASP B O 1
ATOM 6173 N N . ALA B 1 205 ? -10.273 -24.203 -38.531 1 98.69 205 ALA B N 1
ATOM 6174 C CA . ALA B 1 205 ? -8.961 -24.188 -39.188 1 98.69 205 ALA B CA 1
ATOM 6175 C C . ALA B 1 205 ? -7.855 -24.547 -38.219 1 98.69 205 ALA B C 1
ATOM 6177 O O . ALA B 1 205 ? -6.941 -25.297 -38.531 1 98.69 205 ALA B O 1
ATOM 6178 N N . ALA B 1 206 ? -7.926 -23.969 -37.031 1 98.81 206 ALA B N 1
ATOM 6179 C CA . ALA B 1 206 ? -6.938 -24.25 -36 1 98.81 206 ALA B CA 1
ATOM 6180 C C . ALA B 1 206 ? -6.996 -25.703 -35.562 1 98.81 206 ALA B C 1
ATOM 6182 O O . ALA B 1 206 ? -5.957 -26.344 -35.375 1 98.81 206 ALA B O 1
ATOM 6183 N N . VAL B 1 207 ? -8.203 -26.219 -35.375 1 98.81 207 VAL B N 1
ATOM 6184 C CA . VAL B 1 207 ? -8.391 -27.609 -34.969 1 98.81 207 VAL B CA 1
ATOM 6185 C C . VAL B 1 207 ? -7.762 -28.547 -36 1 98.81 207 VAL B C 1
ATOM 6187 O O . VAL B 1 207 ? -7.035 -29.469 -35.625 1 98.81 207 VAL B O 1
ATOM 6190 N N . LYS B 1 208 ? -8.008 -28.312 -37.25 1 98.5 208 LYS B N 1
ATOM 6191 C CA . LYS B 1 208 ? -7.461 -29.156 -38.312 1 98.5 208 LYS B CA 1
ATOM 6192 C C . LYS B 1 208 ? -5.938 -29.141 -38.281 1 98.5 208 LYS B C 1
ATOM 6194 O O . LYS B 1 208 ? -5.301 -30.188 -38.406 1 98.5 208 LYS B O 1
ATOM 6199 N N . ALA B 1 209 ? -5.426 -27.969 -38.125 1 98.69 209 ALA B N 1
ATOM 6200 C CA . ALA B 1 209 ? -3.973 -27.812 -38.125 1 98.69 209 ALA B CA 1
ATOM 6201 C C . ALA B 1 209 ? -3.35 -28.531 -36.938 1 98.69 209 ALA B C 1
ATOM 6203 O O . ALA B 1 209 ? -2.318 -29.188 -37.062 1 98.69 209 ALA B O 1
ATOM 6204 N N . VAL B 1 210 ? -3.926 -28.391 -35.781 1 98.75 210 VAL B N 1
ATOM 6205 C CA . VAL B 1 210 ? -3.396 -28.969 -34.531 1 98.75 210 VAL B CA 1
ATOM 6206 C C . VAL B 1 210 ? -3.498 -30.5 -34.594 1 98.75 210 VAL B C 1
ATOM 6208 O O . VAL B 1 210 ? -2.541 -31.203 -34.281 1 98.75 210 VAL B O 1
ATOM 6211 N N . VAL B 1 211 ? -4.645 -31.031 -35.031 1 98.19 211 VAL B N 1
ATOM 6212 C CA . VAL B 1 211 ? -4.852 -32.469 -35.125 1 98.19 211 VAL B CA 1
ATOM 6213 C C . VAL B 1 211 ? -3.859 -33.094 -36.125 1 98.19 211 VAL B C 1
ATOM 6215 O O . VAL B 1 211 ? -3.312 -34.156 -35.875 1 98.19 211 VAL B O 1
ATOM 6218 N N . SER B 1 212 ? -3.674 -32.406 -37.219 1 98.12 212 SER B N 1
ATOM 6219 C CA . SER B 1 212 ? -2.699 -32.875 -38.188 1 98.12 212 SER B CA 1
ATOM 6220 C C . SER B 1 212 ? -1.301 -32.938 -37.594 1 98.12 212 SER B C 1
ATOM 6222 O O . SER B 1 212 ? -0.596 -33.938 -37.75 1 98.12 212 SER B O 1
ATOM 6224 N N . ALA B 1 213 ? -0.908 -31.906 -36.906 1 98.44 213 ALA B N 1
ATOM 6225 C CA . ALA B 1 213 ? 0.41 -31.875 -36.25 1 98.44 213 ALA B CA 1
ATOM 6226 C C . ALA B 1 213 ? 0.567 -33 -35.25 1 98.44 213 ALA B C 1
ATOM 6228 O O . ALA B 1 213 ? 1.613 -33.656 -35.188 1 98.44 213 ALA B O 1
ATOM 6229 N N . ILE B 1 214 ? -0.437 -33.25 -34.469 1 98.25 214 ILE B N 1
ATOM 6230 C CA . ILE B 1 214 ? -0.413 -34.281 -33.469 1 98.25 214 ILE B CA 1
ATOM 6231 C C . ILE B 1 214 ? -0.314 -35.656 -34.125 1 98.25 214 ILE B C 1
ATOM 6233 O O . ILE B 1 214 ? 0.474 -36.5 -33.719 1 98.25 214 ILE B O 1
ATOM 6237 N N . SER B 1 215 ? -1.05 -35.812 -35.188 1 96.88 215 SER B N 1
ATOM 6238 C CA . SER B 1 215 ? -1.102 -37.125 -35.844 1 96.88 215 SER B CA 1
ATOM 6239 C C . SER B 1 215 ? 0.23 -37.438 -36.5 1 96.88 215 SER B C 1
ATOM 6241 O O . SER B 1 215 ? 0.583 -38.625 -36.656 1 96.88 215 SER B O 1
ATOM 6243 N N . GLU B 1 216 ? 0.939 -36.469 -36.875 1 97.25 216 GLU B N 1
ATOM 6244 C CA . GLU B 1 216 ? 2.211 -36.625 -37.562 1 97.25 216 GLU B CA 1
ATOM 6245 C C . GLU B 1 216 ? 3.346 -36.906 -36.562 1 97.25 216 GLU B C 1
ATOM 6247 O O . GLU B 1 216 ? 4.402 -37.406 -36.969 1 97.25 216 GLU B O 1
ATOM 6252 N N . ALA B 1 217 ? 3.146 -36.594 -35.344 1 97.81 217 ALA B N 1
ATOM 6253 C CA . ALA B 1 217 ? 4.188 -36.719 -34.344 1 97.81 217 ALA B CA 1
ATOM 6254 C C . ALA B 1 217 ? 4.32 -38.156 -33.875 1 97.81 217 ALA B C 1
ATOM 6256 O O . ALA B 1 217 ? 3.322 -38.875 -33.75 1 97.81 217 ALA B O 1
ATOM 6257 N N . LYS B 1 218 ? 5.504 -38.531 -33.562 1 97.31 218 LYS B N 1
ATOM 6258 C CA . LYS B 1 218 ? 5.766 -39.875 -33.031 1 97.31 218 LYS B CA 1
ATOM 6259 C C . LYS B 1 218 ? 5.738 -39.875 -31.5 1 97.31 218 LYS B C 1
ATOM 6261 O O . LYS B 1 218 ? 5.344 -40.844 -30.875 1 97.31 218 LYS B O 1
ATOM 6266 N N . HIS B 1 219 ? 6.234 -38.875 -30.938 1 97.56 219 HIS B N 1
ATOM 6267 C CA . HIS B 1 219 ? 6.344 -38.75 -29.5 1 97.56 219 HIS B CA 1
ATOM 6268 C C . HIS B 1 219 ? 5.887 -37.375 -29 1 97.56 219 HIS B C 1
ATOM 6270 O O . HIS B 1 219 ? 6.664 -36.656 -28.375 1 97.56 219 HIS B O 1
ATOM 6276 N N . PRO B 1 220 ? 4.586 -37.062 -29.172 1 98.19 220 PRO B N 1
ATOM 6277 C CA . PRO B 1 220 ? 4.086 -35.781 -28.672 1 98.19 220 PRO B CA 1
ATOM 6278 C C . PRO B 1 220 ? 3.977 -35.719 -27.156 1 98.19 220 PRO B C 1
ATOM 6280 O O . PRO B 1 220 ? 3.84 -36.781 -26.5 1 98.19 220 PRO B O 1
ATOM 6283 N N . SER B 1 221 ? 4.152 -34.625 -26.547 1 98.31 221 SER B N 1
ATOM 6284 C CA . SER B 1 221 ? 3.912 -34.344 -25.141 1 98.31 221 SER B CA 1
ATOM 6285 C C . SER B 1 221 ? 3.148 -33.062 -24.938 1 98.31 221 SER B C 1
ATOM 6287 O O . SER B 1 221 ? 3.01 -32.281 -25.875 1 98.31 221 SER B O 1
ATOM 6289 N N . VAL B 1 222 ? 2.605 -32.844 -23.766 1 98.56 222 VAL B N 1
ATOM 6290 C CA . VAL B 1 222 ? 1.843 -31.656 -23.453 1 98.56 222 VAL B CA 1
ATOM 6291 C C . VAL B 1 222 ? 2.469 -30.938 -22.25 1 98.56 222 VAL B C 1
ATOM 6293 O O . VAL B 1 222 ? 2.92 -31.578 -21.312 1 98.56 222 VAL B O 1
ATOM 6296 N N . ILE B 1 223 ? 2.592 -29.625 -22.328 1 98.62 223 ILE B N 1
ATOM 6297 C CA . ILE B 1 223 ? 2.902 -28.812 -21.156 1 98.62 223 ILE B CA 1
ATOM 6298 C C . ILE B 1 223 ? 1.713 -27.906 -20.828 1 98.62 223 ILE B C 1
ATOM 6300 O O . ILE B 1 223 ? 1.264 -27.125 -21.688 1 98.62 223 ILE B O 1
ATOM 6304 N N . VAL B 1 224 ? 1.174 -28.031 -19.656 1 98.75 224 VAL B N 1
ATOM 6305 C CA . VAL B 1 224 ? 0.035 -27.234 -19.188 1 98.75 224 VAL B CA 1
ATOM 6306 C C . VAL B 1 224 ? 0.523 -26.078 -18.328 1 98.75 224 VAL B C 1
ATOM 6308 O O . VAL B 1 224 ? 1.351 -26.281 -17.422 1 98.75 224 VAL B O 1
ATOM 6311 N N . ASP B 1 225 ? 0.003 -24.859 -18.594 1 98.44 225 ASP B N 1
ATOM 6312 C CA . ASP B 1 225 ? 0.422 -23.672 -17.859 1 98.44 225 ASP B CA 1
ATOM 6313 C C . ASP B 1 225 ? -0.779 -22.812 -17.484 1 98.44 225 ASP B C 1
ATOM 6315 O O . ASP B 1 225 ? -1.927 -23.203 -17.703 1 98.44 225 ASP B O 1
ATOM 6319 N N . ALA B 1 226 ? -0.601 -21.688 -16.938 1 97.88 226 ALA B N 1
ATOM 6320 C CA . ALA B 1 226 ? -1.536 -20.984 -16.062 1 97.88 226 ALA B CA 1
ATOM 6321 C C . ALA B 1 226 ? -2.666 -20.344 -16.859 1 97.88 226 ALA B C 1
ATOM 6323 O O . ALA B 1 226 ? -3.771 -20.156 -16.359 1 97.88 226 ALA B O 1
ATOM 6324 N N . TRP B 1 227 ? -2.461 -20.016 -18.156 1 98 227 TRP B N 1
ATOM 6325 C CA . TRP B 1 227 ? -3.518 -19.344 -18.906 1 98 227 TRP B CA 1
ATOM 6326 C C . TRP B 1 227 ? -4.719 -20.266 -19.078 1 98 227 TRP B C 1
ATOM 6328 O O . TRP B 1 227 ? -5.836 -19.797 -19.312 1 98 227 TRP B O 1
ATOM 6338 N N . VAL B 1 228 ? -4.477 -21.578 -18.922 1 98.25 228 VAL B N 1
ATOM 6339 C CA . VAL B 1 228 ? -5.578 -22.531 -18.969 1 98.25 228 VAL B CA 1
ATOM 6340 C C . VAL B 1 228 ? -6.598 -22.203 -17.891 1 98.25 228 VAL B C 1
ATOM 6342 O O . VAL B 1 228 ? -7.789 -22.047 -18.172 1 98.25 228 VAL B O 1
ATOM 6345 N N . GLN B 1 229 ? -6.078 -22.016 -16.688 1 97.56 229 GLN B N 1
ATOM 6346 C CA . GLN B 1 229 ? -6.953 -21.719 -15.555 1 97.56 229 GLN B CA 1
ATOM 6347 C C . GLN B 1 229 ? -7.484 -20.297 -15.633 1 97.56 229 GLN B C 1
ATOM 6349 O O . GLN B 1 229 ? -8.656 -20.047 -15.336 1 97.56 229 GLN B O 1
ATOM 6354 N N . ARG B 1 230 ? -6.656 -19.359 -16.016 1 97.94 230 ARG B N 1
ATOM 6355 C CA . ARG B 1 230 ? -7.012 -17.938 -15.992 1 97.94 230 ARG B CA 1
ATOM 6356 C C . ARG B 1 230 ? -8.156 -17.656 -16.969 1 97.94 230 ARG B C 1
ATOM 6358 O O . ARG B 1 230 ? -8.945 -16.734 -16.75 1 97.94 230 ARG B O 1
ATOM 6365 N N . PHE B 1 231 ? -8.211 -18.453 -18 1 97.69 231 PHE B N 1
ATOM 6366 C CA . PHE B 1 231 ? -9.234 -18.234 -19.016 1 97.69 231 PHE B CA 1
ATOM 6367 C C . PHE B 1 231 ? -10.312 -19.312 -18.953 1 97.69 231 PHE B C 1
ATOM 6369 O O . PHE B 1 231 ? -11.047 -19.516 -19.922 1 97.69 231 PHE B O 1
ATOM 6376 N N . GLY B 1 232 ? -10.367 -20.094 -17.844 1 96.31 232 GLY B N 1
ATOM 6377 C CA . GLY B 1 232 ? -11.5 -20.953 -17.5 1 96.31 232 GLY B CA 1
ATOM 6378 C C . GLY B 1 232 ? -11.523 -22.25 -18.281 1 96.31 232 GLY B C 1
ATOM 6379 O O . GLY B 1 232 ? -12.586 -22.844 -18.484 1 96.31 232 GLY B O 1
ATOM 6380 N N . ALA B 1 233 ? -10.375 -22.781 -18.672 1 97.94 233 ALA B N 1
ATOM 6381 C CA . ALA B 1 233 ? -10.344 -23.938 -19.562 1 97.94 233 ALA B CA 1
ATOM 6382 C C . ALA B 1 233 ? -9.805 -25.172 -18.844 1 97.94 233 ALA B C 1
ATOM 6384 O O . ALA B 1 233 ? -9.312 -26.094 -19.484 1 97.94 233 ALA B O 1
ATOM 6385 N N . THR B 1 234 ? -9.875 -25.188 -17.516 1 97.62 234 THR B N 1
ATOM 6386 C CA . THR B 1 234 ? -9.273 -26.266 -16.734 1 97.62 234 THR B CA 1
ATOM 6387 C C . THR B 1 234 ? -9.922 -27.609 -17.078 1 97.62 234 THR B C 1
ATOM 6389 O O . THR B 1 234 ? -9.227 -28.578 -17.375 1 97.62 234 THR B O 1
ATOM 6392 N N . LYS B 1 235 ? -11.266 -27.688 -17.078 1 97.12 235 LYS B N 1
ATOM 6393 C CA . LYS B 1 235 ? -11.969 -28.938 -17.375 1 97.12 235 LYS B CA 1
ATOM 6394 C C . LYS B 1 235 ? -11.68 -29.422 -18.781 1 97.12 235 LYS B C 1
ATOM 6396 O O . LYS B 1 235 ? -11.469 -30.609 -19 1 97.12 235 LYS B O 1
ATOM 6401 N N . GLU B 1 236 ? -11.664 -28.5 -19.672 1 98.44 236 GLU B N 1
ATOM 6402 C CA . GLU B 1 236 ? -11.375 -28.828 -21.062 1 98.44 236 GLU B CA 1
ATOM 6403 C C . GLU B 1 236 ? -9.953 -29.359 -21.219 1 98.44 236 GLU B C 1
ATOM 6405 O O . GLU B 1 236 ? -9.727 -30.328 -21.953 1 98.44 236 GLU B O 1
ATOM 6410 N N . ALA B 1 237 ? -9.039 -28.734 -20.516 1 98.56 237 ALA B N 1
ATOM 6411 C CA . ALA B 1 237 ? -7.648 -29.156 -20.578 1 98.56 237 ALA B CA 1
ATOM 6412 C C . ALA B 1 237 ? -7.48 -30.562 -20 1 98.56 237 ALA B C 1
ATOM 6414 O O . ALA B 1 237 ? -6.742 -31.391 -20.562 1 98.56 237 ALA B O 1
ATOM 6415 N N . GLN B 1 238 ? -8.156 -30.844 -18.906 1 98.12 238 GLN B N 1
ATOM 6416 C CA . GLN B 1 238 ? -8.086 -32.156 -18.266 1 98.12 238 GLN B CA 1
ATOM 6417 C C . GLN B 1 238 ? -8.648 -33.219 -19.188 1 98.12 238 GLN B C 1
ATOM 6419 O O . GLN B 1 238 ? -8.055 -34.312 -19.328 1 98.12 238 GLN B O 1
ATOM 6424 N N . SER B 1 239 ? -9.734 -32.938 -19.844 1 97.81 239 SER B N 1
ATOM 6425 C CA . SER B 1 239 ? -10.336 -33.875 -20.781 1 97.81 239 SER B CA 1
ATOM 6426 C C . SER B 1 239 ? -9.414 -34.094 -21.984 1 97.81 239 SER B C 1
ATOM 6428 O O . SER B 1 239 ? -9.297 -35.25 -22.469 1 97.81 239 SER B O 1
ATOM 6430 N N . PHE B 1 240 ? -8.828 -33.062 -22.469 1 97.94 240 PHE B N 1
ATOM 6431 C CA . PHE B 1 240 ? -7.965 -33.125 -23.641 1 97.94 240 PHE B CA 1
ATOM 6432 C C . PHE B 1 240 ? -6.746 -34 -23.375 1 97.94 240 PHE B C 1
ATOM 6434 O O . PHE B 1 240 ? -6.426 -34.906 -24.172 1 97.94 240 PHE B O 1
ATOM 6441 N N . VAL B 1 241 ? -6.066 -33.781 -22.219 1 97.69 241 VAL B N 1
ATOM 6442 C CA . VAL B 1 241 ? -4.824 -34.5 -21.953 1 97.69 241 VAL B CA 1
ATOM 6443 C C . VAL B 1 241 ? -5.125 -35.969 -21.688 1 97.69 241 VAL B C 1
ATOM 6445 O O . VAL B 1 241 ? -4.332 -36.844 -22.047 1 97.69 241 VAL B O 1
ATOM 6448 N N . ARG B 1 242 ? -6.281 -36.312 -21.062 1 96 242 ARG B N 1
ATOM 6449 C CA . ARG B 1 242 ? -6.664 -37.688 -20.828 1 96 242 ARG B CA 1
ATOM 6450 C C . ARG B 1 242 ? -6.914 -38.438 -22.141 1 96 242 ARG B C 1
ATOM 6452 O O . ARG B 1 242 ? -6.488 -39.594 -22.312 1 96 242 ARG B O 1
ATOM 6459 N N . LYS B 1 243 ? -7.605 -37.75 -23.016 1 96.81 243 LYS B N 1
ATOM 6460 C CA . LYS B 1 243 ? -7.938 -38.375 -24.297 1 96.81 243 LYS B CA 1
ATOM 6461 C C . LYS B 1 243 ? -6.695 -38.531 -25.156 1 96.81 243 LYS B C 1
ATOM 6463 O O . LYS B 1 243 ? -6.547 -39.531 -25.859 1 96.81 243 LYS B O 1
ATOM 6468 N N . LEU B 1 244 ? -5.875 -37.5 -25.188 1 97 244 LEU B N 1
ATOM 6469 C CA . LEU B 1 244 ? -4.66 -37.531 -26 1 97 244 LEU B CA 1
ATOM 6470 C C . LEU B 1 244 ? -3.721 -38.625 -25.531 1 97 244 LEU B C 1
ATOM 6472 O O . LEU B 1 244 ? -3.045 -39.281 -26.344 1 97 244 LEU B O 1
ATOM 6476 N N . ASP B 1 245 ? -3.611 -38.844 -24.203 1 97.31 245 ASP B N 1
ATOM 6477 C CA . ASP B 1 245 ? -2.93 -39.969 -23.547 1 97.31 245 ASP B CA 1
ATOM 6478 C C . ASP B 1 245 ? -1.441 -39.969 -23.891 1 97.31 245 ASP B C 1
ATOM 6480 O O . ASP B 1 245 ? -0.906 -41 -24.312 1 97.31 245 ASP B O 1
ATOM 6484 N N . VAL B 1 246 ? -0.802 -38.875 -23.828 1 98.06 246 VAL B N 1
ATOM 6485 C CA . VAL B 1 246 ? 0.635 -38.719 -24.016 1 98.06 246 VAL B CA 1
ATOM 6486 C C . VAL B 1 246 ? 1.255 -38.156 -22.734 1 98.06 246 VAL B C 1
ATOM 6488 O O . VAL B 1 246 ? 0.54 -37.812 -21.781 1 98.06 246 VAL B O 1
ATOM 6491 N N . PRO B 1 247 ? 2.627 -38.094 -22.547 1 98.44 247 PRO B N 1
ATOM 6492 C CA . PRO B 1 247 ? 3.238 -37.531 -21.344 1 98.44 247 PRO B CA 1
ATOM 6493 C C . PRO B 1 247 ? 2.791 -36.094 -21.078 1 98.44 247 PRO B C 1
ATOM 6495 O O . PRO B 1 247 ? 2.768 -35.281 -22 1 98.44 247 PRO B O 1
ATOM 6498 N N . ILE B 1 248 ? 2.418 -35.875 -19.859 1 98.5 248 ILE B N 1
ATOM 6499 C CA . ILE B 1 248 ? 1.912 -34.562 -19.438 1 98.5 248 ILE B CA 1
ATOM 6500 C C . ILE B 1 248 ? 2.918 -33.906 -18.5 1 98.5 248 ILE B C 1
ATOM 6502 O O . ILE B 1 248 ? 3.305 -34.469 -17.469 1 98.5 248 ILE B O 1
ATOM 6506 N N . PHE B 1 249 ? 3.361 -32.719 -18.828 1 98.56 249 PHE B N 1
ATOM 6507 C CA . PHE B 1 249 ? 4.172 -31.859 -17.969 1 98.56 249 PHE B CA 1
ATOM 6508 C C . PHE B 1 249 ? 3.402 -30.609 -17.594 1 98.56 249 PHE B C 1
ATOM 6510 O O . PHE B 1 249 ? 2.424 -30.234 -18.25 1 98.56 249 PHE B O 1
ATOM 6517 N N . THR B 1 250 ? 3.801 -29.969 -16.531 1 98.38 250 THR B N 1
ATOM 6518 C CA . THR B 1 250 ? 3.301 -28.641 -16.172 1 98.38 250 THR B CA 1
ATOM 6519 C C . THR B 1 250 ? 4.453 -27.672 -15.953 1 98.38 250 THR B C 1
ATOM 6521 O O . THR B 1 250 ? 5.582 -28.094 -15.68 1 98.38 250 THR B O 1
ATOM 6524 N N . ALA B 1 251 ? 4.168 -26.422 -16.219 1 98.06 251 ALA B N 1
ATOM 6525 C CA . ALA B 1 251 ? 5.035 -25.375 -15.688 1 98.06 251 ALA B CA 1
ATOM 6526 C C . ALA B 1 251 ? 4.734 -25.125 -14.211 1 98.06 251 ALA B C 1
ATOM 6528 O O . ALA B 1 251 ? 3.785 -25.672 -13.656 1 98.06 251 ALA B O 1
ATOM 6529 N N . ASN B 1 252 ? 5.57 -24.312 -13.562 1 97.56 252 ASN B N 1
ATOM 6530 C CA . ASN B 1 252 ? 5.32 -23.969 -12.164 1 97.56 252 ASN B CA 1
ATOM 6531 C C . ASN B 1 252 ? 3.936 -23.359 -11.977 1 97.56 252 ASN B C 1
ATOM 6533 O O . ASN B 1 252 ? 3.191 -23.75 -11.078 1 97.56 252 ASN B O 1
ATOM 6537 N N . MET B 1 253 ? 3.576 -22.453 -12.828 1 97.94 253 MET B N 1
ATOM 6538 C CA . MET B 1 253 ? 2.322 -21.719 -12.688 1 97.94 253 MET B CA 1
ATOM 6539 C C . MET B 1 253 ? 1.136 -22.578 -13.109 1 97.94 253 MET B C 1
ATOM 6541 O O . MET B 1 253 ? -0.013 -22.25 -12.812 1 97.94 253 MET B O 1
ATOM 6545 N N . GLY B 1 254 ? 1.352 -23.672 -13.789 1 98.12 254 GLY B N 1
ATOM 6546 C CA . GLY B 1 254 ? 0.295 -24.578 -14.203 1 98.12 254 GLY B CA 1
ATOM 6547 C C . GLY B 1 254 ? 0.08 -25.719 -13.227 1 98.12 254 GLY B C 1
ATOM 6548 O O . GLY B 1 254 ? -0.79 -26.578 -13.438 1 98.12 254 GLY B O 1
ATOM 6549 N N . LYS B 1 255 ? 0.859 -25.766 -12.156 1 98.06 255 LYS B N 1
ATOM 6550 C CA . LYS B 1 255 ? 0.79 -26.844 -11.172 1 98.06 255 LYS B CA 1
ATOM 6551 C C . LYS B 1 255 ? -0.619 -26.984 -10.602 1 98.06 255 LYS B C 1
ATOM 6553 O O . LYS B 1 255 ? -1.256 -25.984 -10.266 1 98.06 255 LYS B O 1
ATOM 6558 N N . GLY B 1 256 ? -1.121 -28.156 -10.539 1 96.94 256 GLY B N 1
ATOM 6559 C CA . GLY B 1 256 ? -2.42 -28.438 -9.945 1 96.94 256 GLY B CA 1
ATOM 6560 C C . GLY B 1 256 ? -3.562 -28.328 -10.938 1 96.94 256 GLY B C 1
ATOM 6561 O O . GLY B 1 256 ? -4.691 -28.719 -10.633 1 96.94 256 GLY B O 1
ATOM 6562 N N . ILE B 1 257 ? -3.305 -27.859 -12.195 1 97.81 257 ILE B N 1
ATOM 6563 C CA . ILE B 1 257 ? -4.359 -27.734 -13.195 1 97.81 257 ILE B CA 1
ATOM 6564 C C . ILE B 1 257 ? -4.773 -29.109 -13.688 1 97.81 257 ILE B C 1
ATOM 6566 O O . ILE B 1 257 ? -5.965 -29.391 -13.844 1 97.81 257 ILE B O 1
ATOM 6570 N N . VAL B 1 258 ? -3.764 -29.922 -13.961 1 97.38 258 VAL B N 1
ATOM 6571 C CA . VAL B 1 258 ? -4.023 -31.328 -14.211 1 97.38 258 VAL B CA 1
ATOM 6572 C C . VAL B 1 258 ? -3.723 -32.156 -12.953 1 97.38 258 VAL B C 1
ATOM 6574 O O . VAL B 1 258 ? -2.859 -31.766 -12.156 1 97.38 258 VAL B O 1
ATOM 6577 N N . ASP B 1 259 ? -4.527 -33.188 -12.773 1 96.25 259 ASP B N 1
ATOM 6578 C CA . ASP B 1 259 ? -4.336 -34.031 -11.617 1 96.25 259 ASP B CA 1
ATOM 6579 C C . ASP B 1 259 ? -2.971 -34.719 -11.664 1 96.25 259 ASP B C 1
ATOM 6581 O O . ASP B 1 259 ? -2.67 -35.469 -12.602 1 96.25 259 ASP B O 1
ATOM 6585 N N . GLU B 1 260 ? -2.209 -34.531 -10.633 1 97.06 260 GLU B N 1
ATOM 6586 C CA . GLU B 1 260 ? -0.83 -35 -10.625 1 97.06 260 GLU B CA 1
ATOM 6587 C C . GLU B 1 260 ? -0.767 -36.5 -10.32 1 97.06 260 GLU B C 1
ATOM 6589 O O . GLU B 1 260 ? 0.296 -37.125 -10.43 1 97.06 260 GLU B O 1
ATOM 6594 N N . THR B 1 261 ? -1.935 -37.062 -10.07 1 95.25 261 THR B N 1
ATOM 6595 C CA . THR B 1 261 ? -1.998 -38.5 -9.82 1 95.25 261 THR B CA 1
ATOM 6596 C C . THR B 1 261 ? -2.271 -39.25 -11.117 1 95.25 261 THR B C 1
ATOM 6598 O O . THR B 1 261 ? -2.234 -40.5 -11.141 1 95.25 261 THR B O 1
ATOM 6601 N N . GLU B 1 262 ? -2.508 -38.531 -12.211 1 94.62 262 GLU B N 1
ATOM 6602 C CA . GLU B 1 262 ? -2.742 -39.188 -13.5 1 94.62 262 GLU B CA 1
ATOM 6603 C C . GLU B 1 262 ? -1.521 -39.969 -13.953 1 94.62 262 GLU B C 1
ATOM 6605 O O . GLU B 1 262 ? -0.383 -39.562 -13.742 1 94.62 262 GLU B O 1
ATOM 6610 N N . PRO B 1 263 ? -1.788 -41.094 -14.578 1 93.69 263 PRO B N 1
ATOM 6611 C CA . PRO B 1 263 ? -0.688 -42 -14.945 1 93.69 263 PRO B CA 1
ATOM 6612 C C . PRO B 1 263 ? 0.304 -41.344 -15.906 1 93.69 263 PRO B C 1
ATOM 6614 O O . PRO B 1 263 ? 1.501 -41.625 -15.859 1 93.69 263 PRO B O 1
ATOM 6617 N N . LYS B 1 264 ? -0.197 -40.5 -16.797 1 96.75 264 LYS B N 1
ATOM 6618 C CA . LYS B 1 264 ? 0.683 -39.938 -17.812 1 96.75 264 LYS B CA 1
ATOM 6619 C C . LYS B 1 264 ? 1.33 -38.625 -17.312 1 96.75 264 LYS B C 1
ATOM 6621 O O . LYS B 1 264 ? 2.127 -38.031 -18.016 1 96.75 264 LYS B O 1
ATOM 6626 N N . TYR B 1 265 ? 0.992 -38.25 -16.078 1 97.56 265 TYR B N 1
ATOM 6627 C CA . TYR B 1 265 ? 1.646 -37.062 -15.508 1 97.56 265 TYR B CA 1
ATOM 6628 C C . TYR B 1 265 ? 3.102 -37.375 -15.172 1 97.56 265 TYR B C 1
ATOM 6630 O O . TYR B 1 265 ? 3.4 -38.344 -14.477 1 97.56 265 TYR B O 1
ATOM 6638 N N . VAL B 1 266 ? 4.031 -36.531 -15.648 1 98.25 266 VAL B N 1
ATOM 6639 C CA . VAL B 1 266 ? 5.457 -36.781 -15.469 1 98.25 266 VAL B CA 1
ATOM 6640 C C . VAL B 1 266 ? 6 -35.906 -14.359 1 98.25 266 VAL B C 1
ATOM 6642 O O . VAL B 1 266 ? 6.738 -36.344 -13.484 1 98.25 266 VAL B O 1
ATOM 6645 N N . GLY B 1 267 ? 5.699 -34.594 -14.383 1 97.94 267 GLY B N 1
ATOM 6646 C CA . GLY B 1 267 ? 6.191 -33.625 -13.398 1 97.94 267 GLY B CA 1
ATOM 6647 C C . GLY B 1 267 ? 6.293 -32.219 -13.938 1 97.94 267 GLY B C 1
ATOM 6648 O O . GLY B 1 267 ? 5.805 -31.938 -15.031 1 97.94 267 GLY B O 1
ATOM 6649 N N . ILE B 1 268 ? 6.82 -31.359 -13.156 1 97.94 268 ILE B N 1
ATOM 6650 C CA . ILE B 1 268 ? 7.051 -29.969 -13.555 1 97.94 268 ILE B CA 1
ATOM 6651 C C . ILE B 1 268 ? 8.328 -29.875 -14.391 1 97.94 268 ILE B C 1
ATOM 6653 O O . ILE B 1 268 ? 9.422 -30.188 -13.898 1 97.94 268 ILE B O 1
ATOM 6657 N N . TRP B 1 269 ? 8.172 -29.547 -15.641 1 98.06 269 TRP B N 1
ATOM 6658 C CA . TRP B 1 269 ? 9.344 -29.25 -16.453 1 98.06 269 TRP B CA 1
ATOM 6659 C C . TRP B 1 269 ? 9.758 -27.781 -16.312 1 98.06 269 TRP B C 1
ATOM 6661 O O . TRP B 1 269 ? 9.188 -26.906 -16.953 1 98.06 269 TRP B O 1
ATOM 6671 N N . ASN B 1 270 ? 10.742 -27.516 -15.523 1 96.31 270 ASN B N 1
ATOM 6672 C CA . ASN B 1 270 ? 11.258 -26.172 -15.266 1 96.31 270 ASN B CA 1
ATOM 6673 C C . ASN B 1 270 ? 12.633 -25.969 -15.898 1 96.31 270 ASN B C 1
ATOM 6675 O O . ASN B 1 270 ? 13.578 -25.562 -15.219 1 96.31 270 ASN B O 1
ATOM 6679 N N . GLY B 1 271 ? 12.727 -26.312 -17.172 1 94.06 271 GLY B N 1
ATOM 6680 C CA . GLY B 1 271 ? 13.977 -26.172 -17.906 1 94.06 271 GLY B CA 1
ATOM 6681 C C . GLY B 1 271 ? 15.102 -27.016 -17.344 1 94.06 271 GLY B C 1
ATOM 6682 O O . GLY B 1 271 ? 14.938 -28.219 -17.156 1 94.06 271 GLY B O 1
ATOM 6683 N N . GLU B 1 272 ? 16.141 -26.344 -17.062 1 93.56 272 GLU B N 1
ATOM 6684 C CA . GLU B 1 272 ? 17.344 -27.016 -16.562 1 93.56 272 GLU B CA 1
ATOM 6685 C C . GLU B 1 272 ? 17.219 -27.359 -15.086 1 93.56 272 GLU B C 1
ATOM 6687 O O . GLU B 1 272 ? 17.969 -28.172 -14.562 1 93.56 272 GLU B O 1
ATOM 6692 N N . VAL B 1 273 ? 16.281 -26.75 -14.445 1 94.56 273 VAL B N 1
ATOM 6693 C CA . VAL B 1 273 ? 16.094 -26.938 -13.008 1 94.56 273 VAL B CA 1
ATOM 6694 C C . VAL B 1 273 ? 14.844 -27.797 -12.758 1 94.56 273 VAL B C 1
ATOM 6696 O O . VAL B 1 273 ? 13.836 -27.297 -12.242 1 94.56 273 VAL B O 1
ATOM 6699 N N . SER B 1 274 ? 14.898 -29.047 -13.148 1 95.12 274 SER B N 1
ATOM 6700 C CA . SER B 1 274 ? 13.812 -30 -13.008 1 95.12 274 SER B CA 1
ATOM 6701 C C . SER B 1 274 ? 14.234 -31.188 -12.141 1 95.12 274 SER B C 1
ATOM 6703 O O . SER B 1 274 ? 15.422 -31.484 -12.008 1 95.12 274 SER B O 1
ATOM 6705 N N . SER B 1 275 ? 13.234 -31.781 -11.516 1 94.56 275 SER B N 1
ATOM 6706 C CA . SER B 1 275 ? 13.5 -33 -10.773 1 94.56 275 SER B CA 1
ATOM 6707 C C . SER B 1 275 ? 14.156 -34.062 -11.656 1 94.56 275 SER B C 1
ATOM 6709 O O . SER B 1 275 ? 13.992 -34.031 -12.883 1 94.56 275 SER B O 1
ATOM 6711 N N . PRO B 1 276 ? 14.82 -35.031 -11.094 1 93.75 276 PRO B N 1
ATOM 6712 C CA . PRO B 1 276 ? 15.586 -36.031 -11.867 1 93.75 276 PRO B CA 1
ATOM 6713 C C . PRO B 1 276 ? 14.734 -36.719 -12.93 1 93.75 276 PRO B C 1
ATOM 6715 O O . PRO B 1 276 ? 13.672 -37.281 -12.617 1 93.75 276 PRO B O 1
ATOM 6718 N N . GLY B 1 277 ? 15.18 -36.625 -14.148 1 95.62 277 GLY B N 1
ATOM 6719 C CA . GLY B 1 277 ? 14.578 -37.344 -15.242 1 95.62 277 GLY B CA 1
ATOM 6720 C C . GLY B 1 277 ? 13.516 -36.562 -15.984 1 95.62 277 GLY B C 1
ATOM 6721 O O . GLY B 1 277 ? 13.156 -36.906 -17.109 1 95.62 277 GLY B O 1
ATOM 6722 N N . VAL B 1 278 ? 12.984 -35.562 -15.383 1 97.06 278 VAL B N 1
ATOM 6723 C CA . VAL B 1 278 ? 11.852 -34.844 -15.977 1 97.06 278 VAL B CA 1
ATOM 6724 C C . VAL B 1 278 ? 12.297 -34.125 -17.234 1 97.06 278 VAL B C 1
ATOM 6726 O O . VAL B 1 278 ? 11.641 -34.188 -18.281 1 97.06 278 VAL B O 1
ATOM 6729 N N . LYS B 1 279 ? 13.422 -33.438 -17.141 1 95.56 279 LYS B N 1
ATOM 6730 C CA . LYS B 1 279 ? 13.922 -32.688 -18.297 1 95.56 279 LYS B CA 1
ATOM 6731 C C . LYS B 1 279 ? 14.258 -33.625 -19.453 1 95.56 279 LYS B C 1
ATOM 6733 O O . LYS B 1 279 ? 13.945 -33.344 -20.609 1 95.56 279 LYS B O 1
ATOM 6738 N N . GLU B 1 280 ? 14.828 -34.75 -19.172 1 95.12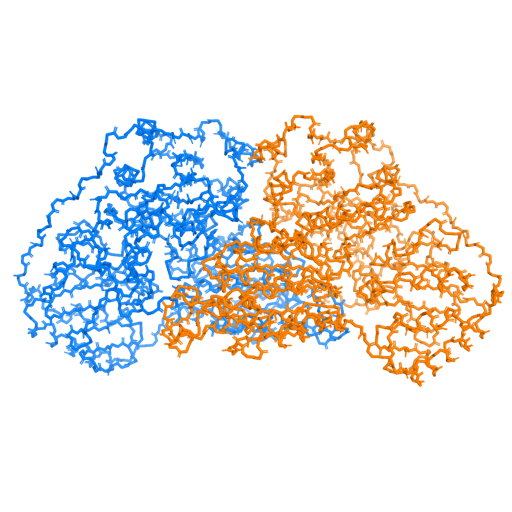 280 GLU B N 1
ATOM 6739 C CA . GLU B 1 280 ? 15.172 -35.75 -20.188 1 95.12 280 GLU B CA 1
ATOM 6740 C C . GLU B 1 280 ? 13.922 -36.312 -20.859 1 95.12 280 GLU B C 1
ATOM 6742 O O . GLU B 1 280 ? 13.891 -36.469 -22.078 1 95.12 280 GLU B O 1
ATOM 6747 N N . ALA B 1 281 ? 12.953 -36.531 -20.016 1 97.38 281 ALA B N 1
ATOM 6748 C CA . ALA B 1 281 ? 11.688 -37 -20.547 1 97.38 281 ALA B CA 1
ATOM 6749 C C . ALA B 1 281 ? 11.039 -35.969 -21.469 1 97.38 281 ALA B C 1
ATOM 6751 O O . ALA B 1 281 ? 10.523 -36.312 -22.531 1 97.38 281 ALA B O 1
ATOM 6752 N N . ALA B 1 282 ? 11.047 -34.781 -21.078 1 97.38 282 ALA B N 1
ATOM 6753 C CA . ALA B 1 282 ? 10.43 -33.719 -21.844 1 97.38 282 ALA B CA 1
ATOM 6754 C C . ALA B 1 282 ? 11.133 -33.531 -23.188 1 97.38 282 ALA B C 1
ATOM 6756 O O . ALA B 1 282 ? 10.484 -33.281 -24.203 1 97.38 282 ALA B O 1
ATOM 6757 N N . LYS B 1 283 ? 12.375 -33.688 -23.203 1 95.31 283 LYS B N 1
ATOM 6758 C CA . LYS B 1 283 ? 13.195 -33.406 -24.391 1 95.31 283 LYS B CA 1
ATOM 6759 C C . LYS B 1 283 ? 13.062 -34.531 -25.422 1 95.31 283 LYS B C 1
ATOM 6761 O O . LYS B 1 283 ? 13.477 -34.375 -26.562 1 95.31 283 LYS B O 1
ATOM 6766 N N . GLN B 1 284 ? 12.422 -35.562 -25.094 1 96 284 GLN B N 1
ATOM 6767 C CA . GLN B 1 284 ? 12.203 -36.656 -26.031 1 96 284 GLN B CA 1
ATOM 6768 C C . GLN B 1 284 ? 11.102 -36.344 -27.031 1 96 284 GLN B C 1
ATOM 6770 O O . GLN B 1 284 ? 10.984 -36.969 -28.062 1 96 284 GLN B O 1
ATOM 6775 N N . ALA B 1 285 ? 10.359 -35.375 -26.734 1 97.25 285 ALA B N 1
ATOM 6776 C CA . ALA B 1 285 ? 9.195 -35.062 -27.547 1 97.25 285 ALA B CA 1
ATOM 6777 C C . ALA B 1 285 ? 9.609 -34.531 -28.906 1 97.25 285 ALA B C 1
ATOM 6779 O O . ALA B 1 285 ? 10.57 -33.781 -29.031 1 97.25 285 ALA B O 1
ATOM 6780 N N . ASP B 1 286 ? 8.977 -35 -29.969 1 98.06 286 ASP B N 1
ATOM 6781 C CA . ASP B 1 286 ? 9.18 -34.438 -31.297 1 98.06 286 ASP B CA 1
ATOM 6782 C C . ASP B 1 286 ? 8.102 -33.406 -31.625 1 98.06 286 ASP B C 1
ATOM 6784 O O . ASP B 1 286 ? 8.148 -32.781 -32.688 1 98.06 286 ASP B O 1
ATOM 6788 N N . LEU B 1 287 ? 7.102 -33.281 -30.719 1 98.56 287 LEU B N 1
ATOM 6789 C CA . LEU B 1 287 ? 6.094 -32.219 -30.734 1 98.56 287 LEU B CA 1
ATOM 6790 C C . LEU B 1 287 ? 5.668 -31.859 -29.312 1 98.56 287 LEU B C 1
ATOM 6792 O O . LEU B 1 287 ? 5.289 -32.719 -28.531 1 98.56 287 LEU B O 1
ATOM 6796 N N . ILE B 1 288 ? 5.773 -30.641 -29 1 98.69 288 ILE B N 1
ATOM 6797 C CA . ILE B 1 288 ? 5.309 -30.156 -27.703 1 98.69 288 ILE B CA 1
ATOM 6798 C C . ILE B 1 288 ? 4.051 -29.297 -27.891 1 98.69 288 ILE B C 1
ATOM 6800 O O . ILE B 1 288 ? 4.082 -28.281 -28.578 1 98.69 288 ILE B O 1
ATOM 6804 N N . VAL B 1 289 ? 2.965 -29.719 -27.344 1 98.81 289 VAL B N 1
ATOM 6805 C CA . VAL B 1 289 ? 1.733 -28.938 -27.328 1 98.81 289 VAL B CA 1
ATOM 6806 C C . VAL B 1 289 ? 1.64 -28.156 -26.016 1 98.81 289 VAL B C 1
ATOM 6808 O O . VAL B 1 289 ? 1.517 -28.75 -24.938 1 98.81 289 VAL B O 1
ATOM 6811 N N . THR B 1 290 ? 1.755 -26.891 -26.078 1 98.75 290 THR B N 1
ATOM 6812 C CA . THR B 1 290 ? 1.604 -26.078 -24.875 1 98.75 290 THR B CA 1
ATOM 6813 C C . THR B 1 290 ? 0.169 -25.578 -24.734 1 98.75 290 THR B C 1
ATOM 6815 O O . THR B 1 290 ? -0.45 -25.172 -25.719 1 98.75 290 THR B O 1
ATOM 6818 N N . LEU B 1 291 ? -0.427 -25.703 -23.578 1 98.75 291 LEU B N 1
ATOM 6819 C CA . LEU B 1 291 ? -1.738 -25.156 -23.234 1 98.75 291 LEU B CA 1
ATOM 6820 C C . LEU B 1 291 ? -1.608 -23.969 -22.281 1 98.75 291 LEU B C 1
ATOM 6822 O O . LEU B 1 291 ? -1.297 -24.156 -21.094 1 98.75 291 LEU B O 1
ATOM 6826 N N . GLY B 1 292 ? -1.871 -22.75 -22.797 1 98.25 292 GLY B N 1
ATOM 6827 C CA . GLY B 1 292 ? -1.84 -21.578 -21.953 1 98.25 292 GLY B CA 1
ATOM 6828 C C . GLY B 1 292 ? -0.457 -21.266 -21.406 1 98.25 292 GLY B C 1
ATOM 6829 O O . GLY B 1 292 ? -0.288 -21.031 -20.203 1 98.25 292 GLY B O 1
ATOM 6830 N N . PHE B 1 293 ? 0.498 -21.172 -22.219 1 97.56 293 PHE B N 1
ATOM 6831 C CA . PHE B 1 293 ? 1.922 -21.156 -21.906 1 97.56 293 PHE B CA 1
ATOM 6832 C C . PHE B 1 293 ? 2.383 -19.75 -21.547 1 97.56 293 PHE B C 1
ATOM 6834 O O . PHE B 1 293 ? 2.039 -18.781 -22.234 1 97.56 293 PHE B O 1
ATOM 6841 N N . ILE B 1 294 ? 3.162 -19.547 -20.391 1 97.06 294 ILE B N 1
ATOM 6842 C CA . ILE B 1 294 ? 3.723 -18.281 -19.938 1 97.06 294 ILE B CA 1
ATOM 6843 C C . ILE B 1 294 ? 5.238 -18.406 -19.812 1 97.06 294 ILE B C 1
ATOM 6845 O O . ILE B 1 294 ? 5.746 -18.781 -18.75 1 97.06 294 ILE B O 1
ATOM 6849 N N . PRO B 1 295 ? 5.949 -18 -20.797 1 96.31 295 PRO B N 1
ATOM 6850 C CA . PRO B 1 295 ? 7.398 -18.203 -20.797 1 96.31 295 PRO B CA 1
ATOM 6851 C C . PRO B 1 295 ? 8.164 -17.078 -20.125 1 96.31 295 PRO B C 1
ATOM 6853 O O . PRO B 1 295 ? 9.109 -16.531 -20.703 1 96.31 295 PRO B O 1
ATOM 6856 N N . CYS B 1 296 ? 7.875 -16.797 -18.859 1 96.62 296 CYS B N 1
ATOM 6857 C CA . CYS B 1 296 ? 8.602 -15.758 -18.125 1 96.62 296 CYS B CA 1
ATOM 6858 C C . CYS B 1 296 ? 9.773 -16.359 -17.359 1 96.62 296 CYS B C 1
ATOM 6860 O O . CYS B 1 296 ? 9.898 -17.578 -17.25 1 96.62 296 CYS B O 1
ATOM 6862 N N . ASP B 1 297 ? 10.609 -15.5 -16.828 1 95.75 297 ASP B N 1
ATOM 6863 C CA . ASP B 1 297 ? 11.859 -15.914 -16.188 1 95.75 297 ASP B CA 1
ATOM 6864 C C . ASP B 1 297 ? 11.602 -16.844 -15.008 1 95.75 297 ASP B C 1
ATOM 6866 O O . ASP B 1 297 ? 12.148 -17.938 -14.938 1 95.75 297 ASP B O 1
ATOM 6870 N N . THR B 1 298 ? 10.695 -16.531 -14.125 1 95.94 298 THR B N 1
ATOM 6871 C CA . THR B 1 298 ? 10.5 -17.25 -12.875 1 95.94 298 THR B CA 1
ATOM 6872 C C . THR B 1 298 ? 9.664 -18.5 -13.094 1 95.94 298 THR B C 1
ATOM 6874 O O . THR B 1 298 ? 9.641 -19.406 -12.25 1 95.94 298 THR B O 1
ATOM 6877 N N . ASN B 1 299 ? 8.992 -18.562 -14.25 1 97.25 299 ASN B N 1
ATOM 6878 C CA . ASN B 1 299 ? 8.18 -19.734 -14.594 1 97.25 299 ASN B CA 1
ATOM 6879 C C . ASN B 1 299 ? 8.969 -20.719 -15.445 1 97.25 299 ASN B C 1
ATOM 6881 O O . ASN B 1 299 ? 8.469 -21.797 -15.781 1 97.25 299 ASN B O 1
ATOM 6885 N N . SER B 1 300 ? 10.25 -20.375 -15.828 1 96 300 SER B N 1
ATOM 6886 C CA . SER B 1 300 ? 11.047 -21.219 -16.719 1 96 300 SER B CA 1
ATOM 6887 C C . SER B 1 300 ? 12.477 -21.359 -16.219 1 96 300 SER B C 1
ATOM 6889 O O . SER B 1 300 ? 13.391 -21.641 -17 1 96 300 SER B O 1
ATOM 6891 N N . ALA B 1 301 ? 12.664 -21.016 -14.945 1 94.19 301 ALA B N 1
ATOM 6892 C CA . ALA B 1 301 ? 13.984 -21.062 -14.32 1 94.19 301 ALA B CA 1
ATOM 6893 C C . ALA B 1 301 ? 14.992 -20.219 -15.094 1 94.19 301 ALA B C 1
ATOM 6895 O O . ALA B 1 301 ? 16.031 -20.719 -15.516 1 94.19 301 ALA B O 1
ATOM 6896 N N . GLY B 1 302 ? 14.703 -18.969 -15.172 1 93.56 302 GLY B N 1
ATOM 6897 C CA . GLY B 1 302 ? 15.586 -18.031 -15.844 1 93.56 302 GLY B CA 1
ATOM 6898 C C . GLY B 1 302 ? 15.648 -18.25 -17.344 1 93.56 302 GLY B C 1
ATOM 6899 O O . GLY B 1 302 ? 16.719 -18.203 -17.953 1 93.56 302 GLY B O 1
ATOM 6900 N N . PHE B 1 303 ? 14.617 -18.609 -17.938 1 94.5 303 PHE B N 1
ATOM 6901 C CA . PHE B 1 303 ? 14.477 -18.812 -19.375 1 94.5 303 PHE B CA 1
ATOM 6902 C C . PHE B 1 303 ? 15.219 -20.078 -19.812 1 94.5 303 PHE B C 1
ATOM 6904 O O . PHE B 1 303 ? 15.578 -20.203 -20.984 1 94.5 303 PHE B O 1
ATOM 6911 N N . SER B 1 304 ? 15.414 -20.984 -18.938 1 93.88 304 SER B N 1
ATOM 6912 C CA . SER B 1 304 ? 16.172 -22.188 -19.281 1 93.88 304 SER B CA 1
ATOM 6913 C C . SER B 1 304 ? 15.289 -23.203 -20 1 93.88 304 SER B C 1
ATOM 6915 O O . SER B 1 304 ? 15.789 -24.156 -20.594 1 93.88 304 SER B O 1
ATOM 6917 N N . ARG B 1 305 ? 13.969 -23.078 -19.828 1 95.25 305 ARG B N 1
ATOM 6918 C CA . ARG B 1 305 ? 13.062 -23.953 -20.562 1 95.25 305 ARG B CA 1
ATOM 6919 C C . ARG B 1 305 ? 12.93 -23.516 -22.016 1 95.25 305 ARG B C 1
ATOM 6921 O O . ARG B 1 305 ? 12.242 -22.531 -22.312 1 95.25 305 ARG B O 1
ATOM 6928 N N . LYS B 1 306 ? 13.477 -24.266 -22.906 1 92 306 LYS B N 1
ATOM 6929 C CA . LYS B 1 306 ? 13.43 -23.922 -24.328 1 92 306 LYS B CA 1
ATOM 6930 C C . LYS B 1 306 ? 12.422 -24.797 -25.062 1 92 306 LYS B C 1
ATOM 6932 O O . LYS B 1 306 ? 12.469 -26.031 -24.969 1 92 306 LYS B O 1
ATOM 6937 N N . VAL B 1 307 ? 11.484 -24.203 -25.625 1 95.5 307 VAL B N 1
ATOM 6938 C CA . VAL B 1 307 ? 10.531 -24.859 -26.516 1 95.5 307 VAL B CA 1
ATOM 6939 C C . VAL B 1 307 ? 10.711 -24.344 -27.938 1 95.5 307 VAL B C 1
ATOM 6941 O O . VAL B 1 307 ? 10.523 -23.156 -28.203 1 95.5 307 VAL B O 1
ATOM 6944 N N . ASP B 1 308 ? 11.109 -25.219 -28.859 1 95.44 308 ASP B N 1
ATOM 6945 C CA . ASP B 1 308 ? 11.336 -24.859 -30.25 1 95.44 308 ASP B CA 1
ATOM 6946 C C . ASP B 1 308 ? 10.008 -24.641 -30.984 1 95.44 308 ASP B C 1
ATOM 6948 O O . ASP B 1 308 ? 9.219 -25.578 -31.141 1 95.44 308 ASP B O 1
ATOM 6952 N N . ASP B 1 309 ? 9.812 -23.531 -31.5 1 95.75 309 ASP B N 1
ATOM 6953 C CA . ASP B 1 309 ? 8.562 -23.156 -32.156 1 95.75 309 ASP B CA 1
ATOM 6954 C C . ASP B 1 309 ? 8.297 -24.047 -33.375 1 95.75 309 ASP B C 1
ATOM 6956 O O . ASP B 1 309 ? 7.145 -24.312 -33.719 1 95.75 309 ASP B O 1
ATOM 6960 N N . LYS B 1 310 ? 9.32 -24.578 -33.938 1 96.56 310 LYS B N 1
ATOM 6961 C CA . LYS B 1 310 ? 9.172 -25.406 -35.125 1 96.56 310 LYS B CA 1
ATOM 6962 C C . LYS B 1 310 ? 8.641 -26.781 -34.781 1 96.56 310 LYS B C 1
ATOM 6964 O O . LYS B 1 310 ? 8.164 -27.516 -35.656 1 96.56 310 LYS B O 1
ATOM 6969 N N . MET B 1 311 ? 8.75 -27.078 -33.562 1 97.5 311 MET B N 1
ATOM 6970 C CA . MET B 1 311 ? 8.281 -28.375 -33.094 1 97.5 311 MET B CA 1
ATOM 6971 C C . MET B 1 311 ? 7.234 -28.203 -31.984 1 97.5 311 MET B C 1
ATOM 6973 O O . MET B 1 311 ? 7.18 -29 -31.047 1 97.5 311 MET B O 1
ATOM 6977 N N . ALA B 1 312 ? 6.527 -27.094 -32.094 1 98.62 312 ALA B N 1
ATOM 6978 C CA . ALA B 1 312 ? 5.57 -26.844 -31.016 1 98.62 312 ALA B CA 1
ATOM 6979 C C . ALA B 1 312 ? 4.219 -26.406 -31.562 1 98.62 312 ALA B C 1
ATOM 6981 O O . ALA B 1 312 ? 4.141 -25.875 -32.688 1 98.62 312 ALA B O 1
ATOM 6982 N N . VAL B 1 313 ? 3.18 -26.703 -30.859 1 98.81 313 VAL B N 1
ATOM 6983 C CA . VAL B 1 313 ? 1.848 -26.109 -31 1 98.81 313 VAL B CA 1
ATOM 6984 C C . VAL B 1 313 ? 1.512 -25.312 -29.734 1 98.81 313 VAL B C 1
ATOM 6986 O O . VAL B 1 313 ? 1.421 -25.875 -28.641 1 98.81 313 VAL B O 1
ATOM 6989 N N . HIS B 1 314 ? 1.459 -24.016 -29.875 1 98.75 314 HIS B N 1
ATOM 6990 C CA . HIS B 1 314 ? 1.091 -23.156 -28.75 1 98.75 314 HIS B CA 1
ATOM 6991 C C . HIS B 1 314 ? -0.391 -22.797 -28.797 1 98.75 314 HIS B C 1
ATOM 6993 O O . HIS B 1 314 ? -0.827 -22.047 -29.672 1 98.75 314 HIS B O 1
ATOM 6999 N N . ILE B 1 315 ? -1.146 -23.328 -27.906 1 98.75 315 ILE B N 1
ATOM 7000 C CA . ILE B 1 315 ? -2.541 -22.938 -27.734 1 98.75 315 ILE B CA 1
ATOM 7001 C C . ILE B 1 315 ? -2.643 -21.812 -26.703 1 98.75 315 ILE B C 1
ATOM 7003 O O . ILE B 1 315 ? -2.592 -22.047 -25.5 1 98.75 315 ILE B O 1
ATOM 7007 N N . ASN B 1 316 ? -2.852 -20.609 -27.203 1 98.06 316 ASN B N 1
ATOM 7008 C CA . ASN B 1 316 ? -2.91 -19.406 -26.391 1 98.06 316 ASN B CA 1
ATOM 7009 C C . ASN B 1 316 ? -4.352 -18.969 -26.141 1 98.06 316 ASN B C 1
ATOM 7011 O O . ASN B 1 316 ? -5.285 -19.531 -26.703 1 98.06 316 ASN B O 1
ATOM 7015 N N . PRO B 1 317 ? -4.523 -17.984 -25.297 1 97.5 317 PRO B N 1
ATOM 7016 C CA . PRO B 1 317 ? -5.883 -17.547 -24.953 1 97.5 317 PRO B CA 1
ATOM 7017 C C . PRO B 1 317 ? -6.676 -17.094 -26.172 1 97.5 317 PRO B C 1
ATOM 7019 O O . PRO B 1 317 ? -7.879 -17.359 -26.266 1 97.5 317 PRO B O 1
ATOM 7022 N N . HIS B 1 318 ? -5.922 -16.453 -27.172 1 97.19 318 HIS B N 1
ATOM 7023 C CA . HIS B 1 318 ? -6.676 -15.812 -28.234 1 97.19 318 HIS B CA 1
ATOM 7024 C C . HIS B 1 318 ? -6.137 -16.203 -29.609 1 97.19 318 HIS B C 1
ATOM 7026 O O . HIS B 1 318 ? -6.523 -15.609 -30.625 1 97.19 318 HIS B O 1
ATOM 7032 N N . ASP B 1 319 ? -5.258 -17.125 -29.625 1 98.06 319 ASP B N 1
ATOM 7033 C CA . ASP B 1 319 ? -4.707 -17.594 -30.891 1 98.06 319 ASP B CA 1
ATOM 7034 C C . ASP B 1 319 ? -4.004 -18.938 -30.703 1 98.06 319 ASP B C 1
ATOM 7036 O O . ASP B 1 319 ? -3.848 -19.422 -29.578 1 98.06 319 ASP B O 1
ATOM 7040 N N . VAL B 1 320 ? -3.678 -19.578 -31.812 1 98.75 320 VAL B N 1
ATOM 7041 C CA . VAL B 1 320 ? -2.896 -20.797 -31.844 1 98.75 320 VAL B CA 1
ATOM 7042 C C . VAL B 1 320 ? -1.717 -20.641 -32.812 1 98.75 320 VAL B C 1
ATOM 7044 O O . VAL B 1 320 ? -1.85 -20.016 -33.844 1 98.75 320 VAL B O 1
ATOM 7047 N N . VAL B 1 321 ? -0.583 -21.078 -32.406 1 98.75 321 VAL B N 1
ATOM 7048 C CA . VAL B 1 321 ? 0.583 -21.109 -33.281 1 98.75 321 VAL B CA 1
ATOM 7049 C C . VAL B 1 321 ? 1.009 -22.562 -33.531 1 98.75 321 VAL B C 1
ATOM 7051 O O . VAL B 1 321 ? 1.345 -23.266 -32.562 1 98.75 321 VAL B O 1
ATOM 7054 N N . VAL B 1 322 ? 0.914 -23.047 -34.75 1 98.81 322 VAL B N 1
ATOM 7055 C CA . VAL B 1 322 ? 1.274 -24.422 -35.125 1 98.81 322 VAL B CA 1
ATOM 7056 C C . VAL B 1 322 ? 2.574 -24.422 -35.906 1 98.81 322 VAL B C 1
ATOM 7058 O O . VAL B 1 322 ? 2.592 -24.031 -37.094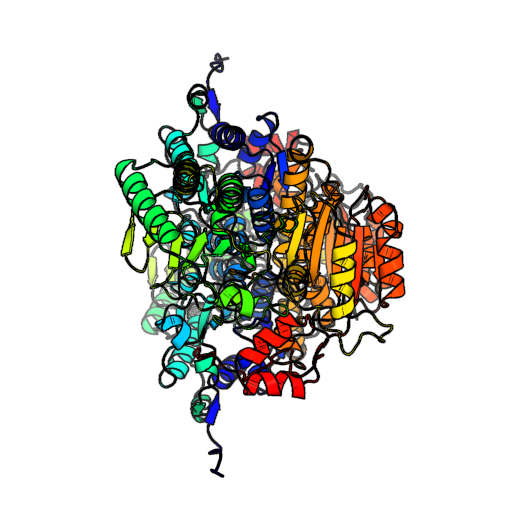 1 98.81 322 VAL B O 1
ATOM 7061 N N . LYS B 1 323 ? 3.641 -24.859 -35.25 1 98.25 323 LYS B N 1
ATOM 7062 C CA . LYS B 1 323 ? 4.949 -24.953 -35.875 1 98.25 323 LYS B CA 1
ATOM 7063 C C . LYS B 1 323 ? 5.316 -23.625 -36.562 1 98.25 323 LYS B C 1
ATOM 7065 O O . LYS B 1 323 ? 5.73 -23.609 -37.719 1 98.25 323 LYS B O 1
ATOM 7070 N N . GLY B 1 324 ? 5.016 -22.547 -35.844 1 97.44 324 GLY B N 1
ATOM 7071 C CA . GLY B 1 324 ? 5.414 -21.219 -36.281 1 97.44 324 GLY B CA 1
ATOM 7072 C C . GLY B 1 324 ? 4.32 -20.5 -37.062 1 97.44 324 GLY B C 1
ATOM 7073 O O . GLY B 1 324 ? 4.395 -19.281 -37.25 1 97.44 324 GLY B O 1
ATOM 7074 N N . LYS B 1 325 ? 3.283 -21.203 -37.5 1 98.06 325 LYS B N 1
ATOM 7075 C CA . LYS B 1 325 ? 2.188 -20.578 -38.219 1 98.06 325 LYS B CA 1
ATOM 7076 C C . LYS B 1 325 ? 1.061 -20.156 -37.281 1 98.06 325 LYS B C 1
ATOM 7078 O O . LYS B 1 325 ? 0.592 -20.969 -36.469 1 98.06 325 LYS B O 1
ATOM 7083 N N . SER B 1 326 ? 0.643 -18.938 -37.438 1 98 326 SER B N 1
ATOM 7084 C CA . SER B 1 326 ? -0.346 -18.375 -36.531 1 98 326 SER B CA 1
ATOM 7085 C C . SER B 1 326 ? -1.765 -18.609 -37.031 1 98 326 SER B C 1
ATOM 7087 O O . SER B 1 326 ? -2.033 -18.484 -38.219 1 98 326 SER B O 1
ATOM 7089 N N . TYR B 1 327 ? -2.639 -19 -36.188 1 98.44 327 TYR B N 1
ATOM 7090 C CA . TYR B 1 327 ? -4.086 -19.078 -36.344 1 98.44 327 TYR B CA 1
ATOM 7091 C C . TYR B 1 327 ? -4.801 -18.188 -35.344 1 98.44 327 TYR B C 1
ATOM 7093 O O . TYR B 1 327 ? -5.039 -18.594 -34.188 1 98.44 327 TYR B O 1
ATOM 7101 N N . PRO B 1 328 ? -5.176 -16.953 -35.75 1 97.88 328 PRO B N 1
ATOM 7102 C CA . PRO B 1 328 ? -5.742 -15.961 -34.844 1 97.88 328 PRO B CA 1
ATOM 7103 C C . PRO B 1 328 ? -7.234 -16.172 -34.594 1 97.88 328 PRO B C 1
ATOM 7105 O O . PRO B 1 328 ? -7.844 -17.062 -35.188 1 97.88 328 PRO B O 1
ATOM 7108 N N . ASN B 1 329 ? -7.801 -15.406 -33.688 1 97.69 329 ASN B N 1
ATOM 7109 C CA . ASN B 1 329 ? -9.234 -15.273 -33.406 1 97.69 329 ASN B CA 1
ATOM 7110 C C . ASN B 1 329 ? -9.828 -16.578 -32.906 1 97.69 329 ASN B C 1
ATOM 7112 O O . ASN B 1 329 ? -10.867 -17.031 -33.406 1 97.69 329 ASN B O 1
ATOM 7116 N N . THR B 1 330 ? -9.078 -17.234 -32.062 1 98.12 330 THR B N 1
ATOM 7117 C CA . THR B 1 330 ? -9.578 -18.422 -31.359 1 98.12 330 THR B CA 1
ATOM 7118 C C . THR B 1 330 ? -9.688 -18.156 -29.859 1 98.12 330 THR B C 1
ATOM 7120 O O . THR B 1 330 ? -9.172 -17.156 -29.359 1 98.12 330 THR B O 1
ATOM 7123 N N . CYS B 1 331 ? -10.453 -18.953 -29.172 1 98.12 331 CYS B N 1
ATOM 7124 C CA . CYS B 1 331 ? -10.609 -18.906 -27.719 1 98.12 331 CYS B CA 1
ATOM 7125 C C . CYS B 1 331 ? -10.164 -20.219 -27.078 1 98.12 331 CYS B C 1
ATOM 7127 O O . CYS B 1 331 ? -10.641 -21.297 -27.469 1 98.12 331 CYS B O 1
ATOM 7129 N N . ILE B 1 332 ? -9.328 -20.188 -26.188 1 98.5 332 ILE B N 1
ATOM 7130 C CA . ILE B 1 332 ? -8.625 -21.344 -25.656 1 98.5 332 ILE B CA 1
ATOM 7131 C C . ILE B 1 332 ? -9.633 -22.359 -25.141 1 98.5 332 ILE B C 1
ATOM 7133 O O . ILE B 1 332 ? -9.484 -23.562 -25.375 1 98.5 332 ILE B O 1
ATOM 7137 N N . LYS B 1 333 ? -10.664 -21.906 -24.422 1 98.31 333 LYS B N 1
ATOM 7138 C CA . LYS B 1 333 ? -11.625 -22.828 -23.812 1 98.31 333 LYS B CA 1
ATOM 7139 C C . LYS B 1 333 ? -12.398 -23.594 -24.891 1 98.31 333 LYS B C 1
ATOM 7141 O O . LYS B 1 333 ? -12.406 -24.812 -24.891 1 98.31 333 LYS B O 1
ATOM 7146 N N . SER B 1 334 ? -12.992 -22.859 -25.812 1 98.38 334 SER B N 1
ATOM 7147 C CA . SER B 1 334 ? -13.766 -23.469 -26.875 1 98.38 334 SER B CA 1
ATOM 7148 C C . SER B 1 334 ? -12.883 -24.297 -27.797 1 98.38 334 SER B C 1
ATOM 7150 O O . SER B 1 334 ? -13.289 -25.344 -28.297 1 98.38 334 SER B O 1
ATOM 7152 N N . LEU B 1 335 ? -11.688 -23.828 -28.062 1 98.69 335 LEU B N 1
ATOM 7153 C CA . LEU B 1 335 ? -10.758 -24.5 -28.969 1 98.69 335 LEU B CA 1
ATOM 7154 C C . LEU B 1 335 ? -10.344 -25.859 -28.391 1 98.69 335 LEU B C 1
ATOM 7156 O O . LEU B 1 335 ? -10.328 -26.859 -29.125 1 98.69 335 LEU B O 1
ATOM 7160 N N . ILE B 1 336 ? -9.977 -25.938 -27.094 1 98.75 336 ILE B N 1
ATOM 7161 C CA . ILE B 1 336 ? -9.539 -27.188 -26.484 1 98.75 336 ILE B CA 1
ATOM 7162 C C . ILE B 1 336 ? -10.688 -28.188 -26.484 1 98.75 336 ILE B C 1
ATOM 7164 O O . ILE B 1 336 ? -10.477 -29.391 -26.719 1 98.75 336 ILE B O 1
ATOM 7168 N N . ALA B 1 337 ? -11.898 -27.734 -26.219 1 98.56 337 ALA B N 1
ATOM 7169 C CA . ALA B 1 337 ? -13.07 -28.594 -26.297 1 98.56 337 ALA B CA 1
ATOM 7170 C C . ALA B 1 337 ? -13.242 -29.172 -27.703 1 98.56 337 ALA B C 1
ATOM 7172 O O . ALA B 1 337 ? -13.508 -30.375 -27.859 1 98.56 337 ALA B O 1
ATOM 7173 N N . ALA B 1 338 ? -13.125 -28.312 -28.672 1 98.62 338 ALA B N 1
ATOM 7174 C CA . ALA B 1 338 ? -13.258 -28.734 -30.062 1 98.62 338 ALA B CA 1
ATOM 7175 C C . ALA B 1 338 ? -12.148 -29.719 -30.438 1 98.62 338 ALA B C 1
ATOM 7177 O O . ALA B 1 338 ? -12.391 -30.688 -31.172 1 98.62 338 ALA B O 1
ATOM 7178 N N . LEU B 1 339 ? -10.961 -29.469 -30.031 1 98.5 339 LEU B N 1
ATOM 7179 C CA . LEU B 1 339 ? -9.828 -30.359 -30.266 1 98.5 339 LEU B CA 1
ATOM 7180 C C . LEU B 1 339 ? -10.086 -31.734 -29.672 1 98.5 339 LEU B C 1
ATOM 7182 O O . LEU B 1 339 ? -9.82 -32.75 -30.328 1 98.5 339 LEU B O 1
ATOM 7186 N N . THR B 1 340 ? -10.586 -31.766 -28.422 1 98.38 340 THR B N 1
ATOM 7187 C CA . THR B 1 340 ? -10.891 -33.031 -27.734 1 98.38 340 THR B CA 1
ATOM 7188 C C . THR B 1 340 ? -11.914 -33.844 -28.531 1 98.38 340 THR B C 1
ATOM 7190 O O . THR B 1 340 ? -11.766 -35.062 -28.672 1 98.38 340 THR B O 1
ATOM 7193 N N . ALA B 1 341 ? -12.891 -33.125 -29.031 1 98 341 ALA B N 1
ATOM 7194 C CA . ALA B 1 341 ? -13.938 -33.75 -29.812 1 98 341 ALA B CA 1
ATOM 7195 C C . ALA B 1 341 ? -13.375 -34.312 -31.125 1 98 341 ALA B C 1
ATOM 7197 O O . ALA B 1 341 ? -13.852 -35.344 -31.625 1 98 341 ALA B O 1
ATOM 7198 N N . ALA B 1 342 ? -12.422 -33.688 -31.641 1 97.81 342 ALA B N 1
ATOM 7199 C CA . ALA B 1 342 ? -11.875 -34.031 -32.938 1 97.81 342 ALA B CA 1
ATOM 7200 C C . ALA B 1 342 ? -10.906 -35.219 -32.844 1 97.81 342 ALA B C 1
ATOM 7202 O O . ALA B 1 342 ? -10.586 -35.844 -33.844 1 97.81 342 ALA B O 1
ATOM 7203 N N . LEU B 1 343 ? -10.344 -35.469 -31.688 1 96.5 343 LEU B N 1
ATOM 7204 C CA . LEU B 1 343 ? -9.43 -36.562 -31.484 1 96.5 343 LEU B CA 1
ATOM 7205 C C . LEU B 1 343 ? -10.156 -37.906 -31.594 1 96.5 343 LEU B C 1
ATOM 7207 O O . LEU B 1 343 ? -11.336 -38 -31.25 1 96.5 343 LEU B O 1
ATOM 7211 N N . PRO B 1 344 ? -9.453 -38.906 -32.094 1 94.19 344 PRO B N 1
ATOM 7212 C CA . PRO B 1 344 ? -10.094 -40.219 -32.188 1 94.19 344 PRO B CA 1
ATOM 7213 C C . PRO B 1 344 ? -10.391 -40.812 -30.797 1 94.19 344 PRO B C 1
ATOM 7215 O O . PRO B 1 344 ? -9.766 -40.438 -29.812 1 94.19 344 PRO B O 1
ATOM 7218 N N . ALA B 1 345 ? -11.344 -41.781 -30.75 1 91.94 345 ALA B N 1
ATOM 7219 C CA . ALA B 1 345 ? -11.734 -42.438 -29.5 1 91.94 345 ALA B CA 1
ATOM 7220 C C . ALA B 1 345 ? -10.562 -43.219 -28.906 1 91.94 345 ALA B C 1
ATOM 7222 O O . ALA B 1 345 ? -10.406 -43.281 -27.688 1 91.94 345 ALA B O 1
ATOM 7223 N N . THR B 1 346 ? -9.867 -43.844 -29.859 1 93.06 346 THR B N 1
ATOM 7224 C CA . THR B 1 346 ? -8.641 -44.531 -29.453 1 93.06 346 THR B CA 1
ATOM 7225 C C . THR B 1 346 ? -7.434 -43.594 -29.609 1 93.06 346 THR B C 1
ATOM 7227 O O . THR B 1 346 ? -7.254 -42.969 -30.656 1 93.06 346 THR B O 1
ATOM 7230 N N . PRO B 1 347 ? -6.637 -43.562 -28.578 1 92.31 347 PRO B N 1
ATOM 7231 C CA . PRO B 1 347 ? -5.465 -42.688 -28.688 1 92.31 347 PRO B CA 1
ATOM 7232 C C . PRO B 1 347 ? -4.602 -43 -29.891 1 92.31 347 PRO B C 1
ATOM 7234 O O . PRO B 1 347 ? -4.418 -44.188 -30.234 1 92.31 347 PRO B O 1
ATOM 7237 N N . ILE B 1 348 ? -4.137 -41.938 -30.391 1 90.56 348 ILE B N 1
ATOM 7238 C CA . ILE B 1 348 ? -3.301 -42.031 -31.578 1 90.56 348 ILE B CA 1
ATOM 7239 C C . ILE B 1 348 ? -1.952 -42.656 -31.203 1 90.56 348 ILE B C 1
ATOM 7241 O O . ILE B 1 348 ? -1.41 -43.469 -31.938 1 90.56 348 ILE B O 1
ATOM 7245 N N . HIS B 1 349 ? -1.504 -42.312 -30.078 1 95.31 349 HIS B N 1
ATOM 7246 C CA . HIS B 1 349 ? -0.152 -42.656 -29.656 1 95.31 349 HIS B CA 1
ATOM 7247 C C . HIS B 1 349 ? -0.176 -43.688 -28.547 1 95.31 349 HIS B C 1
ATOM 7249 O O . HIS B 1 349 ? -1.054 -43.688 -27.688 1 95.31 349 HIS B O 1
ATOM 7255 N N . SER B 1 350 ? 0.766 -44.625 -28.625 1 93.56 350 SER B N 1
ATOM 7256 C CA . SER B 1 350 ? 1.016 -45.594 -27.547 1 93.56 350 SER B CA 1
ATOM 7257 C C . SER B 1 350 ? 2.375 -45.344 -26.891 1 93.56 350 SER B C 1
ATOM 7259 O O . SER B 1 350 ? 3.328 -46.062 -27.141 1 93.56 350 SER B O 1
ATOM 7261 N N . ILE B 1 351 ? 2.41 -44.375 -26.125 1 94.75 351 ILE B N 1
ATOM 7262 C CA . ILE B 1 351 ? 3.652 -44 -25.453 1 94.75 351 ILE B CA 1
ATOM 7263 C C . ILE B 1 351 ? 3.676 -44.562 -24.031 1 94.75 351 ILE B C 1
ATOM 7265 O O . ILE B 1 351 ? 2.756 -44.344 -23.25 1 94.75 351 ILE B O 1
ATOM 7269 N N . PRO B 1 352 ? 4.676 -45.312 -23.719 1 93.38 352 PRO B N 1
ATOM 7270 C CA . PRO B 1 352 ? 4.754 -45.875 -22.359 1 93.38 352 PRO B CA 1
ATOM 7271 C C . PRO B 1 352 ? 4.863 -44.781 -21.281 1 93.38 352 PRO B C 1
ATOM 7273 O O . PRO B 1 352 ? 5.34 -43.688 -21.562 1 93.38 352 PRO B O 1
ATOM 7276 N N . LYS B 1 353 ? 4.352 -45.219 -20.156 1 94.69 353 LYS B N 1
ATOM 7277 C CA . LYS B 1 353 ? 4.508 -44.312 -19 1 94.69 353 LYS B CA 1
ATOM 7278 C C . LYS B 1 353 ? 5.98 -44 -18.75 1 94.69 353 LYS B C 1
ATOM 7280 O O . LYS B 1 353 ? 6.832 -44.906 -18.812 1 94.69 353 LYS B O 1
ATOM 7285 N N . VAL B 1 354 ? 6.191 -42.75 -18.484 1 96.19 354 VAL B N 1
ATOM 7286 C CA . VAL B 1 354 ? 7.562 -42.312 -18.219 1 96.19 354 VAL B CA 1
ATOM 7287 C C . VAL B 1 354 ? 8.008 -42.812 -16.859 1 96.19 354 VAL B C 1
ATOM 7289 O O . VAL B 1 354 ? 7.285 -42.656 -15.867 1 96.19 354 VAL B O 1
ATOM 7292 N N . GLN B 1 355 ? 9.117 -43.438 -16.828 1 95.06 355 GLN B N 1
ATOM 7293 C CA . GLN B 1 355 ? 9.727 -43.844 -15.57 1 95.06 355 GLN B CA 1
ATOM 7294 C C . GLN B 1 355 ? 10.828 -42.906 -15.148 1 95.06 355 GLN B C 1
ATOM 7296 O O . GLN B 1 355 ? 11.828 -42.719 -15.852 1 95.06 355 GLN B O 1
ATOM 7301 N N . LEU B 1 356 ? 10.602 -42.312 -14.062 1 95.81 356 LEU B N 1
ATOM 7302 C CA . LEU B 1 356 ? 11.578 -41.375 -13.562 1 95.81 356 LEU B CA 1
ATOM 7303 C C . LEU B 1 356 ? 12.539 -42.031 -12.578 1 95.81 356 LEU B C 1
ATOM 7305 O O . LEU B 1 356 ? 12.156 -42.969 -11.867 1 95.81 356 LEU B O 1
ATOM 7309 N N . PRO B 1 357 ? 13.789 -41.469 -12.523 1 95.12 357 PRO B N 1
ATOM 7310 C CA . PRO B 1 357 ? 14.695 -41.938 -11.461 1 95.12 357 PRO B CA 1
ATOM 7311 C C . PRO B 1 357 ? 14.195 -41.562 -10.062 1 95.12 357 PRO B C 1
ATOM 7313 O O . PRO B 1 357 ? 13.32 -40.688 -9.93 1 95.12 357 PRO B O 1
ATOM 7316 N N . PRO B 1 358 ? 14.719 -42.312 -9.07 1 92.94 358 PRO B N 1
ATOM 7317 C CA . PRO B 1 358 ? 14.383 -41.875 -7.703 1 92.94 358 PRO B CA 1
ATOM 7318 C C . PRO B 1 358 ? 14.852 -40.469 -7.383 1 92.94 358 PRO B C 1
ATOM 7320 O O . PRO B 1 358 ? 15.781 -39.969 -8.023 1 92.94 358 PRO B O 1
ATOM 7323 N N . PRO B 1 359 ? 14.141 -39.906 -6.406 1 91.31 359 PRO B N 1
ATOM 7324 C CA . PRO B 1 359 ? 14.609 -38.594 -5.992 1 91.31 359 PRO B CA 1
ATOM 7325 C C . PRO B 1 359 ? 16.031 -38.594 -5.441 1 91.31 359 PRO B C 1
ATOM 7327 O O . PRO B 1 359 ? 16.484 -39.625 -4.93 1 91.31 359 PRO B O 1
ATOM 7330 N N . ARG B 1 360 ? 16.656 -37.469 -5.543 1 92.56 360 ARG B N 1
ATOM 7331 C CA . ARG B 1 360 ? 17.984 -37.312 -4.961 1 92.56 360 ARG B CA 1
ATOM 7332 C C . ARG B 1 360 ? 17.922 -37.344 -3.436 1 92.56 360 ARG B C 1
ATOM 7334 O O . ARG B 1 360 ? 16.906 -36.938 -2.852 1 92.56 360 ARG B O 1
ATOM 7341 N N . THR B 1 361 ? 19.016 -37.844 -2.836 1 95.06 361 THR B N 1
ATOM 7342 C CA . THR B 1 361 ? 19.125 -37.812 -1.383 1 95.06 361 THR B CA 1
ATOM 7343 C C . THR B 1 361 ? 19.859 -36.562 -0.923 1 95.06 361 THR B C 1
ATOM 7345 O O . THR B 1 361 ? 21 -36.312 -1.314 1 95.06 361 THR B O 1
ATOM 7348 N N . PRO B 1 362 ? 19.203 -35.781 -0.105 1 96.88 362 PRO B N 1
ATOM 7349 C CA . PRO B 1 362 ? 19.859 -34.562 0.346 1 96.88 362 PRO B CA 1
ATOM 7350 C C . PRO B 1 362 ? 21.109 -34.844 1.184 1 96.88 362 PRO B C 1
ATOM 7352 O O . PRO B 1 362 ? 21.125 -35.781 1.97 1 96.88 362 PRO B O 1
ATOM 7355 N N . LEU B 1 363 ? 22.094 -33.938 1.12 1 96.38 363 LEU B N 1
ATOM 7356 C CA . LEU B 1 363 ? 23.344 -34.031 1.876 1 96.38 363 LEU B CA 1
ATOM 7357 C C . LEU B 1 363 ? 23.094 -33.844 3.367 1 96.38 363 LEU B C 1
ATOM 7359 O O . LEU B 1 363 ? 23.859 -34.312 4.203 1 96.38 363 LEU B O 1
ATOM 7363 N N . ASP B 1 364 ? 21.984 -33.125 3.689 1 96.06 364 ASP B N 1
ATOM 7364 C CA . ASP B 1 364 ? 21.688 -32.812 5.086 1 96.06 364 ASP B CA 1
ATOM 7365 C C . ASP B 1 364 ? 20.641 -33.75 5.648 1 96.06 364 ASP B C 1
ATOM 7367 O O . ASP B 1 364 ? 19.906 -33.406 6.574 1 96.06 364 ASP B O 1
ATOM 7371 N N . LYS B 1 365 ? 20.484 -34.938 5.137 1 96.12 365 LYS B N 1
ATOM 7372 C CA . LYS B 1 365 ? 19.484 -35.906 5.539 1 96.12 365 LYS B CA 1
ATOM 7373 C C . LYS B 1 365 ? 19.609 -36.25 7.02 1 96.12 365 LYS B C 1
ATOM 7375 O O . LYS B 1 365 ? 18.609 -36.562 7.676 1 96.12 365 LYS B O 1
ATOM 7380 N N . ASP B 1 366 ? 20.844 -36.125 7.652 1 97.06 366 ASP B N 1
ATOM 7381 C CA . ASP B 1 366 ? 21.078 -36.531 9.031 1 97.06 366 ASP B CA 1
ATOM 7382 C C . ASP B 1 366 ? 20.938 -35.375 9.992 1 97.06 366 ASP B C 1
ATOM 7384 O O . ASP B 1 366 ? 21.062 -35.531 11.203 1 97.06 366 ASP B O 1
ATOM 7388 N N . ALA B 1 367 ? 20.672 -34.188 9.398 1 97.44 367 ALA B N 1
ATOM 7389 C CA . ALA B 1 367 ? 20.453 -33.062 10.273 1 97.44 367 ALA B CA 1
ATOM 7390 C C . ALA B 1 367 ? 19.25 -33.281 11.195 1 97.44 367 ALA B C 1
ATOM 7392 O O . ALA B 1 367 ? 18.266 -33.906 10.805 1 97.44 367 ALA B O 1
ATOM 7393 N N . THR B 1 368 ? 19.359 -32.719 12.469 1 98.31 368 THR B N 1
ATOM 7394 C CA . THR B 1 368 ? 18.25 -32.844 13.414 1 98.31 368 THR B CA 1
ATOM 7395 C C . THR B 1 368 ? 17.406 -31.578 13.422 1 98.31 368 THR B C 1
ATOM 7397 O O . THR B 1 368 ? 16.188 -31.641 13.656 1 98.31 368 THR B O 1
ATOM 7400 N N . HIS B 1 369 ? 18.062 -30.453 13.164 1 98.38 369 HIS B N 1
ATOM 7401 C CA . HIS B 1 369 ? 17.312 -29.219 13.039 1 98.38 369 HIS B CA 1
ATOM 7402 C C . HIS B 1 369 ? 16.453 -29.203 11.773 1 98.38 369 HIS B C 1
ATOM 7404 O O . HIS B 1 369 ? 16.672 -30.031 10.875 1 98.38 369 HIS B O 1
ATOM 7410 N N . LEU B 1 370 ? 15.477 -28.422 11.719 1 98.62 370 LEU B N 1
ATOM 7411 C CA . LEU B 1 370 ? 14.578 -28.344 10.57 1 98.62 370 LEU B CA 1
ATOM 7412 C C . LEU B 1 370 ? 15.297 -27.797 9.344 1 98.62 370 LEU B C 1
ATOM 7414 O O . LEU B 1 370 ? 16.016 -26.797 9.445 1 98.62 370 LEU B O 1
ATOM 7418 N N . THR B 1 371 ? 15.18 -28.422 8.188 1 98.38 371 THR B N 1
ATOM 7419 C CA . THR B 1 371 ? 15.797 -28 6.934 1 98.38 371 THR B CA 1
ATOM 7420 C C . THR B 1 371 ? 14.758 -27.922 5.816 1 98.38 371 THR B C 1
ATOM 7422 O O . THR B 1 371 ? 13.703 -28.562 5.902 1 98.38 371 THR B O 1
ATOM 7425 N N . GLN B 1 372 ? 15.039 -27.172 4.816 1 97.94 372 GLN B N 1
ATOM 7426 C CA . GLN B 1 372 ? 14.172 -27.062 3.648 1 97.94 372 GLN B CA 1
ATOM 7427 C C . GLN B 1 372 ? 14 -28.422 2.975 1 97.94 372 GLN B C 1
ATOM 7429 O O . GLN B 1 372 ? 12.906 -28.75 2.498 1 97.94 372 GLN B O 1
ATOM 7434 N N . SER B 1 373 ? 15.07 -29.203 2.957 1 97.69 373 SER B N 1
ATOM 7435 C CA . SER B 1 373 ? 15.023 -30.484 2.26 1 97.69 373 SER B CA 1
ATOM 7436 C C . SER B 1 373 ? 14.086 -31.469 2.961 1 97.69 373 SER B C 1
ATOM 7438 O O . SER B 1 373 ? 13.516 -32.344 2.322 1 97.69 373 SER B O 1
ATOM 7440 N N . PHE B 1 374 ? 13.914 -31.297 4.293 1 98.19 374 PHE B N 1
ATOM 7441 C CA . PHE B 1 374 ? 13.008 -32.125 5.062 1 98.19 374 PHE B CA 1
ATOM 7442 C C . PHE B 1 374 ? 11.586 -31.578 5.035 1 98.19 374 PHE B C 1
ATOM 7444 O O . PHE B 1 374 ? 10.617 -32.344 5.043 1 98.19 374 PHE B O 1
ATOM 7451 N N . LEU B 1 375 ? 11.461 -30.312 5.016 1 98.69 375 LEU B N 1
ATOM 7452 C CA . LEU B 1 375 ? 10.195 -29.594 5.152 1 98.69 375 LEU B CA 1
ATOM 7453 C C . LEU B 1 375 ? 9.219 -30 4.051 1 98.69 375 LEU B C 1
ATOM 7455 O O . LEU B 1 375 ? 8.07 -30.344 4.328 1 98.69 375 LEU B O 1
ATOM 7459 N N . TRP B 1 376 ? 9.602 -30 2.824 1 98.25 376 TRP B N 1
ATOM 7460 C CA . TRP B 1 376 ? 8.672 -30.062 1.699 1 98.25 376 TRP B CA 1
ATOM 7461 C C . TRP B 1 376 ? 8.148 -31.484 1.519 1 98.25 376 TRP B C 1
ATOM 7463 O O . TRP B 1 376 ? 6.949 -31.703 1.332 1 98.25 376 TRP B O 1
ATOM 7473 N N . PRO B 1 377 ? 9.016 -32.562 1.668 1 97.44 377 PRO B N 1
ATOM 7474 C CA . PRO B 1 377 ? 8.43 -33.906 1.713 1 97.44 377 PRO B CA 1
ATOM 7475 C C . PRO B 1 377 ? 7.441 -34.094 2.865 1 97.44 377 PRO B C 1
ATOM 7477 O O . PRO B 1 377 ? 6.453 -34.812 2.734 1 97.44 377 PRO B O 1
ATOM 7480 N N . SER B 1 378 ? 7.742 -33.438 4.012 1 98.62 378 SER B N 1
ATOM 7481 C CA . SER B 1 378 ? 6.816 -33.5 5.137 1 98.62 378 SER B CA 1
ATOM 7482 C C . SER B 1 378 ? 5.484 -32.812 4.793 1 98.62 378 SER B C 1
ATOM 7484 O O . SER B 1 378 ? 4.422 -33.344 5.125 1 98.62 378 SER B O 1
ATOM 7486 N N . ILE B 1 379 ? 5.512 -31.688 4.129 1 98.69 379 ILE B N 1
ATOM 7487 C CA . ILE B 1 379 ? 4.305 -30.984 3.691 1 98.69 379 ILE B CA 1
ATOM 7488 C C . ILE B 1 379 ? 3.562 -31.844 2.668 1 98.69 379 ILE B C 1
ATOM 7490 O O . ILE B 1 379 ? 2.332 -31.922 2.693 1 98.69 379 ILE B O 1
ATOM 7494 N N . GLU B 1 380 ? 4.34 -32.469 1.734 1 98.19 380 GLU B N 1
ATOM 7495 C CA . GLU B 1 380 ? 3.738 -33.344 0.744 1 98.19 380 GLU B CA 1
ATOM 7496 C C . GLU B 1 380 ? 2.881 -34.406 1.413 1 98.19 380 GLU B C 1
ATOM 7498 O O . GLU B 1 380 ? 1.742 -34.656 1.004 1 98.19 380 GLU B O 1
ATOM 7503 N N . SER B 1 381 ? 3.434 -35.031 2.459 1 97.94 381 SER B N 1
ATOM 7504 C CA . SER B 1 381 ? 2.748 -36.094 3.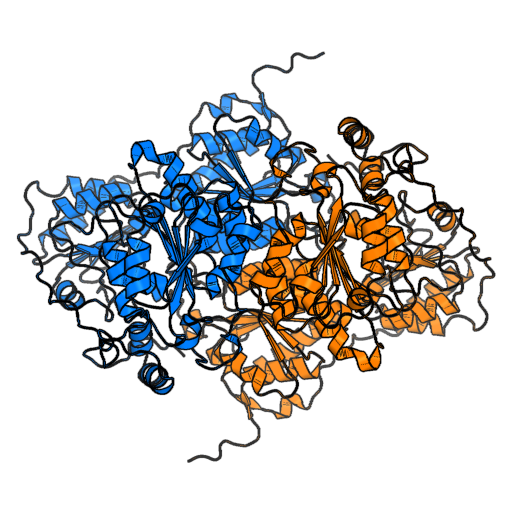162 1 97.94 381 SER B CA 1
ATOM 7505 C C . SER B 1 381 ? 1.545 -35.594 3.939 1 97.94 381 SER B C 1
ATOM 7507 O O . SER B 1 381 ? 0.623 -36.344 4.254 1 97.94 381 SER B O 1
ATOM 7509 N N . PHE B 1 382 ? 1.57 -34.312 4.254 1 98.62 382 PHE B N 1
ATOM 7510 C CA . PHE B 1 382 ? 0.538 -33.688 5.059 1 98.62 382 PHE B CA 1
ATOM 7511 C C . PHE B 1 382 ? -0.659 -33.281 4.199 1 98.62 382 PHE B C 1
ATOM 7513 O O . PHE B 1 382 ? -1.788 -33.219 4.688 1 98.62 382 PHE B O 1
ATOM 7520 N N . LEU B 1 383 ? -0.477 -33.031 2.891 1 98.38 383 LEU B N 1
ATOM 7521 C CA . LEU B 1 383 ? -1.518 -32.562 1.982 1 98.38 383 LEU B CA 1
ATOM 7522 C C . LEU B 1 383 ? -2.561 -33.656 1.742 1 98.38 383 LEU B C 1
ATOM 7524 O O . LEU B 1 383 ? -2.254 -34.844 1.828 1 98.38 383 LEU B O 1
ATOM 7528 N N . ARG B 1 384 ? -3.777 -33.25 1.488 1 97.44 384 ARG B N 1
ATOM 7529 C CA . ARG B 1 384 ? -4.918 -34.094 1.188 1 97.44 384 ARG B CA 1
ATOM 7530 C C . ARG B 1 384 ? -5.645 -33.625 -0.065 1 97.44 384 ARG B C 1
ATOM 7532 O O . ARG B 1 384 ? -5.48 -32.5 -0.488 1 97.44 384 ARG B O 1
ATOM 7539 N N . PRO B 1 385 ? -6.41 -34.562 -0.669 1 96.62 385 PRO B N 1
ATOM 7540 C CA . PRO B 1 385 ? -7.223 -34.125 -1.81 1 96.62 385 PRO B CA 1
ATOM 7541 C C . PRO B 1 385 ? -8.125 -32.938 -1.479 1 96.62 385 PRO B C 1
ATOM 7543 O O . PRO B 1 385 ? -8.68 -32.875 -0.38 1 96.62 385 PRO B O 1
ATOM 7546 N N . ASN B 1 386 ? -8.242 -32 -2.307 1 96.31 386 ASN B N 1
ATOM 7547 C CA . ASN B 1 386 ? -9.133 -30.844 -2.25 1 96.31 386 ASN B CA 1
ATOM 7548 C C . ASN B 1 386 ? -8.539 -29.703 -1.433 1 96.31 386 ASN B C 1
ATOM 7550 O O . ASN B 1 386 ? -9.133 -28.641 -1.318 1 96.31 386 ASN B O 1
ATOM 7554 N N . ASP B 1 387 ? -7.34 -29.875 -0.887 1 98 387 ASP B N 1
ATOM 7555 C CA . ASP B 1 387 ? -6.676 -28.75 -0.249 1 98 387 ASP B CA 1
ATOM 7556 C C . ASP B 1 387 ? -6.414 -27.625 -1.252 1 98 387 ASP B C 1
ATOM 7558 O O . ASP B 1 387 ? -6.273 -27.875 -2.449 1 98 387 ASP B O 1
ATOM 7562 N N . ILE B 1 388 ? -6.469 -26.422 -0.834 1 98.44 388 ILE B N 1
ATOM 7563 C CA . ILE B 1 388 ? -5.977 -25.266 -1.595 1 98.44 388 ILE B CA 1
ATOM 7564 C C . ILE B 1 388 ? -4.758 -24.672 -0.895 1 98.44 388 ILE B C 1
ATOM 7566 O O . ILE B 1 388 ? -4.824 -24.312 0.281 1 98.44 388 ILE B O 1
ATOM 7570 N N . ILE B 1 389 ? -3.68 -24.609 -1.586 1 98.75 389 ILE B N 1
ATOM 7571 C CA . ILE B 1 389 ? -2.412 -24.141 -1.032 1 98.75 389 ILE B CA 1
ATOM 7572 C C . ILE B 1 389 ? -2.066 -22.766 -1.606 1 98.75 389 ILE B C 1
ATOM 7574 O O . ILE B 1 389 ? -2.154 -22.562 -2.818 1 98.75 389 ILE B O 1
ATOM 7578 N N . VAL B 1 390 ? -1.762 -21.844 -0.745 1 98.81 390 VAL B N 1
ATOM 7579 C CA . VAL B 1 390 ? -1.246 -20.547 -1.149 1 98.81 390 VAL B CA 1
ATOM 7580 C C . VAL B 1 390 ? 0.254 -20.469 -0.874 1 98.81 390 VAL B C 1
ATOM 7582 O O . VAL B 1 390 ? 0.695 -20.703 0.256 1 98.81 390 VAL B O 1
ATOM 7585 N N . GLY B 1 391 ? 1.003 -20.25 -1.881 1 98.56 391 GLY B N 1
ATOM 7586 C CA . GLY B 1 391 ? 2.449 -20.172 -1.754 1 98.56 391 GLY B CA 1
ATOM 7587 C C . GLY B 1 391 ? 2.992 -18.766 -2.012 1 98.56 391 GLY B C 1
ATOM 7588 O O . GLY B 1 391 ? 2.619 -18.125 -2.994 1 98.56 391 GLY B O 1
ATOM 7589 N N . GLU B 1 392 ? 3.857 -18.281 -1.143 1 98.12 392 GLU B N 1
ATOM 7590 C CA . GLU B 1 392 ? 4.477 -16.969 -1.254 1 98.12 392 GLU B CA 1
ATOM 7591 C C . GLU B 1 392 ? 5.773 -17.031 -2.059 1 98.12 392 GLU B C 1
ATOM 7593 O O . GLU B 1 392 ? 6.438 -18.078 -2.092 1 98.12 392 GLU B O 1
ATOM 7598 N N . THR B 1 393 ? 6.09 -15.875 -2.693 1 94.94 393 THR B N 1
ATOM 7599 C CA . THR B 1 393 ? 7.398 -15.719 -3.314 1 94.94 393 THR B CA 1
ATOM 7600 C C . THR B 1 393 ? 8.508 -15.938 -2.291 1 94.94 393 THR B C 1
ATOM 7602 O O . THR B 1 393 ? 8.453 -15.406 -1.181 1 94.94 393 THR B O 1
ATOM 7605 N N . GLY B 1 394 ? 9.445 -16.703 -2.611 1 94.56 394 GLY B N 1
ATOM 7606 C CA . GLY B 1 394 ? 10.531 -17.094 -1.725 1 94.56 394 GLY B CA 1
ATOM 7607 C C . GLY B 1 394 ? 10.805 -18.578 -1.713 1 94.56 394 GLY B C 1
ATOM 7608 O O . GLY B 1 394 ? 10.586 -19.266 -2.715 1 94.56 394 GLY B O 1
ATOM 7609 N N . THR B 1 395 ? 11.273 -19.109 -0.573 1 96.25 395 THR B N 1
ATOM 7610 C CA . THR B 1 395 ? 11.609 -20.516 -0.483 1 96.25 395 THR B CA 1
ATOM 7611 C C . THR B 1 395 ? 10.344 -21.375 -0.549 1 96.25 395 THR B C 1
ATOM 7613 O O . THR B 1 395 ? 10.375 -22.5 -1.056 1 96.25 395 THR B O 1
ATOM 7616 N N . SER B 1 396 ? 9.234 -20.797 -0.152 1 97.19 396 SER B N 1
ATOM 7617 C CA . SER B 1 396 ? 7.992 -21.562 -0.087 1 97.19 396 SER B CA 1
ATOM 7618 C C . SER B 1 396 ? 7.512 -21.953 -1.48 1 97.19 396 SER B C 1
ATOM 7620 O O . SER B 1 396 ? 7.215 -23.125 -1.734 1 97.19 396 SER B O 1
ATOM 7622 N N . ASN B 1 397 ? 7.477 -21.016 -2.414 1 96.88 397 ASN B N 1
ATOM 7623 C CA . ASN B 1 397 ? 7.023 -21.312 -3.768 1 96.88 397 ASN B CA 1
ATOM 7624 C C . ASN B 1 397 ? 7.883 -22.391 -4.422 1 96.88 397 ASN B C 1
ATOM 7626 O O . ASN B 1 397 ? 7.359 -23.281 -5.098 1 96.88 397 ASN B O 1
ATOM 7630 N N . TRP B 1 398 ? 9.125 -22.312 -4.219 1 97.06 398 TRP B N 1
ATOM 7631 C CA . TRP B 1 398 ? 10.047 -23.234 -4.848 1 97.06 398 TRP B CA 1
ATOM 7632 C C . TRP B 1 398 ? 9.938 -24.625 -4.219 1 97.06 398 TRP B C 1
ATOM 7634 O O . TRP B 1 398 ? 10.078 -25.641 -4.906 1 97.06 398 TRP B O 1
ATOM 7644 N N . GLY B 1 399 ? 9.711 -24.641 -2.91 1 97.5 399 GLY B N 1
ATOM 7645 C CA . GLY B 1 399 ? 9.477 -25.906 -2.232 1 97.5 399 GLY B CA 1
ATOM 7646 C C . GLY B 1 399 ? 8.18 -26.578 -2.652 1 97.5 399 GLY B C 1
ATOM 7647 O O . GLY B 1 399 ? 8.156 -27.781 -2.914 1 97.5 399 GLY B O 1
ATOM 7648 N N . LEU B 1 400 ? 7.141 -25.781 -2.756 1 98.12 400 LEU B N 1
ATOM 7649 C CA . LEU B 1 400 ? 5.824 -26.297 -3.119 1 98.12 400 LEU B CA 1
ATOM 7650 C C . LEU B 1 400 ? 5.824 -26.828 -4.547 1 98.12 400 LEU B C 1
ATOM 7652 O O . LEU B 1 400 ? 5.125 -27.797 -4.852 1 98.12 400 LEU B O 1
ATOM 7656 N N . CYS B 1 401 ? 6.621 -26.219 -5.398 1 97.25 401 CYS B N 1
ATOM 7657 C CA . CYS B 1 401 ? 6.684 -26.641 -6.793 1 97.25 401 CYS B CA 1
ATOM 7658 C C . CYS B 1 401 ? 7.543 -27.891 -6.953 1 97.25 401 CYS B C 1
ATOM 7660 O O . CYS B 1 401 ? 7.598 -28.484 -8.031 1 97.25 401 CYS B O 1
ATOM 7662 N N . ASP B 1 402 ? 8.133 -28.359 -5.875 1 96 402 ASP B N 1
ATOM 7663 C CA . ASP B 1 402 ? 9.016 -29.516 -5.945 1 96 402 ASP B CA 1
ATOM 7664 C C . ASP B 1 402 ? 8.312 -30.766 -5.418 1 96 402 ASP B C 1
ATOM 7666 O O . ASP B 1 402 ? 8.891 -31.859 -5.422 1 96 402 ASP B O 1
ATOM 7670 N N . ILE B 1 403 ? 7.141 -30.672 -4.941 1 96.81 403 ILE B N 1
ATOM 7671 C CA . ILE B 1 403 ? 6.469 -31.828 -4.375 1 96.81 403 ILE B CA 1
ATOM 7672 C C . ILE B 1 403 ? 5.246 -32.188 -5.215 1 96.81 403 ILE B C 1
ATOM 7674 O O . ILE B 1 403 ? 4.758 -31.359 -5.992 1 96.81 403 ILE B O 1
ATOM 7678 N N . THR B 1 404 ? 4.781 -33.375 -5.09 1 96.62 404 THR B N 1
ATOM 7679 C CA . THR B 1 404 ? 3.625 -33.875 -5.832 1 96.62 404 THR B CA 1
ATOM 7680 C C . THR B 1 404 ? 2.342 -33.656 -5.031 1 96.62 404 THR B C 1
ATOM 7682 O O . THR B 1 404 ? 2.312 -33.906 -3.824 1 96.62 404 THR B O 1
ATOM 7685 N N . PHE B 1 405 ? 1.344 -33.219 -5.672 1 98.12 405 PHE B N 1
ATOM 7686 C CA . PHE B 1 405 ? 0.07 -32.938 -5.02 1 98.12 405 PHE B CA 1
ATOM 7687 C C . PHE B 1 405 ? -0.867 -34.125 -5.125 1 98.12 405 PHE B C 1
ATOM 7689 O O . PHE B 1 405 ? -0.871 -34.844 -6.141 1 98.12 405 PHE B O 1
ATOM 7696 N N . PRO B 1 406 ? -1.727 -34.344 -4.031 1 97.06 406 PRO B N 1
ATOM 7697 C CA . PRO B 1 406 ? -2.852 -35.281 -4.195 1 97.06 406 PRO B CA 1
ATOM 7698 C C . PRO B 1 406 ? -3.916 -34.75 -5.156 1 97.06 406 PRO B C 1
ATOM 7700 O O . PRO B 1 406 ? -3.754 -33.656 -5.723 1 97.06 406 PRO B O 1
ATOM 7703 N N . ALA B 1 407 ? -4.938 -35.531 -5.324 1 95.44 407 ALA B N 1
ATOM 7704 C CA . ALA B 1 407 ? -5.969 -35.188 -6.309 1 95.44 407 ALA B CA 1
ATOM 7705 C C . ALA B 1 407 ? -6.691 -33.906 -5.945 1 95.44 407 ALA B C 1
ATOM 7707 O O . ALA B 1 407 ? -6.961 -33.656 -4.77 1 95.44 407 ALA B O 1
ATOM 7708 N N . ASN B 1 408 ? -6.953 -33.094 -6.898 1 94.5 408 ASN B N 1
ATOM 7709 C CA . ASN B 1 408 ? -7.832 -31.922 -6.82 1 94.5 408 ASN B CA 1
ATOM 7710 C C . ASN B 1 408 ? -7.266 -30.844 -5.891 1 94.5 408 ASN B C 1
ATOM 7712 O O . ASN B 1 408 ? -8.016 -30.156 -5.203 1 94.5 408 ASN B O 1
ATOM 7716 N N . VAL B 1 409 ? -5.973 -30.812 -5.723 1 97 409 VAL B N 1
ATOM 7717 C CA . VAL B 1 409 ? -5.316 -29.719 -5.016 1 97 409 VAL B CA 1
ATOM 7718 C C . VAL B 1 409 ? -5.133 -28.531 -5.957 1 97 409 VAL B C 1
ATOM 7720 O O . VAL B 1 409 ? -4.852 -28.703 -7.145 1 97 409 VAL B O 1
ATOM 7723 N N . GLN B 1 410 ? -5.363 -27.344 -5.492 1 96.94 410 GLN B N 1
ATOM 7724 C CA . GLN B 1 410 ? -5.113 -26.125 -6.234 1 96.94 410 GLN B CA 1
ATOM 7725 C C . GLN B 1 410 ? -3.979 -25.312 -5.605 1 96.94 410 GLN B C 1
ATOM 7727 O O . GLN B 1 410 ? -3.883 -25.219 -4.379 1 96.94 410 GLN B O 1
ATOM 7732 N N . LEU B 1 411 ? -3.123 -24.797 -6.41 1 98.25 411 LEU B N 1
ATOM 7733 C CA . LEU B 1 411 ? -2.039 -23.938 -5.969 1 98.25 411 LEU B CA 1
ATOM 7734 C C . LEU B 1 411 ? -2.295 -22.484 -6.387 1 98.25 411 LEU B C 1
ATOM 7736 O O . LEU B 1 411 ? -2.574 -22.219 -7.555 1 98.25 411 LEU B O 1
ATOM 7740 N N . VAL B 1 412 ? -2.277 -21.578 -5.418 1 98.25 412 VAL B N 1
ATOM 7741 C CA . VAL B 1 412 ? -2.395 -20.156 -5.656 1 98.25 412 VAL B CA 1
ATOM 7742 C C . VAL B 1 412 ? -1.066 -19.469 -5.344 1 98.25 412 VAL B C 1
ATOM 7744 O O . VAL B 1 412 ? -0.588 -19.516 -4.207 1 98.25 412 VAL B O 1
ATOM 7747 N N . THR B 1 413 ? -0.435 -18.875 -6.316 1 97.31 413 THR B N 1
ATOM 7748 C CA . THR B 1 413 ? 0.844 -18.203 -6.137 1 97.31 413 THR B CA 1
ATOM 7749 C C . THR B 1 413 ? 1.016 -17.094 -7.172 1 97.31 413 THR B C 1
ATOM 7751 O O . THR B 1 413 ? 0.25 -17 -8.133 1 97.31 413 THR B O 1
ATOM 7754 N N . GLN B 1 414 ? 1.934 -16.125 -6.938 1 96.94 414 GLN B N 1
ATOM 7755 C CA . GLN B 1 414 ? 2.41 -15.156 -7.914 1 96.94 414 GLN B CA 1
ATOM 7756 C C . GLN B 1 414 ? 3.846 -15.453 -8.336 1 96.94 414 GLN B C 1
ATOM 7758 O O . GLN B 1 414 ? 4.793 -14.922 -7.75 1 96.94 414 GLN B O 1
ATOM 7763 N N . ILE B 1 415 ? 3.918 -16.172 -9.375 1 97.12 415 ILE B N 1
ATOM 7764 C CA . ILE B 1 415 ? 5.258 -16.562 -9.812 1 97.12 415 ILE B CA 1
ATOM 7765 C C . ILE B 1 415 ? 5.785 -15.547 -10.82 1 97.12 415 ILE B C 1
ATOM 7767 O O . ILE B 1 415 ? 6.98 -15.242 -10.836 1 97.12 415 ILE B O 1
ATOM 7771 N N . TYR B 1 416 ? 4.879 -14.953 -11.617 1 97.5 416 TYR B N 1
ATOM 7772 C CA . TYR B 1 416 ? 5.324 -14 -12.625 1 97.5 416 TYR B CA 1
ATOM 7773 C C . TYR B 1 416 ? 5.414 -12.594 -12.039 1 97.5 416 TYR B C 1
ATOM 7775 O O . TYR B 1 416 ? 6.422 -11.906 -12.203 1 97.5 416 TYR B O 1
ATOM 7783 N N . TYR B 1 417 ? 4.395 -12.125 -11.328 1 98 417 TYR B N 1
ATOM 7784 C CA . TYR B 1 417 ? 4.434 -10.789 -10.734 1 98 417 TYR B CA 1
ATOM 7785 C C . TYR B 1 417 ? 5.348 -10.758 -9.516 1 98 417 TYR B C 1
ATOM 7787 O O . TYR B 1 417 ? 6.195 -9.867 -9.398 1 98 417 TYR B O 1
ATOM 7795 N N . GLY B 1 418 ? 5.16 -11.719 -8.656 1 97.38 418 GLY B N 1
ATOM 7796 C CA . GLY B 1 418 ? 6.105 -11.977 -7.582 1 97.38 418 GLY B CA 1
ATOM 7797 C C . GLY B 1 418 ? 6.152 -10.859 -6.551 1 97.38 418 GLY B C 1
ATOM 7798 O O . GLY B 1 418 ? 7.23 -10.469 -6.102 1 97.38 418 GLY B O 1
ATOM 7799 N N . SER B 1 419 ? 5.027 -10.297 -6.152 1 97.62 419 SER B N 1
ATOM 7800 C CA . SER B 1 419 ? 5.008 -9.297 -5.086 1 97.62 419 SER B CA 1
ATOM 7801 C C . SER B 1 419 ? 5.113 -9.953 -3.713 1 97.62 419 SER B C 1
ATOM 7803 O O . SER B 1 419 ? 4.203 -10.664 -3.287 1 97.62 419 SER B O 1
ATOM 7805 N N . ILE B 1 420 ? 6.191 -9.664 -3.037 1 96.81 420 ILE B N 1
ATOM 7806 C CA . ILE B 1 420 ? 6.371 -10.227 -1.702 1 96.81 420 ILE B CA 1
ATOM 7807 C C . ILE B 1 420 ? 5.336 -9.633 -0.75 1 96.81 420 ILE B C 1
ATOM 7809 O O . ILE B 1 420 ? 5.078 -8.422 -0.777 1 96.81 420 ILE B O 1
ATOM 7813 N N . GLY B 1 421 ? 4.699 -10.453 0.057 1 97.31 421 GLY B N 1
ATOM 7814 C CA . GLY B 1 421 ? 3.631 -10.031 0.947 1 97.31 421 GLY B CA 1
ATOM 7815 C C . GLY B 1 421 ? 2.246 -10.352 0.415 1 97.31 421 GLY B C 1
ATOM 7816 O O . GLY B 1 421 ? 1.252 -10.195 1.127 1 97.31 421 GLY B O 1
ATOM 7817 N N . PHE B 1 422 ? 2.15 -10.898 -0.77 1 98.62 422 PHE B N 1
ATOM 7818 C CA . PHE B 1 422 ? 0.913 -11.195 -1.479 1 98.62 422 PHE B CA 1
ATOM 7819 C C . PHE B 1 422 ? 0.132 -12.297 -0.762 1 98.62 422 PHE B C 1
ATOM 7821 O O . PHE B 1 422 ? -1.074 -12.164 -0.547 1 98.62 422 PHE B O 1
ATOM 7828 N N . ALA B 1 423 ? 0.707 -13.312 -0.364 1 98.62 423 ALA B N 1
ATOM 7829 C CA . ALA B 1 423 ? 0.086 -14.602 -0.067 1 98.62 423 ALA B CA 1
ATOM 7830 C C . ALA B 1 423 ? -0.776 -14.516 1.189 1 98.62 423 ALA B C 1
ATOM 7832 O O . ALA B 1 423 ? -1.817 -15.172 1.28 1 98.62 423 ALA B O 1
ATOM 7833 N N . ASN B 1 424 ? -0.354 -13.695 2.188 1 97.88 424 ASN B N 1
ATOM 7834 C CA . ASN B 1 424 ? -1.115 -13.602 3.43 1 97.88 424 ASN B CA 1
ATOM 7835 C C . ASN B 1 424 ? -2.545 -13.133 3.178 1 97.88 424 ASN B C 1
ATOM 7837 O O . ASN B 1 424 ? -3.502 -13.828 3.512 1 97.88 424 ASN B O 1
ATOM 7841 N N . ALA B 1 425 ? -2.648 -12.039 2.508 1 98.44 425 ALA B N 1
ATOM 7842 C CA . ALA B 1 425 ? -3.975 -11.477 2.273 1 98.44 425 ALA B CA 1
ATOM 7843 C C . ALA B 1 425 ? -4.734 -12.273 1.219 1 98.44 425 ALA B C 1
ATOM 7845 O O . ALA B 1 425 ? -5.957 -12.406 1.291 1 98.44 425 ALA B O 1
ATOM 7846 N N . ALA B 1 426 ? -4.004 -12.828 0.25 1 98.88 426 ALA B N 1
ATOM 7847 C CA . ALA B 1 426 ? -4.648 -13.688 -0.737 1 98.88 426 ALA B CA 1
ATOM 7848 C C . ALA B 1 426 ? -5.289 -14.906 -0.069 1 98.88 426 ALA B C 1
ATOM 7850 O O . ALA B 1 426 ? -6.332 -15.383 -0.515 1 98.88 426 ALA B O 1
ATOM 7851 N N . THR B 1 427 ? -4.676 -15.398 0.996 1 98.94 427 THR B N 1
ATOM 7852 C CA . THR B 1 427 ? -5.188 -16.562 1.721 1 98.94 427 THR B CA 1
ATOM 7853 C C . THR B 1 427 ? -6.586 -16.281 2.268 1 98.94 427 THR B C 1
ATOM 7855 O O . THR B 1 427 ? -7.449 -17.156 2.258 1 98.94 427 THR B O 1
ATOM 7858 N N . LEU B 1 428 ? -6.816 -15.039 2.75 1 98.88 428 LEU B N 1
ATOM 7859 C CA . LEU B 1 428 ? -8.156 -14.672 3.193 1 98.88 428 LEU B CA 1
ATOM 7860 C C . LEU B 1 428 ? -9.172 -14.867 2.074 1 98.88 428 LEU B C 1
ATOM 7862 O O . LEU B 1 428 ? -10.203 -15.516 2.275 1 98.88 428 LEU B O 1
ATOM 7866 N N . GLY B 1 429 ? -8.875 -14.289 0.865 1 98.88 429 GLY B N 1
ATOM 7867 C CA . GLY B 1 429 ? -9.773 -14.43 -0.27 1 98.88 429 GLY B CA 1
ATOM 7868 C C . GLY B 1 429 ? -9.977 -15.875 -0.69 1 98.88 429 GLY B C 1
ATOM 7869 O O . GLY B 1 429 ? -11.094 -16.281 -1 1 98.88 429 GLY B O 1
ATOM 7870 N N . VAL B 1 430 ? -8.891 -16.672 -0.661 1 98.81 430 VAL B N 1
ATOM 7871 C CA . VAL B 1 430 ? -8.922 -18.078 -1.008 1 98.81 430 VAL B CA 1
ATOM 7872 C C . VAL B 1 430 ? -9.836 -18.828 -0.037 1 98.81 430 VAL B C 1
ATOM 7874 O O . VAL B 1 430 ? -10.68 -19.625 -0.455 1 98.81 430 VAL B O 1
ATOM 7877 N N . ASP B 1 431 ? -9.672 -18.578 1.209 1 98.69 431 ASP B N 1
ATOM 7878 C CA . ASP B 1 431 ? -10.445 -19.25 2.248 1 98.69 431 ASP B CA 1
ATOM 7879 C C . ASP B 1 431 ? -11.938 -18.938 2.115 1 98.69 431 ASP B C 1
ATOM 7881 O O . ASP B 1 431 ? -12.773 -19.828 2.23 1 98.69 431 ASP B O 1
ATOM 7885 N N . VAL B 1 432 ? -12.258 -17.672 1.897 1 98.5 432 VAL B N 1
ATOM 7886 C CA . VAL B 1 432 ? -13.648 -17.25 1.724 1 98.5 432 VAL B CA 1
ATOM 7887 C C . VAL B 1 432 ? -14.25 -17.953 0.511 1 98.5 432 VAL B C 1
ATOM 7889 O O . VAL B 1 432 ? -15.352 -18.516 0.592 1 98.5 432 VAL B O 1
ATOM 7892 N N . ALA B 1 433 ? -13.523 -17.938 -0.621 1 98.38 433 ALA B N 1
ATOM 7893 C CA . ALA B 1 433 ? -14 -18.578 -1.846 1 98.38 433 ALA B CA 1
ATOM 7894 C C . ALA B 1 433 ? -14.195 -20.078 -1.644 1 98.38 433 ALA B C 1
ATOM 7896 O O . ALA B 1 433 ? -15.195 -20.656 -2.088 1 98.38 433 ALA B O 1
ATOM 7897 N N . ARG B 1 434 ? -13.242 -20.734 -1.021 1 97.56 434 ARG B N 1
ATOM 7898 C CA . ARG B 1 434 ? -13.328 -22.172 -0.768 1 97.56 434 ARG B CA 1
ATOM 7899 C C . ARG B 1 434 ? -14.578 -22.5 0.044 1 97.56 434 ARG B C 1
ATOM 7901 O O . ARG B 1 434 ? -15.305 -23.438 -0.284 1 97.56 434 ARG B O 1
ATOM 7908 N N . ARG B 1 435 ? -14.812 -21.766 1.104 1 96.38 435 ARG B N 1
ATOM 7909 C CA . ARG B 1 435 ? -15.969 -22 1.964 1 96.38 435 ARG B CA 1
ATOM 7910 C C . ARG B 1 435 ? -17.266 -21.812 1.198 1 96.38 435 ARG B C 1
ATOM 7912 O O . ARG B 1 435 ? -18.234 -22.562 1.389 1 96.38 435 ARG B O 1
ATOM 7919 N N . GLU B 1 436 ? -17.266 -20.828 0.324 1 96.94 436 GLU B N 1
ATOM 7920 C CA . GLU B 1 436 ? -18.453 -20.562 -0.482 1 96.94 436 GLU B CA 1
ATOM 7921 C C . GLU B 1 436 ? -18.734 -21.703 -1.456 1 96.94 436 GLU B C 1
ATOM 7923 O O . GLU B 1 436 ? -19.875 -21.891 -1.891 1 96.94 436 GLU B O 1
ATOM 7928 N N . GLN B 1 437 ? -17.672 -22.453 -1.768 1 95.12 437 GLN B N 1
ATOM 7929 C CA . GLN B 1 437 ? -17.828 -23.516 -2.76 1 95.12 437 GLN B CA 1
ATOM 7930 C C . GLN B 1 437 ? -17.672 -24.891 -2.125 1 95.12 437 GLN B C 1
ATOM 7932 O O . GLN B 1 437 ? -17.469 -25.875 -2.826 1 95.12 437 GLN B O 1
ATOM 7937 N N . GLU B 1 438 ? -17.734 -24.984 -0.893 1 91.5 438 GLU B N 1
ATOM 7938 C CA . GLU B 1 438 ? -17.422 -26.219 -0.191 1 91.5 438 GLU B CA 1
ATOM 7939 C C . GLU B 1 438 ? -18.359 -27.344 -0.607 1 91.5 438 GLU B C 1
ATOM 7941 O O . GLU B 1 438 ? -17.938 -28.5 -0.755 1 91.5 438 GLU B O 1
ATOM 7946 N N . ALA B 1 439 ? -19.656 -27.016 -0.814 1 88.94 439 ALA B N 1
ATOM 7947 C CA . ALA B 1 439 ? -20.641 -28.031 -1.206 1 88.94 439 ALA B CA 1
ATOM 7948 C C . ALA B 1 439 ? -20.281 -28.641 -2.557 1 88.94 439 ALA B C 1
ATOM 7950 O O . ALA B 1 439 ? -20.484 -29.844 -2.773 1 88.94 439 ALA B O 1
ATOM 7951 N N . LYS B 1 440 ? -19.672 -27.891 -3.373 1 88.25 440 LYS B N 1
ATOM 7952 C CA . LYS B 1 440 ? -19.344 -28.328 -4.727 1 88.25 440 LYS B CA 1
ATOM 7953 C C . LYS B 1 440 ? -17.984 -29 -4.773 1 88.25 440 LYS B C 1
ATOM 7955 O O . LYS B 1 440 ? -17.781 -29.984 -5.484 1 88.25 440 LYS B O 1
ATOM 7960 N N . ARG B 1 441 ? -17.047 -28.531 -4.094 1 87.31 441 ARG B N 1
ATOM 7961 C CA .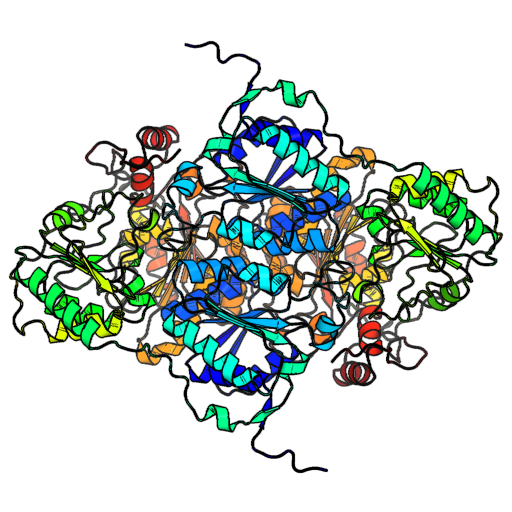 ARG B 1 441 ? -15.648 -28.953 -4.195 1 87.31 441 ARG B CA 1
ATOM 7962 C C . ARG B 1 441 ? -15.344 -30.094 -3.242 1 87.31 441 ARG B C 1
ATOM 7964 O O . ARG B 1 441 ? -14.414 -30.875 -3.477 1 87.31 441 ARG B O 1
ATOM 7971 N N . GLY B 1 442 ? -16.125 -30.203 -2.219 1 88 442 GLY B N 1
ATOM 7972 C CA . GLY B 1 442 ? -15.781 -31.141 -1.147 1 88 442 GLY B CA 1
ATOM 7973 C C . GLY B 1 442 ? -15.016 -30.484 -0.014 1 88 442 GLY B C 1
ATOM 7974 O O . GLY B 1 442 ? -14.492 -29.375 -0.169 1 88 442 GLY B O 1
ATOM 7975 N N . LYS B 1 443 ? -14.93 -31.234 1.023 1 89.75 443 LYS B N 1
ATOM 7976 C CA . LYS B 1 443 ? -14.227 -30.703 2.188 1 89.75 443 LYS B CA 1
ATOM 7977 C C . LYS B 1 443 ? -12.727 -30.594 1.919 1 89.75 443 LYS B C 1
ATOM 7979 O O . LYS B 1 443 ? -12.133 -31.5 1.324 1 89.75 443 LYS B O 1
ATOM 7984 N N . GLY B 1 444 ? -12.109 -29.5 2.078 1 93.69 444 GLY B N 1
ATOM 7985 C CA . GLY B 1 444 ? -10.688 -29.234 1.953 1 93.69 444 GLY B CA 1
ATOM 7986 C C . GLY B 1 444 ? -10.195 -28.172 2.904 1 93.69 444 GLY B C 1
ATOM 7987 O O . GLY B 1 444 ? -10.984 -27.531 3.6 1 93.69 444 GLY B O 1
ATOM 7988 N N . ARG B 1 445 ? -8.953 -28.125 3.041 1 97.69 445 ARG B N 1
ATOM 7989 C CA . ARG B 1 445 ? -8.328 -27.125 3.912 1 97.69 445 ARG B CA 1
ATOM 7990 C C . ARG B 1 445 ? -7.676 -26.016 3.098 1 97.69 445 ARG B C 1
ATOM 7992 O O . ARG B 1 445 ? -7.34 -26.203 1.928 1 97.69 445 ARG B O 1
ATOM 7999 N N . THR B 1 446 ? -7.641 -24.781 3.658 1 98.75 446 THR B N 1
ATOM 8000 C CA . THR B 1 446 ? -6.824 -23.688 3.146 1 98.75 446 THR B CA 1
ATOM 8001 C C . THR B 1 446 ? -5.48 -23.641 3.867 1 98.75 446 THR B C 1
ATOM 8003 O O . THR B 1 446 ? -5.43 -23.5 5.094 1 98.75 446 THR B O 1
ATOM 8006 N N . ILE B 1 447 ? -4.363 -23.703 3.115 1 98.88 447 ILE B N 1
ATOM 8007 C CA . ILE B 1 447 ? -3.023 -23.781 3.688 1 98.88 447 ILE B CA 1
ATOM 8008 C C . ILE B 1 447 ? -2.143 -22.688 3.088 1 98.88 447 ILE B C 1
ATOM 8010 O O . ILE B 1 447 ? -2.025 -22.578 1.866 1 98.88 447 ILE B O 1
ATOM 8014 N N . LEU B 1 448 ? -1.601 -21.875 3.953 1 98.88 448 LEU B N 1
ATOM 8015 C CA . LEU B 1 448 ? -0.646 -20.844 3.541 1 98.88 448 LEU B CA 1
ATOM 8016 C C . LEU B 1 448 ? 0.777 -21.25 3.908 1 98.88 448 LEU B C 1
ATOM 8018 O O . LEU B 1 448 ? 1.038 -21.656 5.043 1 98.88 448 LEU B O 1
ATOM 8022 N N . CYS B 1 449 ? 1.669 -21.219 2.965 1 98.88 449 CYS B N 1
ATOM 8023 C CA . CYS B 1 449 ? 3.107 -21.266 3.201 1 98.88 449 CYS B CA 1
ATOM 8024 C C . CYS B 1 449 ? 3.768 -19.938 2.83 1 98.88 449 CYS B C 1
ATOM 8026 O O . CYS B 1 449 ? 3.762 -19.547 1.662 1 98.88 449 CYS B O 1
ATOM 8028 N N . THR B 1 450 ? 4.305 -19.25 3.832 1 98.62 450 THR B N 1
ATOM 8029 C CA . THR B 1 450 ? 4.883 -17.938 3.605 1 98.62 450 THR B CA 1
ATOM 8030 C C . THR B 1 450 ? 6.168 -17.766 4.41 1 98.62 450 THR B C 1
ATOM 8032 O O . THR B 1 450 ? 6.457 -18.562 5.309 1 98.62 450 THR B O 1
ATOM 8035 N N . GLY B 1 451 ? 7.043 -16.844 3.965 1 98.06 451 GLY B N 1
ATOM 8036 C CA . GLY B 1 451 ? 8.227 -16.5 4.73 1 98.06 451 GLY B CA 1
ATOM 8037 C C . GLY B 1 451 ? 7.965 -15.406 5.762 1 98.06 451 GLY B C 1
ATOM 8038 O O . GLY B 1 451 ? 6.984 -14.672 5.656 1 98.06 451 GLY B O 1
ATOM 8039 N N . ASP B 1 452 ? 8.922 -15.312 6.715 1 98.19 452 ASP B N 1
ATOM 8040 C CA . ASP B 1 452 ? 8.773 -14.305 7.762 1 98.19 452 ASP B CA 1
ATOM 8041 C C . ASP B 1 452 ? 8.852 -12.891 7.184 1 98.19 452 ASP B C 1
ATOM 8043 O O . ASP B 1 452 ? 8.141 -11.992 7.633 1 98.19 452 ASP B O 1
ATOM 8047 N N . GLY B 1 453 ? 9.711 -12.664 6.172 1 97.56 453 GLY B N 1
ATOM 8048 C CA . GLY B 1 453 ? 9.758 -11.367 5.52 1 97.56 453 GLY B CA 1
ATOM 8049 C C . GLY B 1 453 ? 8.453 -10.977 4.863 1 97.56 453 GLY B C 1
ATOM 8050 O O . GLY B 1 453 ? 7.996 -9.836 4.992 1 97.56 453 GLY B O 1
ATOM 8051 N N . SER B 1 454 ? 7.855 -11.922 4.121 1 97.75 454 SER B N 1
ATOM 8052 C CA . SER B 1 454 ? 6.574 -11.672 3.467 1 97.75 454 SER B CA 1
ATOM 8053 C C . SER B 1 454 ? 5.461 -11.477 4.488 1 97.75 454 SER B C 1
ATOM 8055 O O . SER B 1 454 ? 4.602 -10.609 4.312 1 97.75 454 SER B O 1
ATOM 8057 N N . MET B 1 455 ? 5.469 -12.281 5.508 1 98.19 455 MET B N 1
ATOM 8058 C CA . MET B 1 455 ? 4.488 -12.141 6.578 1 98.19 455 MET B CA 1
ATOM 8059 C C . MET B 1 455 ? 4.527 -10.742 7.18 1 98.19 455 MET B C 1
ATOM 8061 O O . MET B 1 455 ? 3.482 -10.141 7.434 1 98.19 455 MET B O 1
ATOM 8065 N N . ALA B 1 456 ? 5.684 -10.219 7.367 1 97.94 456 ALA B N 1
ATOM 8066 C CA . ALA B 1 456 ? 5.867 -8.922 8 1 97.94 456 ALA B CA 1
ATOM 8067 C C . ALA B 1 456 ? 5.211 -7.812 7.184 1 97.94 456 ALA B C 1
ATOM 8069 O O . ALA B 1 456 ? 4.691 -6.844 7.742 1 97.94 456 ALA B O 1
ATOM 8070 N N . LEU B 1 457 ? 5.145 -7.91 5.898 1 97.94 457 LEU B N 1
ATOM 8071 C CA . LEU B 1 457 ? 4.668 -6.859 5.012 1 97.94 457 LEU B CA 1
ATOM 8072 C C . LEU B 1 457 ? 3.158 -6.68 5.137 1 97.94 457 LEU B C 1
ATOM 8074 O O . LEU B 1 457 ? 2.641 -5.578 4.941 1 97.94 457 LEU B O 1
ATOM 8078 N N . THR B 1 458 ? 2.443 -7.777 5.418 1 98.12 458 THR B N 1
ATOM 8079 C CA . THR B 1 458 ? 0.985 -7.734 5.441 1 98.12 458 THR B CA 1
ATOM 8080 C C . THR B 1 458 ? 0.441 -8.469 6.664 1 98.12 458 THR B C 1
ATOM 8082 O O . THR B 1 458 ? -0.636 -9.062 6.605 1 98.12 458 THR B O 1
ATOM 8085 N N . ILE B 1 459 ? 1.096 -8.406 7.801 1 98.38 459 ILE B N 1
ATOM 8086 C CA . ILE B 1 459 ? 0.868 -9.234 8.984 1 98.38 459 ILE B CA 1
ATOM 8087 C C . ILE B 1 459 ? -0.504 -8.922 9.578 1 98.38 459 ILE B C 1
ATOM 8089 O O . ILE B 1 459 ? -1.141 -9.789 10.18 1 98.38 459 ILE B O 1
ATOM 8093 N N . GLN B 1 460 ? -0.987 -7.711 9.422 1 97.5 460 GLN B N 1
ATOM 8094 C CA . GLN B 1 460 ? -2.238 -7.301 10.047 1 97.5 460 GLN B CA 1
ATOM 8095 C C . GLN B 1 460 ? -3.424 -8.07 9.469 1 97.5 460 GLN B C 1
ATOM 8097 O O . GLN B 1 460 ? -4.48 -8.156 10.094 1 97.5 460 GLN B O 1
ATOM 8102 N N . GLU B 1 461 ? -3.244 -8.711 8.297 1 98.25 461 GLU B N 1
ATOM 8103 C CA . GLU B 1 461 ? -4.352 -9.422 7.66 1 98.25 461 GLU B CA 1
ATOM 8104 C C . GLU B 1 461 ? -4.672 -10.719 8.406 1 98.25 461 GLU B C 1
ATOM 8106 O O . GLU B 1 461 ? -5.75 -11.289 8.227 1 98.25 461 GLU B O 1
ATOM 8111 N N . ILE B 1 462 ? -3.768 -11.219 9.227 1 98.69 462 ILE B N 1
ATOM 8112 C CA . ILE B 1 462 ? -4.066 -12.344 10.109 1 98.69 462 ILE B CA 1
ATOM 8113 C C . ILE B 1 462 ? -5.242 -11.984 11.016 1 98.69 462 ILE B C 1
ATOM 8115 O O . ILE B 1 462 ? -6.098 -12.836 11.297 1 98.69 462 ILE B O 1
ATOM 8119 N N . GLY B 1 463 ? -5.262 -10.703 11.477 1 98.69 463 GLY B N 1
ATOM 8120 C CA . GLY B 1 463 ? -6.391 -10.242 12.266 1 98.69 463 GLY B CA 1
ATOM 8121 C C . GLY B 1 463 ? -7.711 -10.344 11.531 1 98.69 463 GLY B C 1
ATOM 8122 O O . GLY B 1 463 ? -8.719 -10.766 12.109 1 98.69 463 GLY B O 1
ATOM 8123 N N . THR B 1 464 ? -7.75 -9.969 10.258 1 98.69 464 THR B N 1
ATOM 8124 C CA . THR B 1 464 ? -8.969 -10.055 9.461 1 98.69 464 THR B CA 1
ATOM 8125 C C . THR B 1 464 ? -9.414 -11.508 9.312 1 98.69 464 THR B C 1
ATOM 8127 O O . THR B 1 464 ? -10.609 -11.805 9.352 1 98.69 464 THR B O 1
ATOM 8130 N N . MET B 1 465 ? -8.43 -12.422 9.094 1 98.81 465 MET B N 1
ATOM 8131 C CA . MET B 1 465 ? -8.75 -13.836 8.984 1 98.81 465 MET B CA 1
ATOM 8132 C C . MET B 1 465 ? -9.422 -14.344 10.258 1 98.81 465 MET B C 1
ATOM 8134 O O . MET B 1 465 ? -10.43 -15.055 10.203 1 98.81 465 MET B O 1
ATOM 8138 N N . ILE B 1 466 ? -8.844 -13.945 11.383 1 98.75 466 ILE B N 1
ATOM 8139 C CA . ILE B 1 466 ? -9.375 -14.383 12.664 1 98.75 466 ILE B CA 1
ATOM 8140 C C . ILE B 1 466 ? -10.789 -13.836 12.852 1 98.75 466 ILE B C 1
ATOM 8142 O O . ILE B 1 466 ? -11.703 -14.57 13.242 1 98.75 466 ILE B O 1
ATOM 8146 N N . LYS B 1 467 ? -10.977 -12.539 12.555 1 98.06 467 LYS B N 1
ATOM 8147 C CA . LYS B 1 467 ? -12.289 -11.922 12.656 1 98.06 467 LYS B CA 1
ATOM 8148 C C . LYS B 1 467 ? -13.305 -12.625 11.766 1 98.06 467 LYS B C 1
ATOM 8150 O O . LYS B 1 467 ? -14.477 -12.742 12.117 1 98.06 467 LYS B O 1
ATOM 8155 N N . ASN B 1 468 ? -12.836 -13.141 10.602 1 97.56 468 ASN B N 1
ATOM 8156 C CA . ASN B 1 468 ? -13.695 -13.828 9.641 1 97.56 468 ASN B CA 1
ATOM 8157 C C . ASN B 1 468 ? -13.828 -15.312 9.977 1 97.56 468 ASN B C 1
ATOM 8159 O O . ASN B 1 468 ? -14.328 -16.094 9.172 1 97.56 468 ASN B O 1
ATOM 8163 N N . LYS B 1 469 ? -13.297 -15.773 11.117 1 97.69 469 LYS B N 1
ATOM 8164 C CA . LYS B 1 469 ? -13.398 -17.141 11.625 1 97.69 469 LYS B CA 1
ATOM 8165 C C . LYS B 1 469 ? -12.75 -18.125 10.672 1 97.69 469 LYS B C 1
ATOM 8167 O O . LYS B 1 469 ? -13.289 -19.219 10.438 1 97.69 469 LYS B O 1
ATOM 8172 N N . SER B 1 470 ? -11.695 -17.703 10.078 1 98.38 470 SER B N 1
ATOM 8173 C CA . SER B 1 470 ? -10.93 -18.562 9.188 1 98.38 470 SER B CA 1
ATOM 8174 C C . SER B 1 470 ? -10.391 -19.781 9.922 1 98.38 470 SER B C 1
ATOM 8176 O O . SER B 1 470 ? -10.023 -19.688 11.094 1 98.38 470 SER B O 1
ATOM 8178 N N . LYS B 1 471 ? -10.352 -20.906 9.219 1 98.19 471 LYS B N 1
ATOM 8179 C CA . LYS B 1 471 ? -9.773 -22.141 9.742 1 98.19 471 LYS B CA 1
ATOM 8180 C C . LYS B 1 471 ? -8.484 -22.5 9.016 1 98.19 471 LYS B C 1
ATOM 8182 O O . LYS B 1 471 ? -8.062 -23.656 9.008 1 98.19 471 LYS B O 1
ATOM 8187 N N . ALA B 1 472 ? -7.855 -21.531 8.359 1 98.69 472 ALA B N 1
ATOM 8188 C CA . ALA B 1 472 ? -6.656 -21.75 7.555 1 98.69 472 ALA B CA 1
ATOM 8189 C C . ALA B 1 472 ? -5.484 -22.203 8.43 1 98.69 472 ALA B C 1
ATOM 8191 O O . ALA B 1 472 ? -5.445 -21.891 9.625 1 98.69 472 ALA B O 1
ATOM 8192 N N . ILE B 1 473 ? -4.629 -22.953 7.848 1 98.94 473 ILE B N 1
ATOM 8193 C CA . ILE B 1 473 ? -3.34 -23.297 8.438 1 98.94 473 ILE B CA 1
ATOM 8194 C C . ILE B 1 473 ? -2.25 -22.406 7.844 1 98.94 473 ILE B C 1
ATOM 8196 O O . ILE B 1 473 ? -2.041 -22.391 6.629 1 98.94 473 ILE B O 1
ATOM 8200 N N . VAL B 1 474 ? -1.611 -21.656 8.727 1 98.88 474 VAL B N 1
ATOM 8201 C CA . VAL B 1 474 ? -0.579 -20.734 8.289 1 98.88 474 VAL B CA 1
ATOM 8202 C C . VAL B 1 474 ? 0.797 -21.25 8.695 1 98.88 474 VAL B C 1
ATOM 8204 O O . VAL B 1 474 ? 1.135 -21.266 9.883 1 98.88 474 VAL B O 1
ATOM 8207 N N . PHE B 1 475 ? 1.582 -21.688 7.73 1 98.94 475 PHE B N 1
ATOM 8208 C CA . PHE B 1 475 ? 2.99 -22 7.938 1 98.94 475 PHE B CA 1
ATOM 8209 C C . PHE B 1 475 ? 3.869 -20.797 7.652 1 98.94 475 PHE B C 1
ATOM 8211 O O . PHE B 1 475 ? 3.918 -20.312 6.516 1 98.94 475 PHE B O 1
ATOM 8218 N N . VAL B 1 476 ? 4.559 -20.312 8.656 1 98.81 476 VAL B N 1
ATOM 8219 C CA . VAL B 1 476 ? 5.5 -19.219 8.461 1 98.81 476 VAL B CA 1
ATOM 8220 C C . VAL B 1 476 ? 6.934 -19.734 8.57 1 98.81 476 VAL B C 1
ATOM 8222 O O . VAL B 1 476 ? 7.363 -20.156 9.648 1 98.81 476 VAL B O 1
ATOM 8225 N N . ILE B 1 477 ? 7.578 -19.719 7.469 1 98.69 477 ILE B N 1
ATOM 8226 C CA . ILE B 1 477 ? 8.992 -20.078 7.449 1 98.69 477 ILE B CA 1
ATOM 8227 C C . ILE B 1 477 ? 9.828 -18.922 7.984 1 98.69 477 ILE B C 1
ATOM 8229 O O . ILE B 1 477 ? 10.039 -17.922 7.281 1 98.69 477 ILE B O 1
ATOM 8233 N N . ASN B 1 478 ? 10.281 -19.062 9.211 1 98.5 478 ASN B N 1
ATOM 8234 C CA . ASN B 1 478 ? 11.117 -18.047 9.859 1 98.5 478 ASN B CA 1
ATOM 8235 C C . ASN B 1 478 ? 12.602 -18.344 9.664 1 98.5 478 ASN B C 1
ATOM 8237 O O . ASN B 1 478 ? 13.211 -19.062 10.461 1 98.5 478 ASN B O 1
ATOM 8241 N N . ASN B 1 479 ? 13.125 -17.797 8.664 1 97.75 479 ASN B N 1
ATOM 8242 C CA . ASN B 1 479 ? 14.555 -17.953 8.391 1 97.75 479 ASN B CA 1
ATOM 8243 C C . ASN B 1 479 ? 15.305 -16.625 8.578 1 97.75 479 ASN B C 1
ATOM 8245 O O . ASN B 1 479 ? 16.297 -16.375 7.902 1 97.75 479 ASN B O 1
ATOM 8249 N N . ASP B 1 480 ? 14.773 -15.75 9.336 1 97 480 ASP B N 1
ATOM 8250 C CA . ASP B 1 480 ? 15.406 -14.555 9.883 1 97 480 ASP B CA 1
ATOM 8251 C C . ASP B 1 480 ? 15.742 -13.555 8.781 1 97 480 ASP B C 1
ATOM 8253 O O . ASP B 1 480 ? 16.891 -13.086 8.688 1 97 480 ASP B O 1
ATOM 8257 N N . GLY B 1 481 ? 14.891 -13.281 7.938 1 96.88 481 GLY B N 1
ATOM 8258 C CA . GLY B 1 481 ? 15.125 -12.234 6.953 1 96.88 481 GLY B CA 1
ATOM 8259 C C . GLY B 1 481 ? 14.68 -12.617 5.559 1 96.88 481 GLY B C 1
ATOM 8260 O O . GLY B 1 481 ? 13.836 -13.5 5.391 1 96.88 481 GLY B O 1
ATOM 8261 N N . TYR B 1 482 ? 15.055 -11.852 4.574 1 97.25 482 TYR B N 1
ATOM 8262 C CA . TYR B 1 482 ? 14.758 -12.078 3.164 1 97.25 482 TYR B CA 1
ATOM 8263 C C . TYR B 1 482 ? 15.773 -13.039 2.543 1 97.25 482 TYR B C 1
ATOM 8265 O O . TYR B 1 482 ? 16.672 -12.609 1.813 1 97.25 482 TYR B O 1
ATOM 8273 N N . THR B 1 483 ? 15.555 -14.312 2.764 1 97.12 483 THR B N 1
ATOM 8274 C CA . THR B 1 483 ? 16.516 -15.305 2.297 1 97.12 483 THR B CA 1
ATOM 8275 C C . THR B 1 483 ? 16.609 -15.289 0.775 1 97.12 483 THR B C 1
ATOM 8277 O O . THR B 1 483 ? 17.703 -15.422 0.217 1 97.12 483 THR B O 1
ATOM 8280 N N . VAL B 1 484 ? 15.516 -15.156 0.12 1 96.44 484 VAL B N 1
ATOM 8281 C CA . VAL B 1 484 ? 15.578 -15.117 -1.338 1 96.44 484 VAL B CA 1
ATOM 8282 C C . VAL B 1 484 ? 16.422 -13.93 -1.791 1 96.44 484 VAL B C 1
ATOM 8284 O O . VAL B 1 484 ? 17.188 -14.031 -2.744 1 96.44 484 VAL B O 1
ATOM 8287 N N . GLU B 1 485 ? 16.297 -12.789 -1.122 1 97.06 485 GLU B N 1
ATOM 8288 C CA . GLU B 1 485 ? 17.109 -11.625 -1.45 1 97.06 485 GLU B CA 1
ATOM 8289 C C . GLU B 1 485 ? 18.578 -11.891 -1.155 1 97.06 485 GLU B C 1
ATOM 8291 O O . GLU B 1 485 ? 19.453 -11.484 -1.922 1 97.06 485 GLU B O 1
ATOM 8296 N N . ARG B 1 486 ? 18.859 -12.586 -0.027 1 97.62 486 ARG B N 1
ATOM 8297 C CA . ARG B 1 486 ? 20.219 -12.961 0.31 1 97.62 486 ARG B CA 1
ATOM 8298 C C . ARG B 1 486 ? 20.859 -13.781 -0.806 1 97.62 486 ARG B C 1
ATOM 8300 O O . ARG B 1 486 ? 22.047 -13.617 -1.111 1 97.62 486 ARG B O 1
ATOM 8307 N N . LEU B 1 487 ? 20.062 -14.664 -1.383 1 97.12 487 LEU B N 1
ATOM 8308 C CA . LEU B 1 487 ? 20.578 -15.523 -2.449 1 97.12 487 LEU B CA 1
ATOM 8309 C C . LEU B 1 487 ? 20.891 -14.711 -3.701 1 97.12 487 LEU B C 1
ATOM 8311 O O . LEU B 1 487 ? 21.812 -15.031 -4.441 1 97.12 487 LEU B O 1
ATOM 8315 N N . ILE B 1 488 ? 20.141 -13.695 -3.867 1 96 488 ILE B N 1
ATOM 8316 C CA . ILE B 1 488 ? 20.312 -12.859 -5.051 1 96 488 ILE B CA 1
ATOM 8317 C C . ILE B 1 488 ? 21.547 -11.969 -4.871 1 96 488 ILE B C 1
ATOM 8319 O O . ILE B 1 488 ? 22.375 -11.844 -5.777 1 96 488 ILE B O 1
ATOM 8323 N N . TRP B 1 489 ? 21.578 -11.328 -3.727 1 95.69 489 TRP B N 1
ATOM 8324 C CA . TRP B 1 489 ? 22.672 -10.391 -3.463 1 95.69 489 TRP B CA 1
ATOM 8325 C C . TRP B 1 489 ? 22.719 -10.016 -1.985 1 95.69 489 TRP B C 1
ATOM 8327 O O . TRP B 1 489 ? 21.688 -9.977 -1.312 1 95.69 489 TRP B O 1
ATOM 8337 N N . GLY B 1 490 ? 23.922 -9.812 -1.527 1 96.69 490 GLY B N 1
ATOM 8338 C CA . GLY B 1 490 ? 24.094 -9.234 -0.206 1 96.69 490 GLY B CA 1
ATOM 8339 C C . GLY B 1 490 ? 23.75 -10.188 0.918 1 96.69 490 GLY B C 1
ATOM 8340 O O . GLY B 1 490 ? 22.984 -9.852 1.824 1 96.69 490 GLY B O 1
ATOM 8341 N N . ALA B 1 491 ? 24.281 -11.383 0.873 1 97.12 491 ALA B N 1
ATOM 8342 C CA . ALA B 1 491 ? 23.938 -12.453 1.807 1 97.12 491 ALA B CA 1
ATOM 8343 C C . ALA B 1 491 ? 24.109 -12 3.252 1 97.12 491 ALA B C 1
ATOM 8345 O O . ALA B 1 491 ? 23.375 -12.438 4.141 1 97.12 491 ALA B O 1
ATOM 8346 N N . ARG B 1 492 ? 25 -11.039 3.475 1 95.69 492 ARG B N 1
ATOM 8347 C CA . ARG B 1 492 ? 25.328 -10.648 4.84 1 95.69 492 ARG B CA 1
ATOM 8348 C C . ARG B 1 492 ? 25 -9.18 5.086 1 95.69 492 ARG B C 1
ATOM 8350 O O . ARG B 1 492 ? 25.359 -8.633 6.133 1 95.69 492 ARG B O 1
ATOM 8357 N N . GLN B 1 493 ? 24.391 -8.57 4.125 1 97.12 493 GLN B N 1
ATOM 8358 C CA . GLN B 1 493 ? 24.047 -7.156 4.27 1 97.12 493 GLN B CA 1
ATOM 8359 C C . GLN B 1 493 ? 22.875 -6.961 5.211 1 97.12 493 GLN B C 1
ATOM 8361 O O . GLN B 1 493 ? 21.922 -7.754 5.203 1 97.12 493 GLN B O 1
ATOM 8366 N N . PRO B 1 494 ? 22.875 -5.914 6.004 1 96.81 494 PRO B N 1
ATOM 8367 C CA . PRO B 1 494 ? 21.844 -5.703 7.023 1 96.81 494 PRO B CA 1
ATOM 8368 C C . PRO B 1 494 ? 20.453 -5.43 6.426 1 96.81 494 PRO B C 1
ATOM 8370 O O . PRO B 1 494 ? 19.438 -5.637 7.09 1 96.81 494 PRO B O 1
ATOM 8373 N N . TYR B 1 495 ? 20.438 -4.938 5.207 1 97.38 495 TYR B N 1
ATOM 8374 C CA . TYR B 1 495 ? 19.141 -4.605 4.629 1 97.38 495 TYR B CA 1
ATOM 8375 C C . TYR B 1 495 ? 18.312 -5.863 4.367 1 97.38 495 TYR B C 1
ATOM 8377 O O . TYR B 1 495 ? 17.109 -5.785 4.105 1 97.38 495 TYR B O 1
ATOM 8385 N N . ASN B 1 496 ? 18.906 -7.055 4.492 1 97.75 496 ASN B N 1
ATOM 8386 C CA . ASN B 1 496 ? 18.172 -8.312 4.355 1 97.75 496 ASN B CA 1
ATOM 8387 C C . ASN B 1 496 ? 17.703 -8.836 5.707 1 97.75 496 ASN B C 1
ATOM 8389 O O . ASN B 1 496 ? 16.984 -9.844 5.773 1 97.75 496 ASN B O 1
ATOM 8393 N N . ASP B 1 497 ? 18.094 -8.164 6.793 1 97.31 497 ASP B N 1
ATOM 8394 C CA . ASP B 1 497 ? 17.625 -8.5 8.133 1 97.31 497 ASP B CA 1
ATOM 8395 C C . ASP B 1 497 ? 16.312 -7.785 8.453 1 97.31 497 ASP B C 1
ATOM 8397 O O . ASP B 1 497 ? 16.25 -6.555 8.453 1 97.31 497 ASP B O 1
ATOM 8401 N N . ILE B 1 498 ? 15.297 -8.516 8.781 1 97.69 498 ILE B N 1
ATOM 8402 C CA . ILE B 1 498 ? 13.977 -7.93 9 1 97.69 498 ILE B CA 1
ATOM 8403 C C . ILE B 1 498 ? 13.758 -7.684 10.492 1 97.69 498 ILE B C 1
ATOM 8405 O O . ILE B 1 498 ? 14.602 -8.047 11.32 1 97.69 498 ILE B O 1
ATOM 8409 N N . VAL B 1 499 ? 12.68 -7.02 10.859 1 97.94 499 VAL B N 1
ATOM 8410 C CA . VAL B 1 499 ? 12.219 -6.887 12.234 1 97.94 499 VAL B CA 1
ATOM 8411 C C . VAL B 1 499 ? 11.93 -8.266 12.82 1 97.94 499 VAL B C 1
ATOM 8413 O O . VAL B 1 499 ? 11.188 -9.055 12.227 1 97.94 499 VAL B O 1
ATOM 8416 N N . PRO B 1 500 ? 12.57 -8.625 13.883 1 96.75 500 PRO B N 1
ATOM 8417 C CA . PRO B 1 500 ? 12.273 -9.93 14.469 1 96.75 500 PRO B CA 1
ATOM 8418 C C . PRO B 1 500 ? 10.875 -10.008 15.078 1 96.75 500 PRO B C 1
ATOM 8420 O O . PRO B 1 500 ? 10.383 -9.016 15.625 1 96.75 500 PRO B O 1
ATOM 8423 N N . HIS B 1 501 ? 10.25 -11.172 15.023 1 98.12 501 HIS B N 1
ATOM 8424 C CA . HIS B 1 501 ? 8.906 -11.383 15.547 1 98.12 501 HIS B CA 1
ATOM 8425 C C . HIS B 1 501 ? 8.883 -12.547 16.531 1 98.12 501 HIS B C 1
ATOM 8427 O O . HIS B 1 501 ? 9.547 -13.562 16.328 1 98.12 501 HIS B O 1
ATOM 8433 N N . SER B 1 502 ? 8.18 -12.352 17.609 1 98.25 502 SER B N 1
ATOM 8434 C CA . SER B 1 502 ? 7.719 -13.445 18.453 1 98.25 502 SER B CA 1
ATOM 8435 C C . SER B 1 502 ? 6.273 -13.812 18.156 1 98.25 502 SER B C 1
ATOM 8437 O O . SER B 1 502 ? 5.352 -13.344 18.828 1 98.25 502 SER B O 1
ATOM 8439 N N . TYR B 1 503 ? 6.109 -14.812 17.344 1 98.38 503 TYR B N 1
ATOM 8440 C CA . TYR B 1 503 ? 4.816 -15.062 16.719 1 98.38 503 TYR B CA 1
ATOM 8441 C C . TYR B 1 503 ? 3.801 -15.562 17.734 1 98.38 503 TYR B C 1
ATOM 8443 O O . TYR B 1 503 ? 2.594 -15.539 17.469 1 98.38 503 TYR B O 1
ATOM 8451 N N . ASP B 1 504 ? 4.23 -16.078 18.875 1 97.81 504 ASP B N 1
ATOM 8452 C CA . ASP B 1 504 ? 3.305 -16.531 19.906 1 97.81 504 ASP B CA 1
ATOM 8453 C C . ASP B 1 504 ? 2.451 -15.391 20.438 1 97.81 504 ASP B C 1
ATOM 8455 O O . ASP B 1 504 ? 1.422 -15.617 21.078 1 97.81 504 ASP B O 1
ATOM 8459 N N . HIS B 1 505 ? 2.787 -14.117 20.188 1 98.56 505 HIS B N 1
ATOM 8460 C CA . HIS B 1 505 ? 2.027 -12.961 20.641 1 98.56 505 HIS B CA 1
ATOM 8461 C C . HIS B 1 505 ? 1.074 -12.461 19.547 1 98.56 505 HIS B C 1
ATOM 8463 O O . HIS B 1 505 ? 0.24 -11.594 19.797 1 98.56 505 HIS B O 1
ATOM 8469 N N . LEU B 1 506 ? 1.148 -13.039 18.344 1 98.81 506 LEU B N 1
ATOM 8470 C CA . LEU B 1 506 ? 0.364 -12.547 17.219 1 98.81 506 LEU B CA 1
ATOM 8471 C C . LEU B 1 506 ? -1.108 -12.906 17.375 1 98.81 506 LEU B C 1
ATOM 8473 O O . LEU B 1 506 ? -1.984 -12.055 17.203 1 98.81 506 LEU B O 1
ATOM 8477 N N . LEU B 1 507 ? -1.424 -14.18 17.688 1 98.81 507 LEU B N 1
ATOM 8478 C CA . LEU B 1 507 ? -2.803 -14.648 17.781 1 98.81 507 LEU B CA 1
ATOM 8479 C C . LEU B 1 507 ? -3.541 -13.93 18.922 1 98.81 507 LEU B C 1
ATOM 8481 O O . LEU B 1 507 ? -4.66 -13.445 18.719 1 98.81 507 LEU B O 1
ATOM 8485 N N . PRO B 1 508 ? -2.928 -13.75 20.125 1 98.5 508 PRO B N 1
ATOM 8486 C CA . PRO B 1 508 ? -3.602 -12.992 21.172 1 98.5 508 PRO B CA 1
ATOM 8487 C C . PRO B 1 508 ? -3.822 -11.531 20.797 1 98.5 508 PRO B C 1
ATOM 8489 O O . PRO B 1 508 ? -4.816 -10.922 21.219 1 98.5 508 PRO B O 1
ATOM 8492 N N . LEU B 1 509 ? -2.918 -10.953 20.062 1 98.62 509 LEU B N 1
ATOM 8493 C CA . LEU B 1 509 ? -3.066 -9.562 19.641 1 98.62 509 LEU B CA 1
ATOM 8494 C C . LEU B 1 509 ? -4.406 -9.352 18.938 1 98.62 509 LEU B C 1
ATOM 8496 O O . LEU B 1 509 ? -5.043 -8.312 19.109 1 98.62 509 LEU B O 1
ATOM 8500 N N . TYR B 1 510 ? -4.824 -10.414 18.25 1 98.62 510 TYR B N 1
ATOM 8501 C CA . TYR B 1 510 ? -6.023 -10.273 17.438 1 98.62 510 TYR B CA 1
ATOM 8502 C C . TYR B 1 510 ? -7.176 -11.086 18.016 1 98.62 510 TYR B C 1
ATOM 8504 O O . TYR B 1 510 ? -8.039 -11.562 17.266 1 98.62 510 TYR B O 1
ATOM 8512 N N . HIS B 1 511 ? -7.23 -11.359 19.219 1 98.12 511 HIS B N 1
ATOM 8513 C CA . HIS B 1 511 ? -8.328 -11.969 19.953 1 98.12 511 HIS B CA 1
ATOM 8514 C C . HIS B 1 511 ? -8.68 -13.344 19.391 1 98.12 511 HIS B C 1
ATOM 8516 O O . HIS B 1 511 ? -9.852 -13.672 19.219 1 98.12 511 HIS B O 1
ATOM 8522 N N . HIS B 1 512 ? -7.695 -14.094 19.031 1 98.62 512 HIS B N 1
ATOM 8523 C CA . HIS B 1 512 ? -7.926 -15.469 18.609 1 98.62 512 HIS B CA 1
ATOM 8524 C C . HIS B 1 512 ? -8.656 -16.25 19.688 1 98.62 512 HIS B C 1
ATOM 8526 O O . HIS B 1 512 ? -8.359 -16.109 20.875 1 98.62 512 HIS B O 1
ATOM 8532 N N . PRO B 1 513 ? -9.625 -17.094 19.297 1 98.06 513 PRO B N 1
ATOM 8533 C CA . PRO B 1 513 ? -10.43 -17.781 20.328 1 98.06 513 PRO B CA 1
ATOM 8534 C C . PRO B 1 513 ? -9.617 -18.781 21.141 1 98.06 513 PRO B C 1
ATOM 8536 O O . PRO B 1 513 ? -9.914 -19.016 22.312 1 98.06 513 PRO B O 1
ATOM 8539 N N . THR B 1 514 ? -8.594 -19.422 20.516 1 98.06 514 THR B N 1
ATOM 8540 C CA . THR B 1 514 ? -7.758 -20.406 21.188 1 98.06 514 THR B CA 1
ATOM 8541 C C . THR B 1 514 ? -6.281 -20.172 20.875 1 98.06 514 THR B C 1
ATOM 8543 O O . THR B 1 514 ? -5.609 -21.047 20.328 1 98.06 514 THR B O 1
ATOM 8546 N N . PRO B 1 515 ? -5.734 -19.016 21.297 1 97.81 515 PRO B N 1
ATOM 8547 C CA . PRO B 1 515 ? -4.395 -18.625 20.859 1 97.81 515 PRO B CA 1
ATOM 8548 C C . PRO B 1 515 ? -3.311 -19.578 21.344 1 97.81 515 PRO B C 1
ATOM 8550 O O . PRO B 1 515 ? -2.357 -19.859 20.609 1 97.81 515 PRO B O 1
ATOM 8553 N N . THR B 1 516 ? -3.424 -20.172 22.531 1 96.06 516 THR B N 1
ATOM 8554 C CA . THR B 1 516 ? -2.381 -20.984 23.141 1 96.06 516 THR B CA 1
ATOM 8555 C C . THR B 1 516 ? -2.281 -22.344 22.438 1 96.06 516 THR B C 1
ATOM 8557 O O . THR B 1 516 ? -1.185 -22.875 22.266 1 96.06 516 THR B O 1
ATOM 8560 N N . THR B 1 517 ? -3.396 -22.875 21.969 1 97.31 517 THR B N 1
ATOM 8561 C CA . THR B 1 517 ? -3.396 -24.219 21.375 1 97.31 517 THR B CA 1
ATOM 8562 C C . THR B 1 517 ? -3.322 -24.109 19.859 1 97.31 517 THR B C 1
ATOM 8564 O O . THR B 1 517 ? -3.182 -25.125 19.172 1 97.31 517 THR B O 1
ATOM 8567 N N . SER B 1 518 ? -3.377 -22.859 19.344 1 98.62 518 SER B N 1
ATOM 8568 C CA . SER B 1 518 ? -3.402 -22.688 17.906 1 98.62 518 SER B CA 1
ATOM 8569 C C . SER B 1 518 ? -2.062 -22.172 17.375 1 98.62 518 SER B C 1
ATOM 8571 O O . SER B 1 518 ? -1.899 -21.953 16.172 1 98.62 518 SER B O 1
ATOM 8573 N N . PHE B 1 519 ? -1.141 -21.922 18.281 1 98.75 519 PHE B N 1
ATOM 8574 C CA . PHE B 1 519 ? 0.226 -21.594 17.906 1 98.75 519 PHE B CA 1
ATOM 8575 C C . PHE B 1 519 ? 1.15 -22.781 18.094 1 98.75 519 PHE B C 1
ATOM 8577 O O . PHE B 1 519 ? 1.094 -23.453 19.125 1 98.75 519 PHE B O 1
ATOM 8584 N N . HIS B 1 520 ? 1.951 -23.094 17.094 1 98.81 520 HIS B N 1
ATOM 8585 C CA . HIS B 1 520 ? 2.945 -24.156 17.109 1 98.81 520 HIS B CA 1
ATOM 8586 C C . HIS B 1 520 ? 4.301 -23.656 16.625 1 98.81 520 HIS B C 1
ATOM 8588 O O . HIS B 1 520 ? 4.371 -22.734 15.82 1 98.81 520 HIS B O 1
ATOM 8594 N N . ARG B 1 521 ? 5.332 -24.188 17.156 1 98.81 521 ARG B N 1
ATOM 8595 C CA . ARG B 1 521 ? 6.688 -23.812 16.766 1 98.81 521 ARG B CA 1
ATOM 8596 C C . ARG B 1 521 ? 7.57 -25.031 16.594 1 98.81 521 ARG B C 1
ATOM 8598 O O . ARG B 1 521 ? 7.594 -25.922 17.453 1 98.81 521 ARG B O 1
ATOM 8605 N N . ALA B 1 522 ? 8.203 -25.172 15.438 1 98.88 522 ALA B N 1
ATOM 8606 C CA . ALA B 1 522 ? 9.109 -26.281 15.156 1 98.88 522 ALA B CA 1
ATOM 8607 C C . ALA B 1 522 ? 10.516 -25.766 14.836 1 98.88 522 ALA B C 1
ATOM 8609 O O . ALA B 1 522 ? 10.68 -24.922 13.945 1 98.88 522 ALA B O 1
ATOM 8610 N N . THR B 1 523 ? 11.508 -26.234 15.539 1 98.75 523 THR B N 1
ATOM 8611 C CA . THR B 1 523 ? 12.906 -25.938 15.258 1 98.75 523 THR B CA 1
ATOM 8612 C C . THR B 1 523 ? 13.641 -27.203 14.781 1 98.75 523 THR B C 1
ATOM 8614 O O . THR B 1 523 ? 14.734 -27.109 14.219 1 98.75 523 THR B O 1
ATOM 8617 N N . THR B 1 524 ? 12.992 -28.391 15 1 98.81 524 THR B N 1
ATOM 8618 C CA . THR B 1 524 ? 13.586 -29.672 14.617 1 98.81 524 THR B CA 1
ATOM 8619 C C . THR B 1 524 ? 12.641 -30.469 13.734 1 98.81 524 THR B C 1
ATOM 8621 O O . THR B 1 524 ? 11.438 -30.188 13.688 1 98.81 524 THR B O 1
ATOM 8624 N N . LYS B 1 525 ? 13.211 -31.484 13.086 1 98.75 525 LYS B N 1
ATOM 8625 C CA . LYS B 1 525 ? 12.438 -32.406 12.25 1 98.75 525 LYS B CA 1
ATOM 8626 C C . LYS B 1 525 ? 11.391 -33.156 13.078 1 98.75 525 LYS B C 1
ATOM 8628 O O . LYS B 1 525 ? 10.242 -33.281 12.664 1 98.75 525 LYS B O 1
ATOM 8633 N N . ALA B 1 526 ? 11.75 -33.562 14.234 1 98.69 526 ALA B N 1
ATOM 8634 C CA . ALA B 1 526 ? 10.859 -34.312 15.125 1 98.69 526 ALA B CA 1
ATOM 8635 C C . ALA B 1 526 ? 9.68 -33.469 15.57 1 98.69 526 ALA B C 1
ATOM 8637 O O . ALA B 1 526 ? 8.547 -33.938 15.641 1 98.69 526 ALA B O 1
ATOM 8638 N N . GLU B 1 527 ? 9.953 -32.219 15.891 1 98.81 527 GLU B N 1
ATOM 8639 C CA . GLU B 1 527 ? 8.891 -31.297 16.297 1 98.81 527 GLU B CA 1
ATOM 8640 C C . GLU B 1 527 ? 7.879 -31.078 15.18 1 98.81 527 GLU B C 1
ATOM 8642 O O . GLU B 1 527 ? 6.668 -31.078 15.422 1 98.81 527 GLU B O 1
ATOM 8647 N N . LEU B 1 528 ? 8.367 -30.891 13.938 1 98.88 528 LEU B N 1
ATOM 8648 C CA . LEU B 1 528 ? 7.449 -30.703 12.82 1 98.88 528 LEU B CA 1
ATOM 8649 C C . LEU B 1 528 ? 6.57 -31.938 12.625 1 98.88 528 LEU B C 1
ATOM 8651 O O . LEU B 1 528 ? 5.359 -31.812 12.422 1 98.88 528 LEU B O 1
ATOM 8655 N N . THR B 1 529 ? 7.195 -33.125 12.648 1 98.75 529 THR B N 1
ATOM 8656 C CA . THR B 1 529 ? 6.445 -34.375 12.484 1 98.75 529 THR B CA 1
ATOM 8657 C C . THR B 1 529 ? 5.328 -34.469 13.516 1 98.75 529 THR B C 1
ATOM 8659 O O . THR B 1 529 ? 4.191 -34.812 13.18 1 98.75 529 THR B O 1
ATOM 8662 N N . ALA B 1 530 ? 5.633 -34.125 14.742 1 98.81 530 ALA B N 1
ATOM 8663 C CA . ALA B 1 530 ? 4.652 -34.188 15.82 1 98.81 530 ALA B CA 1
ATOM 8664 C C . ALA B 1 530 ? 3.541 -33.156 15.602 1 98.81 530 ALA B C 1
ATOM 8666 O O . ALA B 1 530 ? 2.367 -33.438 15.844 1 98.81 530 ALA B O 1
ATOM 8667 N N . ILE B 1 531 ? 3.889 -31.953 15.195 1 98.81 531 ILE B N 1
ATOM 8668 C CA . ILE B 1 531 ? 2.93 -30.875 14.984 1 98.81 531 ILE B CA 1
ATOM 8669 C C . ILE B 1 531 ? 1.963 -31.266 13.859 1 98.81 531 ILE B C 1
ATOM 8671 O O . ILE B 1 531 ? 0.749 -31.094 14 1 98.81 531 ILE B O 1
ATOM 8675 N N . LEU B 1 532 ? 2.473 -31.797 12.734 1 98.88 532 LEU B N 1
ATOM 8676 C CA . LEU B 1 532 ? 1.659 -32.156 11.578 1 98.88 532 LEU B CA 1
ATOM 8677 C C . LEU B 1 532 ? 0.669 -33.25 11.922 1 98.88 532 LEU B C 1
ATOM 8679 O O . LEU B 1 532 ? -0.373 -33.375 11.273 1 98.88 532 LEU B O 1
ATOM 8683 N N . ALA B 1 533 ? 0.955 -34.031 12.938 1 98.38 533 ALA B N 1
ATOM 8684 C CA . ALA B 1 533 ? 0.107 -35.156 13.328 1 98.38 533 ALA B CA 1
ATOM 8685 C C . ALA B 1 533 ? -1.01 -34.688 14.258 1 98.38 533 ALA B C 1
ATOM 8687 O O . ALA B 1 533 ? -1.958 -35.438 14.516 1 98.38 533 ALA B O 1
ATOM 8688 N N . LYS B 1 534 ? -0.968 -33.469 14.75 1 98.31 534 LYS B N 1
ATOM 8689 C CA . LYS B 1 534 ? -1.972 -32.969 15.688 1 98.31 534 LYS B CA 1
ATOM 8690 C C . LYS B 1 534 ? -3.354 -32.938 15.039 1 98.31 534 LYS B C 1
ATOM 8692 O O . LYS B 1 534 ? -3.502 -32.406 13.93 1 98.31 534 LYS B O 1
ATOM 8697 N N . PRO B 1 535 ? -4.406 -33.406 15.719 1 97.31 535 PRO B N 1
ATOM 8698 C CA . PRO B 1 535 ? -5.77 -33.344 15.188 1 97.31 535 PRO B CA 1
ATOM 8699 C C . PRO B 1 535 ? -6.207 -31.906 14.867 1 97.31 535 PRO B C 1
ATOM 8701 O O . PRO B 1 535 ? -6.922 -31.688 13.883 1 97.31 535 PRO B O 1
ATOM 8704 N N . SER B 1 536 ? -5.746 -30.922 15.656 1 96 536 SER B N 1
ATOM 8705 C CA . SER B 1 536 ? -6.125 -29.531 15.453 1 96 536 SER B CA 1
ATOM 8706 C C . SER B 1 536 ? -5.562 -28.984 14.148 1 96 536 SER B C 1
ATOM 8708 O O . SER B 1 536 ? -6.117 -28.047 13.57 1 96 536 SER B O 1
ATOM 8710 N N . LEU B 1 537 ? -4.461 -29.562 13.695 1 97.62 537 LEU B N 1
ATOM 8711 C CA . LEU B 1 537 ? -3.9 -29.156 12.414 1 97.62 537 LEU B CA 1
ATOM 8712 C C . LEU B 1 537 ? -4.516 -29.969 11.273 1 97.62 537 LEU B C 1
ATOM 8714 O O . LEU B 1 537 ? -4.656 -29.469 10.156 1 97.62 537 LEU B O 1
ATOM 8718 N N . GLN B 1 538 ? -4.844 -31.203 11.547 1 97.5 538 GLN B N 1
ATOM 8719 C CA . GLN B 1 538 ? -5.441 -32.094 10.539 1 97.5 538 GLN B CA 1
ATOM 8720 C C . GLN B 1 538 ? -6.855 -31.625 10.188 1 97.5 538 GLN B C 1
ATOM 8722 O O . GLN B 1 538 ? -7.27 -31.703 9.031 1 97.5 538 GLN B O 1
ATOM 8727 N N . ASP B 1 539 ? -7.594 -31.188 11.141 1 96.88 539 ASP B N 1
ATOM 8728 C CA . ASP B 1 539 ? -8.961 -30.688 10.992 1 96.88 539 ASP B CA 1
ATOM 8729 C C . ASP B 1 539 ? -9.188 -29.438 11.828 1 96.88 539 ASP B C 1
ATOM 8731 O O . ASP B 1 539 ? -9.898 -29.469 12.836 1 96.88 539 ASP B O 1
ATOM 8735 N N . PRO B 1 540 ? -8.68 -28.312 11.344 1 97.69 540 PRO B N 1
ATOM 8736 C CA . PRO B 1 540 ? -8.695 -27.094 12.156 1 97.69 540 PRO B CA 1
ATOM 8737 C C . PRO B 1 540 ? -10.102 -26.547 12.367 1 97.69 540 PRO B C 1
ATOM 8739 O O . PRO B 1 540 ? -10.914 -26.562 11.438 1 97.69 540 PRO B O 1
ATOM 8742 N N . GLU B 1 541 ? -10.367 -25.984 13.57 1 97.06 541 GLU B N 1
ATOM 8743 C CA . GLU B 1 541 ? -11.617 -25.297 13.891 1 97.06 541 GLU B CA 1
ATOM 8744 C C . GLU B 1 541 ? -11.43 -23.781 13.906 1 97.06 541 GLU B C 1
ATOM 8746 O O . GLU B 1 541 ? -12.406 -23.031 13.883 1 97.06 541 GLU B O 1
ATOM 8751 N N . ASN B 1 542 ? -10.258 -23.391 14.047 1 98.06 542 ASN B N 1
ATOM 8752 C CA . ASN B 1 542 ? -9.797 -22.016 13.984 1 98.06 542 ASN B CA 1
ATOM 8753 C C . ASN B 1 542 ? -8.445 -21.906 13.281 1 98.06 542 ASN B C 1
ATOM 8755 O O . ASN B 1 542 ? -7.789 -22.922 13.023 1 98.06 542 ASN B O 1
ATOM 8759 N N . LEU B 1 543 ? -8.102 -20.688 12.961 1 98.75 543 LEU B N 1
ATOM 8760 C CA . LEU B 1 543 ? -6.824 -20.469 12.297 1 98.75 543 LEU B CA 1
ATOM 8761 C C . LEU B 1 543 ? -5.68 -21.062 13.109 1 98.75 543 LEU B C 1
ATOM 8763 O O . LEU B 1 543 ? -5.641 -20.922 14.328 1 98.75 543 LEU B O 1
ATOM 8767 N N . GLN B 1 544 ? -4.793 -21.812 12.477 1 98.88 544 GLN B N 1
ATOM 8768 C CA . GLN B 1 544 ? -3.586 -22.375 13.07 1 98.88 544 GLN B CA 1
ATOM 8769 C C . GLN B 1 544 ? -2.336 -21.688 12.547 1 98.88 544 GLN B C 1
ATOM 8771 O O . GLN B 1 544 ? -2.209 -21.453 11.344 1 98.88 544 GLN B O 1
ATOM 8776 N N . LEU B 1 545 ? -1.466 -21.281 13.461 1 98.94 545 LEU B N 1
ATOM 8777 C CA . LEU B 1 545 ? -0.199 -20.641 13.109 1 98.94 545 LEU B CA 1
ATOM 8778 C C . LEU B 1 545 ? 0.977 -21.547 13.477 1 98.94 545 LEU B C 1
ATOM 8780 O O . LEU B 1 545 ? 1.152 -21.891 14.648 1 98.94 545 LEU B O 1
ATOM 8784 N N . VAL B 1 546 ? 1.746 -21.953 12.484 1 98.94 546 VAL B N 1
ATOM 8785 C CA . VAL B 1 546 ? 2.904 -22.828 12.695 1 98.94 546 VAL B CA 1
ATOM 8786 C C . VAL B 1 546 ? 4.18 -22.078 12.281 1 98.94 546 VAL B C 1
ATOM 8788 O O . VAL B 1 546 ? 4.398 -21.828 11.094 1 98.94 546 VAL B O 1
ATOM 8791 N N . GLU B 1 547 ? 4.984 -21.734 13.258 1 98.88 547 GLU B N 1
ATOM 8792 C CA . GLU B 1 547 ? 6.297 -21.141 12.992 1 98.88 547 GLU B CA 1
ATOM 8793 C C . GLU B 1 547 ? 7.336 -22.219 12.695 1 98.88 547 GLU B C 1
ATOM 8795 O O . GLU B 1 547 ? 7.59 -23.094 13.531 1 98.88 547 GLU B O 1
ATOM 8800 N N . LEU B 1 548 ? 7.871 -22.172 11.523 1 98.88 548 LEU B N 1
ATOM 8801 C CA . LEU B 1 548 ? 8.938 -23.078 11.102 1 98.88 548 LEU B CA 1
ATOM 8802 C C . LEU B 1 548 ? 10.289 -22.375 11.117 1 98.88 548 LEU B C 1
ATOM 8804 O O . LEU B 1 548 ? 10.578 -21.562 10.234 1 98.88 548 LEU B O 1
ATOM 8808 N N . VAL B 1 549 ? 11.133 -22.734 12.094 1 98.81 549 VAL B N 1
ATOM 8809 C CA . VAL B 1 549 ? 12.406 -22.047 12.25 1 98.81 549 VAL B CA 1
ATOM 8810 C C . VAL B 1 549 ? 13.484 -22.75 11.43 1 98.81 549 VAL B C 1
ATOM 8812 O O . VAL B 1 549 ? 13.805 -23.906 11.688 1 98.81 549 VAL B O 1
ATOM 8815 N N . LEU B 1 550 ? 14 -22.094 10.414 1 98.5 550 LEU B N 1
ATOM 8816 C CA . LEU B 1 550 ? 15.055 -22.609 9.555 1 98.5 550 LEU B CA 1
ATOM 8817 C C . LEU B 1 550 ? 16.266 -21.688 9.547 1 98.5 550 LEU B C 1
ATOM 8819 O O . LEU B 1 550 ? 16.141 -20.5 9.898 1 98.5 550 LEU B O 1
ATOM 8823 N N . ASP B 1 551 ? 17.406 -22.203 9.18 1 97.31 551 ASP B N 1
ATOM 8824 C CA . ASP B 1 551 ? 18.609 -21.391 9.078 1 97.31 551 ASP B CA 1
ATOM 8825 C C . ASP B 1 551 ? 18.469 -20.344 7.977 1 97.31 551 ASP B C 1
ATOM 8827 O O . ASP B 1 551 ? 17.922 -20.625 6.91 1 97.31 551 ASP B O 1
ATOM 8831 N N . LYS B 1 552 ? 19.078 -19.188 8.258 1 96.06 552 LYS B N 1
ATOM 8832 C CA . LYS B 1 552 ? 18.922 -18.062 7.348 1 96.06 552 LYS B CA 1
ATOM 8833 C C . LYS B 1 552 ? 19.562 -18.359 5.988 1 96.06 552 LYS B C 1
ATOM 8835 O O . LYS B 1 552 ? 19.172 -17.766 4.977 1 96.06 552 LYS B O 1
ATOM 8840 N N . MET B 1 553 ? 20.516 -19.312 5.934 1 96.75 553 MET B N 1
ATOM 8841 C CA . MET B 1 553 ? 21.219 -19.609 4.688 1 96.75 553 MET B CA 1
ATOM 8842 C C . MET B 1 553 ? 20.703 -20.906 4.078 1 96.75 553 MET B C 1
ATOM 8844 O O . MET B 1 553 ? 21.25 -21.406 3.094 1 96.75 553 MET B O 1
ATOM 8848 N N . ASP B 1 554 ? 19.641 -21.484 4.656 1 97.31 554 ASP B N 1
ATOM 8849 C CA . ASP B 1 554 ? 19 -22.672 4.109 1 97.31 554 ASP B CA 1
ATOM 8850 C C . ASP B 1 554 ? 17.953 -22.297 3.057 1 97.31 554 ASP B C 1
ATOM 8852 O O . ASP B 1 554 ? 17.25 -21.297 3.209 1 97.31 554 ASP B O 1
ATOM 8856 N N . THR B 1 555 ? 17.984 -22.984 1.96 1 92.81 555 THR B N 1
ATOM 8857 C CA . THR B 1 555 ? 17.062 -22.703 0.864 1 92.81 555 THR B CA 1
ATOM 8858 C C . THR B 1 555 ? 16.531 -23.984 0.244 1 92.81 555 THR B C 1
ATOM 8860 O O . THR B 1 555 ? 17.109 -25.062 0.445 1 92.81 555 THR B O 1
ATOM 8863 N N . SER B 1 556 ? 15.398 -23.906 -0.476 1 95 556 SER B N 1
ATOM 8864 C CA . SER B 1 556 ? 14.992 -25.031 -1.328 1 95 556 SER B CA 1
ATOM 8865 C C . SER B 1 556 ? 15.992 -25.266 -2.453 1 95 556 SER B C 1
ATOM 8867 O O . SER B 1 556 ? 16.562 -24.312 -2.99 1 95 556 SER B O 1
ATOM 8869 N N . TRP B 1 557 ? 16.25 -26.469 -2.795 1 95.94 557 TRP B N 1
ATOM 8870 C CA . TRP B 1 557 ? 17.297 -26.75 -3.771 1 95.94 557 TRP B CA 1
ATOM 8871 C C . TRP B 1 557 ? 16.953 -26.141 -5.125 1 95.94 557 TRP B C 1
ATOM 8873 O O . TRP B 1 557 ? 17.844 -25.672 -5.836 1 95.94 557 TRP B O 1
ATOM 8883 N N . LYS B 1 558 ? 15.664 -26.109 -5.508 1 96.25 558 LYS B N 1
ATOM 8884 C CA . LYS B 1 558 ? 15.281 -25.547 -6.805 1 96.25 558 LYS B CA 1
ATOM 8885 C C . LYS B 1 558 ? 15.617 -24.062 -6.883 1 96.25 558 LYS B C 1
ATOM 8887 O O . LYS B 1 558 ? 16.047 -23.578 -7.934 1 96.25 558 LYS B O 1
ATOM 8892 N N . LEU B 1 559 ? 15.352 -23.328 -5.746 1 96.31 559 LEU B N 1
ATOM 8893 C CA . LEU B 1 559 ? 15.672 -21.922 -5.707 1 96.31 559 LEU B CA 1
ATOM 8894 C C . LEU B 1 559 ? 17.172 -21.703 -5.848 1 96.31 559 LEU B C 1
ATOM 8896 O O . LEU B 1 559 ? 17.625 -20.906 -6.688 1 96.31 559 LEU B O 1
ATOM 8900 N N . GLY B 1 560 ? 17.953 -22.391 -5.035 1 96 560 GLY B N 1
ATOM 8901 C CA . GLY B 1 560 ? 19.391 -22.281 -5.117 1 96 560 GLY B CA 1
ATOM 8902 C C . GLY B 1 560 ? 19.938 -22.656 -6.484 1 96 560 GLY B C 1
ATOM 8903 O O . GLY B 1 560 ? 20.812 -21.953 -7.02 1 96 560 GLY B O 1
ATOM 8904 N N . THR B 1 561 ? 19.422 -23.719 -7.09 1 95.69 561 THR B N 1
ATOM 8905 C CA . THR B 1 561 ? 19.891 -24.203 -8.391 1 95.69 561 THR B CA 1
ATOM 8906 C C . THR B 1 561 ? 19.562 -23.203 -9.484 1 95.69 561 THR B C 1
ATOM 8908 O O . THR B 1 561 ? 20.375 -22.953 -10.375 1 95.69 561 THR B O 1
ATOM 8911 N N . ALA B 1 562 ? 18.344 -22.656 -9.422 1 95 562 ALA B N 1
ATOM 8912 C CA . ALA B 1 562 ? 17.938 -21.688 -10.438 1 95 562 ALA B CA 1
ATOM 8913 C C . ALA B 1 562 ? 18.875 -20.484 -10.453 1 95 562 ALA B C 1
ATOM 8915 O O . ALA B 1 562 ? 19.234 -19.984 -11.516 1 95 562 ALA B O 1
ATOM 8916 N N . LEU B 1 563 ? 19.219 -20 -9.273 1 95 563 LEU B N 1
ATOM 8917 C CA . LEU B 1 563 ? 20.109 -18.859 -9.18 1 95 563 LEU B CA 1
ATOM 8918 C C . LEU B 1 563 ? 21.531 -19.25 -9.57 1 95 563 LEU B C 1
ATOM 8920 O O . LEU B 1 563 ? 22.219 -18.5 -10.258 1 95 563 LEU B O 1
ATOM 8924 N N . ALA B 1 564 ? 21.953 -20.438 -9.18 1 95 564 ALA B N 1
ATOM 8925 C CA . ALA B 1 564 ? 23.281 -20.938 -9.555 1 95 564 ALA B CA 1
ATOM 8926 C C . ALA B 1 564 ? 23.406 -21.109 -11.062 1 95 564 ALA B C 1
ATOM 8928 O O . ALA B 1 564 ? 24.469 -20.891 -11.633 1 95 564 ALA B O 1
ATOM 8929 N N . TRP B 1 565 ? 22.344 -21.469 -11.688 1 94.5 565 TRP B N 1
ATOM 8930 C CA . TRP B 1 565 ? 22.328 -21.719 -13.125 1 94.5 565 TRP B CA 1
ATOM 8931 C C . TRP B 1 565 ? 22.516 -20.422 -13.906 1 94.5 565 TRP B C 1
ATOM 8933 O O . TRP B 1 565 ? 22.922 -20.453 -15.07 1 94.5 565 TRP B O 1
ATOM 8943 N N . ARG B 1 566 ? 22.219 -19.266 -13.289 1 91.25 566 ARG B N 1
ATOM 8944 C CA . ARG B 1 566 ? 22.234 -18 -13.992 1 91.25 566 ARG B CA 1
ATOM 8945 C C . ARG B 1 566 ? 23.625 -17.688 -14.531 1 91.25 566 ARG B C 1
ATOM 8947 O O . ARG B 1 566 ? 23.766 -17.141 -15.633 1 91.25 566 ARG B O 1
ATOM 8954 N N . SER B 1 567 ? 24.656 -17.953 -13.734 1 90.81 567 SER B N 1
ATOM 8955 C CA . SER B 1 567 ? 26.047 -17.703 -14.125 1 90.81 567 SER B CA 1
ATOM 8956 C C . SER B 1 567 ? 27.016 -18.391 -13.18 1 90.81 567 SER B C 1
ATOM 8958 O O . SER B 1 567 ? 26.672 -18.719 -12.039 1 90.81 567 SER B O 1
ATOM 8960 N N . GLU B 1 568 ? 28.203 -18.562 -13.648 1 91.69 568 GLU B N 1
ATOM 8961 C CA . GLU B 1 568 ? 29.25 -19.125 -12.797 1 91.69 568 GLU B CA 1
ATOM 8962 C C . GLU B 1 568 ? 29.547 -18.203 -11.617 1 91.69 568 GLU B C 1
ATOM 8964 O O . GLU B 1 568 ? 29.859 -18.672 -10.516 1 91.69 568 GLU B O 1
ATOM 8969 N N . GLU B 1 569 ? 29.422 -16.953 -11.867 1 91.75 569 GLU B N 1
ATOM 8970 C CA . GLU B 1 569 ? 29.656 -15.977 -10.805 1 91.75 569 GLU B CA 1
ATOM 8971 C C . GLU B 1 569 ? 28.641 -16.141 -9.68 1 91.75 569 GLU B C 1
ATOM 8973 O O . GLU B 1 569 ? 28.984 -16.047 -8.5 1 91.75 569 GLU B O 1
ATOM 8978 N N . HIS B 1 570 ? 27.438 -16.359 -10.031 1 93.44 570 HIS B N 1
ATOM 8979 C CA . HIS B 1 570 ? 26.422 -16.531 -9.016 1 93.44 570 HIS B CA 1
ATOM 8980 C C . HIS B 1 570 ? 26.594 -17.844 -8.273 1 93.44 570 HIS B C 1
ATOM 8982 O O . HIS B 1 570 ? 26.359 -17.922 -7.062 1 93.44 570 HIS B O 1
ATOM 8988 N N . ARG B 1 571 ? 26.906 -18.859 -9.07 1 94.25 571 ARG B N 1
ATOM 8989 C CA . ARG B 1 571 ? 27.188 -20.156 -8.445 1 94.25 571 ARG B CA 1
ATOM 8990 C C . ARG B 1 571 ? 28.281 -20.016 -7.402 1 94.25 571 ARG B C 1
ATOM 8992 O O . ARG B 1 571 ? 28.156 -20.531 -6.289 1 94.25 571 ARG B O 1
ATOM 8999 N N . ASP B 1 572 ? 29.359 -19.297 -7.703 1 94.94 572 ASP B N 1
ATOM 9000 C CA . ASP B 1 572 ? 30.484 -19.047 -6.793 1 94.94 572 ASP B CA 1
ATOM 9001 C C . ASP B 1 572 ? 30.031 -18.234 -5.586 1 94.94 572 ASP B C 1
ATOM 9003 O O . ASP B 1 572 ? 30.453 -18.484 -4.461 1 94.94 572 ASP B O 1
ATOM 9007 N N . TYR B 1 573 ? 29.219 -17.281 -5.883 1 96.12 573 TYR B N 1
ATOM 9008 C CA . TYR B 1 573 ? 28.688 -16.422 -4.824 1 96.12 573 TYR B CA 1
ATOM 9009 C C . TYR B 1 573 ? 27.938 -17.266 -3.791 1 96.12 573 TYR B C 1
ATOM 9011 O O . TYR B 1 573 ? 28.172 -17.125 -2.588 1 96.12 573 TYR B O 1
ATOM 9019 N N . LEU B 1 574 ? 27.031 -18.141 -4.227 1 97.31 574 LEU B N 1
ATOM 9020 C CA . LEU B 1 574 ? 26.25 -18.969 -3.322 1 97.31 574 LEU B CA 1
ATOM 9021 C C . LEU B 1 574 ? 27.141 -19.859 -2.482 1 97.31 574 LEU B C 1
ATOM 9023 O O . LEU B 1 574 ? 26.922 -20.016 -1.279 1 97.31 574 LEU B O 1
ATOM 9027 N N . THR B 1 575 ? 28.156 -20.375 -3.176 1 96.06 575 THR B N 1
ATOM 9028 C CA . THR B 1 575 ? 29.094 -21.25 -2.49 1 96.06 575 THR B CA 1
ATOM 9029 C C . THR B 1 575 ? 29.922 -20.469 -1.471 1 96.06 575 THR B C 1
ATOM 9031 O O . THR B 1 575 ? 30.047 -20.875 -0.317 1 96.06 575 THR B O 1
ATOM 9034 N N . ARG B 1 576 ? 30.391 -19.359 -1.856 1 97.31 576 ARG B N 1
ATOM 9035 C CA . ARG B 1 576 ? 31.266 -18.547 -1.015 1 97.31 576 ARG B CA 1
ATOM 9036 C C . ARG B 1 576 ? 30.516 -18.031 0.21 1 97.31 576 ARG B C 1
ATOM 9038 O O . ARG B 1 576 ? 31.078 -17.953 1.302 1 97.31 576 ARG B O 1
ATOM 9045 N N . GLU B 1 577 ? 29.312 -17.656 0.02 1 97.12 577 GLU B N 1
ATOM 9046 C CA . GLU B 1 577 ? 28.531 -17.078 1.108 1 97.12 577 GLU B CA 1
ATOM 9047 C C . GLU B 1 577 ? 28.031 -18.141 2.072 1 97.12 577 GLU B C 1
ATOM 9049 O O . GLU B 1 577 ? 27.578 -17.828 3.17 1 97.12 577 GLU B O 1
ATOM 9054 N N . GLY B 1 578 ? 28.062 -19.391 1.676 1 96.19 578 GLY B N 1
ATOM 9055 C CA . GLY B 1 578 ? 27.797 -20.484 2.6 1 96.19 578 GLY B CA 1
ATOM 9056 C C . GLY B 1 578 ? 26.359 -20.938 2.58 1 96.19 578 GLY B C 1
ATOM 9057 O O . GLY B 1 578 ? 25.844 -21.422 3.586 1 96.19 578 GLY B O 1
ATOM 9058 N N . PHE B 1 579 ? 25.625 -20.75 1.483 1 97.25 579 PHE B N 1
ATOM 9059 C CA . PHE B 1 579 ? 24.266 -21.266 1.363 1 97.25 579 PHE B CA 1
ATOM 9060 C C . PHE B 1 579 ? 24.266 -22.781 1.285 1 97.25 579 PHE B C 1
ATOM 9062 O O . PHE B 1 579 ? 25.25 -23.391 0.841 1 97.25 579 PHE B O 1
ATOM 9069 N N . VAL B 1 580 ? 23.188 -23.312 1.716 1 95.38 580 VAL B N 1
ATOM 9070 C CA . VAL B 1 580 ? 23.078 -24.766 1.747 1 95.38 580 VAL B CA 1
ATOM 9071 C C . VAL B 1 580 ? 22.953 -25.297 0.325 1 95.38 580 VAL B C 1
ATOM 9073 O O . VAL B 1 580 ? 22 -24.969 -0.386 1 95.38 580 VAL B O 1
ATOM 9076 N N . ASP B 1 581 ? 23.891 -26.078 -0.128 1 95.69 581 ASP B N 1
ATOM 9077 C CA . ASP B 1 581 ? 23.875 -26.828 -1.381 1 95.69 581 ASP B CA 1
ATOM 9078 C C . ASP B 1 581 ? 23.344 -28.25 -1.165 1 95.69 581 ASP B C 1
ATOM 9080 O O . ASP B 1 581 ? 24.125 -29.188 -1.004 1 95.69 581 ASP B O 1
ATOM 9084 N N . THR B 1 582 ? 22.062 -28.422 -1.293 1 95.56 582 THR B N 1
ATOM 9085 C CA . THR B 1 582 ? 21.281 -29.562 -0.813 1 95.56 582 THR B CA 1
ATOM 9086 C C . THR B 1 582 ? 21.797 -30.875 -1.428 1 95.56 582 THR B C 1
ATOM 9088 O O . THR B 1 582 ? 21.812 -31.906 -0.768 1 95.56 582 THR B O 1
ATOM 9091 N N . TYR B 1 583 ? 22.219 -30.844 -2.715 1 95.25 583 TYR B N 1
ATOM 9092 C CA . TYR B 1 583 ? 22.531 -32.094 -3.4 1 95.25 583 TYR B CA 1
ATOM 9093 C C . TYR B 1 583 ? 23.984 -32.094 -3.895 1 95.25 583 TYR B C 1
ATOM 9095 O O . TYR B 1 583 ? 24.422 -33.062 -4.531 1 95.25 583 TYR B O 1
ATOM 9103 N N . GLY B 1 584 ? 24.766 -31.047 -3.65 1 93.62 584 GLY B N 1
ATOM 9104 C CA . GLY B 1 584 ? 26.094 -30.906 -4.227 1 93.62 584 GLY B CA 1
ATOM 9105 C C . GLY B 1 584 ? 26.078 -30.438 -5.672 1 93.62 584 GLY B C 1
ATOM 9106 O O . GLY B 1 584 ? 25.234 -30.891 -6.457 1 93.62 584 GLY B O 1
ATOM 9107 N N . GLY B 1 585 ? 26.969 -29.531 -6.023 1 92 585 GLY B N 1
ATOM 9108 C CA . GLY B 1 585 ? 27 -29 -7.375 1 92 585 GLY B CA 1
ATOM 9109 C C . GLY B 1 585 ? 25.75 -28.203 -7.734 1 92 585 GLY B C 1
ATOM 9110 O O . GLY B 1 585 ? 25.406 -28.094 -8.914 1 92 585 GLY B O 1
ATOM 9111 N N . TRP B 1 586 ? 25 -27.906 -6.699 1 93.94 586 TRP B N 1
ATOM 9112 C CA . TRP B 1 586 ? 23.75 -27.156 -6.793 1 93.94 586 TRP B CA 1
ATOM 9113 C C . TRP B 1 586 ? 22.719 -27.938 -7.605 1 93.94 586 TRP B C 1
ATOM 9115 O O . TRP B 1 586 ? 21.828 -27.344 -8.227 1 93.94 586 TRP B O 1
ATOM 9125 N N . GLY B 1 587 ? 22.984 -29.234 -7.637 1 90.19 587 GLY B N 1
ATOM 9126 C CA . GLY B 1 587 ? 22.047 -30.109 -8.328 1 90.19 587 GLY B CA 1
ATOM 9127 C C . GLY B 1 587 ? 22.125 -29.984 -9.836 1 90.19 587 GLY B C 1
ATOM 9128 O O . GLY B 1 587 ? 21.266 -30.516 -10.555 1 90.19 587 GLY B O 1
ATOM 9129 N N . LEU B 1 588 ? 23.125 -29.25 -10.312 1 89 588 LEU B N 1
ATOM 9130 C CA . LEU B 1 588 ? 23.312 -29.078 -11.75 1 89 588 LEU B CA 1
ATOM 9131 C C . LEU B 1 588 ? 24.234 -30.156 -12.32 1 89 588 LEU B C 1
ATOM 9133 O O . LEU B 1 588 ? 25.203 -30.562 -11.672 1 89 588 LEU B O 1
ATOM 9137 N N . ASP B 1 589 ? 23.953 -30.828 -13.445 1 77.88 589 ASP B N 1
ATOM 9138 C CA . ASP B 1 589 ? 24.797 -31.812 -14.102 1 77.88 589 ASP B CA 1
ATOM 9139 C C . ASP B 1 589 ? 25.828 -31.141 -15.016 1 77.88 589 ASP B C 1
ATOM 9141 O O . ASP B 1 589 ? 26.828 -31.75 -15.383 1 77.88 589 ASP B O 1
ATOM 9145 N N . GLY B 1 590 ? 25.734 -29.938 -15.258 1 75.62 590 GLY B N 1
ATOM 9146 C CA . GLY B 1 590 ? 26.609 -29.266 -16.219 1 75.62 590 GLY B CA 1
ATOM 9147 C C . GLY B 1 590 ? 26.922 -27.828 -15.844 1 75.62 590 GLY B C 1
ATOM 9148 O O . GLY B 1 590 ? 26.922 -27.484 -14.664 1 75.62 590 GLY B O 1
ATOM 9149 N N . ALA B 1 591 ? 27.406 -27.156 -16.891 1 77.5 591 ALA B N 1
ATOM 9150 C CA . ALA B 1 591 ? 27.859 -25.781 -16.719 1 77.5 591 ALA B CA 1
ATOM 9151 C C . ALA B 1 591 ? 26.688 -24.828 -16.484 1 77.5 591 ALA B C 1
ATOM 9153 O O . ALA B 1 591 ? 25.594 -25.062 -17 1 77.5 591 ALA B O 1
ATOM 9154 N N . ALA B 1 592 ? 26.953 -23.938 -15.594 1 77 592 ALA B N 1
ATOM 9155 C CA . ALA B 1 592 ? 26.016 -22.828 -15.391 1 77 592 ALA B CA 1
ATOM 9156 C C . ALA B 1 592 ? 26.062 -21.859 -16.562 1 77 592 ALA B C 1
ATOM 9158 O O . ALA B 1 592 ? 27.047 -21.797 -17.297 1 77 592 ALA B O 1
ATOM 9159 N N . GLY B 1 593 ? 24.953 -21.141 -16.719 1 77.69 593 GLY B N 1
ATOM 9160 C CA . GLY B 1 593 ? 24.984 -20.031 -17.656 1 77.69 593 GLY B CA 1
ATOM 9161 C C . GLY B 1 593 ? 24.172 -20.297 -18.922 1 77.69 593 GLY B C 1
ATOM 9162 O O . GLY B 1 593 ? 24.234 -21.406 -19.469 1 77.69 593 GLY B O 1
ATOM 9163 N N . GLY B 1 594 ? 23.125 -19.625 -19.172 1 73.06 594 GLY B N 1
ATOM 9164 C CA . GLY B 1 594 ? 22.281 -19.625 -20.359 1 73.06 594 GLY B CA 1
ATOM 9165 C C . GLY B 1 594 ? 22.609 -18.516 -21.328 1 73.06 594 GLY B C 1
ATOM 9166 O O . GLY B 1 594 ? 23.75 -18.031 -21.375 1 73.06 594 GLY B O 1
ATOM 9167 N N . ASP B 1 595 ? 21.844 -18.328 -22.203 1 76.5 595 ASP B N 1
ATOM 9168 C CA . ASP B 1 595 ? 22.031 -17.297 -23.219 1 76.5 595 ASP B CA 1
ATOM 9169 C C . ASP B 1 595 ? 21.531 -15.938 -22.734 1 76.5 595 ASP B C 1
ATOM 9171 O O . ASP B 1 595 ? 21.531 -14.961 -23.484 1 76.5 595 ASP B O 1
ATOM 9175 N N . VAL B 1 596 ? 21.188 -15.969 -21.453 1 77.31 596 VAL B N 1
ATOM 9176 C CA . VAL B 1 596 ? 20.625 -14.727 -20.938 1 77.31 596 VAL B CA 1
ATOM 9177 C C . VAL B 1 596 ? 21.703 -13.938 -20.203 1 77.31 596 VAL B C 1
ATOM 9179 O O . VAL B 1 596 ? 22.453 -14.492 -19.391 1 77.31 596 VAL B O 1
ATOM 9182 N N . LYS B 1 597 ? 21.797 -12.578 -20.531 1 73 597 LYS B N 1
ATOM 9183 C CA . LYS B 1 597 ? 22.688 -11.672 -19.797 1 73 597 LYS B CA 1
ATOM 9184 C C . LYS B 1 597 ? 21.953 -11.023 -18.625 1 73 597 LYS B C 1
ATOM 9186 O O . LYS B 1 597 ? 21.141 -10.109 -18.828 1 73 597 LYS B O 1
ATOM 9191 N N . TRP B 1 598 ? 22.203 -11.469 -17.438 1 76.44 598 TRP B N 1
ATOM 9192 C CA . TRP B 1 598 ? 21.5 -11.039 -16.219 1 76.44 598 TRP B CA 1
ATOM 9193 C C . TRP B 1 598 ? 22.109 -9.75 -15.672 1 76.44 598 TRP B C 1
ATOM 9195 O O . TRP B 1 598 ? 21.531 -9.102 -14.805 1 76.44 598 TRP B O 1
ATOM 9205 N N . SER B 1 599 ? 23.203 -9.289 -15.836 1 66.94 599 SER B N 1
ATOM 9206 C CA . SER B 1 599 ? 23.875 -8.062 -15.43 1 66.94 599 SER B CA 1
ATOM 9207 C C . SER B 1 599 ? 24.656 -7.449 -16.594 1 66.94 599 SER B C 1
ATOM 9209 O O . SER B 1 599 ? 25.078 -8.164 -17.5 1 66.94 599 SER B O 1
#

Foldseek 3Di:
DDDPPPFKDFLLLLLLLLLVLQPAQEEEEADDPQCVVSVVSQVVHPRHYYFYFPALCLRLLLQQLLQLQLVAGREYEYEAQPRLVRNQLSQLLQQQLLAQYEYEYGFAAPVCQVQQPPDPNFDDPRGNSCVSVVVCVVRADEEAPDDDLVCNSVSSLVQSLCSLLRSGYYYYYDYSVRRGDMDGNCVSVDHRDNDDDADPVLLVVLLVLVQVLLLPWAAEEEEEAQQCSSNPQLVLVQLLCVQQVHAYEYWLRRPLSHACVDQNYDAHQQAQLAWFPSVVSVVPTQAYEYQADDQDCLRNLHNNDDDQLLRYWYQHQAWIRRSNRIRGGHGRNVSSNVNSVPADNHHSYDDDGDDGDDTFAWPCNVPFWDALVLPLVLVQVLADALAEEEEAQFQRSLSVRRHHHHGNYHYHYSRPSRDQLSRLSSLLSNQVSCVVCCVPRDDYAREYEHEPASCVVRVCRVLSCQVVQGQHEYEYEYQQFRLLVLLVDDVPPCVRGDPDDDCLVSCVVNPRVCSVVQEEEGGTSVRSNVVSPDPCNSPNRGYHYYYRYDHSLGHNLSSNLSQCLQAVVSVVVNVVSPHRCTRPPSPGPDDHHDPDDPD/DDDPPPFKDFLLLLLLLLLVLQPAQEEEEADDPQCVVSVVSQVVHPRHYYFYFPALCLRLLLQQLLQLQLVAGREYEYEAQPRLVRNQLSQLLQQQLLAQYEYEYGFAAPVCQVQQPPDPNFDDPRGNSCVSVVVCVVRADEEAPDDDLVCNSVSSLVQSLCSLLRSGYYYYYDYSVRRGDMDGNCVSVDRRDNDDDADPVLLVVLLVLVQVLLLPWAAEEEEEAQQCSSNPQLVLVQLLCVQQVHAYEYWLRRPLSHACPDQNYDAHQQAQLAWFPSVVSVVPTQAYEYQADDQDCLRNLHNNDDDQLLRYWYQHQAWIRRSNRIRGGHGRNVSSNVNSVVADNHHSYDDDGDDGDDTFAWPCNVPFWDALVLPLVLVQVLADALAEEEAAQFQRSQSVRRHHHHGNYHYHYSRRSRDQLSRLSSLLSNQVSCVVCCVPRDDYAREYEHEPASCVVRVCRVLSCQVVQGQHEYEYEYQQFRLLVLLVDDVPPCVRGDDDDDCLVSCVVNPRVCSVVQEEEGGTSVRSNVVSPDPCNSPNRGYHYYYRYDHSLGHDLSSNLSQCLQAVVSVVVNVVSPHRCTRPPSPGPDHHHDPDDPD

Solvent-accessible surface area (backbone atoms only — not comparable to full-atom values): 60111 Å² total; per-residue (Å²): 134,75,79,77,69,91,56,57,39,30,41,29,35,49,54,48,45,51,47,38,73,67,64,34,44,59,35,26,16,33,77,32,89,33,29,45,76,47,53,56,32,40,75,72,32,88,78,42,42,79,48,67,37,53,37,33,36,45,11,29,23,13,15,45,27,19,14,75,64,59,74,36,53,12,29,26,38,22,13,45,41,49,33,48,34,35,18,42,33,30,39,39,40,24,40,43,64,27,33,26,29,41,39,37,30,15,25,68,31,67,64,45,46,75,64,22,48,42,41,60,47,42,47,67,89,67,14,60,70,59,56,57,61,57,36,43,57,88,44,40,81,43,65,23,82,54,88,47,78,86,54,35,64,61,40,50,51,50,31,55,28,46,20,54,64,67,17,14,20,21,36,39,38,42,22,49,52,58,29,66,39,74,37,63,48,68,64,69,74,57,77,80,76,54,70,73,88,79,45,63,69,45,37,50,52,44,40,53,53,50,53,51,54,57,69,70,37,84,39,48,29,36,36,35,19,37,48,27,56,46,61,69,17,38,70,36,49,44,52,30,50,62,52,51,45,39,49,32,32,20,26,65,70,13,45,47,59,50,54,58,71,42,77,43,43,72,47,48,48,20,26,81,60,34,60,64,50,36,40,65,59,60,67,64,37,63,24,40,36,29,35,14,70,65,89,25,26,67,37,14,44,69,58,47,45,79,76,58,50,74,38,21,32,42,39,31,66,51,28,34,30,53,47,73,43,79,36,60,61,32,44,41,36,66,44,38,44,52,41,46,68,68,47,62,94,61,50,87,52,90,62,74,71,81,81,61,57,74,79,85,74,53,74,62,71,83,56,62,56,33,45,49,82,58,47,37,61,53,49,40,71,67,58,49,52,33,25,37,38,27,28,15,60,48,53,41,37,41,32,60,64,70,47,72,55,50,49,63,25,42,64,46,66,46,61,51,36,45,49,71,27,41,38,63,20,13,43,47,18,32,44,53,28,46,63,75,38,29,91,79,67,42,80,53,51,40,36,37,34,33,37,44,48,32,42,49,46,39,50,60,39,56,31,43,32,48,72,68,63,32,44,35,39,36,36,33,39,37,24,75,21,38,44,58,49,26,72,73,48,56,71,83,42,68,77,38,52,57,75,64,71,39,67,82,27,51,42,51,21,31,67,39,94,54,40,80,82,27,47,47,73,23,55,26,47,67,47,42,57,55,52,66,66,32,63,63,67,70,60,40,85,42,53,31,41,36,39,35,41,38,55,53,49,55,47,24,53,58,52,54,23,36,51,25,35,53,24,63,66,43,36,48,46,44,57,71,74,57,42,57,54,41,63,47,76,47,67,49,93,65,81,53,49,64,94,62,83,90,111,133,75,78,78,69,89,56,57,39,30,41,28,35,51,54,48,45,53,47,37,73,68,62,34,43,59,35,25,15,33,77,32,89,33,30,47,77,47,54,56,32,39,75,71,33,88,77,42,44,79,49,65,40,53,36,32,36,45,10,29,23,13,15,46,27,18,13,74,63,58,72,35,54,13,27,27,38,22,12,46,42,49,34,47,33,35,18,40,34,31,40,39,39,24,40,44,65,27,34,26,30,41,40,35,30,15,25,68,32,67,66,46,46,77,64,21,48,43,42,60,45,40,47,66,87,67,15,59,70,59,55,56,61,57,37,44,56,88,44,41,80,42,66,25,80,53,84,47,78,86,54,34,63,61,39,48,52,51,31,56,28,46,20,52,64,67,18,16,20,22,36,38,42,40,21,48,53,58,30,66,38,74,39,65,47,69,65,69,74,58,78,78,74,54,71,72,88,79,43,62,68,44,35,51,53,42,39,53,53,51,52,50,53,56,71,70,36,87,39,48,29,36,37,36,20,39,46,28,58,46,62,68,17,39,69,35,50,45,51,30,51,62,54,51,44,40,49,32,32,20,26,64,70,13,46,47,60,52,55,59,70,41,78,43,44,70,45,50,49,20,26,82,60,36,58,63,50,37,41,63,58,60,66,62,38,62,24,40,36,30,36,15,70,66,89,25,26,66,37,13,43,69,57,47,46,82,77,58,50,74,39,23,33,42,40,32,67,51,26,33,31,54,46,72,43,79,38,59,60,32,44,40,38,65,44,39,44,50,40,46,67,67,47,62,94,61,51,87,52,88,62,76,70,83,82,64,58,76,79,82,72,54,75,63,69,82,55,61,54,34,44,50,82,55,47,36,62,53,50,40,71,67,57,48,53,34,24,37,37,28,29,16,61,49,53,40,36,40,31,59,64,69,47,73,53,49,49,65,25,42,63,46,66,46,62,51,35,44,50,73,28,40,37,62,21,14,41,49,19,31,44,55,27,46,64,77,38,28,90,78,66,41,80,53,52,40,36,38,35,32,37,44,48,30,42,48,46,39,50,60,39,57,32,43,32,47,73,67,63,32,44,35,39,37,38,32,40,36,24,75,22,37,43,57,48,26,72,74,47,57,70,81,42,68,77,37,52,58,74,65,70,40,67,84,27,50,42,49,21,30,64,39,94,54,38,80,82,28,48,46,75,23,56,27,47,66,45,42,57,55,52,65,65,33,64,63,66,71,61,40,84,41,53,31,41,35,42,37,40,36,55,52,48,53,48,24,55,57,52,54,22,36,51,25,36,54,23,62,66,46,35,48,47,43,57,72,73,57,42,56,54,42,63,48,75,44,68,50,94,65,82,49,45,66,94,62,80,87,112

Radius of gyration: 31.12 Å; Cα contacts (8 Å, |Δi|>4): 2805; chains: 2; bounding box: 94×98×76 Å

Sequence (1198 aa):
MGDVTADKISLGQYMWTRLHQIGINTIFGVPGDFNLQFLDSIYHVPGLNLTCNQNELNAAYAADGYARVKGVPGCLVTTHGVGELSALNGIAGAMCEHVKVVHVVGQTTRAMQNNHMMIHHSIGHKPDHQLYNKASAGLRYAAAELWDVKTAPAEIDRVIRECFIKSGPVYIFLPLDLSAEMVDAKLLNTPIDTEPHIDQEAQDAAVKAVVSAISEAKHPSVIVDAWVQRFGATKEAQSFVRKLDVPIFTANMGKGIVDETEPKYVGIWNGEVSSPGVKEAAKQADLIVTLGFIPCDTNSAGFSRKVDDKMAVHINPHDVVVKGKSYPNTCIKSLIAALTAALPATPIHSIPKVQLPPPRTPLDKDATHLTQSFLWPSIESFLRPNDIIVGETGTSNWGLCDITFPANVQLVTQIYYGSIGFANAATLGVDVARREQEAKRGKGRTILCTGDGSMALTIQEIGTMIKNKSKAIVFVINNDGYTVERLIWGARQPYNDIVPHSYDHLLPLYHHPTPTTSFHRATTKAELTAILAKPSLQDPENLQLVELVLDKMDTSWKLGTALAWRSEEHRDYLTREGFVDTYGGWGLDGAAGGDVKWSMGDVTADKISLGQYMWTRLHQIGINTIFGVPGDFNLQFLDSIYHVPGLNLTCNQNELNAAYAADGYARVKGVPGCLVTTHGVGELSALNGIAGAMCEHVKVVHVVGQTTRAMQNNHMMIHHSIGHKPDHQLYNKASAGLRYAAAELWDVKTAPAEIDRVIRECFIKSGPVYIFLPLDLSAEMVDAKLLNTPIDTEPHIDQEAQDAAVKAVVSAISEAKHPSVIVDAWVQRFGATKEAQSFVRKLDVPIFTANMGKGIVDETEPKYVGIWNGEVSSPGVKEAAKQADLIVTLGFIPCDTNSAGFSRKVDDKMAVHINPHDVVVKGKSYPNTCIKSLIAALTAALPATPIHSIPKVQLPPPRTPLDKDATHLTQSFLWPSIESFLRPNDIIVGETGTSNWGLCDITFPANVQLVTQIYYGSIGFANAATLGVDVARREQEAKRGKGRTILCTGDGSMALTIQEIGTMIKNKSKAIVFVINNDGYTVERLIWGARQPYNDIVPHSYDHLLPLYHHPTPTTSFHRATTKAELTAILAKPSLQDPENLQLVELVLDKMDTSWKLGTALAWRSEEHRDYLTREGFVDTYGGWGLDGAAGGDVKWS

pLDDT: mean 96.24, std 7.15, range [22.34, 98.94]

InterPro domains:
  IPR011766 Thiamine pyrophosphate enzyme, TPP-binding [PF02775] (407-486)
  IPR012000 Thiamine pyrophosphate enzyme, central domain [PF00205] (207-322)
  IPR012001 Thiamine pyrophosphate enzyme, N-terminal TPP-binding domain [PF02776] (11-118)
  IPR012110 Pyruvate decarboxylase/indolepyruvate decarboxylase-like [PIRSF036565] (7-562)
  IPR012110 Pyruvate decarboxylase/indolepyruvate decarboxylase-like [PTHR43452] (6-560)
  IPR029035 DHS-like NAD/FAD-binding domain superfamily [SSF52467] (174-349)
  IPR029061 Thiamin diphosphate-binding fold [SSF52518] (9-190)
  IPR029061 Thiamin diphosphate-binding fold [SSF52518] (367-561)
  IPR047213 Pyruvate decarboxylase/indolepyruvate decarboxylase-like, pyrimidine-binding domain [cd07038] (13-175)
  IPR047214 Pyruvate decarboxylase/indolepyruvate decarboxylase-like, PP-binding domain [cd02005] (370-559)

Secondary structure (DSSP, 8-state):
-----TTEEEHHHHHHHHHHHTT--EEEE---TTTHHHHHGGGGSTT-EEEE-SSHHHHHHHHHHHHHHHSS-EEEEE-TTHHHHHTHHHHHHHHHHT--EEEEEEE--HHHHHTT---TT--TTTT-TTHHHHHTGGG-SEEEE---TTTHHHHHHHHHHHHHHHTS-EEEEEEHHHHTSEEEGGGGGS----SPP--HHHHHHHHHHHHHHHHH-SSEEEEE-THHHHTT-HHHHHHHHHHHTS-EEE-STTTTTS-TTSTTEEEE--TTS-STTHHHHHHT-SEEEEES----TTTTTTTT----GGGEEEE-SSEEEETTEEEES--HHHHHHHHHHHS-SS-S--PPPPPPPPPPPPTTTT--B--HHHHHHHHHHH--TT-EEEE-TTHHHHHHTTS---TT-EEE--SSS--TTHHHHHHHHHHHHHHHTHHHH-S--EEEEEEHHHHHHTTTHHHHHHHTT---EEEEEE-SS-HHHHHHS-TT-GGGPPPP--GGGHHHHTT-SSHHHHEEEESBHHHHHHHHT-HHHHS-SS-EEEEEE--TT---HHHHHHHHHH-HHHHHHHHHHT---TTSGGG-SS----S----/-----TTEEEHHHHHHHHHHHTT--EEEE---TTTHHHHHGGGGSTT-EEEE-SSHHHHHHHHHHHHHHHSS-EEEEE-TTHHHHHTHHHHHHHHHHT--EEEEEEE--HHHHHTT---TT--TTTT-TTHHHHHTGGG-SEEEE---TTTHHHHHHHHHHHHHHHTS-EEEEEEHHHHTSEEEGGGGGS----SPP--HHHHHHHHHHHHHHHHH-SSEEEEE-THHHHTT-HHHHHHHHHHHTS-EEE-STTTTTS-TTSTTEEEE--TTS-STTHHHHHHT-SEEEEES----TTTTTTTT----GGGEEEE-SSEEEETTEEEES--HHHHHHHHHHHS-SS-S--PPPPPPPPPPPPTTTT--B--HHHHHHHHHHH--TT-EEEE-TTHHHHHHTTS---TT-EEEE-SSS--TTHHHHHHHHHHHHHHHTHHHH-S--EEEEEEHHHHHHTTTHHHHHHHTT---EEEEEE-SS-HHHHHHS-TT-GGGPPPP--GGGHHHHTT-SSHHHHEEEESBHHHHHHHHT-HHHHS-SS-EEEEEE--TT---HHHHHHHHHH-HHHHHHHHHHT---TTSGGG-SS----S----

Nearest PDB structures (foldseek):
  4zp1-assembly1_D  TM=8.906E-01  e=3.798E-47  Zymomonas mobilis
  2wva-assembly1_V  TM=8.856E-01  e=6.332E-47  Zymomonas mobilis
  5tma-assembly1_B-2  TM=8.949E-01  e=5.798E-46  Zymomonas mobilis
  3oe1-assembly1_D  TM=8.917E-01  e=4.478E-45  Zymomonas mobilis
  3oe1-assembly1_C  TM=8.841E-01  e=4.231E-45  Zymomonas mobilis

Organism: Leptosphaeria maculans (strain JN3 / isolate v23.1.3 / race Av1-4-5-6-7-8) (NCBI:txid985895)